Protein AF-A0A2N1UIN2-F1 (afdb_monomer_lite)

pLDDT: mean 72.68, std 23.79, range [22.02, 98.75]

Radius of gyration: 39.45 Å; chains: 1; bounding box: 124×111×90 Å

Foldseek 3Di:
DDDDDDDDDDDDDDDDDDDDDDDDDDDDDDDDDDDDDDDDDPPDPVVVVVVVVVVVVVVVVVVCCVVVVVPVVPPPPDQAEAEDDEEQCEEDEAELSHAYEFEAEYEQQAEYEYEFNYHYEYAQHGEYEAAQAGAYHLAYDLVGAYEAAYPVRDAAARHEEHEEYEPHGDLCHAAARHEAENYCEDYEYEADEHPAANEHYEAERYCEAYEYAAQRDYEHEFYEHEQNADPPDAGEDYEYEQHGPVQDHAQAGEYHHAQAEAERHQEYYEYEAHQDPHRAYEYEAFLAEFEPHAHEYYEDDDYDYHYAAEAYEYYNHPYHYPPPDDYYPHHYFPDQQDDPVRQAGDPPTRQALRTDDFCVVDPQNQWASHPLLERHGGHDGRHHTRHRNPHPDEDDADQLQCLVVPQALDPVSVVVLVVQELDDDDPDDDCVVQPPVVPPDHDVSSVVVVVVCVPPPDDVVVVVVSVVVVNYDDDPPPPDCSQVRVPPSTNYVVSVVSSVVRHGYGHDDAWAKAWDWDDDQADQQQKIKIFIPGDDCQWQKKWKDKSNHTPDMAGDDPVVDTDTDIDRQQLADFAKIWMKMWTQGPVRDIDIHDTDIDGHDYQKHNWDWPPDDDAQAWIWTWIFGPDQFKKKKFKAAPVRHTPDIDIDGGTGTDTHGRVSRNDDDIDIDIDTCPPDDPPDPPDPDPPDDDDDVVLPPPPPQVVLLVVQVPDDDDLPDLAAEEEEQEAADPNGPDNPRQVVLCSSLVSLVSVVCVVVVGHYHYQHYPSQDPVNVLSQLLRLNHAHYAYTFAWAQDDPPDDQHRWIWGAHNVRAIETADADPPDDDPPCCNVVPRYYYVVVSPRHPDLRHAEYHHHHDNQPSDDDDSVVVVVDPPPDGSHEYEDADDADDDDDPPCVVVCVVVVRDDDDDDDDDDDDDPVVVVVVCVVPDPDDYGYDHDDDDDDDPDDDDDDDD

Secondary structure (DSSP, 8-state):
------------------------------------PPPS-STTSGGGTHHHHTTTGGGTHHHHHHHHHHHHTTT------EEE-S-B-S-EEE-TTSEEEE-SEEEE-SEEEE-TT-EEEE-TT-EEEE-TT-EEEEE-BTTBPEEEEESS--STTSEEEEEEE-TTS-TT-EEESEEEESEEEEEEEES---SS-EES-EEES-SEEEEEESSSPPPEES-EEE----TTS--EEEEEESSBTTTB--TT-EEEEES-EEESSSEEEEEE-BSSTTS--EEEEES-EEES-SSEEEEE-SSB-EEEEE--EEES-S-SEES---EES-EE-SS--B-TTSSSBPTT-TTTT-SSSBGGGSS-TTEE-BTT-----SBPPSSPPEE-GGGS----S--S--SS-SSS--HHHHHHHHTTTT----TT---TTT-SSSSSS-SHHHHHHHHHHTTS---HHHHHHHHHHTTT---TT---TTS-SS-SS--SHHHHHHHHHHTT-----S---EEEEES-TTSTT-EEEEEEE---TTEEEEEEEETTEEEEEEE--TTT-S-EEEEEGGGS-SEEEEEEEEEEETTS-EEEPPPEEEEE--SEEEEEE-SS--TTS-EEEEEEE--SSPEEEEEE-TTS-EEEEEEESSSEEEEE-TTT--SS--EEEEEE--TT----------S-S---TTS--TTSSHHHHHHHHHS---TTS--SEEEEEPPPPSSSS----TTGGGHHHHHHHHHHHHHHT--EEEEEGGG--HHHHHHHHH-TT--EEEEEE-EESS-TT-SS----EEE-TTS-EEE----TTSPPGGGGGG-TTEEESGGGT-SS-SS-SEEEEEESTT--S--HHHHHHH---TT-S-EEE-SSB-----SGGGHHHHTTTTT-------------HHHHHHHHHHH-SS--EEEB----------------

Structure (mmCIF, N/CA/C/O backbone):
data_AF-A0A2N1UIN2-F1
#
_entry.id   AF-A0A2N1UIN2-F1
#
loop_
_atom_site.group_PDB
_atom_site.id
_atom_site.type_symbol
_atom_site.label_atom_id
_atom_site.label_alt_id
_atom_site.label_comp_id
_atom_site.label_asym_id
_atom_site.label_entity_id
_atom_site.label_seq_id
_atom_site.pdbx_PDB_ins_code
_atom_site.Cartn_x
_atom_site.Cartn_y
_atom_site.Cartn_z
_atom_site.occupancy
_atom_site.B_iso_or_equiv
_atom_site.auth_seq_id
_atom_site.auth_comp_id
_atom_site.auth_asym_id
_atom_site.auth_atom_id
_atom_site.pdbx_PDB_model_num
ATOM 1 N N . MET A 1 1 ? 5.551 30.753 -60.912 1.00 31.05 1 MET A N 1
ATOM 2 C CA . MET A 1 1 ? 5.654 32.194 -61.272 1.00 31.05 1 MET A CA 1
ATOM 3 C C . MET A 1 1 ? 5.213 32.984 -60.036 1.00 31.05 1 MET A C 1
ATOM 5 O O . MET A 1 1 ? 4.365 32.473 -59.326 1.00 31.05 1 MET A O 1
ATOM 9 N N . ARG A 1 2 ? 5.927 34.022 -59.568 1.00 28.23 2 ARG A N 1
ATOM 10 C CA . ARG A 1 2 ? 5.663 35.460 -59.846 1.00 28.23 2 ARG A CA 1
ATOM 11 C C . ARG A 1 2 ? 4.159 35.832 -59.825 1.00 28.23 2 ARG A C 1
ATOM 13 O O . ARG A 1 2 ? 3.428 35.231 -60.598 1.00 28.23 2 ARG A O 1
ATOM 20 N N . THR A 1 3 ? 3.665 36.826 -59.063 1.00 31.25 3 THR A N 1
ATOM 21 C CA . THR A 1 3 ? 4.330 37.815 -58.161 1.00 31.25 3 THR A CA 1
ATOM 22 C C . THR A 1 3 ? 3.315 38.613 -57.315 1.00 31.25 3 THR A C 1
ATOM 24 O O . THR A 1 3 ? 2.270 38.944 -57.854 1.00 31.25 3 THR A O 1
ATOM 27 N N . GLY A 1 4 ? 3.727 39.090 -56.123 1.00 27.92 4 GLY A N 1
ATOM 28 C CA . GLY A 1 4 ? 3.283 40.362 -55.492 1.00 27.92 4 GLY A CA 1
ATOM 29 C C . GLY A 1 4 ? 1.898 40.351 -54.810 1.00 27.92 4 GLY A C 1
ATOM 30 O O . GLY A 1 4 ? 0.911 40.165 -55.500 1.00 27.92 4 GLY A O 1
ATOM 31 N N . ALA A 1 5 ? 1.697 40.505 -53.492 1.00 32.25 5 ALA A N 1
ATOM 32 C CA . ALA A 1 5 ? 2.355 41.272 -52.413 1.00 32.25 5 ALA A CA 1
ATOM 33 C C . ALA A 1 5 ? 2.105 42.794 -52.426 1.00 32.25 5 ALA A C 1
ATOM 35 O O . ALA A 1 5 ? 2.406 43.428 -53.439 1.00 32.25 5 ALA A O 1
ATOM 36 N N . ARG A 1 6 ? 1.688 43.365 -51.269 1.00 30.91 6 ARG A N 1
ATOM 37 C CA . ARG A 1 6 ? 2.294 44.549 -50.595 1.00 30.91 6 ARG A CA 1
ATOM 38 C C . ARG A 1 6 ? 1.519 45.070 -49.344 1.00 30.91 6 ARG A C 1
ATOM 40 O O . ARG A 1 6 ? 0.393 45.512 -49.495 1.00 30.91 6 ARG A O 1
ATOM 47 N N . ILE A 1 7 ? 2.252 45.176 -48.213 1.00 27.33 7 ILE A N 1
ATOM 48 C CA . ILE A 1 7 ? 2.468 46.391 -47.360 1.00 27.33 7 ILE A CA 1
ATOM 49 C C . ILE A 1 7 ? 1.350 46.818 -46.361 1.00 27.33 7 ILE A C 1
ATOM 51 O O . ILE A 1 7 ? 0.215 46.979 -46.781 1.00 27.33 7 ILE A O 1
ATOM 55 N N . SER A 1 8 ? 1.609 47.131 -45.065 1.00 28.95 8 SER A N 1
ATOM 56 C CA . SER A 1 8 ? 2.858 47.093 -44.240 1.00 28.95 8 SER A CA 1
ATOM 57 C C . SER A 1 8 ? 2.686 47.559 -42.762 1.00 28.95 8 SER A C 1
ATOM 59 O O . SER A 1 8 ? 1.718 48.257 -42.488 1.00 28.95 8 SER A O 1
ATOM 61 N N . ILE A 1 9 ? 3.769 47.410 -41.948 1.00 28.86 9 ILE A N 1
ATOM 62 C CA . ILE A 1 9 ? 4.261 48.347 -40.872 1.00 28.86 9 ILE A CA 1
ATOM 63 C C . ILE A 1 9 ? 3.502 48.298 -39.511 1.00 28.86 9 ILE A C 1
ATOM 65 O O . ILE A 1 9 ? 2.285 48.224 -39.539 1.00 28.86 9 ILE A O 1
ATOM 69 N N . LEU A 1 10 ? 4.077 48.322 -38.281 1.00 24.31 10 LEU A N 1
ATOM 70 C CA . LEU A 1 10 ? 5.405 48.586 -37.620 1.00 24.31 10 LEU A CA 1
ATOM 71 C C . LEU A 1 10 ? 5.378 47.819 -36.229 1.00 24.31 10 LEU A C 1
ATOM 73 O O . LEU A 1 10 ? 4.273 47.654 -35.730 1.00 24.31 10 LEU A O 1
ATOM 77 N N . TRP A 1 11 ? 6.419 47.398 -35.463 1.00 25.95 11 TRP A N 1
ATOM 78 C CA . TRP A 1 11 ? 7.869 47.117 -35.662 1.00 25.95 11 TRP A CA 1
ATOM 79 C C . TRP A 1 11 ? 8.618 46.727 -34.337 1.00 25.95 11 TRP A C 1
ATOM 81 O O . TRP A 1 11 ? 8.383 47.381 -33.333 1.00 25.95 11 TRP A O 1
ATOM 91 N N . ILE A 1 12 ? 9.633 45.832 -34.414 1.00 28.78 12 ILE A N 1
ATOM 92 C CA . ILE A 1 12 ? 11.000 45.914 -33.785 1.00 28.78 12 ILE A CA 1
ATOM 93 C C . ILE A 1 12 ? 11.217 45.835 -32.234 1.00 28.78 12 ILE A C 1
ATOM 95 O O . ILE A 1 12 ? 10.469 46.444 -31.486 1.00 28.78 12 ILE A O 1
ATOM 99 N N . VAL A 1 13 ? 12.302 45.239 -31.669 1.00 26.52 13 VAL A N 1
ATOM 100 C CA . VAL A 1 13 ? 13.277 44.176 -32.092 1.00 26.52 13 VAL A CA 1
ATOM 101 C C . VAL A 1 13 ? 14.236 43.767 -30.935 1.00 26.52 13 VAL A C 1
ATOM 103 O O . VAL A 1 13 ? 14.532 44.624 -30.108 1.00 26.52 13 VAL A O 1
ATOM 106 N N . LEU A 1 14 ? 14.780 42.530 -30.943 1.00 22.42 14 LEU A N 1
ATOM 107 C CA . LEU A 1 14 ? 16.143 42.051 -30.530 1.00 22.42 14 LEU A CA 1
ATOM 108 C C . LEU A 1 14 ? 16.097 40.493 -30.433 1.00 22.42 14 LEU A C 1
ATOM 110 O O . LEU A 1 14 ? 15.091 39.995 -29.949 1.00 22.42 14 LEU A O 1
ATOM 114 N N . ILE A 1 15 ? 16.986 39.607 -30.932 1.00 25.89 15 ILE A N 1
ATOM 115 C CA . ILE A 1 15 ? 18.407 39.583 -31.385 1.00 25.89 15 ILE A CA 1
ATOM 116 C C . ILE A 1 15 ? 19.422 39.484 -30.222 1.00 25.89 15 ILE A C 1
ATOM 118 O O . ILE A 1 15 ? 19.461 40.394 -29.406 1.00 25.89 15 ILE A O 1
ATOM 122 N N . ALA A 1 16 ? 20.319 38.481 -30.131 1.00 26.31 16 ALA A N 1
ATOM 123 C CA . ALA A 1 16 ? 20.466 37.203 -30.869 1.00 26.31 16 ALA A CA 1
ATOM 124 C C . ALA A 1 16 ? 21.432 36.217 -30.154 1.00 26.31 16 ALA A C 1
ATOM 126 O O . ALA A 1 16 ? 22.192 36.615 -29.275 1.00 26.31 16 ALA A O 1
ATOM 127 N N . SER A 1 17 ? 21.447 34.955 -30.600 1.00 29.12 17 SER A N 1
ATOM 128 C CA . SER A 1 17 ? 22.440 33.909 -30.284 1.00 29.12 17 SER A CA 1
ATOM 129 C C . SER A 1 17 ? 23.650 33.923 -31.242 1.00 29.12 17 SER A C 1
ATOM 131 O O . SER A 1 17 ? 23.632 34.641 -32.246 1.00 29.12 17 SER A O 1
ATOM 133 N N . ASN A 1 18 ? 24.695 33.119 -30.973 1.00 26.47 18 ASN A N 1
ATOM 134 C CA . ASN A 1 18 ? 25.620 32.602 -32.001 1.00 26.47 18 ASN A CA 1
ATOM 135 C C . ASN A 1 18 ? 26.490 31.417 -31.524 1.00 26.47 18 ASN A C 1
ATOM 137 O O . ASN A 1 18 ? 26.693 31.232 -30.329 1.00 26.47 18 ASN A O 1
ATOM 141 N N . ILE A 1 19 ? 27.020 30.651 -32.486 1.00 28.27 19 ILE A N 1
ATOM 142 C CA . ILE A 1 19 ? 27.818 29.418 -32.319 1.00 28.27 19 ILE A CA 1
ATOM 143 C C . ILE A 1 19 ? 29.173 29.590 -33.027 1.00 28.27 19 ILE A C 1
ATOM 145 O O . ILE A 1 19 ? 29.218 30.221 -34.080 1.00 28.27 19 ILE A O 1
ATOM 149 N N . TYR A 1 20 ? 30.250 28.968 -32.528 1.00 26.08 20 TYR A N 1
ATOM 150 C CA . TYR A 1 20 ? 31.393 28.523 -33.350 1.00 26.08 20 TYR A CA 1
ATOM 151 C C . TYR A 1 20 ? 32.071 27.287 -32.726 1.00 26.08 20 TYR A C 1
ATOM 153 O O . TYR A 1 20 ? 31.884 27.024 -31.542 1.00 26.08 20 TYR A O 1
ATOM 161 N N . ALA A 1 21 ? 32.814 26.503 -33.520 1.00 27.78 21 ALA A N 1
ATOM 162 C CA . ALA A 1 21 ? 33.212 25.133 -33.164 1.00 27.78 21 ALA A CA 1
ATOM 163 C C . ALA A 1 21 ? 34.634 24.724 -33.628 1.00 27.78 21 ALA A C 1
ATOM 165 O O . ALA A 1 21 ? 35.268 25.433 -34.408 1.00 27.78 21 ALA A O 1
ATOM 166 N N . VAL A 1 22 ? 35.045 23.511 -33.216 1.00 25.73 22 VAL A N 1
ATOM 167 C CA . VAL A 1 22 ? 36.197 22.691 -33.675 1.00 25.73 22 VAL A CA 1
ATOM 168 C C . VAL A 1 22 ? 37.606 23.072 -33.177 1.00 25.73 22 VAL A C 1
ATOM 170 O O . VAL A 1 22 ? 38.243 23.986 -33.689 1.00 25.73 22 VAL A O 1
ATOM 173 N N . SER A 1 23 ? 38.184 22.239 -32.299 1.00 26.94 23 SER A N 1
ATOM 174 C CA . SER A 1 23 ? 39.405 21.434 -32.567 1.00 26.94 23 SER A CA 1
ATOM 175 C C . SER A 1 23 ? 39.692 20.476 -31.386 1.00 26.94 23 SER A C 1
ATOM 177 O O . SER A 1 23 ? 38.876 20.404 -30.471 1.00 26.94 23 SER A O 1
ATOM 179 N N . ALA A 1 24 ? 40.754 19.658 -31.437 1.00 27.62 24 ALA A N 1
ATOM 180 C CA . ALA A 1 24 ? 40.878 18.430 -30.632 1.00 27.62 24 ALA A CA 1
ATOM 181 C C . ALA A 1 24 ? 42.229 18.250 -29.899 1.00 27.62 24 ALA A C 1
ATOM 183 O O . ALA A 1 24 ? 43.217 18.886 -30.257 1.00 27.62 24 ALA A O 1
ATOM 184 N N . LEU A 1 25 ? 42.245 17.243 -29.004 1.00 26.14 25 LEU A N 1
ATOM 185 C CA . LEU A 1 25 ? 43.382 16.529 -28.383 1.00 26.14 25 LEU A CA 1
ATOM 186 C C . LEU A 1 25 ? 44.095 17.120 -27.140 1.00 26.14 25 LEU A C 1
ATOM 188 O O . LEU A 1 25 ? 44.300 18.318 -27.006 1.00 26.14 25 LEU A O 1
ATOM 192 N N . GLN A 1 26 ? 44.559 16.168 -26.308 1.00 25.78 26 GLN A N 1
ATOM 193 C CA . GLN A 1 26 ? 45.522 16.234 -25.185 1.00 25.78 26 GLN A CA 1
ATOM 194 C C . GLN A 1 26 ? 45.079 16.779 -23.799 1.00 25.78 26 GLN A C 1
ATOM 196 O O . GLN A 1 26 ? 45.174 17.964 -23.499 1.00 25.78 26 GLN A O 1
ATOM 201 N N . LYS A 1 27 ? 44.789 15.829 -22.885 1.00 27.23 27 LYS A N 1
ATOM 202 C CA . LYS A 1 27 ? 45.281 15.822 -21.479 1.00 27.23 27 LYS A CA 1
ATOM 203 C C . LYS A 1 27 ? 46.841 15.854 -21.486 1.00 27.23 27 LYS A C 1
ATOM 205 O O . LYS A 1 27 ? 47.391 15.419 -22.505 1.00 27.23 27 LYS A O 1
ATOM 210 N N . PRO A 1 28 ? 47.573 16.265 -20.414 1.00 38.47 28 PRO A N 1
ATOM 211 C CA . PRO A 1 28 ? 47.200 16.077 -19.001 1.00 38.47 28 PRO A CA 1
ATOM 212 C C . PRO A 1 28 ? 47.606 17.193 -17.992 1.00 38.47 28 PRO A C 1
ATOM 214 O O . PRO A 1 28 ? 48.077 18.263 -18.360 1.00 38.47 28 PRO A O 1
ATOM 217 N N . GLU A 1 29 ? 47.485 16.820 -16.707 1.00 25.30 29 GLU A N 1
ATOM 218 C CA . GLU A 1 29 ? 48.098 17.362 -15.475 1.00 25.30 29 GLU A CA 1
ATOM 219 C C . GLU A 1 29 ? 47.383 18.455 -14.652 1.00 25.30 29 GLU A C 1
ATOM 221 O O . GLU A 1 29 ? 46.651 19.311 -15.140 1.00 25.30 29 GLU A O 1
ATOM 226 N N . LYS A 1 30 ? 47.565 18.322 -13.327 1.00 33.47 30 LYS A N 1
ATOM 227 C CA . LYS A 1 30 ? 46.857 19.022 -12.243 1.00 33.47 30 LYS A CA 1
ATOM 228 C C . LYS A 1 30 ? 47.567 20.326 -11.874 1.00 33.47 30 LYS A C 1
ATOM 230 O O . LYS A 1 30 ? 48.777 20.305 -11.676 1.00 33.47 30 LYS A O 1
ATOM 235 N N . HIS A 1 31 ? 46.819 21.391 -11.576 1.00 24.73 31 HIS A N 1
ATOM 236 C CA . HIS A 1 31 ? 47.267 22.414 -10.619 1.00 24.73 31 HIS A CA 1
ATOM 237 C C . HIS A 1 31 ? 46.093 23.078 -9.881 1.00 24.73 31 HIS A C 1
ATOM 239 O O . HIS A 1 31 ? 45.169 23.599 -10.495 1.00 24.73 31 HIS A O 1
ATOM 245 N N . LEU A 1 32 ? 46.169 23.085 -8.545 1.00 28.17 32 LEU A N 1
ATOM 246 C CA . LEU A 1 32 ? 45.253 23.790 -7.641 1.00 28.17 32 LEU A CA 1
ATOM 247 C C . LEU A 1 32 ? 45.397 25.315 -7.756 1.00 28.17 32 LEU A C 1
ATOM 249 O O . LEU A 1 32 ? 46.512 25.826 -7.649 1.00 28.17 32 LEU A O 1
ATOM 253 N N . LEU A 1 33 ? 44.276 26.042 -7.827 1.00 22.02 33 LEU A N 1
ATOM 254 C CA . LEU A 1 33 ? 44.202 27.485 -7.557 1.00 22.02 33 LEU A CA 1
ATOM 255 C C . LEU A 1 33 ? 42.822 27.864 -6.983 1.00 22.02 33 LEU A C 1
ATOM 257 O O . LEU A 1 33 ? 41.794 27.528 -7.558 1.00 22.02 33 LEU A O 1
ATOM 261 N N . ARG A 1 34 ? 42.804 28.590 -5.854 1.00 24.80 34 ARG A N 1
ATOM 262 C CA . ARG A 1 34 ? 41.595 29.175 -5.233 1.00 24.80 34 ARG A CA 1
ATOM 263 C C . ARG A 1 34 ? 41.384 30.619 -5.698 1.00 24.80 34 ARG A C 1
ATOM 265 O O . ARG A 1 34 ? 42.364 31.361 -5.687 1.00 24.80 34 ARG A O 1
ATOM 272 N N . CYS A 1 35 ? 40.132 31.025 -5.957 1.00 22.19 35 CYS A N 1
ATOM 273 C CA . CYS A 1 35 ? 39.499 32.326 -5.617 1.00 22.19 35 CYS A CA 1
ATOM 274 C C . CYS A 1 35 ? 38.223 32.575 -6.458 1.00 22.19 35 CYS A C 1
ATOM 276 O O . CYS A 1 35 ? 38.121 31.988 -7.532 1.00 22.19 35 CYS A O 1
ATOM 278 N N . PRO A 1 36 ? 37.335 33.527 -6.084 1.00 31.38 36 PRO A N 1
ATOM 279 C CA . PRO A 1 36 ? 37.245 34.299 -4.834 1.00 31.38 36 PRO A CA 1
ATOM 280 C C . PRO A 1 36 ? 35.879 34.129 -4.118 1.00 31.38 36 PRO A C 1
ATOM 282 O O . PRO A 1 36 ? 35.027 33.366 -4.555 1.00 31.38 36 PRO A O 1
ATOM 285 N N . ALA A 1 37 ? 35.657 34.865 -3.023 1.00 29.23 37 ALA A N 1
ATOM 286 C CA . ALA A 1 37 ? 34.360 34.913 -2.340 1.00 29.23 37 ALA A CA 1
ATOM 287 C C . ALA A 1 37 ? 33.265 35.619 -3.172 1.00 29.23 37 ALA A C 1
ATOM 289 O O . ALA A 1 37 ? 33.546 36.551 -3.930 1.00 29.23 37 ALA A O 1
ATOM 290 N N . SER A 1 38 ? 32.013 35.203 -2.971 1.00 33.12 38 SER A N 1
ATOM 291 C CA . SER A 1 38 ? 30.805 35.741 -3.609 1.00 33.12 38 SER A CA 1
ATOM 292 C C . SER A 1 38 ? 30.534 37.212 -3.268 1.00 33.12 38 SER A C 1
ATOM 294 O O . SER A 1 38 ? 30.575 37.604 -2.102 1.00 33.12 38 SER A O 1
ATOM 296 N N . SER A 1 39 ? 30.151 38.017 -4.262 1.00 32.34 39 SER A N 1
ATOM 297 C CA . SER A 1 39 ? 29.641 39.379 -4.052 1.00 32.34 39 SER A CA 1
ATOM 298 C C . SER A 1 39 ? 28.123 39.392 -3.840 1.00 32.34 39 SER A C 1
ATOM 300 O O . SER A 1 39 ? 27.380 38.927 -4.704 1.00 32.34 39 SER A O 1
ATOM 302 N N . GLU A 1 40 ? 27.650 39.984 -2.739 1.00 45.78 40 GLU A N 1
ATOM 303 C CA . GLU A 1 40 ? 26.217 40.172 -2.466 1.00 45.78 40 GLU A CA 1
ATOM 304 C C . GLU A 1 40 ? 25.498 40.941 -3.592 1.00 45.78 40 GLU A C 1
ATOM 306 O O . GLU A 1 40 ? 25.824 42.100 -3.850 1.00 45.78 40 GLU A O 1
ATOM 311 N N . SER A 1 41 ? 24.464 40.349 -4.203 1.00 38.06 41 SER A N 1
ATOM 312 C CA . SER A 1 41 ? 23.424 41.090 -4.954 1.00 38.06 41 SER A CA 1
ATOM 313 C C . SER A 1 41 ? 22.113 40.314 -5.165 1.00 38.06 41 SER A C 1
ATOM 315 O O . SER A 1 41 ? 21.062 40.945 -5.196 1.00 38.06 41 SER A O 1
ATOM 317 N N . GLY A 1 42 ? 22.138 38.979 -5.298 1.00 34.44 42 GLY A N 1
ATOM 318 C CA . GLY A 1 42 ? 20.940 38.199 -5.668 1.00 34.44 42 GLY A CA 1
ATOM 319 C C . GLY A 1 42 ? 19.899 38.005 -4.552 1.00 34.44 42 GLY A C 1
ATOM 320 O O . GLY A 1 42 ? 18.713 38.268 -4.743 1.00 34.44 42 GLY A O 1
ATOM 321 N N . ILE A 1 43 ? 20.330 37.570 -3.365 1.00 38.88 43 ILE A N 1
ATOM 322 C CA . ILE A 1 43 ? 19.441 36.984 -2.341 1.00 38.88 43 ILE A CA 1
ATOM 323 C C . ILE A 1 43 ? 18.862 38.051 -1.387 1.00 38.88 43 ILE A C 1
ATOM 325 O O . ILE A 1 43 ? 19.082 38.014 -0.178 1.00 38.88 43 ILE A O 1
ATOM 329 N N . LYS A 1 44 ? 18.159 39.064 -1.922 1.00 37.53 44 LYS A N 1
ATOM 330 C CA . LYS A 1 44 ? 17.445 40.091 -1.114 1.00 37.53 44 LYS A CA 1
ATOM 331 C C . LYS A 1 44 ? 16.038 40.462 -1.614 1.00 37.53 44 LYS A C 1
ATOM 333 O O . LYS A 1 44 ? 15.479 41.457 -1.156 1.00 37.53 44 LYS A O 1
ATOM 338 N N . ILE A 1 45 ? 15.453 39.668 -2.519 1.00 37.59 45 ILE A N 1
ATOM 339 C CA . ILE A 1 45 ? 14.074 39.867 -3.014 1.00 37.59 45 ILE A CA 1
ATOM 340 C C . ILE A 1 45 ? 13.120 38.752 -2.546 1.00 37.59 45 ILE A C 1
ATOM 342 O O . ILE A 1 45 ? 12.056 39.078 -2.027 1.00 37.59 45 ILE A O 1
ATOM 346 N N . PHE A 1 46 ? 13.509 37.471 -2.616 1.00 35.50 46 PHE A N 1
ATOM 347 C CA . PHE A 1 46 ? 12.659 36.350 -2.172 1.00 35.50 46 PHE A CA 1
ATOM 348 C C . PHE A 1 46 ? 12.364 36.363 -0.660 1.00 35.50 46 PHE A C 1
ATOM 350 O O . PHE A 1 46 ? 11.200 36.353 -0.257 1.00 35.50 46 PHE A O 1
ATOM 357 N N . ASN A 1 47 ? 13.390 36.517 0.186 1.00 39.81 47 ASN A N 1
ATOM 358 C CA . ASN A 1 47 ? 13.281 36.441 1.655 1.00 39.81 47 ASN A CA 1
ATOM 359 C C . ASN A 1 47 ? 12.441 37.570 2.301 1.00 39.81 47 ASN A C 1
ATOM 361 O O . ASN A 1 47 ? 12.378 37.669 3.524 1.00 39.81 47 ASN A O 1
ATOM 365 N N . ARG A 1 48 ? 11.806 38.446 1.508 1.00 34.97 48 ARG A N 1
ATOM 366 C CA . ARG A 1 48 ? 10.859 39.460 1.994 1.00 34.97 48 ARG A CA 1
ATOM 367 C C . ARG A 1 48 ? 9.388 39.089 1.774 1.00 34.97 48 ARG A C 1
ATOM 369 O O . ARG A 1 48 ? 8.535 39.714 2.394 1.00 34.97 48 ARG A O 1
ATOM 376 N N . ILE A 1 49 ? 9.099 38.092 0.936 1.00 40.66 49 ILE A N 1
ATOM 377 C CA . ILE A 1 49 ? 7.739 37.579 0.709 1.00 40.66 49 ILE A CA 1
ATOM 378 C C . ILE A 1 49 ? 7.436 36.464 1.720 1.00 40.66 49 ILE A C 1
ATOM 380 O O . ILE A 1 49 ? 6.463 36.573 2.460 1.00 40.66 49 ILE A O 1
ATOM 384 N N . ALA A 1 50 ? 8.336 35.483 1.860 1.00 41.09 50 ALA A N 1
ATOM 385 C CA . ALA A 1 50 ? 8.196 34.372 2.814 1.00 41.09 50 ALA A CA 1
ATOM 386 C C . ALA A 1 50 ? 8.079 34.812 4.293 1.00 41.09 50 ALA A C 1
ATOM 388 O O . ALA A 1 50 ? 7.454 34.138 5.102 1.00 41.09 50 ALA A O 1
ATOM 389 N N . TYR A 1 51 ? 8.625 35.981 4.658 1.00 35.69 51 TYR A N 1
ATOM 390 C CA . TYR A 1 51 ? 8.486 36.548 6.011 1.00 35.69 51 TYR A CA 1
ATOM 391 C C . TYR A 1 51 ? 7.157 37.314 6.225 1.00 35.69 51 TYR A C 1
ATOM 393 O O . TYR A 1 51 ? 6.953 37.930 7.269 1.00 35.69 51 TYR A O 1
ATOM 401 N N . GLN A 1 52 ? 6.260 37.350 5.230 1.00 37.19 52 GLN A N 1
ATOM 402 C CA . GLN A 1 52 ? 4.953 38.020 5.317 1.00 37.19 52 GLN A CA 1
ATOM 403 C C . GLN A 1 52 ? 3.750 37.091 5.076 1.00 37.19 52 GLN A C 1
ATOM 405 O O . GLN A 1 52 ? 2.641 37.483 5.441 1.00 37.19 52 GLN A O 1
ATOM 410 N N . SER A 1 53 ? 3.950 35.876 4.548 1.00 42.81 53 SER A N 1
ATOM 411 C CA . SER A 1 53 ? 2.963 34.781 4.604 1.00 42.81 53 SER A CA 1
ATOM 412 C C . SER A 1 53 ? 2.890 34.186 6.014 1.00 42.81 53 SER A C 1
ATOM 414 O O . SER A 1 53 ? 1.858 34.327 6.669 1.00 42.81 53 SER A O 1
ATOM 416 N N . ARG A 1 54 ? 4.036 33.736 6.556 1.00 46.22 54 ARG A N 1
ATOM 417 C CA . ARG A 1 54 ? 4.199 33.097 7.887 1.00 46.22 54 ARG A CA 1
ATOM 418 C C . ARG A 1 54 ? 3.806 33.957 9.103 1.00 46.22 54 ARG A C 1
ATOM 420 O O . ARG A 1 54 ? 3.934 33.540 10.245 1.00 46.22 54 ARG A O 1
ATOM 427 N N . ALA A 1 55 ? 3.368 35.195 8.876 1.00 38.31 55 ALA A N 1
ATOM 428 C CA . ALA A 1 55 ? 2.813 36.098 9.890 1.00 38.31 55 ALA A CA 1
ATOM 429 C C . ALA A 1 55 ? 1.282 36.279 9.764 1.00 38.31 55 ALA A C 1
ATOM 431 O O . ALA A 1 55 ? 0.698 37.108 10.464 1.00 38.31 55 ALA A O 1
ATOM 432 N N . LYS A 1 56 ? 0.645 35.544 8.844 1.00 42.75 56 LYS A N 1
ATOM 433 C CA . LYS A 1 56 ? -0.800 35.496 8.598 1.00 42.75 56 LYS A CA 1
ATOM 434 C C . LYS A 1 56 ? -1.376 34.093 8.745 1.00 42.75 56 LYS A C 1
ATOM 436 O O . LYS A 1 56 ? -2.461 34.002 9.303 1.00 42.75 56 LYS A O 1
ATOM 441 N N . GLU A 1 57 ? -0.666 33.058 8.289 1.00 44.28 57 GLU A N 1
ATOM 442 C CA . GLU A 1 57 ? -1.024 31.647 8.526 1.00 44.28 57 GLU A CA 1
ATOM 443 C C . GLU A 1 57 ? -1.201 31.417 10.036 1.00 44.28 57 GLU A C 1
ATOM 445 O O . GLU A 1 57 ? -2.332 31.299 10.502 1.00 44.28 57 GLU A O 1
ATOM 450 N N . ASN A 1 58 ? -0.151 31.673 10.827 1.00 45.44 58 ASN A N 1
ATOM 451 C CA . ASN A 1 58 ? -0.166 31.630 12.297 1.00 45.44 58 ASN A CA 1
ATOM 452 C C . ASN A 1 58 ? -1.227 32.524 12.999 1.00 45.44 58 ASN A C 1
ATOM 454 O O . ASN A 1 58 ? -1.328 32.488 14.225 1.00 45.44 58 ASN A O 1
ATOM 458 N N . ALA A 1 59 ? -1.979 33.369 12.283 1.00 43.41 59 ALA A N 1
ATOM 459 C CA . ALA A 1 59 ? -3.086 34.172 12.819 1.00 43.41 59 ALA A CA 1
ATOM 460 C C . ALA A 1 59 ? -4.482 33.683 12.371 1.00 43.41 59 ALA A C 1
ATOM 462 O O . ALA A 1 59 ? -5.487 34.208 12.846 1.00 43.41 59 ALA A O 1
ATOM 463 N N . ILE A 1 60 ? -4.536 32.712 11.459 1.00 47.47 60 ILE A N 1
ATOM 464 C CA . ILE A 1 60 ? -5.730 31.996 11.000 1.00 47.47 60 ILE A CA 1
ATOM 465 C C . ILE A 1 60 ? -5.790 30.630 11.692 1.00 47.47 60 ILE A C 1
ATOM 467 O O . ILE A 1 60 ? -6.835 30.286 12.237 1.00 47.47 60 ILE A O 1
ATOM 471 N N . ASP A 1 61 ? -4.666 29.918 11.783 1.00 45.22 61 ASP A N 1
ATOM 472 C CA . ASP A 1 61 ? -4.582 28.583 12.397 1.00 45.22 61 ASP A CA 1
ATOM 473 C C . ASP A 1 61 ? -5.024 28.620 13.874 1.00 45.22 61 ASP A C 1
ATOM 475 O O . ASP A 1 61 ? -5.884 27.851 14.295 1.00 45.22 61 ASP A O 1
ATOM 479 N N . ASN A 1 62 ? -4.560 29.637 14.618 1.00 41.53 62 ASN A N 1
ATOM 480 C CA . ASN A 1 62 ? -4.961 29.944 16.004 1.00 41.53 62 ASN A CA 1
ATOM 481 C C . ASN A 1 62 ? -6.445 30.353 16.184 1.00 41.53 62 ASN A C 1
ATOM 483 O O . ASN A 1 62 ? -6.869 30.606 17.307 1.00 41.53 62 ASN A O 1
ATOM 487 N N . ILE A 1 63 ? -7.221 30.495 15.105 1.00 48.50 63 ILE A N 1
ATOM 488 C CA . ILE A 1 63 ? -8.674 30.760 15.139 1.00 48.50 63 ILE A CA 1
ATOM 489 C C . ILE A 1 63 ? -9.454 29.533 14.633 1.00 48.50 63 ILE A C 1
ATOM 491 O O . ILE A 1 63 ? -10.590 29.300 15.052 1.00 48.50 63 ILE A O 1
ATOM 495 N N . ILE A 1 64 ? -8.840 28.733 13.756 1.00 49.62 64 ILE A N 1
ATOM 496 C CA . ILE A 1 64 ? -9.396 27.467 13.280 1.00 49.62 64 ILE A CA 1
ATOM 497 C C . ILE A 1 64 ? -9.369 26.414 14.395 1.00 49.62 64 ILE A C 1
ATOM 499 O O . ILE A 1 64 ? -10.423 25.827 14.633 1.00 49.62 64 ILE A O 1
ATOM 503 N N . SER A 1 65 ? -8.258 26.225 15.127 1.00 46.94 65 SER A N 1
ATOM 504 C CA . SER A 1 65 ? -8.203 25.229 16.219 1.00 46.94 65 SER A CA 1
ATOM 505 C C . SER A 1 65 ? -9.257 25.503 17.297 1.00 46.94 65 SER A C 1
ATOM 507 O O . SER A 1 65 ? -10.139 24.676 17.506 1.00 46.94 65 SER A O 1
ATOM 509 N N . GLU A 1 66 ? -9.303 26.734 17.829 1.00 41.88 66 GLU A N 1
ATOM 510 C CA . GLU A 1 66 ? -10.260 27.172 18.866 1.00 41.88 66 GLU A CA 1
ATOM 511 C C . GLU A 1 66 ? -11.746 26.917 18.494 1.00 41.88 66 GLU A C 1
ATOM 513 O O . GLU A 1 66 ? -12.614 26.879 19.369 1.00 41.88 66 GLU A O 1
ATOM 518 N N . THR A 1 67 ? -12.056 26.707 17.205 1.00 46.06 67 THR A N 1
ATOM 519 C CA . THR A 1 67 ? -13.402 26.376 16.701 1.00 46.06 67 THR A CA 1
ATOM 520 C C . THR A 1 67 ? -13.556 24.904 16.262 1.00 46.06 67 THR A C 1
ATOM 522 O O . THR A 1 67 ? -14.660 24.357 16.350 1.00 46.06 67 THR A O 1
ATOM 525 N N . ALA A 1 68 ? -12.484 24.246 15.811 1.00 46.75 68 ALA A N 1
ATOM 526 C CA . ALA A 1 68 ? -12.466 22.834 15.420 1.00 46.75 68 ALA A CA 1
ATOM 527 C C . ALA A 1 68 ? -12.533 21.901 16.640 1.00 46.75 68 ALA A C 1
ATOM 529 O O . ALA A 1 68 ? -13.363 20.987 16.659 1.00 46.75 68 ALA A O 1
ATOM 530 N N . ASP A 1 69 ? -11.760 22.206 17.688 1.00 42.25 69 ASP A N 1
ATOM 531 C CA . ASP A 1 69 ? -11.676 21.445 18.945 1.00 42.25 69 ASP A CA 1
ATOM 532 C C . ASP A 1 69 ? -13.068 21.200 19.563 1.00 42.25 69 ASP A C 1
ATOM 534 O O . ASP A 1 69 ? -13.360 20.138 20.101 1.00 42.25 69 ASP A O 1
ATOM 538 N N . ASN A 1 70 ? -13.974 22.174 19.414 1.00 40.72 70 ASN A N 1
ATOM 539 C CA . ASN A 1 70 ? -15.337 22.145 19.952 1.00 40.72 70 ASN A CA 1
ATOM 540 C C . ASN A 1 70 ? -16.349 21.319 19.120 1.00 40.72 70 ASN A C 1
ATOM 542 O O . ASN A 1 70 ? -17.523 21.266 19.488 1.00 40.72 70 ASN A O 1
ATOM 546 N N . ASN A 1 71 ? -15.948 20.725 17.988 1.00 46.12 71 ASN A N 1
ATOM 547 C CA . ASN A 1 71 ? -16.842 19.958 17.103 1.00 46.12 71 ASN A CA 1
ATOM 548 C C . ASN A 1 71 ? -16.327 18.550 16.748 1.00 46.12 71 ASN A C 1
ATOM 550 O O . ASN A 1 71 ? -17.129 17.704 16.352 1.00 46.12 71 ASN A O 1
ATOM 554 N N . ILE A 1 72 ? -15.029 18.269 16.914 1.00 46.81 72 ILE A N 1
ATOM 555 C CA . ILE A 1 72 ? -14.453 16.933 16.664 1.00 46.81 72 ILE A CA 1
ATOM 556 C C . ILE A 1 72 ? -14.968 15.895 17.685 1.00 46.81 72 ILE A C 1
ATOM 558 O O . ILE A 1 72 ? -15.232 14.753 17.304 1.00 46.81 72 ILE A O 1
ATOM 562 N N . GLU A 1 73 ? -15.260 16.317 18.928 1.00 41.16 73 GLU A N 1
ATOM 563 C CA . GLU A 1 73 ? -15.801 15.489 20.032 1.00 41.16 73 GLU A CA 1
ATOM 564 C C . GLU A 1 73 ? -17.086 14.681 19.714 1.00 41.16 73 GLU A C 1
ATOM 566 O O . GLU A 1 73 ? -17.503 13.868 20.540 1.00 41.16 73 GLU A O 1
ATOM 571 N N . GLN A 1 74 ? -17.766 14.900 18.578 1.00 44.06 74 GLN A N 1
ATOM 572 C CA . GLN A 1 74 ? -19.044 14.235 18.258 1.00 44.06 74 GLN A CA 1
ATOM 573 C C . GLN A 1 74 ? -19.092 13.464 16.929 1.00 44.06 74 GLN A C 1
ATOM 575 O O . GLN A 1 74 ? -20.135 12.885 16.622 1.00 44.06 74 GLN A O 1
ATOM 580 N N . MET A 1 75 ? -17.994 13.389 16.166 1.00 42.84 75 MET A N 1
ATOM 581 C CA . MET A 1 75 ? -17.892 12.468 15.015 1.00 42.84 75 MET A CA 1
ATOM 582 C C . MET A 1 75 ? -17.033 11.231 15.302 1.00 42.84 75 MET A C 1
ATOM 584 O O . MET A 1 75 ? -17.239 10.191 14.677 1.00 42.84 75 MET A O 1
ATOM 588 N N . GLN A 1 76 ? -16.146 11.289 16.297 1.00 43.00 76 GLN A N 1
ATOM 589 C CA . GLN A 1 76 ? -15.474 10.103 16.820 1.00 43.00 76 GLN A CA 1
ATOM 590 C C . GLN A 1 76 ? -16.429 9.263 17.687 1.00 43.00 76 GLN A C 1
ATOM 592 O O . GLN A 1 76 ? -16.584 9.488 18.887 1.00 43.00 76 GLN A O 1
ATOM 597 N N . ALA A 1 77 ? -16.970 8.186 17.114 1.00 47.12 77 ALA A N 1
ATOM 598 C CA . ALA A 1 77 ? -17.095 6.936 17.866 1.00 47.12 77 ALA A CA 1
ATOM 599 C C . ALA A 1 77 ? -15.678 6.346 17.980 1.00 47.12 77 ALA A C 1
ATOM 601 O O . ALA A 1 77 ? -15.321 5.454 17.217 1.00 47.12 77 ALA A O 1
ATOM 602 N N . GLY A 1 78 ? -14.854 6.976 18.826 1.00 55.44 78 GLY A N 1
ATOM 603 C CA . GLY A 1 78 ? -13.395 6.961 18.701 1.00 55.44 78 GLY A CA 1
ATOM 604 C C . GLY A 1 78 ? -12.783 5.568 18.615 1.00 55.44 78 GLY A C 1
ATOM 605 O O . GLY A 1 78 ? -13.167 4.667 19.368 1.00 55.44 78 GLY A O 1
ATOM 606 N N . LEU A 1 79 ? -11.794 5.431 17.726 1.00 66.12 79 LEU A N 1
ATOM 607 C CA . LEU A 1 79 ? -10.827 4.346 17.815 1.00 66.12 79 LEU A CA 1
ATOM 608 C C . LEU A 1 79 ? -10.219 4.388 19.220 1.00 66.12 79 LEU A C 1
ATOM 610 O O . LEU A 1 79 ? -9.977 5.452 19.793 1.00 66.12 79 LEU A O 1
ATOM 614 N N . ASN A 1 80 ? -10.086 3.219 19.836 1.00 89.62 80 ASN A N 1
ATOM 615 C CA . ASN A 1 80 ? -9.652 3.150 21.219 1.00 89.62 80 ASN A CA 1
ATOM 616 C C . ASN A 1 80 ? -8.133 3.352 21.252 1.00 89.62 80 ASN A C 1
ATOM 618 O O . ASN A 1 80 ? -7.395 2.389 21.057 1.00 89.62 80 ASN A O 1
ATOM 622 N N . ILE A 1 81 ? -7.693 4.589 21.495 1.00 95.50 81 ILE A N 1
ATOM 623 C CA . ILE A 1 81 ? -6.280 4.934 21.691 1.00 95.50 81 ILE A CA 1
ATOM 624 C C . ILE A 1 81 ? -5.731 4.133 22.879 1.00 95.50 81 ILE A C 1
ATOM 626 O O . ILE A 1 81 ? -6.292 4.155 23.981 1.00 95.50 81 ILE A O 1
ATOM 630 N N . ILE A 1 82 ? -4.640 3.405 22.652 1.00 97.62 82 ILE A N 1
ATOM 631 C CA . ILE A 1 82 ? -3.926 2.631 23.667 1.00 97.62 82 ILE A CA 1
ATOM 632 C C . ILE A 1 82 ? -2.560 3.282 23.889 1.00 97.62 82 ILE A C 1
ATOM 634 O O . ILE A 1 82 ? -1.656 3.114 23.075 1.00 97.62 82 ILE A O 1
ATOM 638 N N . GLU A 1 83 ? -2.407 3.991 25.011 1.00 97.81 83 GLU A N 1
ATOM 639 C CA . GLU A 1 83 ? -1.100 4.461 25.491 1.00 97.81 83 GLU A CA 1
ATOM 640 C C . GLU A 1 83 ? -0.164 3.266 25.758 1.00 97.81 83 GLU A C 1
ATOM 642 O O . GLU A 1 83 ? -0.485 2.366 26.544 1.00 97.81 83 GLU A O 1
ATOM 647 N N . ILE A 1 84 ? 1.023 3.284 25.153 1.00 98.19 84 ILE A N 1
ATOM 648 C CA . ILE A 1 84 ? 2.103 2.318 25.350 1.00 98.19 84 ILE A CA 1
ATOM 649 C C . ILE A 1 84 ? 3.317 3.070 25.913 1.00 98.19 84 ILE A C 1
ATOM 651 O O . ILE A 1 84 ? 4.053 3.746 25.202 1.00 98.19 84 ILE A O 1
ATOM 655 N N . ASN A 1 85 ? 3.524 2.931 27.221 1.00 96.69 85 ASN A N 1
ATOM 656 C CA . ASN A 1 85 ? 4.580 3.609 27.985 1.00 96.69 85 ASN A CA 1
ATOM 657 C C . ASN A 1 85 ? 5.386 2.636 28.872 1.00 96.69 85 ASN A C 1
ATOM 659 O O . ASN A 1 85 ? 5.920 3.010 29.918 1.00 96.69 85 ASN A O 1
ATOM 663 N N . SER A 1 86 ? 5.435 1.352 28.491 1.00 97.81 86 SER A N 1
ATOM 664 C CA . SER A 1 86 ? 6.208 0.319 29.196 1.00 97.81 86 SER A CA 1
ATOM 665 C C . SER A 1 86 ? 6.529 -0.898 28.320 1.00 97.81 86 SER A C 1
ATOM 667 O O . SER A 1 86 ? 5.783 -1.222 27.397 1.00 97.81 86 SER A O 1
ATOM 669 N N . ASP A 1 87 ? 7.626 -1.584 28.652 1.00 98.56 87 ASP A N 1
ATOM 670 C CA . ASP A 1 87 ? 8.199 -2.697 27.884 1.00 98.56 87 ASP A CA 1
ATOM 671 C C . ASP A 1 87 ? 7.240 -3.880 27.646 1.00 98.56 87 ASP A C 1
ATOM 673 O O . ASP A 1 87 ? 6.620 -4.437 28.565 1.00 98.56 87 ASP A O 1
ATOM 677 N N . ILE A 1 88 ? 7.216 -4.359 26.402 1.00 98.50 88 ILE A N 1
ATOM 678 C CA . ILE A 1 88 ? 6.410 -5.492 25.940 1.00 98.50 88 ILE A CA 1
ATOM 679 C C . ILE A 1 88 ? 7.149 -6.789 26.290 1.00 98.50 88 ILE A C 1
ATOM 681 O O . ILE A 1 88 ? 7.826 -7.423 25.485 1.00 98.50 88 ILE A O 1
ATOM 685 N N . THR A 1 89 ? 7.014 -7.166 27.561 1.00 98.38 89 THR A N 1
ATOM 686 C CA . THR A 1 89 ? 7.650 -8.332 28.206 1.00 98.38 89 THR A CA 1
ATOM 687 C C . THR A 1 89 ? 6.785 -9.602 28.186 1.00 98.38 89 THR A C 1
ATOM 689 O O . THR A 1 89 ? 7.140 -10.625 28.772 1.00 98.38 89 THR A O 1
ATOM 692 N N . THR A 1 90 ? 5.632 -9.557 27.514 1.00 97.62 90 THR A N 1
ATOM 693 C CA . THR A 1 90 ? 4.742 -10.703 27.261 1.00 97.62 90 THR A CA 1
ATOM 694 C C . THR A 1 90 ? 4.134 -10.581 25.868 1.00 97.62 90 THR A C 1
ATOM 696 O O . THR A 1 90 ? 4.028 -9.470 25.354 1.00 97.62 90 THR A O 1
ATOM 699 N N . ASN A 1 91 ? 3.759 -11.706 25.249 1.00 98.19 91 ASN A N 1
ATOM 700 C CA . ASN A 1 91 ? 3.283 -11.704 23.864 1.00 98.19 91 ASN A CA 1
ATOM 701 C C . ASN A 1 91 ? 2.004 -10.865 23.698 1.00 98.19 91 ASN A C 1
ATOM 703 O O . ASN A 1 91 ? 1.057 -11.033 24.470 1.00 98.19 91 ASN A O 1
ATOM 707 N N . GLN A 1 92 ? 1.960 -10.027 22.663 1.00 98.38 92 GLN A N 1
ATOM 708 C CA . GLN A 1 92 ? 0.832 -9.149 22.340 1.00 98.38 92 GLN A CA 1
ATOM 709 C C . GLN A 1 92 ? 0.468 -9.221 20.853 1.00 98.38 92 GLN A C 1
ATOM 711 O O . GLN A 1 92 ? 1.296 -9.563 20.009 1.00 98.38 92 GLN A O 1
ATOM 716 N N . ILE A 1 93 ? -0.783 -8.870 20.554 1.00 98.12 93 ILE A N 1
ATOM 717 C CA . ILE A 1 93 ? -1.268 -8.597 19.200 1.00 98.12 93 ILE A CA 1
ATOM 718 C C . ILE A 1 93 ? -1.862 -7.189 19.222 1.00 98.12 93 ILE A C 1
ATOM 720 O O . ILE A 1 93 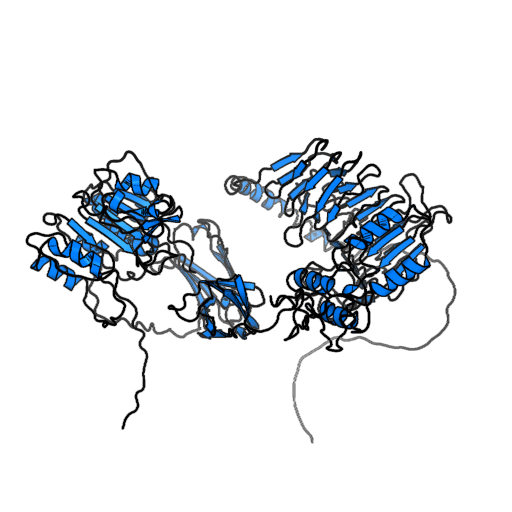? -2.690 -6.887 20.087 1.00 98.12 93 ILE A O 1
ATOM 724 N N . TRP A 1 94 ? -1.421 -6.337 18.306 1.00 98.38 94 TRP A N 1
ATOM 725 C CA . TRP A 1 94 ? -1.961 -5.005 18.065 1.00 98.38 94 TRP A CA 1
ATOM 726 C C . TRP A 1 94 ? -2.846 -5.056 16.823 1.00 98.38 94 TRP A C 1
ATOM 728 O O . TRP A 1 94 ? -2.426 -5.561 15.787 1.00 98.38 94 TRP A O 1
ATOM 738 N N . THR A 1 95 ? -4.089 -4.596 16.946 1.00 97.31 95 THR A N 1
ATOM 739 C CA . THR A 1 95 ? -5.156 -4.866 15.971 1.00 97.31 95 THR A CA 1
ATOM 740 C C . THR A 1 95 ? -5.598 -3.599 15.258 1.00 97.31 95 THR A C 1
ATOM 742 O O . THR A 1 95 ? -5.758 -2.577 15.925 1.00 97.31 95 THR A O 1
ATOM 745 N N . ALA A 1 96 ? -5.954 -3.688 13.975 1.00 95.38 96 ALA A N 1
ATOM 746 C CA . ALA A 1 96 ? -6.341 -2.546 13.131 1.00 95.38 96 ALA A CA 1
ATOM 747 C C . ALA A 1 96 ? -7.554 -1.711 13.614 1.00 95.38 96 ALA A C 1
ATOM 749 O O . ALA A 1 96 ? -7.836 -0.651 13.072 1.00 95.38 96 ALA A O 1
ATOM 750 N N . ASN A 1 97 ? -8.280 -2.170 14.640 1.00 92.94 97 ASN A N 1
ATOM 751 C CA . ASN A 1 97 ? -9.409 -1.452 15.248 1.00 92.94 97 ASN A CA 1
ATOM 752 C C . ASN A 1 97 ? -9.012 -0.555 16.446 1.00 92.94 97 ASN A C 1
ATOM 754 O O . ASN A 1 97 ? -9.895 -0.058 17.146 1.00 92.94 97 ASN A O 1
ATOM 758 N N . ASN A 1 98 ? -7.714 -0.377 16.719 1.00 95.06 98 ASN A N 1
ATOM 759 C CA . ASN A 1 98 ? -7.188 0.538 17.737 1.00 95.06 98 ASN A CA 1
ATOM 760 C C . ASN A 1 98 ? -6.072 1.407 17.142 1.00 95.06 98 ASN A C 1
ATOM 762 O O . ASN A 1 98 ? -5.370 0.984 16.224 1.00 95.06 98 ASN A O 1
ATOM 766 N N . GLU A 1 99 ? -5.863 2.569 17.751 1.00 96.50 99 GLU A N 1
ATOM 767 C CA . GLU A 1 99 ? -4.680 3.410 17.555 1.00 96.50 99 GLU A CA 1
ATOM 768 C C . GLU A 1 99 ? -3.717 3.156 18.726 1.00 96.50 99 GLU A C 1
ATOM 770 O O . GLU A 1 99 ? -4.153 3.025 19.874 1.00 96.50 99 GLU A O 1
ATOM 775 N N . TYR A 1 100 ? -2.416 3.058 18.461 1.00 98.25 100 TYR A N 1
ATOM 776 C CA . TYR A 1 100 ? -1.394 2.781 19.479 1.00 98.25 100 TYR A CA 1
ATOM 777 C C . TYR A 1 100 ? -0.496 4.004 19.643 1.00 98.25 100 TYR A C 1
ATOM 779 O O . TYR A 1 100 ? 0.095 4.450 18.669 1.00 98.25 100 TYR A O 1
ATOM 787 N N . HIS A 1 101 ? -0.388 4.554 20.853 1.00 98.00 101 HIS A N 1
ATOM 788 C CA . HIS A 1 101 ? 0.331 5.808 21.108 1.00 98.00 101 HIS A CA 1
ATOM 789 C C . HIS A 1 101 ? 1.545 5.556 22.004 1.00 98.00 101 HIS A C 1
ATOM 791 O O . HIS A 1 101 ? 1.402 5.188 23.170 1.00 98.00 101 HIS A O 1
ATOM 797 N N . ILE A 1 102 ? 2.744 5.693 21.442 1.00 98.12 102 ILE A N 1
ATOM 798 C CA . ILE A 1 102 ? 4.026 5.351 22.064 1.00 98.12 102 ILE A CA 1
ATOM 799 C C . ILE A 1 102 ? 4.689 6.627 22.593 1.00 98.12 102 ILE A C 1
ATOM 801 O O . ILE A 1 102 ? 5.269 7.402 21.832 1.00 98.12 102 ILE A O 1
ATOM 805 N N . THR A 1 103 ? 4.624 6.828 23.912 1.00 96.94 103 THR A N 1
ATOM 806 C CA . THR A 1 103 ? 5.026 8.094 24.562 1.00 96.94 103 THR A CA 1
ATOM 807 C C . THR A 1 103 ? 6.455 8.094 25.134 1.00 96.94 103 THR A C 1
ATOM 809 O O . THR A 1 103 ? 6.875 9.046 25.791 1.00 96.94 103 THR A O 1
ATOM 812 N N . ASP A 1 104 ? 7.184 6.986 24.993 1.00 96.69 104 ASP A N 1
ATOM 813 C CA . ASP A 1 104 ? 8.567 6.774 25.456 1.00 96.69 104 ASP A CA 1
ATOM 814 C C . ASP A 1 104 ? 9.168 5.600 24.653 1.00 96.69 104 ASP A C 1
ATOM 816 O O . ASP A 1 104 ? 8.454 4.925 23.906 1.00 96.69 104 ASP A O 1
ATOM 820 N N . ASN A 1 105 ? 10.457 5.309 24.809 1.00 97.38 105 ASN A N 1
ATOM 821 C CA . ASN A 1 105 ? 11.080 4.148 24.174 1.00 97.38 105 ASN A CA 1
ATOM 822 C C . ASN A 1 105 ? 10.598 2.840 24.823 1.00 97.38 105 ASN A C 1
ATOM 824 O O . ASN A 1 105 ? 10.789 2.610 26.019 1.00 97.38 105 ASN A O 1
ATOM 828 N N . VAL A 1 106 ? 10.003 1.957 24.020 1.00 98.38 106 VAL A N 1
ATOM 829 C CA . VAL A 1 106 ? 9.362 0.711 24.463 1.00 98.38 106 VAL A CA 1
ATOM 830 C C . VAL A 1 106 ? 10.192 -0.487 24.014 1.00 98.38 106 VAL A C 1
ATOM 832 O O . VAL A 1 106 ? 10.313 -0.756 22.818 1.00 98.38 106 VAL A O 1
ATOM 835 N N . ASN A 1 107 ? 10.728 -1.259 24.966 1.00 98.75 107 ASN A N 1
ATOM 836 C CA . ASN A 1 107 ? 11.481 -2.465 24.628 1.00 98.75 107 ASN A CA 1
ATOM 837 C C . ASN A 1 107 ? 10.522 -3.617 24.281 1.00 98.75 107 ASN A C 1
ATOM 839 O O . ASN A 1 107 ? 9.703 -4.031 25.108 1.00 98.75 107 ASN A O 1
ATOM 843 N N . VAL A 1 108 ? 10.652 -4.190 23.087 1.00 98.69 108 VAL A N 1
ATOM 844 C CA . VAL A 1 108 ? 9.935 -5.396 22.654 1.00 98.69 108 VAL A CA 1
ATOM 845 C C . VAL A 1 108 ? 10.790 -6.615 23.003 1.00 98.69 108 VAL A C 1
ATOM 847 O O . VAL A 1 108 ? 11.731 -6.955 22.291 1.00 98.69 108 VAL A O 1
ATOM 850 N N . GLN A 1 109 ? 10.455 -7.265 24.123 1.00 98.75 109 GLN A N 1
ATOM 851 C CA . GLN A 1 109 ? 11.201 -8.384 24.735 1.00 98.75 109 GLN A CA 1
ATOM 852 C C . GLN A 1 109 ? 10.416 -9.708 24.714 1.00 98.75 109 GLN A C 1
ATOM 854 O O . GLN A 1 109 ? 10.763 -10.686 25.378 1.00 98.75 109 GLN A O 1
ATOM 859 N N . ALA A 1 110 ? 9.326 -9.732 23.953 1.00 98.19 110 ALA A N 1
ATOM 860 C CA . ALA A 1 110 ? 8.465 -10.875 23.692 1.00 98.19 110 ALA A CA 1
ATOM 861 C C . ALA A 1 110 ? 8.009 -10.827 22.222 1.00 98.19 110 ALA A C 1
ATOM 863 O O . ALA A 1 110 ? 8.512 -10.017 21.446 1.00 98.19 110 ALA A O 1
ATOM 864 N N . LEU A 1 111 ? 7.064 -11.683 21.822 1.00 98.44 111 LEU A N 1
ATOM 865 C CA . LEU A 1 111 ? 6.460 -11.593 20.490 1.00 98.44 111 LEU A CA 1
ATOM 866 C C . LEU A 1 111 ? 5.403 -10.477 20.455 1.00 98.44 111 LEU A C 1
ATOM 868 O O . LEU A 1 111 ? 4.336 -10.636 21.051 1.00 98.44 111 LEU A O 1
ATOM 872 N N . LEU A 1 112 ? 5.669 -9.399 19.722 1.00 98.75 112 LEU A N 1
ATOM 873 C CA . LEU A 1 112 ? 4.655 -8.440 19.288 1.00 98.75 112 LEU A CA 1
ATOM 874 C C . LEU A 1 112 ? 4.259 -8.757 17.843 1.00 98.75 112 LEU A C 1
ATOM 876 O O . LEU A 1 112 ? 5.117 -8.824 16.967 1.00 98.75 112 LEU A O 1
ATOM 880 N N . VAL A 1 113 ? 2.965 -8.931 17.587 1.00 98.50 113 VAL A N 1
ATOM 881 C CA . VAL A 1 113 ? 2.400 -8.975 16.230 1.00 98.50 113 VAL A CA 1
ATOM 882 C C . VAL A 1 113 ? 1.573 -7.718 16.017 1.00 98.50 113 VAL A C 1
ATOM 884 O O . VAL A 1 113 ? 0.762 -7.383 16.878 1.00 98.50 113 VAL A O 1
ATOM 887 N N . ILE A 1 114 ? 1.747 -7.045 14.885 1.00 98.62 114 ILE A N 1
ATOM 888 C CA . ILE A 1 114 ? 0.920 -5.907 14.481 1.00 98.62 114 ILE A CA 1
ATOM 889 C C . ILE A 1 114 ? 0.121 -6.325 13.241 1.00 98.62 114 ILE A C 1
ATOM 891 O O . ILE A 1 114 ? 0.685 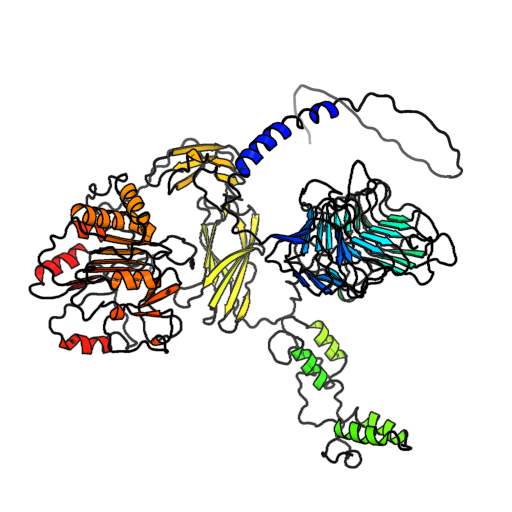-6.844 12.279 1.00 98.62 114 ILE A O 1
ATOM 895 N N . GLU A 1 115 ? -1.201 -6.172 13.293 1.00 97.88 115 GLU A N 1
ATOM 896 C CA . GLU A 1 115 ? -2.103 -6.548 12.202 1.00 97.88 115 GLU A CA 1
ATOM 897 C C . GLU A 1 115 ? -2.089 -5.507 11.058 1.00 97.88 115 GLU A C 1
ATOM 899 O O . GLU A 1 115 ? -1.989 -4.307 11.327 1.00 97.88 115 GLU A O 1
ATOM 904 N N . PRO A 1 116 ? -2.248 -5.938 9.788 1.00 98.06 116 PRO A N 1
ATOM 905 C CA . PRO A 1 116 ? -2.400 -5.045 8.635 1.00 98.06 116 PRO A CA 1
ATOM 906 C C . PRO A 1 116 ? -3.470 -3.966 8.853 1.00 98.06 116 PRO A C 1
ATOM 908 O O . PRO A 1 116 ? -4.595 -4.289 9.231 1.00 98.06 116 PRO A O 1
ATOM 911 N N . GLY A 1 117 ? -3.143 -2.699 8.579 1.00 96.81 117 GLY A N 1
ATOM 912 C CA . GLY A 1 117 ? -4.043 -1.557 8.779 1.00 96.81 117 GLY A CA 1
ATOM 913 C C . GLY A 1 117 ? -4.029 -0.935 10.182 1.00 96.81 117 GLY A C 1
ATOM 914 O O . GLY A 1 117 ? -4.804 -0.015 10.427 1.00 96.81 117 GLY A O 1
ATOM 915 N N . ALA A 1 118 ? -3.189 -1.403 11.111 1.00 97.62 118 ALA A N 1
ATOM 916 C CA . ALA A 1 118 ? -2.989 -0.727 12.396 1.00 97.62 118 ALA A CA 1
ATOM 917 C C . ALA A 1 118 ? -2.195 0.586 12.250 1.00 97.62 118 ALA A C 1
ATOM 919 O O . ALA A 1 118 ? -1.316 0.698 11.392 1.00 97.62 118 ALA A O 1
ATOM 920 N N . VAL A 1 119 ? -2.486 1.553 13.128 1.00 97.75 119 VAL A N 1
ATOM 921 C CA . VAL A 1 119 ? -1.826 2.868 13.180 1.00 97.75 119 VAL A CA 1
ATOM 922 C C . VAL A 1 119 ? -1.109 3.045 14.520 1.00 97.75 119 VAL A C 1
ATOM 924 O O . VAL A 1 119 ? -1.678 2.779 15.584 1.00 97.75 119 VAL A O 1
ATOM 927 N N . ILE A 1 120 ? 0.147 3.482 14.450 1.00 98.44 120 ILE A N 1
ATOM 928 C CA . ILE A 1 120 ? 1.055 3.702 15.570 1.00 98.44 120 ILE A CA 1
ATOM 929 C C . ILE A 1 120 ? 1.539 5.157 15.528 1.00 98.44 120 ILE A C 1
ATOM 931 O O . ILE A 1 120 ? 2.215 5.560 14.584 1.00 98.44 120 ILE A O 1
ATOM 935 N N . TYR A 1 121 ? 1.211 5.916 16.570 1.00 97.81 121 TYR A N 1
ATOM 936 C CA . TYR A 1 121 ? 1.665 7.284 16.813 1.00 97.81 121 TYR A CA 1
ATOM 937 C C . TYR A 1 121 ? 2.847 7.293 17.786 1.00 97.81 121 TYR A C 1
ATOM 939 O O . TYR A 1 121 ? 2.831 6.559 18.777 1.00 97.81 121 TYR A O 1
ATOM 947 N N . PHE A 1 122 ? 3.835 8.154 17.550 1.00 97.94 122 PHE A N 1
ATOM 948 C CA . PHE A 1 122 ? 4.980 8.368 18.437 1.00 97.94 122 PHE A CA 1
ATOM 949 C C . PHE A 1 122 ? 5.034 9.807 18.966 1.00 97.94 122 PHE A C 1
ATOM 951 O O . PHE A 1 122 ? 4.908 10.765 18.200 1.00 97.94 122 PHE A O 1
ATOM 958 N N . ASP A 1 123 ? 5.318 9.949 20.262 1.00 96.19 123 ASP A N 1
ATOM 959 C CA . ASP A 1 123 ? 5.866 11.185 20.833 1.00 96.19 123 ASP A CA 1
ATOM 960 C C . ASP A 1 123 ? 7.297 11.416 20.317 1.00 96.19 123 ASP A C 1
ATOM 962 O O . ASP A 1 123 ? 7.992 10.485 19.912 1.00 96.19 123 ASP A O 1
ATOM 966 N N . TYR A 1 124 ? 7.823 12.627 20.518 1.00 94.25 124 TYR A N 1
ATOM 967 C CA . TYR A 1 124 ? 9.240 12.976 20.317 1.00 94.25 124 TYR A CA 1
ATOM 968 C C . TYR A 1 124 ? 10.258 11.989 20.944 1.00 94.25 124 TYR A C 1
ATOM 970 O O . TYR A 1 124 ? 11.382 11.849 20.457 1.00 94.25 124 TYR A O 1
ATOM 978 N N . TYR A 1 125 ? 9.886 11.303 22.033 1.00 91.19 125 TYR A N 1
ATOM 979 C CA . TYR A 1 125 ? 10.717 10.295 22.715 1.00 91.19 125 TYR A CA 1
ATOM 980 C C . TYR A 1 125 ? 10.292 8.841 22.445 1.00 91.19 125 TYR A C 1
ATOM 982 O O . TYR A 1 125 ? 10.862 7.929 23.043 1.00 91.19 125 TYR A O 1
ATOM 990 N N . GLY A 1 126 ? 9.297 8.622 21.588 1.00 94.69 126 GLY A N 1
ATOM 991 C CA . GLY A 1 126 ? 8.774 7.307 21.249 1.00 94.69 126 GLY A CA 1
ATOM 992 C C . GLY A 1 126 ? 9.689 6.510 20.316 1.00 94.69 126 GLY A C 1
ATOM 993 O O . GLY A 1 126 ? 10.362 7.068 19.446 1.00 94.69 126 GLY A O 1
ATOM 994 N N . GLY A 1 127 ? 9.662 5.186 20.483 1.00 97.94 127 GLY A N 1
ATOM 995 C CA . GLY A 1 127 ? 10.310 4.226 19.589 1.00 97.94 127 GLY A CA 1
ATOM 996 C C . GLY A 1 127 ? 10.060 2.774 20.007 1.00 97.94 127 GLY A C 1
ATOM 997 O O . GLY A 1 127 ? 9.853 2.495 21.192 1.00 97.94 127 GLY A O 1
ATOM 998 N N . LEU A 1 128 ? 10.058 1.838 19.050 1.00 98.56 128 LEU A N 1
ATOM 999 C CA . LEU A 1 128 ? 10.003 0.394 19.326 1.00 98.56 128 LEU A CA 1
ATOM 1000 C C . LEU A 1 128 ? 11.405 -0.212 19.243 1.00 98.56 128 LEU A C 1
ATOM 1002 O O . LEU A 1 128 ? 11.956 -0.346 18.154 1.00 98.56 128 LEU A O 1
ATOM 1006 N N . ILE A 1 129 ? 11.947 -0.634 20.386 1.00 98.75 129 ILE A N 1
ATOM 1007 C CA . ILE A 1 129 ? 13.289 -1.222 20.490 1.00 98.75 129 ILE A CA 1
ATOM 1008 C C . ILE A 1 129 ? 13.170 -2.737 20.679 1.00 98.75 129 ILE A C 1
ATOM 1010 O O . ILE A 1 129 ? 12.915 -3.228 21.781 1.00 98.75 129 ILE A O 1
ATOM 1014 N N . VAL A 1 130 ? 13.341 -3.513 19.614 1.00 98.75 130 VAL A N 1
ATOM 1015 C CA . VAL A 1 130 ? 13.307 -4.981 19.659 1.00 98.75 130 VAL A CA 1
ATOM 1016 C C . VAL A 1 130 ? 14.641 -5.502 20.192 1.00 98.75 130 VAL A C 1
ATOM 1018 O O . VAL A 1 130 ? 15.687 -5.271 19.588 1.00 98.75 130 VAL A O 1
ATOM 1021 N N . ASN A 1 131 ? 14.623 -6.199 21.335 1.00 98.69 131 ASN A N 1
ATOM 1022 C CA . ASN A 1 131 ? 15.836 -6.713 21.981 1.00 98.69 131 ASN A CA 1
ATOM 1023 C C . ASN A 1 131 ? 15.572 -7.905 22.927 1.00 98.69 131 ASN A C 1
ATOM 1025 O O . ASN A 1 131 ? 14.442 -8.360 23.103 1.00 98.69 131 ASN A O 1
ATOM 1029 N N . ASN A 1 132 ? 16.637 -8.450 23.529 1.00 98.12 132 ASN A N 1
ATOM 1030 C CA . ASN A 1 132 ? 16.605 -9.505 24.557 1.00 98.12 132 ASN A CA 1
ATOM 1031 C C . ASN A 1 132 ? 15.793 -10.775 24.194 1.00 98.12 132 ASN A C 1
ATOM 1033 O O . ASN A 1 132 ? 15.217 -11.431 25.064 1.00 98.12 132 ASN A O 1
ATOM 1037 N N . GLY A 1 133 ? 15.775 -11.153 22.915 1.00 97.94 133 GLY A N 1
ATOM 1038 C CA . GLY A 1 133 ? 15.053 -12.309 22.378 1.00 97.94 133 GLY A CA 1
ATOM 1039 C C . GLY A 1 133 ? 13.591 -12.041 22.005 1.00 97.94 133 GLY A C 1
ATOM 1040 O O . GLY A 1 133 ? 12.895 -12.983 21.620 1.00 97.94 133 GLY A O 1
ATOM 1041 N N . GLY A 1 134 ? 13.124 -10.792 22.100 1.00 98.56 134 GLY A N 1
ATOM 1042 C CA . GLY A 1 134 ? 11.843 -10.367 21.540 1.00 98.56 134 GLY A CA 1
ATOM 1043 C C . GLY A 1 134 ? 11.822 -10.399 20.010 1.00 98.56 134 GLY A C 1
ATOM 1044 O O . GLY A 1 134 ? 12.865 -10.477 19.358 1.00 98.56 134 GLY A O 1
ATOM 1045 N N . ALA A 1 135 ? 10.620 -10.362 19.440 1.00 98.69 135 ALA A N 1
ATOM 1046 C CA . ALA A 1 135 ? 10.391 -10.388 18.000 1.00 98.69 135 ALA A CA 1
ATOM 1047 C C . ALA A 1 135 ? 9.226 -9.461 17.642 1.00 98.69 135 ALA A C 1
ATOM 1049 O O . ALA A 1 135 ? 8.155 -9.564 18.246 1.00 98.69 135 ALA A O 1
ATOM 1050 N N . LEU A 1 136 ? 9.418 -8.603 16.642 1.00 98.75 136 LEU A N 1
ATOM 1051 C CA . LEU A 1 136 ? 8.350 -7.797 16.052 1.00 98.75 136 LEU A CA 1
ATOM 1052 C C . LEU A 1 136 ? 7.912 -8.431 14.730 1.00 98.75 136 LEU A C 1
ATOM 1054 O O . LEU A 1 136 ? 8.717 -8.590 13.821 1.00 98.75 136 LEU A O 1
ATOM 1058 N N . ILE A 1 137 ? 6.633 -8.767 14.599 1.00 98.56 137 ILE A N 1
ATOM 1059 C CA . ILE A 1 137 ? 6.017 -9.116 13.318 1.00 98.56 137 ILE A CA 1
ATOM 1060 C C . ILE A 1 137 ? 5.211 -7.904 12.861 1.00 98.56 137 ILE A C 1
ATOM 1062 O O . ILE A 1 137 ? 4.023 -7.794 13.168 1.00 98.56 137 ILE A O 1
ATOM 1066 N N . SER A 1 138 ? 5.878 -6.998 12.148 1.00 97.94 138 SER A N 1
ATOM 1067 C CA . SER A 1 138 ? 5.226 -5.964 11.354 1.00 97.94 138 SER A CA 1
ATOM 1068 C C . SER A 1 138 ? 5.122 -6.467 9.918 1.00 97.94 138 SER A C 1
ATOM 1070 O O . SER A 1 138 ? 6.100 -6.511 9.169 1.00 97.94 138 SER A O 1
ATOM 1072 N N . ALA A 1 139 ? 3.944 -6.981 9.577 1.00 96.38 139 ALA A N 1
ATOM 1073 C CA . ALA A 1 139 ? 3.666 -7.590 8.286 1.00 96.38 139 ALA A CA 1
ATOM 1074 C C . ALA A 1 139 ? 2.279 -7.141 7.820 1.00 96.38 139 ALA A C 1
ATOM 1076 O O . ALA A 1 139 ? 1.280 -7.819 8.064 1.00 96.38 139 ALA A O 1
ATOM 1077 N N . GLY A 1 140 ? 2.235 -5.966 7.192 1.00 96.81 140 GLY A N 1
ATOM 1078 C CA . GLY A 1 140 ? 1.031 -5.413 6.584 1.00 96.81 140 GLY A CA 1
ATOM 1079 C C . GLY A 1 140 ? 0.625 -6.155 5.307 1.00 96.81 140 GLY A C 1
ATOM 1080 O O . GLY A 1 140 ? 1.091 -7.254 5.002 1.00 96.81 140 GLY A O 1
ATOM 1081 N N . THR A 1 141 ? -0.237 -5.525 4.516 1.00 93.62 141 THR A N 1
ATOM 1082 C CA . THR A 1 141 ? -0.598 -5.986 3.165 1.00 93.62 141 THR A CA 1
ATOM 1083 C C . THR A 1 141 ? -0.582 -4.809 2.190 1.00 93.62 141 THR A C 1
ATOM 1085 O O . THR A 1 141 ? -0.773 -3.681 2.637 1.00 93.62 141 THR A O 1
ATOM 1088 N N . PRO A 1 142 ? -0.458 -5.033 0.868 1.00 88.00 142 PRO A N 1
ATOM 1089 C CA . PRO A 1 142 ? -0.498 -3.953 -0.127 1.00 88.00 142 PRO A CA 1
ATOM 1090 C C . PRO A 1 142 ? -1.719 -3.028 -0.002 1.00 88.00 142 PRO A C 1
ATOM 1092 O O . PRO A 1 142 ? -1.609 -1.823 -0.187 1.00 88.00 142 PRO A O 1
ATOM 1095 N N . ASN A 1 143 ? -2.873 -3.600 0.358 1.00 88.81 143 ASN A N 1
ATOM 1096 C CA . ASN A 1 143 ? -4.140 -2.876 0.497 1.00 88.81 143 ASN A CA 1
ATOM 1097 C C . ASN A 1 143 ? -4.374 -2.313 1.913 1.00 88.81 143 ASN A C 1
ATOM 1099 O O . ASN A 1 143 ? -5.290 -1.523 2.105 1.00 88.81 143 ASN A O 1
ATOM 1103 N N . ASN A 1 144 ? -3.600 -2.762 2.907 1.00 94.88 144 ASN A N 1
ATOM 1104 C CA . ASN A 1 144 ? -3.684 -2.339 4.309 1.00 94.88 144 ASN A CA 1
ATOM 1105 C C . ASN A 1 144 ? -2.261 -2.383 4.905 1.00 94.88 144 ASN A C 1
ATOM 1107 O O . ASN A 1 144 ? -1.907 -3.374 5.562 1.00 94.88 144 ASN A O 1
ATOM 1111 N N . PRO A 1 145 ? -1.400 -1.391 4.621 1.00 97.06 145 PRO A N 1
ATOM 1112 C CA . PRO A 1 145 ? -0.094 -1.297 5.260 1.00 97.06 145 PRO A CA 1
ATOM 1113 C C . PRO A 1 145 ? -0.240 -1.007 6.762 1.00 97.06 145 PRO A C 1
ATOM 1115 O O . PRO A 1 145 ? -1.329 -0.700 7.247 1.00 97.06 145 PRO A O 1
ATOM 1118 N N . ILE A 1 146 ? 0.849 -1.136 7.515 1.00 98.56 146 ILE A N 1
ATOM 1119 C CA . ILE A 1 146 ? 0.914 -0.722 8.927 1.00 98.56 146 ILE A CA 1
ATOM 1120 C C . ILE A 1 146 ? 1.506 0.687 8.976 1.00 98.56 146 ILE A C 1
ATOM 1122 O O . ILE A 1 146 ? 2.596 0.887 8.448 1.00 98.56 146 ILE A O 1
ATOM 1126 N N . THR A 1 147 ? 0.819 1.649 9.592 1.00 98.25 147 THR A N 1
ATOM 1127 C CA . THR A 1 147 ? 1.262 3.055 9.621 1.00 98.25 147 THR A CA 1
ATOM 1128 C C . THR A 1 147 ? 1.989 3.387 10.918 1.00 98.25 147 THR A C 1
ATOM 1130 O O . THR A 1 147 ? 1.462 3.158 12.003 1.00 98.25 147 THR A O 1
ATOM 1133 N N . TYR A 1 148 ? 3.168 3.987 10.794 1.00 98.50 148 TYR A N 1
ATOM 1134 C CA . TYR A 1 148 ? 4.023 4.485 11.867 1.00 98.50 148 TYR A CA 1
ATOM 1135 C C . TYR A 1 148 ? 4.272 5.980 11.637 1.00 98.50 148 TYR A C 1
ATOM 1137 O O . TYR A 1 148 ? 4.844 6.341 10.610 1.00 98.50 148 TYR A O 1
ATOM 1145 N N . THR A 1 149 ? 3.820 6.840 12.550 1.00 97.69 149 THR A N 1
ATOM 1146 C CA . THR A 1 149 ? 3.758 8.294 12.322 1.00 97.69 149 THR A CA 1
ATOM 1147 C C . THR A 1 149 ? 3.931 9.119 13.605 1.00 97.69 149 THR A C 1
ATOM 1149 O O . THR A 1 149 ? 3.898 8.596 14.718 1.00 97.69 149 THR A O 1
ATOM 1152 N N . SER A 1 150 ? 4.125 10.426 13.449 1.00 96.19 150 SER A N 1
ATOM 1153 C CA . SER A 1 150 ? 4.260 11.417 14.526 1.00 96.19 150 SER A CA 1
ATOM 1154 C C . SER A 1 150 ? 2.887 11.792 15.113 1.00 96.19 150 SER A C 1
ATOM 1156 O O . SER A 1 150 ? 1.923 11.915 14.359 1.00 96.19 150 SER A O 1
ATOM 1158 N N . GLU A 1 151 ? 2.770 12.011 16.433 1.00 93.75 151 GLU A N 1
ATOM 1159 C CA . GLU A 1 151 ? 1.560 12.644 17.010 1.00 93.75 151 GLU A CA 1
ATOM 1160 C C . GLU A 1 151 ? 1.418 14.108 16.541 1.00 93.75 151 GLU A C 1
ATOM 1162 O O . GLU A 1 151 ? 0.311 14.557 16.243 1.00 93.75 151 GLU A O 1
ATOM 1167 N N . ASP A 1 152 ? 2.534 14.840 16.424 1.00 89.44 152 ASP A N 1
ATOM 1168 C CA . ASP A 1 152 ? 2.548 16.223 15.926 1.00 89.44 152 ASP A CA 1
ATOM 1169 C C . ASP A 1 152 ? 2.276 16.282 14.407 1.00 89.44 152 ASP A C 1
ATOM 1171 O O . ASP A 1 152 ? 1.565 17.174 13.946 1.00 89.44 152 ASP A O 1
ATOM 1175 N N . GLY A 1 153 ? 2.821 15.340 13.627 1.00 77.88 153 GLY A N 1
ATOM 1176 C CA . GLY A 1 153 ? 2.610 15.218 12.176 1.00 77.88 153 GLY A CA 1
ATOM 1177 C C . GLY A 1 153 ? 3.207 16.347 11.319 1.00 77.88 153 GLY A C 1
ATOM 1178 O O . GLY A 1 153 ? 2.631 16.685 10.282 1.00 77.88 153 GLY A O 1
ATOM 1179 N N . TYR A 1 154 ? 4.314 16.981 11.740 1.00 77.31 154 TYR A N 1
ATOM 1180 C CA . TYR A 1 154 ? 4.793 18.246 11.152 1.00 77.31 154 TYR A CA 1
ATOM 1181 C C . TYR A 1 154 ? 6.312 18.365 10.906 1.00 77.31 154 TYR A C 1
ATOM 1183 O O . TYR A 1 154 ? 6.833 19.487 10.822 1.00 77.31 154 TYR A O 1
ATOM 1191 N N . GLY A 1 155 ? 7.031 17.270 10.655 1.00 75.94 155 GLY A N 1
ATOM 1192 C CA . GLY A 1 155 ? 8.401 17.383 10.150 1.00 75.94 155 GLY A CA 1
ATOM 1193 C C . GLY A 1 155 ? 9.188 16.086 10.030 1.00 75.94 155 GLY A C 1
ATOM 1194 O O . GLY A 1 155 ? 8.906 15.086 10.673 1.00 75.94 155 GLY A O 1
ATOM 1195 N N . SER A 1 156 ? 10.243 16.114 9.216 1.00 79.62 156 SER A N 1
ATOM 1196 C CA . SER A 1 156 ? 11.248 15.050 9.225 1.00 79.62 156 SER A CA 1
ATOM 1197 C C . SER A 1 156 ? 12.091 15.140 10.499 1.00 79.62 156 SER A C 1
ATOM 1199 O O . SER A 1 156 ? 12.807 16.134 10.680 1.00 79.62 156 SER A O 1
ATOM 1201 N N . GLY A 1 157 ? 12.035 14.110 11.343 1.00 85.50 157 GLY A N 1
ATOM 1202 C CA . GLY A 1 157 ? 12.730 14.052 12.630 1.00 85.50 157 GLY A CA 1
ATOM 1203 C C . GLY A 1 157 ? 11.888 14.475 13.835 1.00 85.50 157 GLY A C 1
ATOM 1204 O O . GLY A 1 157 ? 12.462 14.911 14.834 1.00 85.50 157 GLY A O 1
ATOM 1205 N N . ASP A 1 158 ? 10.559 14.367 13.752 1.00 90.06 158 ASP A N 1
ATOM 1206 C CA . ASP A 1 158 ? 9.643 14.640 14.868 1.00 90.06 158 ASP A CA 1
ATOM 1207 C C . ASP A 1 158 ? 9.884 13.686 16.051 1.00 90.06 158 ASP A C 1
ATOM 1209 O O . ASP A 1 158 ? 9.819 14.108 17.201 1.00 90.06 158 ASP A O 1
ATOM 1213 N N . TYR A 1 159 ? 10.222 12.421 15.777 1.00 95.12 159 TYR A N 1
ATOM 1214 C CA . TYR A 1 159 ? 10.599 11.406 16.770 1.00 95.12 159 TYR A CA 1
ATOM 1215 C C . TYR A 1 159 ? 11.892 10.681 16.362 1.00 95.12 159 TYR A C 1
ATOM 1217 O O . TYR A 1 159 ? 12.418 10.888 15.262 1.00 95.12 159 TYR A O 1
ATOM 1225 N N . TYR A 1 160 ? 12.474 9.869 17.255 1.00 94.56 160 TYR A N 1
ATOM 1226 C CA . TYR A 1 160 ? 13.805 9.295 17.015 1.00 94.56 160 TYR A CA 1
ATOM 1227 C C . TYR A 1 160 ? 13.797 8.143 16.000 1.00 94.56 160 TYR A C 1
ATOM 1229 O O . TYR A 1 160 ? 14.317 8.310 14.897 1.00 94.56 160 TYR A O 1
ATOM 1237 N N . CYS A 1 161 ? 13.219 6.991 16.347 1.00 97.31 161 CYS A N 1
ATOM 1238 C CA . CYS A 1 161 ? 13.221 5.814 15.481 1.00 97.31 161 CYS A CA 1
ATOM 1239 C C . CYS A 1 161 ? 11.912 5.033 15.603 1.00 97.31 161 CYS A C 1
ATOM 1241 O O . CYS A 1 161 ? 11.472 4.756 16.718 1.00 97.31 161 CYS A O 1
ATOM 1243 N N . ALA A 1 162 ? 11.289 4.659 14.480 1.00 97.94 162 ALA A N 1
ATOM 1244 C CA . ALA A 1 162 ? 10.046 3.884 14.521 1.00 97.94 162 ALA A CA 1
ATOM 1245 C C . ALA A 1 162 ? 10.299 2.428 14.927 1.00 97.94 162 ALA A C 1
ATOM 1247 O O . ALA A 1 162 ? 9.573 1.885 15.762 1.00 97.94 162 ALA A O 1
ATOM 1248 N N . ILE A 1 163 ? 11.332 1.808 14.343 1.00 98.69 163 ILE A N 1
ATOM 1249 C CA . ILE A 1 163 ? 11.715 0.418 14.595 1.00 98.69 163 ILE A CA 1
ATOM 1250 C C . ILE A 1 163 ? 13.241 0.314 14.710 1.00 98.69 163 ILE A C 1
ATOM 1252 O O . ILE A 1 163 ? 13.959 0.419 13.717 1.00 98.69 163 ILE A O 1
ATOM 1256 N N . GLU A 1 164 ? 13.724 0.045 15.920 1.00 98.56 164 GLU A N 1
ATOM 1257 C CA . GLU A 1 164 ? 15.116 -0.287 16.227 1.00 98.56 164 GLU A CA 1
ATOM 1258 C C . GLU A 1 164 ? 15.218 -1.788 16.543 1.00 98.56 164 GLU A C 1
ATOM 1260 O O . GLU A 1 164 ? 14.495 -2.299 17.399 1.00 98.56 164 GLU A O 1
ATOM 1265 N N . VAL A 1 165 ? 16.104 -2.519 15.864 1.00 98.69 165 VAL A N 1
ATOM 1266 C CA . VAL A 1 165 ? 16.311 -3.964 16.065 1.00 98.69 165 VAL A CA 1
ATOM 1267 C C . VAL A 1 165 ? 17.756 -4.219 16.486 1.00 98.69 165 VAL A C 1
ATOM 1269 O O . VAL A 1 165 ? 18.667 -4.218 15.660 1.00 98.69 165 VAL A O 1
ATOM 1272 N N . GLN A 1 166 ? 17.965 -4.433 17.784 1.00 98.38 166 GLN A N 1
ATOM 1273 C CA . GLN A 1 166 ? 19.297 -4.573 18.381 1.00 98.38 166 GLN A CA 1
ATOM 1274 C C . GLN A 1 166 ? 19.876 -5.987 18.190 1.00 98.38 166 GLN A C 1
ATOM 1276 O O . GLN A 1 166 ? 19.126 -6.952 18.018 1.00 98.38 166 GLN A O 1
ATOM 1281 N N . GLU A 1 167 ? 21.193 -6.161 18.369 1.00 97.69 167 GLU A N 1
ATOM 1282 C CA . GLU A 1 167 ? 21.900 -7.450 18.168 1.00 97.69 167 GLU A CA 1
ATOM 1283 C C . GLU A 1 167 ? 21.372 -8.620 19.027 1.00 97.69 167 GLU A C 1
ATOM 1285 O O . GLU A 1 167 ? 21.662 -9.790 18.776 1.00 97.69 167 GLU A O 1
ATOM 1290 N N . THR A 1 168 ? 20.600 -8.309 20.072 1.00 98.25 168 THR A N 1
ATOM 1291 C CA . THR A 1 168 ? 19.999 -9.289 20.988 1.00 98.25 168 THR A CA 1
ATOM 1292 C C . THR A 1 168 ? 18.554 -9.659 20.642 1.00 98.25 168 THR A C 1
ATOM 1294 O O . THR A 1 168 ? 17.950 -10.443 21.374 1.00 98.25 168 THR A O 1
ATOM 1297 N N . ALA A 1 169 ? 17.969 -9.104 19.577 1.00 98.62 169 ALA A N 1
ATOM 1298 C CA . ALA A 1 169 ? 16.626 -9.433 19.102 1.00 98.62 169 ALA A CA 1
ATOM 1299 C C . ALA A 1 169 ? 16.534 -10.853 18.507 1.00 98.62 169 ALA A C 1
ATOM 1301 O O . ALA A 1 169 ? 17.523 -11.568 18.343 1.00 98.62 169 ALA A O 1
ATOM 1302 N N . SER A 1 170 ? 15.317 -11.282 18.172 1.00 98.38 170 SER A N 1
ATOM 1303 C CA . SER A 1 170 ? 15.097 -12.490 17.380 1.00 98.38 170 SER A CA 1
ATOM 1304 C C . SER A 1 170 ? 15.211 -12.195 15.875 1.00 98.38 170 SER A C 1
ATOM 1306 O O . SER A 1 170 ? 14.490 -11.315 15.392 1.00 98.38 170 SER A O 1
ATOM 1308 N N . PRO A 1 171 ? 15.998 -12.984 15.111 1.00 98.31 171 PRO A N 1
ATOM 1309 C CA . PRO A 1 171 ? 15.998 -12.965 13.643 1.00 98.31 171 PRO A CA 1
ATOM 1310 C C . PRO A 1 171 ? 14.619 -13.166 13.005 1.00 98.31 171 PRO A C 1
ATOM 1312 O O . PRO A 1 171 ? 14.390 -12.702 11.896 1.00 98.31 171 PRO A O 1
ATOM 1315 N N . ALA A 1 172 ? 13.667 -13.773 13.722 1.00 97.69 172 ALA A N 1
ATOM 1316 C CA . ALA A 1 172 ? 12.294 -13.963 13.256 1.00 97.69 172 ALA A CA 1
ATOM 1317 C C . ALA A 1 172 ? 11.467 -12.658 13.164 1.00 97.69 172 ALA A C 1
ATOM 1319 O O . ALA A 1 172 ? 10.282 -12.714 12.827 1.00 97.69 172 ALA A O 1
ATOM 1320 N N . THR A 1 173 ? 12.065 -11.506 13.488 1.00 98.56 173 THR A N 1
ATOM 1321 C CA . THR A 1 173 ? 11.494 -10.167 13.285 1.00 98.56 173 THR A CA 1
ATOM 1322 C C . THR A 1 173 ? 11.249 -9.894 11.797 1.00 98.56 173 THR A C 1
ATOM 1324 O O . THR A 1 173 ? 12.027 -10.317 10.945 1.00 98.56 173 THR A O 1
ATOM 1327 N N . LYS A 1 174 ? 10.152 -9.199 11.477 1.00 98.56 174 LYS A N 1
ATOM 1328 C CA . LYS A 1 174 ? 9.719 -8.875 10.110 1.00 98.56 174 LYS A CA 1
ATOM 1329 C C . LYS A 1 174 ? 9.252 -7.428 10.023 1.00 98.56 174 LYS A C 1
ATOM 1331 O O . LYS A 1 174 ? 8.540 -6.973 10.918 1.00 98.56 174 LYS A O 1
ATOM 1336 N N . ILE A 1 175 ? 9.634 -6.754 8.938 1.00 98.62 175 ILE A N 1
ATOM 1337 C CA . ILE A 1 175 ? 9.247 -5.375 8.619 1.00 98.62 175 ILE A CA 1
ATOM 1338 C C . ILE A 1 175 ? 8.862 -5.329 7.134 1.00 98.62 175 ILE A C 1
ATOM 1340 O O . ILE A 1 175 ? 9.720 -5.210 6.254 1.00 98.62 175 ILE A O 1
ATOM 1344 N N . ILE A 1 176 ? 7.573 -5.553 6.860 1.00 97.50 176 ILE A N 1
ATOM 1345 C CA . ILE A 1 176 ? 7.030 -5.737 5.508 1.00 97.50 176 ILE A CA 1
ATOM 1346 C C . ILE A 1 176 ? 5.692 -5.000 5.368 1.00 97.50 176 ILE A C 1
ATOM 1348 O O . ILE A 1 176 ? 4.838 -5.116 6.249 1.00 97.50 176 ILE A O 1
ATOM 1352 N N . TYR A 1 177 ? 5.482 -4.289 4.252 1.00 96.81 177 TYR A N 1
ATOM 1353 C CA . TYR A 1 177 ? 4.281 -3.475 3.991 1.00 96.81 177 TYR A CA 1
ATOM 1354 C C . TYR A 1 177 ? 3.970 -2.487 5.131 1.00 96.81 177 TYR A C 1
ATOM 1356 O O . TYR A 1 177 ? 2.837 -2.392 5.609 1.00 96.81 177 TYR A O 1
ATOM 1364 N N . SER A 1 178 ? 4.995 -1.767 5.590 1.00 98.38 178 SER A N 1
ATOM 1365 C CA . SER A 1 178 ? 4.867 -0.656 6.538 1.00 98.38 178 SER A CA 1
ATOM 1366 C C . SER A 1 178 ? 4.960 0.692 5.826 1.00 98.38 178 SER A C 1
ATOM 1368 O O . SER A 1 178 ? 5.809 0.878 4.956 1.00 98.38 178 SER A O 1
ATOM 1370 N N . ASN A 1 179 ? 4.123 1.635 6.246 1.00 98.00 179 ASN A N 1
ATOM 1371 C CA . ASN A 1 179 ? 4.234 3.059 5.965 1.00 98.00 179 ASN A CA 1
ATOM 1372 C C . ASN A 1 179 ? 4.912 3.704 7.181 1.00 98.00 179 ASN A C 1
ATOM 1374 O O . ASN A 1 179 ? 4.359 3.626 8.276 1.00 98.00 179 ASN A O 1
ATOM 1378 N N . ILE A 1 180 ? 6.091 4.306 7.022 1.00 98.38 180 ILE A N 1
ATOM 1379 C CA . ILE A 1 180 ? 6.815 4.959 8.125 1.00 98.38 180 ILE A CA 1
ATOM 1380 C C . ILE A 1 180 ? 7.146 6.394 7.733 1.00 98.38 180 ILE A C 1
ATOM 1382 O O . ILE A 1 180 ? 7.834 6.617 6.732 1.00 98.38 180 ILE A O 1
ATOM 1386 N N . GLU A 1 181 ? 6.683 7.353 8.530 1.00 97.25 181 GLU A N 1
ATOM 1387 C CA . GLU A 1 181 ? 6.832 8.779 8.249 1.00 97.25 181 GLU A CA 1
ATOM 1388 C C . GLU A 1 181 ? 7.327 9.609 9.436 1.00 97.25 181 GLU A C 1
ATOM 1390 O O . GLU A 1 181 ? 7.123 9.258 10.593 1.00 97.25 181 GLU A O 1
ATOM 1395 N N . PHE A 1 182 ? 7.964 10.744 9.133 1.00 96.88 182 PHE A N 1
ATOM 1396 C CA . PHE A 1 182 ? 8.403 11.774 10.091 1.00 96.88 182 PHE A CA 1
ATOM 1397 C C . PHE A 1 182 ? 9.497 11.374 11.105 1.00 96.88 182 PHE A C 1
ATOM 1399 O O . PHE A 1 182 ? 9.916 12.205 11.916 1.00 96.88 182 PHE A O 1
ATOM 1406 N N . ALA A 1 183 ? 10.054 10.164 11.040 1.00 96.56 183 ALA A N 1
ATOM 1407 C CA . ALA A 1 183 ? 11.119 9.717 11.938 1.00 96.56 183 ALA A CA 1
ATOM 1408 C C . ALA A 1 183 ? 12.482 10.384 11.653 1.00 96.56 183 ALA A C 1
ATOM 1410 O O . ALA A 1 183 ? 12.779 10.84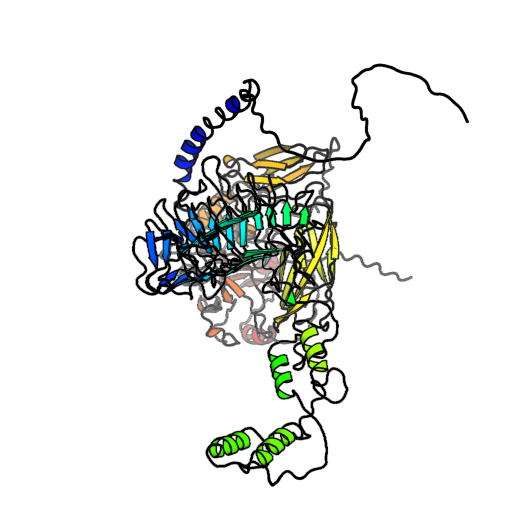2 10.543 1.00 96.56 183 ALA A O 1
ATOM 1411 N N . SER A 1 184 ? 13.374 10.386 12.649 1.00 96.50 184 SER A N 1
ATOM 1412 C CA . SER A 1 184 ? 14.794 10.701 12.427 1.00 96.50 184 SER A CA 1
ATOM 1413 C C . SER A 1 184 ? 15.513 9.531 11.747 1.00 96.50 184 SER A C 1
ATOM 1415 O O . SER A 1 184 ? 16.401 9.758 10.931 1.00 96.50 184 SER A O 1
ATOM 1417 N N . ILE A 1 185 ? 15.108 8.295 12.053 1.00 97.94 185 ILE A N 1
ATOM 1418 C CA . ILE A 1 185 ? 15.483 7.059 11.355 1.00 97.94 185 ILE A CA 1
ATOM 1419 C C . ILE A 1 185 ? 14.219 6.200 11.222 1.00 97.94 185 ILE A C 1
ATOM 1421 O O . ILE A 1 185 ? 13.594 5.887 12.232 1.00 97.94 185 ILE A O 1
ATOM 1425 N N . ALA A 1 186 ? 13.801 5.819 10.015 1.00 98.31 186 ALA A N 1
ATOM 1426 C CA . ALA A 1 186 ? 12.585 5.014 9.865 1.00 98.31 186 ALA A CA 1
ATOM 1427 C C . ALA A 1 186 ? 12.805 3.581 10.388 1.00 98.31 186 ALA A C 1
ATOM 1429 O O . ALA A 1 186 ? 12.010 3.076 11.182 1.00 98.31 186 ALA A O 1
ATOM 1430 N N . ILE A 1 187 ? 13.911 2.949 9.978 1.00 98.75 187 ILE A N 1
ATOM 1431 C CA . ILE A 1 187 ? 14.320 1.607 10.414 1.00 98.75 187 ILE A CA 1
ATOM 1432 C C . ILE A 1 187 ? 15.814 1.613 10.761 1.00 98.75 187 ILE A C 1
ATOM 1434 O O . ILE A 1 187 ? 16.641 2.029 9.947 1.00 98.75 187 ILE A O 1
ATOM 1438 N N . LEU A 1 188 ? 16.159 1.110 11.948 1.00 98.50 188 LEU A N 1
ATOM 1439 C CA . LEU A 1 188 ? 17.530 0.914 12.421 1.00 98.50 188 LEU A CA 1
ATOM 1440 C C . LEU A 1 188 ? 17.758 -0.560 12.785 1.00 98.50 188 LEU A C 1
ATOM 1442 O O . LEU A 1 188 ? 16.999 -1.117 13.577 1.00 98.50 188 LEU A O 1
ATOM 1446 N N . THR A 1 189 ? 18.824 -1.185 12.281 1.00 98.38 189 THR A N 1
ATOM 1447 C CA . THR A 1 189 ? 19.249 -2.522 12.743 1.00 98.38 189 THR A CA 1
ATOM 1448 C C . THR A 1 189 ? 20.709 -2.547 13.180 1.00 98.38 189 THR A C 1
ATOM 1450 O O . THR A 1 189 ? 21.592 -2.041 12.484 1.00 98.38 189 THR A O 1
ATOM 1453 N N . GLU A 1 190 ? 20.985 -3.203 14.304 1.00 97.56 190 GLU A N 1
ATOM 1454 C CA . GLU A 1 190 ? 22.324 -3.319 14.876 1.00 97.56 190 GLU A CA 1
ATOM 1455 C C . GLU A 1 190 ? 22.806 -4.773 14.830 1.00 97.56 190 GLU A C 1
ATOM 1457 O O . GLU A 1 190 ? 22.388 -5.610 15.627 1.00 97.56 190 GLU A O 1
ATOM 1462 N N . ASN A 1 191 ? 23.732 -5.073 13.920 1.00 97.56 191 ASN A N 1
ATOM 1463 C CA . ASN A 1 191 ? 24.508 -6.313 13.885 1.00 97.56 191 ASN A CA 1
ATOM 1464 C C . ASN A 1 191 ? 23.649 -7.600 13.893 1.00 97.56 191 ASN A C 1
ATOM 1466 O O . ASN A 1 191 ? 24.049 -8.615 14.470 1.00 97.56 191 ASN A O 1
ATOM 1470 N N . ILE A 1 192 ? 22.481 -7.573 13.241 1.00 98.06 192 ILE A N 1
ATOM 1471 C CA . ILE A 1 192 ? 21.534 -8.691 13.170 1.00 98.06 192 ILE A CA 1
ATOM 1472 C C . ILE A 1 192 ? 21.041 -8.964 11.739 1.00 98.06 192 ILE A C 1
ATOM 1474 O O . ILE A 1 192 ? 20.438 -8.123 11.079 1.00 98.06 192 ILE A O 1
ATOM 1478 N N . ARG A 1 193 ? 21.239 -10.213 11.298 1.00 98.44 193 ARG A N 1
ATOM 1479 C CA . ARG A 1 193 ? 20.630 -10.785 10.090 1.00 98.44 193 ARG A CA 1
ATOM 1480 C C . ARG A 1 193 ? 19.228 -11.283 10.437 1.00 98.44 193 ARG A C 1
ATOM 1482 O O . ARG A 1 193 ? 19.110 -12.204 11.248 1.00 98.44 193 ARG A O 1
ATOM 1489 N N . LEU A 1 194 ? 18.188 -10.718 9.832 1.00 98.50 194 LEU A N 1
ATOM 1490 C CA . LEU A 1 194 ? 16.818 -11.223 9.954 1.00 98.50 194 LEU A CA 1
ATOM 1491 C C . LEU A 1 194 ? 16.564 -12.437 9.041 1.00 98.50 194 LEU A C 1
ATOM 1493 O O . LEU A 1 194 ? 17.217 -12.619 8.013 1.00 98.50 194 LEU A O 1
ATOM 1497 N N . ASP A 1 195 ? 15.574 -13.254 9.410 1.00 97.81 195 ASP A N 1
ATOM 1498 C CA . ASP A 1 195 ? 15.092 -14.412 8.639 1.00 97.81 195 ASP A CA 1
ATOM 1499 C C . ASP A 1 195 ? 14.328 -13.991 7.362 1.00 97.81 195 ASP A C 1
ATOM 1501 O O . ASP A 1 195 ? 14.036 -14.823 6.501 1.00 97.81 195 ASP A O 1
ATOM 1505 N N . THR A 1 196 ? 13.970 -12.707 7.241 1.00 96.44 196 THR A N 1
ATOM 1506 C CA . THR A 1 196 ? 13.364 -12.095 6.049 1.00 96.44 196 THR A CA 1
ATOM 1507 C C . THR A 1 196 ? 13.966 -10.712 5.787 1.00 96.44 196 THR A C 1
ATOM 1509 O O . THR A 1 196 ? 14.192 -9.998 6.764 1.00 96.44 196 THR A O 1
ATOM 1512 N N . PRO A 1 197 ? 14.144 -10.299 4.516 1.00 98.31 197 PRO A N 1
ATOM 1513 C CA . PRO A 1 197 ? 14.547 -8.938 4.155 1.00 98.31 197 PRO A CA 1
ATOM 1514 C C . PRO A 1 197 ? 13.654 -7.846 4.762 1.00 98.31 197 PRO A C 1
ATOM 1516 O O . PRO A 1 197 ? 12.476 -8.085 5.053 1.00 98.31 197 PRO A O 1
ATOM 1519 N N . ILE A 1 198 ? 14.190 -6.630 4.869 1.00 98.56 198 ILE A N 1
ATOM 1520 C CA . ILE A 1 198 ? 13.402 -5.403 5.039 1.00 98.56 198 ILE A CA 1
ATOM 1521 C C . ILE A 1 198 ? 12.850 -5.057 3.655 1.00 98.56 198 ILE A C 1
ATOM 1523 O O . ILE A 1 198 ? 13.621 -4.702 2.760 1.00 98.56 198 ILE A O 1
ATOM 1527 N N . GLN A 1 199 ? 11.542 -5.231 3.442 1.00 97.31 199 GLN A N 1
ATOM 1528 C CA . GLN A 1 199 ? 10.992 -5.211 2.081 1.00 97.31 199 GLN A CA 1
ATOM 1529 C C . GLN A 1 199 ? 9.553 -4.723 1.933 1.00 97.31 199 GLN A C 1
ATOM 1531 O O . GLN A 1 199 ? 8.702 -4.962 2.786 1.00 97.31 199 GLN A O 1
ATOM 1536 N N . ASN A 1 200 ? 9.243 -4.147 0.773 1.00 96.19 200 ASN A N 1
ATOM 1537 C CA . ASN A 1 200 ? 7.922 -3.641 0.387 1.00 96.19 200 ASN A CA 1
ATOM 1538 C C . ASN A 1 200 ? 7.386 -2.510 1.285 1.00 96.19 200 ASN A C 1
ATOM 1540 O O . ASN A 1 200 ? 6.171 -2.371 1.430 1.00 96.19 200 ASN A O 1
ATOM 1544 N N . ASN A 1 201 ? 8.268 -1.722 1.905 1.00 98.06 201 ASN A N 1
ATOM 1545 C CA . ASN A 1 201 ? 7.892 -0.610 2.782 1.00 98.06 201 ASN A CA 1
ATOM 1546 C C . ASN A 1 201 ? 7.897 0.738 2.041 1.00 98.06 201 ASN A C 1
ATOM 1548 O O . ASN A 1 201 ? 8.636 0.923 1.073 1.00 98.06 201 ASN A O 1
ATOM 1552 N N . TYR A 1 202 ? 7.093 1.675 2.544 1.00 97.56 202 TYR A N 1
ATOM 1553 C CA . TYR A 1 202 ? 7.009 3.069 2.113 1.00 97.56 202 TYR A CA 1
ATOM 1554 C C . TYR A 1 202 ? 7.578 3.952 3.228 1.00 97.56 202 TYR A C 1
ATOM 1556 O O . TYR A 1 202 ? 6.978 4.060 4.298 1.00 97.56 202 TYR A O 1
ATOM 1564 N N . LEU A 1 203 ? 8.733 4.574 3.004 1.00 97.94 203 LEU A N 1
ATOM 1565 C CA . LEU A 1 203 ? 9.446 5.379 3.999 1.00 97.94 203 LEU A CA 1
ATOM 1566 C C . LEU A 1 203 ? 9.503 6.832 3.510 1.00 97.94 203 LEU A C 1
ATOM 1568 O O . LEU A 1 203 ? 10.234 7.135 2.572 1.00 97.94 203 LEU A O 1
ATOM 1572 N N . PHE A 1 204 ? 8.729 7.736 4.111 1.00 95.25 204 PHE A N 1
ATOM 1573 C CA . PHE A 1 204 ? 8.514 9.083 3.570 1.00 95.25 204 PHE A CA 1
ATOM 1574 C C . PHE A 1 204 ? 8.684 10.194 4.611 1.00 95.25 204 PHE A C 1
ATOM 1576 O O . PHE A 1 204 ? 8.351 10.023 5.775 1.00 95.25 204 PHE A O 1
ATOM 1583 N N . TYR A 1 205 ? 9.258 11.336 4.224 1.00 95.44 205 TYR A N 1
ATOM 1584 C CA . TYR A 1 205 ? 9.575 12.441 5.149 1.00 95.44 205 TYR A CA 1
ATOM 1585 C C . TYR A 1 205 ? 10.455 12.054 6.359 1.00 95.44 205 TYR A C 1
ATOM 1587 O O . TYR A 1 205 ? 10.419 12.731 7.382 1.00 95.44 205 TYR A O 1
ATOM 1595 N N . ASN A 1 206 ? 11.263 10.993 6.279 1.00 96.38 206 ASN A N 1
ATOM 1596 C CA . ASN A 1 206 ? 12.205 10.625 7.346 1.00 96.38 206 ASN A CA 1
ATOM 1597 C C . ASN A 1 206 ? 13.567 11.298 7.105 1.00 96.38 206 ASN A C 1
ATOM 1599 O O . ASN A 1 206 ? 13.983 11.399 5.953 1.00 96.38 206 ASN A O 1
ATOM 1603 N N . ILE A 1 207 ? 14.307 11.717 8.143 1.00 96.25 207 ILE A N 1
ATOM 1604 C CA . ILE A 1 207 ? 15.686 12.237 7.942 1.00 96.25 207 ILE A CA 1
ATOM 1605 C C . ILE A 1 207 ? 16.584 11.127 7.370 1.00 96.25 207 ILE A C 1
ATOM 1607 O O . ILE A 1 207 ? 17.389 11.371 6.471 1.00 96.25 207 ILE A O 1
ATOM 1611 N N . LEU A 1 208 ? 16.418 9.903 7.874 1.00 97.56 208 LEU A N 1
ATOM 1612 C CA . LEU A 1 208 ? 17.092 8.702 7.397 1.00 97.56 208 LEU A CA 1
ATOM 1613 C C . LEU A 1 208 ? 16.050 7.607 7.143 1.00 97.56 208 LEU A C 1
ATOM 1615 O O . LEU A 1 208 ? 15.189 7.371 7.992 1.00 97.56 208 LEU A O 1
ATOM 1619 N N . GLY A 1 209 ? 16.117 6.944 5.988 1.00 98.19 209 GLY A N 1
ATOM 1620 C CA . GLY A 1 209 ? 15.218 5.839 5.645 1.00 98.19 209 GLY A CA 1
ATOM 1621 C C . GLY A 1 209 ? 15.583 4.567 6.411 1.00 98.19 209 GLY A C 1
ATOM 1622 O O . GLY A 1 209 ? 15.045 4.301 7.486 1.00 98.19 209 GLY A O 1
ATOM 1623 N N . ILE A 1 210 ? 16.517 3.787 5.870 1.00 98.69 210 ILE A N 1
ATOM 1624 C CA . ILE A 1 210 ? 17.018 2.555 6.495 1.00 98.69 210 ILE A CA 1
ATOM 1625 C C . ILE A 1 210 ? 18.488 2.741 6.860 1.00 98.69 210 ILE A C 1
ATOM 1627 O O . ILE A 1 210 ? 19.294 3.145 6.021 1.00 98.69 210 ILE A O 1
ATOM 1631 N N . ARG A 1 211 ? 18.852 2.419 8.103 1.00 98.31 211 ARG A N 1
ATOM 1632 C CA . ARG A 1 211 ? 20.241 2.421 8.568 1.00 98.31 211 ARG A CA 1
ATOM 1633 C C . ARG A 1 211 ? 20.616 1.079 9.187 1.00 98.31 211 ARG A C 1
ATOM 1635 O O . ARG A 1 211 ? 19.904 0.575 10.054 1.00 98.31 211 ARG A O 1
ATOM 1642 N N . GLU A 1 212 ? 21.779 0.552 8.817 1.00 98.31 212 GLU A N 1
ATOM 1643 C CA . GLU A 1 212 ? 22.344 -0.642 9.452 1.00 98.31 212 GLU A CA 1
ATOM 1644 C C . GLU A 1 212 ? 23.768 -0.424 9.972 1.00 98.31 212 GLU A C 1
ATOM 1646 O O . GLU A 1 212 ? 24.599 0.189 9.302 1.00 98.31 212 GLU A O 1
ATOM 1651 N N . TYR A 1 213 ? 24.069 -1.009 11.132 1.00 97.00 213 TYR A N 1
ATOM 1652 C CA . TYR A 1 213 ? 25.424 -1.158 11.674 1.00 97.00 213 TYR A CA 1
ATOM 1653 C C . TYR A 1 213 ? 25.799 -2.634 11.801 1.00 97.00 213 TYR A C 1
ATOM 1655 O O . TYR A 1 213 ? 24.926 -3.477 12.008 1.00 97.00 213 TYR A O 1
ATOM 1663 N N . GLY A 1 214 ? 27.093 -2.954 11.821 1.00 95.62 214 GLY A N 1
ATOM 1664 C CA . GLY A 1 214 ? 27.580 -4.251 12.294 1.00 95.62 214 GLY A CA 1
ATOM 1665 C C . GLY A 1 214 ? 28.276 -5.100 11.242 1.00 95.62 214 GLY A C 1
ATOM 1666 O O . GLY A 1 214 ? 29.031 -4.613 10.416 1.00 95.62 214 GLY A O 1
ATOM 1667 N N . THR A 1 215 ? 28.089 -6.412 11.368 1.00 96.44 215 THR A N 1
ATOM 1668 C CA . THR A 1 215 ? 28.700 -7.432 10.496 1.00 96.44 215 THR A CA 1
ATOM 1669 C C . THR A 1 215 ? 27.706 -8.497 10.032 1.00 96.44 215 THR A C 1
ATOM 1671 O O . THR A 1 215 ? 28.010 -9.295 9.146 1.00 96.44 215 THR A O 1
ATOM 1674 N N . CYS A 1 216 ? 26.514 -8.517 10.628 1.00 97.38 216 CYS A N 1
ATOM 1675 C CA . CYS A 1 216 ? 25.380 -9.325 10.205 1.00 97.38 216 CYS A CA 1
ATOM 1676 C C . CYS A 1 216 ? 24.313 -8.360 9.681 1.00 97.38 216 CYS A C 1
ATOM 1678 O O . CYS A 1 216 ? 23.511 -7.873 10.466 1.00 97.38 216 CYS A O 1
ATOM 1680 N N . HIS A 1 217 ? 24.356 -8.047 8.388 1.00 98.19 217 HIS A N 1
ATOM 1681 C CA . HIS A 1 217 ? 23.420 -7.121 7.746 1.00 98.19 217 HIS A CA 1
ATOM 1682 C C . HIS A 1 217 ? 22.158 -7.821 7.268 1.00 98.19 217 HIS A C 1
ATOM 1684 O O . HIS A 1 217 ? 22.243 -8.974 6.845 1.00 98.19 217 HIS A O 1
ATOM 1690 N N . THR A 1 218 ? 21.011 -7.149 7.266 1.00 98.50 218 THR A N 1
ATOM 1691 C CA . THR A 1 218 ? 19.782 -7.660 6.646 1.00 98.50 218 THR A CA 1
ATOM 1692 C C . THR A 1 218 ? 19.683 -7.171 5.200 1.00 98.50 218 THR A C 1
ATOM 1694 O O . THR A 1 218 ? 20.182 -6.110 4.849 1.00 98.50 218 THR A O 1
ATOM 1697 N N . ASP A 1 219 ? 19.098 -7.979 4.312 1.00 98.56 219 ASP A N 1
ATOM 1698 C CA . ASP A 1 219 ? 18.909 -7.545 2.924 1.00 98.56 219 ASP A CA 1
ATOM 1699 C C . ASP A 1 219 ? 17.770 -6.518 2.844 1.00 98.56 219 ASP A C 1
ATOM 1701 O O . ASP A 1 219 ? 16.742 -6.657 3.515 1.00 98.56 219 ASP A O 1
ATOM 1705 N N . ILE A 1 220 ? 17.944 -5.504 2.002 1.00 98.62 220 ILE A N 1
ATOM 1706 C CA . ILE A 1 220 ? 17.024 -4.377 1.832 1.00 98.62 220 ILE A CA 1
ATOM 1707 C C . ILE A 1 220 ? 16.483 -4.444 0.405 1.00 98.62 220 ILE A C 1
ATOM 1709 O O . ILE A 1 220 ? 17.169 -4.068 -0.547 1.00 98.62 220 ILE A O 1
ATOM 1713 N N . ILE A 1 221 ? 15.271 -4.977 0.246 1.00 97.69 221 ILE A N 1
ATOM 1714 C CA . ILE A 1 221 ? 14.734 -5.369 -1.065 1.00 97.69 221 ILE A CA 1
ATOM 1715 C C . ILE A 1 221 ? 13.397 -4.678 -1.325 1.00 97.69 221 ILE A C 1
ATOM 1717 O O . ILE A 1 221 ? 12.477 -4.797 -0.526 1.00 97.69 221 ILE A O 1
ATOM 1721 N N . ASN A 1 222 ? 13.249 -4.017 -2.468 1.00 97.12 222 ASN A N 1
ATOM 1722 C CA . ASN A 1 222 ? 11.985 -3.447 -2.928 1.00 97.12 222 ASN A CA 1
ATOM 1723 C C . ASN A 1 222 ? 11.312 -2.507 -1.907 1.00 97.12 222 ASN A C 1
ATOM 1725 O O . ASN A 1 222 ? 10.182 -2.748 -1.493 1.00 97.12 222 ASN A O 1
ATOM 1729 N N . ASN A 1 223 ? 11.985 -1.438 -1.472 1.00 98.06 223 ASN A N 1
ATOM 1730 C CA . ASN A 1 223 ? 11.390 -0.369 -0.656 1.00 98.06 223 ASN A CA 1
ATOM 1731 C C . ASN A 1 223 ? 11.337 0.954 -1.440 1.00 98.06 223 ASN A C 1
ATOM 1733 O O . ASN A 1 223 ? 12.237 1.251 -2.227 1.00 98.06 223 ASN A O 1
ATOM 1737 N N . LEU A 1 224 ? 10.300 1.758 -1.200 1.00 97.56 224 LEU A N 1
ATOM 1738 C CA . LEU A 1 224 ? 10.201 3.130 -1.697 1.00 97.56 224 LEU A CA 1
ATOM 1739 C C . LEU A 1 224 ? 10.575 4.088 -0.568 1.00 97.56 224 LEU A C 1
ATOM 1741 O O . LEU A 1 224 ? 9.932 4.093 0.482 1.00 97.56 224 LEU A O 1
ATOM 1745 N N . ILE A 1 225 ? 11.606 4.897 -0.792 1.00 98.06 225 ILE A N 1
ATOM 1746 C CA . ILE A 1 225 ? 12.114 5.885 0.156 1.00 98.06 225 ILE A CA 1
ATOM 1747 C C . ILE A 1 225 ? 12.045 7.250 -0.528 1.00 98.06 225 ILE A C 1
ATOM 1749 O O . ILE A 1 225 ? 12.699 7.468 -1.546 1.00 98.06 225 ILE A O 1
ATOM 1753 N N . TYR A 1 226 ? 11.189 8.133 -0.014 1.00 94.62 226 TYR A N 1
ATOM 1754 C CA . TYR A 1 226 ? 10.742 9.334 -0.724 1.00 94.62 226 TYR A CA 1
ATOM 1755 C C . TYR A 1 226 ? 10.771 10.585 0.158 1.00 94.62 226 TYR A C 1
ATOM 1757 O O . TYR A 1 226 ? 10.279 10.584 1.288 1.00 94.62 226 TYR A O 1
ATOM 1765 N N . TYR A 1 227 ? 11.284 11.691 -0.379 1.00 92.88 227 TYR A N 1
ATOM 1766 C CA . TYR A 1 227 ? 11.333 12.984 0.309 1.00 92.88 227 TYR A CA 1
ATOM 1767 C C . TYR A 1 227 ? 12.079 12.911 1.655 1.00 92.88 227 TYR A C 1
ATOM 1769 O O . TYR A 1 227 ? 11.704 13.542 2.648 1.00 92.88 227 TYR A O 1
ATOM 1777 N N . SER A 1 228 ? 13.164 12.138 1.708 1.00 87.62 228 SER A N 1
ATOM 1778 C CA . SER A 1 228 ? 14.100 12.158 2.832 1.00 87.62 228 SER A CA 1
ATOM 1779 C C . SER A 1 228 ? 15.005 13.388 2.735 1.00 87.62 228 SER A C 1
ATOM 1781 O O . SER A 1 228 ? 16.197 13.263 2.499 1.00 87.62 228 SER A O 1
ATOM 1783 N N . PHE A 1 229 ? 14.440 14.592 2.895 1.00 83.56 229 PHE A N 1
ATOM 1784 C CA . PHE A 1 229 ? 15.154 15.867 2.754 1.00 83.56 229 PHE A CA 1
ATOM 1785 C C . PHE A 1 229 ? 14.912 16.824 3.933 1.00 83.56 229 PHE A C 1
ATOM 1787 O O . PHE A 1 229 ? 13.774 17.020 4.365 1.00 83.56 229 PHE A O 1
ATOM 1794 N N . ASN A 1 230 ? 15.971 17.485 4.420 1.00 86.25 230 ASN A N 1
ATOM 1795 C CA . ASN A 1 230 ? 15.893 18.451 5.519 1.00 86.25 230 ASN A CA 1
ATOM 1796 C C . ASN A 1 230 ? 16.981 19.542 5.420 1.00 86.25 230 ASN A C 1
ATOM 1798 O O . ASN A 1 230 ? 18.160 19.258 5.586 1.00 86.25 230 ASN A O 1
ATOM 1802 N N . ASP A 1 231 ? 16.576 20.815 5.285 1.00 84.12 231 ASP A N 1
ATOM 1803 C CA . ASP A 1 231 ? 17.446 22.014 5.205 1.00 84.12 231 ASP A CA 1
ATOM 1804 C C . ASP A 1 231 ? 18.542 22.136 6.302 1.00 84.12 231 ASP A C 1
ATOM 1806 O O . ASP A 1 231 ? 19.445 22.976 6.189 1.00 84.12 231 ASP A O 1
ATOM 1810 N N . TYR A 1 232 ? 18.439 21.388 7.408 1.00 86.88 232 TYR A N 1
ATOM 1811 C CA . TYR A 1 232 ? 19.284 21.524 8.600 1.00 86.88 232 TYR A CA 1
ATOM 1812 C C . TYR A 1 232 ? 20.115 20.289 8.969 1.00 86.88 232 TYR A C 1
ATOM 1814 O O . TYR A 1 232 ? 21.013 20.416 9.810 1.00 86.88 232 TYR A O 1
ATOM 1822 N N . TYR A 1 233 ? 19.835 19.124 8.385 1.00 87.69 233 TYR A N 1
ATOM 1823 C CA . TYR A 1 233 ? 20.420 17.843 8.784 1.00 87.69 233 TYR A CA 1
ATOM 1824 C C . TYR A 1 233 ? 20.891 17.059 7.562 1.00 87.69 233 TYR A C 1
ATOM 1826 O O . TYR A 1 233 ? 20.291 17.150 6.506 1.00 87.69 233 TYR A O 1
ATOM 1834 N N . TYR A 1 234 ? 21.954 16.273 7.735 1.00 92.50 234 TYR A N 1
ATOM 1835 C CA . TYR A 1 234 ? 22.362 15.265 6.757 1.00 92.50 234 TYR A CA 1
ATOM 1836 C C . TYR A 1 234 ? 21.239 14.241 6.593 1.00 92.50 234 TYR A C 1
ATOM 1838 O O . TYR A 1 234 ? 20.818 13.649 7.591 1.00 92.50 234 TYR A O 1
ATOM 1846 N N . THR A 1 235 ? 20.782 14.047 5.359 1.00 95.94 235 THR A N 1
ATOM 1847 C CA . THR A 1 235 ? 19.751 13.065 5.018 1.00 95.94 235 THR A CA 1
ATOM 1848 C C . THR A 1 235 ? 20.276 11.959 4.109 1.00 95.94 235 THR A C 1
ATOM 1850 O O . THR A 1 235 ? 21.152 12.180 3.271 1.00 95.94 235 THR A O 1
ATOM 1853 N N . CYS A 1 236 ? 19.754 10.745 4.286 1.00 97.25 236 CYS A N 1
ATOM 1854 C CA . CYS A 1 236 ? 20.137 9.591 3.476 1.00 97.25 236 CYS A CA 1
ATOM 1855 C C . CYS A 1 236 ? 19.001 8.565 3.383 1.00 97.25 236 CYS A C 1
ATOM 1857 O O . CYS A 1 236 ? 18.378 8.247 4.398 1.00 97.25 236 CYS A O 1
ATOM 1859 N N . ALA A 1 237 ? 18.733 8.017 2.197 1.00 98.00 237 ALA A N 1
ATOM 1860 C CA . ALA A 1 237 ? 17.670 7.024 2.046 1.00 98.00 237 ALA A CA 1
ATOM 1861 C C . ALA A 1 237 ? 18.093 5.637 2.576 1.00 98.00 237 ALA A C 1
ATOM 1863 O O . ALA A 1 237 ? 17.347 5.033 3.348 1.00 98.00 237 ALA A O 1
ATOM 1864 N N . ILE A 1 238 ? 19.298 5.157 2.240 1.00 98.50 238 ILE A N 1
ATOM 1865 C CA . ILE A 1 238 ? 19.873 3.911 2.787 1.00 98.50 238 ILE A CA 1
ATOM 1866 C C . ILE A 1 238 ? 21.324 4.148 3.225 1.00 98.50 238 ILE A C 1
ATOM 1868 O O . ILE A 1 238 ? 22.154 4.560 2.419 1.00 98.50 238 ILE A O 1
ATOM 1872 N N . GLU A 1 239 ? 21.657 3.854 4.483 1.00 98.25 239 GLU A N 1
ATOM 1873 C CA . GLU A 1 239 ? 22.987 4.106 5.057 1.00 98.25 239 GLU A CA 1
ATOM 1874 C C . GLU A 1 239 ? 23.535 2.882 5.811 1.00 98.25 239 GLU A C 1
ATOM 1876 O O . GLU A 1 239 ? 23.044 2.515 6.879 1.00 98.25 239 GLU A O 1
ATOM 1881 N N . ILE A 1 240 ? 24.576 2.250 5.267 1.00 98.25 240 ILE A N 1
ATOM 1882 C CA . ILE A 1 240 ? 25.134 0.994 5.791 1.00 98.25 240 ILE A CA 1
ATOM 1883 C C . ILE A 1 240 ? 26.536 1.213 6.350 1.00 98.25 240 ILE A C 1
ATOM 1885 O O . ILE A 1 240 ? 27.403 1.764 5.675 1.00 98.25 240 ILE A O 1
ATOM 1889 N N . TYR A 1 241 ? 26.790 0.707 7.552 1.00 97.81 241 TYR A N 1
ATOM 1890 C CA . TYR A 1 241 ? 28.114 0.650 8.159 1.00 97.81 241 TYR A CA 1
ATOM 1891 C C . TYR A 1 241 ? 28.555 -0.812 8.271 1.00 97.81 241 TYR A C 1
ATOM 1893 O O . TYR A 1 241 ? 28.051 -1.542 9.122 1.00 97.81 241 TYR A O 1
ATOM 1901 N N . MET A 1 242 ? 29.529 -1.216 7.445 1.00 97.12 242 MET A N 1
ATOM 1902 C CA . MET A 1 242 ? 30.102 -2.577 7.393 1.00 97.12 242 MET A CA 1
ATOM 1903 C C . MET A 1 242 ? 30.980 -2.921 8.621 1.00 97.12 242 MET A C 1
ATOM 1905 O O . MET A 1 242 ? 31.664 -3.948 8.650 1.00 97.12 242 MET A O 1
ATOM 1909 N N . GLU A 1 243 ? 30.985 -2.041 9.625 1.00 94.75 243 GLU A N 1
ATOM 1910 C CA . GLU A 1 243 ? 31.515 -2.271 10.962 1.00 94.75 243 GLU A CA 1
ATOM 1911 C C . GLU A 1 243 ? 30.426 -2.023 12.014 1.00 94.75 243 GLU A C 1
ATOM 1913 O O . GLU A 1 243 ? 29.531 -1.190 11.859 1.00 94.75 243 GLU A O 1
ATOM 1918 N N . SER A 1 244 ? 30.541 -2.710 13.148 1.00 90.19 244 SER A N 1
ATOM 1919 C CA . SER A 1 244 ? 29.819 -2.329 14.372 1.00 90.19 244 SER A CA 1
ATOM 1920 C C . SER A 1 244 ? 30.321 -0.992 14.937 1.00 90.19 244 SER A C 1
ATOM 1922 O O . SER A 1 244 ? 31.464 -0.611 14.690 1.00 90.19 244 SER A O 1
ATOM 1924 N N . GLU A 1 245 ? 29.530 -0.331 15.798 1.00 88.00 245 GLU A N 1
ATOM 1925 C CA . GLU A 1 245 ? 29.937 0.900 16.517 1.00 88.00 245 GLU A CA 1
ATOM 1926 C C . GLU A 1 245 ? 31.300 0.797 17.236 1.00 88.00 245 GLU A C 1
ATOM 1928 O O . GLU A 1 245 ? 31.944 1.803 17.539 1.00 88.00 245 GLU A O 1
ATOM 1933 N N . ALA A 1 246 ? 31.747 -0.425 17.543 1.00 89.50 246 ALA A N 1
ATOM 1934 C CA . ALA A 1 246 ? 33.024 -0.701 18.186 1.00 89.50 246 ALA A CA 1
ATOM 1935 C C . ALA A 1 246 ? 34.245 -0.626 17.243 1.00 89.50 246 ALA A C 1
ATOM 1937 O O . ALA A 1 246 ? 35.367 -0.811 17.724 1.00 89.50 246 ALA A O 1
ATOM 1938 N N . GLY A 1 247 ? 34.051 -0.384 15.941 1.00 90.50 247 GLY A N 1
ATOM 1939 C CA . GLY A 1 247 ? 35.104 -0.439 14.923 1.00 90.50 247 GLY A CA 1
ATOM 1940 C C . GLY A 1 247 ? 35.547 -1.876 14.636 1.00 90.50 247 GLY A C 1
ATOM 1941 O O . GLY A 1 247 ? 36.731 -2.202 14.737 1.00 90.50 247 GLY A O 1
ATOM 1942 N N . VAL A 1 248 ? 34.579 -2.775 14.425 1.00 93.00 248 VAL A N 1
ATOM 1943 C CA . VAL A 1 248 ? 34.825 -4.198 14.136 1.00 93.00 248 VAL A CA 1
ATOM 1944 C C . VAL A 1 248 ? 34.009 -4.609 12.917 1.00 93.00 248 VAL A C 1
ATOM 1946 O O . VAL A 1 248 ? 32.780 -4.689 13.014 1.00 93.00 248 VAL A O 1
ATOM 1949 N N . GLY A 1 249 ? 34.712 -4.865 11.811 1.00 94.81 249 GLY A N 1
ATOM 1950 C CA . GLY A 1 249 ? 34.198 -5.478 10.585 1.00 94.81 249 GLY A CA 1
ATOM 1951 C C . GLY A 1 249 ? 34.343 -7.006 10.561 1.00 94.81 249 GLY A C 1
ATOM 1952 O O . GLY A 1 249 ? 34.672 -7.635 11.571 1.00 94.81 249 GLY A O 1
ATOM 1953 N N . ASN A 1 250 ? 34.065 -7.614 9.404 1.00 96.00 250 ASN A N 1
ATOM 1954 C CA . ASN A 1 250 ? 34.169 -9.059 9.171 1.00 96.00 250 ASN A CA 1
ATOM 1955 C C . ASN A 1 250 ? 34.142 -9.366 7.663 1.00 96.00 250 ASN A C 1
ATOM 1957 O O . ASN A 1 250 ? 33.163 -9.033 6.993 1.00 96.00 250 ASN A O 1
ATOM 1961 N N . ALA A 1 251 ? 35.137 -10.092 7.146 1.00 95.88 251 ALA A N 1
ATOM 1962 C CA . ALA A 1 251 ? 35.205 -10.454 5.724 1.00 95.88 251 ALA A CA 1
ATOM 1963 C C . ALA A 1 251 ? 34.068 -11.372 5.228 1.00 95.88 251 ALA A C 1
ATOM 1965 O O . ALA A 1 251 ? 33.827 -11.471 4.028 1.00 95.88 251 ALA A O 1
ATOM 1966 N N . GLU A 1 252 ? 33.367 -12.051 6.140 1.00 96.19 252 GLU A N 1
ATOM 1967 C CA . GLU A 1 252 ? 32.187 -12.868 5.820 1.00 96.19 252 GLU A CA 1
ATOM 1968 C C . GLU A 1 252 ? 30.869 -12.063 5.926 1.00 96.19 252 GLU A C 1
ATOM 1970 O O . GLU A 1 252 ? 29.787 -12.629 5.759 1.00 96.19 252 GLU A O 1
ATOM 1975 N N . SER A 1 253 ? 30.922 -10.755 6.225 1.00 96.69 253 SER A N 1
ATOM 1976 C CA . SER A 1 253 ? 29.733 -9.891 6.204 1.00 96.69 253 SER A CA 1
ATOM 1977 C C . SER A 1 253 ? 29.248 -9.667 4.771 1.00 96.69 253 SER A C 1
ATOM 1979 O O . SER A 1 253 ? 30.041 -9.530 3.834 1.00 96.69 253 SER A O 1
ATOM 1981 N N . SER A 1 254 ? 27.929 -9.652 4.579 1.00 97.56 254 SER A N 1
ATOM 1982 C CA . SER A 1 254 ? 27.338 -9.347 3.277 1.00 97.56 254 SER A CA 1
ATOM 1983 C C . SER A 1 254 ? 25.939 -8.755 3.386 1.00 97.56 254 SER A C 1
ATOM 1985 O O . SER A 1 254 ? 25.203 -9.071 4.320 1.00 97.56 254 SER A O 1
ATOM 1987 N N . ILE A 1 255 ? 25.598 -7.905 2.416 1.00 98.31 255 ILE A N 1
ATOM 1988 C CA . ILE A 1 255 ? 24.287 -7.269 2.262 1.00 98.31 255 ILE A CA 1
ATOM 1989 C C . ILE A 1 255 ? 23.885 -7.231 0.784 1.00 98.31 255 ILE A C 1
ATOM 1991 O O . ILE A 1 255 ? 24.721 -6.962 -0.087 1.00 98.31 255 ILE A O 1
ATOM 1995 N N . LEU A 1 256 ? 22.605 -7.476 0.510 1.00 98.06 256 LEU A N 1
ATOM 1996 C CA . LEU A 1 256 ? 21.959 -7.188 -0.767 1.00 98.06 256 LEU A CA 1
ATOM 1997 C C . LEU A 1 256 ? 21.020 -5.984 -0.619 1.00 98.06 256 LEU A C 1
ATOM 1999 O O . LEU A 1 256 ? 20.131 -5.991 0.229 1.00 98.06 256 LEU A O 1
ATOM 2003 N N . ILE A 1 257 ? 21.224 -4.964 -1.450 1.00 98.38 257 ILE A N 1
ATOM 2004 C CA . ILE A 1 257 ? 20.360 -3.787 -1.583 1.00 98.38 257 ILE A CA 1
ATOM 2005 C C . ILE A 1 257 ? 19.800 -3.812 -3.006 1.00 98.38 257 ILE A C 1
ATOM 2007 O O . ILE A 1 257 ? 20.543 -3.598 -3.968 1.00 98.38 257 ILE A O 1
ATOM 2011 N N . GLU A 1 258 ? 18.517 -4.127 -3.156 1.00 97.81 258 GLU A N 1
ATOM 2012 C CA . GLU A 1 258 ? 17.945 -4.533 -4.444 1.00 97.81 258 GLU A CA 1
ATOM 2013 C C . GLU A 1 258 ? 16.567 -3.922 -4.715 1.00 97.81 258 GLU A C 1
ATOM 2015 O O . GLU A 1 258 ? 15.714 -3.896 -3.832 1.00 97.81 258 GLU A O 1
ATOM 2020 N N . ASN A 1 259 ? 16.336 -3.434 -5.937 1.00 96.94 259 ASN A N 1
ATOM 2021 C CA . ASN A 1 259 ? 15.039 -2.902 -6.383 1.00 96.94 259 ASN A CA 1
ATOM 2022 C C . ASN A 1 259 ? 14.418 -1.806 -5.486 1.00 96.94 259 ASN A C 1
ATOM 2024 O O . ASN A 1 259 ? 13.209 -1.606 -5.480 1.00 96.94 259 ASN A O 1
ATOM 2028 N N . ASN A 1 260 ? 15.218 -1.046 -4.736 1.00 98.06 260 ASN A N 1
ATOM 2029 C CA . ASN A 1 260 ? 14.719 0.106 -3.978 1.00 98.06 260 ASN A CA 1
ATOM 2030 C C . ASN A 1 260 ? 14.641 1.352 -4.874 1.00 98.06 260 ASN A C 1
ATOM 2032 O O . ASN A 1 260 ? 15.459 1.512 -5.781 1.00 98.06 260 ASN A O 1
ATOM 2036 N N . THR A 1 261 ? 13.703 2.257 -4.594 1.00 97.94 261 THR A N 1
ATOM 2037 C CA . THR A 1 261 ? 13.689 3.619 -5.157 1.00 97.94 261 THR A CA 1
ATOM 2038 C C . THR A 1 261 ? 13.997 4.613 -4.046 1.00 97.94 261 THR A C 1
ATOM 2040 O O . THR A 1 261 ? 13.269 4.656 -3.056 1.00 97.94 261 THR A O 1
ATOM 2043 N N . CYS A 1 262 ? 15.048 5.411 -4.225 1.00 98.00 262 CYS A N 1
ATOM 2044 C CA . CYS A 1 262 ? 15.468 6.475 -3.315 1.00 98.00 262 CYS A CA 1
ATOM 2045 C C . CYS A 1 262 ? 15.343 7.831 -4.026 1.00 98.00 262 CYS A C 1
ATOM 2047 O O . CYS A 1 262 ? 16.210 8.169 -4.838 1.00 98.00 262 CYS A O 1
ATOM 2049 N N . ASP A 1 263 ? 14.289 8.599 -3.742 1.00 97.19 263 ASP A N 1
ATOM 2050 C CA . ASP A 1 263 ? 14.021 9.885 -4.398 1.00 97.19 263 ASP A CA 1
ATOM 2051 C C . ASP A 1 263 ? 13.907 11.080 -3.431 1.00 97.19 263 ASP A C 1
ATOM 2053 O O . ASP A 1 263 ? 13.257 11.011 -2.384 1.00 97.19 263 ASP A O 1
ATOM 2057 N N . TYR A 1 264 ? 14.500 12.207 -3.845 1.00 95.75 264 TYR A N 1
ATOM 2058 C CA . TYR A 1 264 ? 14.471 13.508 -3.165 1.00 95.75 264 TYR A CA 1
ATOM 2059 C C . TYR A 1 264 ? 15.100 13.483 -1.753 1.00 95.75 264 TYR A C 1
ATOM 2061 O O . TYR A 1 264 ? 14.423 13.541 -0.723 1.00 95.75 264 TYR A O 1
ATOM 2069 N N . GLN A 1 265 ? 16.437 13.427 -1.714 1.00 95.94 265 GLN A N 1
ATOM 2070 C CA . GLN A 1 265 ? 17.261 13.415 -0.493 1.00 95.94 265 GLN A CA 1
ATOM 2071 C C . GLN A 1 265 ? 18.621 14.116 -0.697 1.00 95.94 265 GLN A C 1
ATOM 2073 O O . GLN A 1 265 ? 18.932 14.515 -1.815 1.00 95.94 265 GLN A O 1
ATOM 2078 N N . ASP A 1 266 ? 19.485 14.251 0.319 1.00 96.31 266 ASP A N 1
ATOM 2079 C CA . ASP A 1 266 ? 20.888 14.657 0.071 1.00 96.31 266 ASP A CA 1
ATOM 2080 C C . ASP A 1 266 ? 21.691 13.510 -0.566 1.00 96.31 266 ASP A C 1
ATOM 2082 O O . ASP A 1 266 ? 22.350 13.690 -1.598 1.00 96.31 266 ASP A O 1
ATOM 2086 N N . PHE A 1 267 ? 21.612 12.319 0.041 1.00 97.06 267 PHE A N 1
ATOM 2087 C CA . PHE A 1 267 ? 22.366 11.126 -0.345 1.00 97.06 267 PHE A CA 1
ATOM 2088 C C . PHE A 1 267 ? 21.452 9.921 -0.568 1.00 97.06 267 PHE A C 1
ATOM 2090 O O . PHE A 1 267 ? 20.686 9.558 0.314 1.00 97.06 267 PHE A O 1
ATOM 2097 N N . GLY A 1 268 ? 21.519 9.274 -1.730 1.00 97.50 268 GLY A N 1
ATOM 2098 C CA . GLY A 1 268 ? 20.656 8.124 -2.015 1.00 97.50 268 GLY A CA 1
ATOM 2099 C C . GLY A 1 268 ? 21.045 6.888 -1.207 1.00 97.50 268 GLY A C 1
ATOM 2100 O O . GLY A 1 268 ? 20.359 6.501 -0.264 1.00 97.50 268 GLY A O 1
ATOM 2101 N N . ILE A 1 269 ? 22.164 6.268 -1.577 1.00 98.00 269 ILE A N 1
ATOM 2102 C CA . ILE A 1 269 ? 22.709 5.104 -0.874 1.00 98.00 269 ILE A CA 1
ATOM 2103 C C . ILE A 1 269 ? 24.148 5.406 -0.447 1.00 98.00 269 ILE A C 1
ATOM 2105 O O . ILE A 1 269 ? 25.009 5.719 -1.276 1.00 98.00 269 ILE A O 1
ATOM 2109 N N . ILE A 1 270 ? 24.408 5.294 0.854 1.00 97.50 270 ILE A N 1
ATOM 2110 C CA . ILE A 1 270 ? 25.730 5.411 1.470 1.00 97.50 270 ILE A CA 1
ATOM 2111 C C . ILE A 1 270 ? 26.159 4.072 2.054 1.00 97.50 270 ILE A C 1
ATOM 2113 O O . ILE A 1 270 ? 25.379 3.370 2.697 1.00 97.50 270 ILE A O 1
ATOM 2117 N N . VAL A 1 271 ? 27.438 3.750 1.864 1.00 96.88 271 VAL A N 1
ATOM 2118 C CA . VAL A 1 271 ? 28.085 2.605 2.507 1.00 96.88 271 VAL A CA 1
ATOM 2119 C C . VAL A 1 271 ? 29.443 3.036 3.056 1.00 96.88 271 VAL A C 1
ATOM 2121 O O . VAL A 1 271 ? 30.253 3.644 2.348 1.00 96.88 271 VAL A O 1
ATOM 2124 N N . HIS A 1 272 ? 29.683 2.699 4.318 1.00 96.75 272 HIS A N 1
ATOM 2125 C CA . HIS A 1 272 ? 30.946 2.847 5.029 1.00 96.75 272 HIS A CA 1
ATOM 2126 C C . HIS A 1 272 ? 31.622 1.477 5.135 1.00 96.75 272 HIS A C 1
ATOM 2128 O O . HIS A 1 272 ? 31.018 0.519 5.622 1.00 96.75 272 HIS A O 1
ATOM 2134 N N . GLY A 1 273 ? 32.859 1.374 4.651 1.00 95.25 273 GLY A N 1
ATOM 2135 C CA . GLY A 1 273 ? 33.668 0.157 4.705 1.00 95.25 273 GLY A CA 1
ATOM 2136 C C . GLY A 1 273 ? 34.442 0.001 6.015 1.00 95.25 273 GLY A C 1
ATOM 2137 O O . GLY A 1 273 ? 34.269 0.767 6.958 1.00 95.25 273 GLY A O 1
ATOM 2138 N N . THR A 1 274 ? 35.350 -0.972 6.047 1.00 95.81 274 THR A N 1
ATOM 2139 C CA . THR A 1 274 ? 36.145 -1.333 7.231 1.00 95.81 274 THR A CA 1
ATOM 2140 C C . THR A 1 274 ? 37.479 -0.579 7.321 1.00 95.81 274 THR A C 1
ATOM 2142 O O . THR A 1 274 ? 38.061 -0.221 6.294 1.00 95.81 274 THR A O 1
ATOM 2145 N N . GLU A 1 275 ? 38.029 -0.353 8.522 1.00 95.19 275 GLU A N 1
ATOM 2146 C CA . GLU A 1 275 ? 39.387 0.212 8.670 1.00 95.19 275 GLU A CA 1
ATOM 2147 C C . GLU A 1 275 ? 40.485 -0.777 8.219 1.00 95.19 275 GLU A C 1
ATOM 2149 O O . GLU A 1 275 ? 41.537 -0.346 7.731 1.00 95.19 275 GLU A O 1
ATOM 2154 N N . ASP A 1 276 ? 40.261 -2.091 8.356 1.00 94.69 276 ASP A N 1
ATOM 2155 C CA . ASP A 1 276 ? 41.206 -3.143 7.950 1.00 94.69 276 ASP A CA 1
ATOM 2156 C C . ASP A 1 276 ? 40.825 -3.771 6.593 1.00 94.69 276 ASP A C 1
ATOM 2158 O O . ASP A 1 276 ? 39.695 -4.217 6.383 1.00 94.69 276 ASP A O 1
ATOM 2162 N N . GLU A 1 277 ? 41.798 -3.858 5.677 1.00 95.69 277 GLU A N 1
ATOM 2163 C CA . GLU A 1 277 ? 41.661 -4.491 4.353 1.00 95.69 277 GLU A CA 1
ATOM 2164 C C . GLU A 1 277 ? 41.443 -6.019 4.417 1.00 95.69 277 GLU A C 1
ATOM 2166 O O . GLU A 1 277 ? 41.162 -6.651 3.399 1.00 95.69 277 GLU A O 1
ATOM 2171 N N . ASN A 1 278 ? 41.595 -6.630 5.596 1.00 94.50 278 ASN A N 1
ATOM 2172 C CA . ASN A 1 278 ? 41.376 -8.058 5.827 1.00 94.50 278 ASN A CA 1
ATOM 2173 C C . ASN A 1 278 ? 39.947 -8.387 6.294 1.00 94.50 278 ASN A C 1
ATOM 2175 O O . ASN A 1 278 ? 39.595 -9.563 6.275 1.00 94.50 278 ASN A O 1
ATOM 2179 N N . ASP A 1 279 ? 39.144 -7.383 6.667 1.00 95.62 279 ASP A N 1
ATOM 2180 C CA . ASP A 1 279 ? 37.769 -7.535 7.178 1.00 95.62 279 ASP A CA 1
ATOM 2181 C C . ASP A 1 279 ? 36.693 -7.091 6.158 1.00 95.62 279 ASP A C 1
ATOM 2183 O O . ASP A 1 279 ? 35.524 -6.932 6.500 1.00 95.62 279 ASP A O 1
ATOM 2187 N N . ILE A 1 280 ? 37.087 -6.931 4.889 1.00 92.94 280 ILE A N 1
ATOM 2188 C CA . ILE A 1 280 ? 36.253 -6.472 3.766 1.00 92.94 280 ILE A CA 1
ATOM 2189 C C . ILE A 1 280 ? 35.055 -7.402 3.512 1.00 92.94 280 ILE A C 1
ATOM 2191 O O . ILE A 1 280 ? 35.223 -8.497 2.972 1.00 92.94 280 ILE A O 1
ATOM 2195 N N . GLY A 1 281 ? 33.847 -6.924 3.818 1.00 93.88 281 GLY A N 1
ATOM 2196 C CA . GLY A 1 281 ? 32.585 -7.564 3.438 1.00 93.88 281 GLY A CA 1
ATOM 2197 C C . GLY A 1 281 ? 32.155 -7.322 1.983 1.00 93.88 281 GLY A C 1
ATOM 2198 O O . GLY A 1 281 ? 32.700 -6.464 1.280 1.00 93.88 281 GLY A O 1
ATOM 2199 N N . LEU A 1 282 ? 31.137 -8.075 1.550 1.00 96.31 282 LEU A N 1
ATOM 2200 C CA . LEU A 1 282 ? 30.510 -7.993 0.223 1.00 96.31 282 LEU A CA 1
ATOM 2201 C C . LEU A 1 282 ? 29.233 -7.140 0.255 1.00 96.31 282 LEU A C 1
ATOM 2203 O O . LEU A 1 282 ? 28.221 -7.540 0.829 1.00 96.31 282 LEU A O 1
ATOM 2207 N N . THR A 1 283 ? 29.235 -6.021 -0.459 1.00 97.25 283 THR A N 1
ATOM 2208 C CA . THR A 1 283 ? 28.043 -5.187 -0.662 1.00 97.25 283 THR A CA 1
ATOM 2209 C C . THR A 1 283 ? 27.523 -5.398 -2.083 1.00 97.25 283 THR A C 1
ATOM 2211 O O . THR A 1 283 ? 28.258 -5.171 -3.043 1.00 97.25 283 THR A O 1
ATOM 2214 N N . ARG A 1 284 ? 26.268 -5.823 -2.254 1.00 97.75 284 ARG A N 1
ATOM 2215 C CA . ARG A 1 284 ? 25.611 -5.910 -3.568 1.00 97.75 284 ARG A CA 1
ATOM 2216 C C . ARG A 1 284 ? 24.562 -4.814 -3.705 1.00 97.75 284 ARG A C 1
ATOM 2218 O O . ARG A 1 284 ? 23.673 -4.728 -2.867 1.00 97.75 284 ARG A O 1
ATOM 2225 N N . LEU A 1 285 ? 24.651 -4.026 -4.772 1.00 97.75 285 LEU A N 1
ATOM 2226 C CA . LEU A 1 285 ? 23.656 -3.033 -5.165 1.00 97.75 285 LEU A CA 1
ATOM 2227 C C . LEU A 1 285 ? 23.156 -3.373 -6.570 1.00 97.75 285 LEU A C 1
ATOM 2229 O O . LEU A 1 285 ? 23.939 -3.364 -7.521 1.00 97.75 285 LEU A O 1
ATOM 2233 N N . VAL A 1 286 ? 21.875 -3.716 -6.681 1.00 97.38 286 VAL A N 1
ATOM 2234 C CA . VAL A 1 286 ? 21.282 -4.309 -7.887 1.00 97.38 286 VAL A CA 1
ATOM 2235 C C . VAL A 1 286 ? 19.946 -3.632 -8.205 1.00 97.38 286 VAL A C 1
ATOM 2237 O O . VAL A 1 286 ? 19.098 -3.505 -7.328 1.00 97.38 286 VAL A O 1
ATOM 2240 N N . ASN A 1 287 ? 19.746 -3.188 -9.448 1.00 97.06 287 ASN A N 1
ATOM 2241 C CA . ASN A 1 287 ? 18.458 -2.680 -9.947 1.00 97.06 287 ASN A CA 1
ATOM 2242 C C . ASN A 1 287 ? 17.804 -1.570 -9.082 1.00 97.06 287 ASN A C 1
ATOM 2244 O O . ASN A 1 287 ? 16.583 -1.487 -9.037 1.00 97.06 287 ASN A O 1
ATOM 2248 N N . ASN A 1 288 ? 18.551 -0.727 -8.358 1.00 98.00 288 ASN A N 1
ATOM 2249 C CA . ASN A 1 288 ? 17.955 0.353 -7.544 1.00 98.00 288 ASN A CA 1
ATOM 2250 C C . ASN A 1 288 ? 17.763 1.631 -8.381 1.00 98.00 288 ASN A C 1
ATOM 2252 O O . ASN A 1 288 ? 18.620 1.937 -9.205 1.00 98.00 288 ASN A O 1
ATOM 2256 N N . ILE A 1 289 ? 16.714 2.424 -8.138 1.00 98.06 289 ILE A N 1
ATOM 2257 C CA . ILE A 1 289 ? 16.639 3.817 -8.617 1.00 98.06 289 ILE A CA 1
ATOM 2258 C C . ILE A 1 289 ? 17.183 4.749 -7.536 1.00 98.06 289 ILE A C 1
ATOM 2260 O O . ILE A 1 289 ? 16.820 4.632 -6.366 1.00 98.06 289 ILE A O 1
ATOM 2264 N N . ILE A 1 290 ? 18.010 5.712 -7.939 1.00 98.00 290 ILE A N 1
ATOM 2265 C CA . ILE A 1 290 ? 18.455 6.817 -7.095 1.00 98.00 290 ILE A CA 1
ATOM 2266 C C . ILE A 1 290 ? 18.304 8.142 -7.847 1.00 98.00 290 ILE A C 1
ATOM 2268 O O . ILE A 1 290 ? 18.920 8.351 -8.902 1.00 98.00 290 ILE A O 1
ATOM 2272 N N . SER A 1 291 ? 17.502 9.046 -7.294 1.00 97.62 291 SER A N 1
ATOM 2273 C CA . SER A 1 291 ? 17.056 10.244 -7.999 1.00 97.62 291 SER A CA 1
ATOM 2274 C C . SER A 1 291 ? 16.900 11.492 -7.127 1.00 97.62 291 SER A C 1
ATOM 2276 O O . SER A 1 291 ? 16.706 11.432 -5.915 1.00 97.62 291 SER A O 1
ATOM 2278 N N . GLU A 1 292 ? 17.069 12.647 -7.778 1.00 96.94 292 GLU A N 1
ATOM 2279 C CA . GLU A 1 292 ? 17.073 13.995 -7.189 1.00 96.94 292 GLU A CA 1
ATOM 2280 C C . GLU A 1 292 ? 17.991 14.162 -5.951 1.00 96.94 292 GLU A C 1
ATOM 2282 O O . GLU A 1 292 ? 17.802 15.081 -5.154 1.00 96.94 292 GLU A O 1
ATOM 2287 N N . SER A 1 293 ? 19.037 13.331 -5.799 1.00 96.94 293 SER A N 1
ATOM 2288 C CA . SER A 1 293 ? 19.999 13.458 -4.695 1.00 96.94 293 SER A CA 1
ATOM 2289 C C . SER A 1 293 ? 20.815 14.752 -4.784 1.00 96.94 293 SER A C 1
ATOM 2291 O O . SER A 1 293 ? 21.602 14.943 -5.721 1.00 96.94 293 SER A O 1
ATOM 2293 N N . ALA A 1 294 ? 20.672 15.622 -3.783 1.00 96.31 294 ALA A N 1
ATOM 2294 C CA . ALA A 1 294 ? 21.234 16.972 -3.770 1.00 96.31 294 ALA A CA 1
ATOM 2295 C C . ALA A 1 294 ? 22.770 17.027 -3.633 1.00 96.31 294 ALA A C 1
ATOM 2297 O O . ALA A 1 294 ? 23.375 18.002 -4.083 1.00 96.31 294 ALA A O 1
ATOM 2298 N N . GLU A 1 295 ? 23.400 15.995 -3.062 1.00 95.19 295 GLU A N 1
ATOM 2299 C CA . GLU A 1 295 ? 24.861 15.856 -2.960 1.00 95.19 295 GLU A CA 1
ATOM 2300 C C . GLU A 1 295 ? 25.373 14.635 -3.748 1.00 95.19 295 GLU A C 1
ATOM 2302 O O . GLU A 1 295 ? 26.277 14.788 -4.570 1.00 95.19 295 GLU A O 1
ATOM 2307 N N . CYS A 1 296 ? 24.814 13.427 -3.566 1.00 95.56 296 CYS A N 1
ATOM 2308 C CA . CYS A 1 296 ? 25.215 12.259 -4.371 1.00 95.56 296 CYS A CA 1
ATOM 2309 C C . CYS A 1 296 ? 24.183 11.118 -4.398 1.00 95.56 296 CYS A C 1
ATOM 2311 O O . CYS A 1 296 ? 23.559 10.814 -3.385 1.00 95.56 296 CYS A O 1
ATOM 2313 N N . GLY A 1 297 ? 24.055 10.432 -5.536 1.00 95.75 297 GLY A N 1
ATOM 2314 C CA . GLY A 1 297 ? 23.249 9.220 -5.666 1.00 95.75 297 GLY A CA 1
ATOM 2315 C C . GLY A 1 297 ? 23.826 8.056 -4.850 1.00 95.75 297 GLY A C 1
ATOM 2316 O O . GLY A 1 297 ? 23.335 7.746 -3.767 1.00 95.75 297 GLY A O 1
ATOM 2317 N N . LEU A 1 298 ? 24.887 7.422 -5.353 1.00 95.94 298 LEU A N 1
ATOM 2318 C CA . LEU A 1 298 ? 25.615 6.338 -4.685 1.00 95.94 298 LEU A CA 1
ATOM 2319 C C . LEU A 1 298 ? 26.982 6.823 -4.181 1.00 95.94 298 LEU A C 1
ATOM 2321 O O . LEU A 1 298 ? 27.803 7.319 -4.953 1.00 95.94 298 LEU A O 1
ATOM 2325 N N . ASN A 1 299 ? 27.251 6.667 -2.886 1.00 94.31 299 ASN A N 1
ATOM 2326 C CA . ASN A 1 299 ? 28.409 7.268 -2.228 1.00 94.31 299 ASN A CA 1
ATOM 2327 C C . ASN A 1 299 ? 29.097 6.273 -1.275 1.00 94.31 299 ASN A C 1
ATOM 2329 O O . ASN A 1 299 ? 28.654 6.068 -0.146 1.00 94.31 299 ASN A O 1
ATOM 2333 N N . LEU A 1 300 ? 30.200 5.664 -1.725 1.00 86.12 300 LEU A N 1
ATOM 2334 C CA . LEU A 1 300 ? 31.046 4.812 -0.878 1.00 86.12 300 LEU A CA 1
ATOM 2335 C C . LEU A 1 300 ? 32.082 5.706 -0.177 1.00 86.12 300 LEU A C 1
ATOM 2337 O O . LEU A 1 300 ? 33.038 6.167 -0.805 1.00 86.12 300 LEU A O 1
ATOM 2341 N N . VAL A 1 301 ? 31.843 6.022 1.097 1.00 83.69 301 VAL A N 1
ATOM 2342 C CA . VAL A 1 301 ? 32.441 7.200 1.758 1.00 83.69 301 VAL A CA 1
ATOM 2343 C C . VAL A 1 301 ? 33.891 6.967 2.186 1.00 83.69 301 VAL A C 1
ATOM 2345 O O . VAL A 1 301 ? 34.778 7.767 1.872 1.00 83.69 301 VAL A O 1
ATOM 2348 N N . ASP A 1 302 ? 34.128 5.894 2.934 1.00 87.56 302 ASP A N 1
ATOM 2349 C CA . ASP A 1 302 ? 35.397 5.578 3.585 1.00 87.56 302 ASP A CA 1
ATOM 2350 C C . ASP A 1 302 ? 35.542 4.073 3.888 1.00 87.56 302 ASP A C 1
ATOM 2352 O O . ASP A 1 302 ? 34.686 3.259 3.544 1.00 87.56 302 ASP A O 1
ATOM 2356 N N . GLY A 1 303 ? 36.693 3.698 4.458 1.00 91.19 303 GLY A N 1
ATOM 2357 C CA . GLY A 1 303 ? 37.084 2.308 4.698 1.00 91.19 303 GLY A CA 1
ATOM 2358 C C . GLY A 1 303 ? 37.434 1.518 3.429 1.00 91.19 303 GLY A C 1
ATOM 2359 O O . GLY A 1 303 ? 37.635 2.072 2.344 1.00 91.19 303 GLY A O 1
ATOM 2360 N N . TYR A 1 304 ? 37.531 0.199 3.580 1.00 92.38 304 TYR A N 1
ATOM 2361 C CA . TYR A 1 304 ? 37.637 -0.777 2.499 1.00 92.38 304 TYR A CA 1
ATOM 2362 C C . TYR A 1 304 ? 36.333 -1.583 2.404 1.00 92.38 304 TYR A C 1
ATOM 2364 O O . TYR A 1 304 ? 35.783 -2.010 3.413 1.00 92.38 304 TYR A O 1
ATOM 2372 N N . MET A 1 305 ? 35.838 -1.821 1.192 1.00 90.50 305 MET A N 1
ATOM 2373 C CA . MET A 1 305 ? 34.642 -2.638 0.950 1.00 90.50 305 MET A CA 1
ATOM 2374 C C . MET A 1 305 ? 34.732 -3.317 -0.419 1.00 90.50 305 MET A C 1
ATOM 2376 O O . MET A 1 305 ? 35.415 -2.810 -1.314 1.00 90.50 305 MET A O 1
ATOM 2380 N N . TYR A 1 306 ? 34.051 -4.450 -0.600 1.00 94.06 306 TYR A N 1
ATOM 2381 C CA . TYR A 1 306 ? 33.940 -5.115 -1.895 1.00 94.06 306 TYR A CA 1
ATOM 2382 C C . TYR A 1 306 ? 32.521 -4.935 -2.435 1.00 94.06 306 TYR A C 1
ATOM 2384 O O . TYR A 1 306 ? 31.632 -5.747 -2.189 1.00 94.06 306 TYR A O 1
ATOM 2392 N N . ALA A 1 307 ? 32.318 -3.826 -3.145 1.00 95.31 307 ALA A N 1
ATOM 2393 C CA . ALA A 1 307 ? 31.047 -3.504 -3.778 1.00 95.31 307 ALA A CA 1
ATOM 2394 C C . ALA A 1 307 ? 30.915 -4.180 -5.154 1.00 95.31 307 ALA A C 1
ATOM 2396 O O . ALA A 1 307 ? 31.840 -4.147 -5.968 1.00 95.31 307 ALA A O 1
ATOM 2397 N N . ILE A 1 308 ? 29.737 -4.738 -5.424 1.00 96.19 308 ILE A N 1
ATOM 2398 C CA . ILE A 1 308 ? 29.250 -5.091 -6.759 1.00 96.19 308 ILE A CA 1
ATOM 2399 C C . ILE A 1 308 ? 28.039 -4.196 -7.015 1.00 96.19 308 ILE A C 1
ATOM 2401 O O . ILE A 1 308 ? 27.035 -4.320 -6.317 1.00 96.19 308 ILE A O 1
ATOM 2405 N N . VAL A 1 309 ? 28.154 -3.288 -7.985 1.00 96.88 309 VAL A N 1
ATOM 2406 C CA . VAL A 1 309 ? 27.092 -2.348 -8.374 1.00 96.88 309 VAL A CA 1
ATOM 2407 C C . VAL A 1 309 ? 26.664 -2.675 -9.797 1.00 96.88 309 VAL A C 1
ATOM 2409 O O . VAL A 1 309 ? 27.520 -2.823 -10.678 1.00 96.88 309 VAL A O 1
ATOM 2412 N N . SER A 1 310 ? 25.366 -2.844 -10.038 1.00 96.81 310 SER A N 1
ATOM 2413 C CA . SER A 1 310 ? 24.855 -3.168 -11.371 1.00 96.81 310 SER A CA 1
ATOM 2414 C C . SER A 1 310 ? 23.432 -2.664 -11.599 1.00 96.81 310 SER A C 1
ATOM 2416 O O . SER A 1 310 ? 22.567 -2.805 -10.733 1.00 96.81 310 SER A O 1
ATOM 2418 N N . ASN A 1 311 ? 23.200 -2.113 -12.792 1.00 96.31 311 ASN A N 1
ATOM 2419 C CA . ASN A 1 311 ? 21.911 -1.604 -13.263 1.00 96.31 311 ASN A CA 1
ATOM 2420 C C . ASN A 1 311 ? 21.247 -0.606 -12.290 1.00 96.31 311 ASN A C 1
ATOM 2422 O O . ASN A 1 311 ? 20.035 -0.649 -12.093 1.00 96.31 311 ASN A O 1
ATOM 2426 N N . THR A 1 312 ? 22.008 0.311 -11.677 1.00 97.38 312 THR A N 1
ATOM 2427 C CA . THR A 1 312 ? 21.391 1.431 -10.944 1.00 97.38 312 THR A CA 1
ATOM 2428 C C . THR A 1 312 ? 20.772 2.408 -11.946 1.00 97.38 312 THR A C 1
ATOM 2430 O O . THR A 1 312 ? 21.412 2.799 -12.928 1.00 97.38 312 THR A O 1
ATOM 2433 N N . GLY A 1 313 ? 19.527 2.808 -11.703 1.00 97.81 313 GLY A N 1
ATOM 2434 C CA . GLY A 1 313 ? 18.826 3.855 -12.434 1.00 97.81 313 GLY A CA 1
ATOM 2435 C C . GLY A 1 313 ? 19.083 5.217 -11.798 1.00 97.81 313 GLY A C 1
ATOM 2436 O O . GLY A 1 313 ? 18.811 5.411 -10.619 1.00 97.81 313 GLY A O 1
ATOM 2437 N N . TYR A 1 314 ? 19.584 6.177 -12.570 1.00 98.12 314 TYR A N 1
ATOM 2438 C CA . TYR A 1 314 ? 19.919 7.516 -12.093 1.00 98.12 314 TYR A CA 1
ATOM 2439 C C . TYR A 1 314 ? 19.093 8.609 -12.776 1.00 98.12 314 TYR A C 1
ATOM 2441 O O . TYR A 1 314 ? 18.969 8.631 -14.003 1.00 98.12 314 TYR A O 1
ATOM 2449 N N . TYR A 1 315 ? 18.579 9.562 -11.994 1.00 98.00 315 TYR A N 1
ATOM 2450 C CA . TYR A 1 315 ? 17.907 10.759 -12.507 1.00 98.00 315 TYR A CA 1
ATOM 2451 C C . TYR A 1 315 ? 18.234 12.003 -11.667 1.00 98.00 315 TYR A C 1
ATOM 2453 O O . TYR A 1 315 ? 18.028 12.022 -10.462 1.00 98.00 315 TYR A O 1
ATOM 2461 N N . TYR A 1 316 ? 18.719 13.065 -12.317 1.00 97.31 316 TYR A N 1
ATOM 2462 C CA . TYR A 1 316 ? 18.851 14.423 -11.754 1.00 97.31 316 TYR A CA 1
ATOM 2463 C C . TYR A 1 316 ? 19.654 14.579 -10.433 1.00 97.31 316 TYR A C 1
ATOM 2465 O O . TYR A 1 316 ? 19.571 15.611 -9.771 1.00 97.31 316 TYR A O 1
ATOM 2473 N N . ASN A 1 317 ? 20.502 13.611 -10.075 1.00 97.12 317 ASN A N 1
ATOM 2474 C CA . ASN A 1 317 ? 21.429 13.733 -8.943 1.00 97.12 317 ASN A CA 1
ATOM 2475 C C . ASN A 1 317 ? 22.531 14.779 -9.218 1.00 97.12 317 ASN A C 1
ATOM 2477 O O . ASN A 1 317 ? 22.909 15.007 -10.371 1.00 97.12 317 ASN A O 1
ATOM 2481 N N . TYR A 1 318 ? 23.117 15.366 -8.168 1.00 96.56 318 TYR A N 1
ATOM 2482 C CA . TYR A 1 318 ? 24.285 16.253 -8.301 1.00 96.56 318 TYR A CA 1
ATOM 2483 C C . TYR A 1 318 ? 25.516 15.514 -8.860 1.00 96.56 318 TYR A C 1
ATOM 2485 O O . TYR A 1 318 ? 26.122 15.952 -9.841 1.00 96.56 318 TYR A O 1
ATOM 2493 N N . GLU A 1 319 ? 25.843 14.361 -8.273 1.00 95.69 319 GLU A N 1
ATOM 2494 C CA . GLU A 1 319 ? 26.741 13.344 -8.828 1.00 95.69 319 GLU A CA 1
ATOM 2495 C C . GLU A 1 319 ? 26.055 11.974 -8.678 1.00 95.69 319 GLU A C 1
ATOM 2497 O O . GLU A 1 319 ? 25.586 11.636 -7.597 1.00 95.69 319 GLU A O 1
ATOM 2502 N N . ASN A 1 320 ? 25.957 11.171 -9.746 1.00 94.62 320 ASN A N 1
ATOM 2503 C CA . ASN A 1 320 ? 25.298 9.853 -9.674 1.00 94.62 320 ASN A CA 1
ATOM 2504 C C . ASN A 1 320 ? 26.072 8.863 -8.778 1.00 94.62 320 ASN A C 1
ATOM 2506 O O . ASN A 1 320 ? 25.471 8.072 -8.060 1.00 94.62 320 ASN A O 1
ATOM 2510 N N . ASN A 1 321 ? 27.407 8.916 -8.819 1.00 90.81 321 ASN A N 1
ATOM 2511 C CA . ASN A 1 321 ? 28.315 7.962 -8.180 1.00 90.81 321 ASN A CA 1
ATOM 2512 C C . ASN A 1 321 ? 29.587 8.707 -7.731 1.00 90.81 321 ASN A C 1
ATOM 2514 O O . ASN A 1 321 ? 30.355 9.187 -8.571 1.00 90.81 321 ASN A O 1
ATOM 2518 N N . ASN A 1 322 ? 29.803 8.811 -6.417 1.00 81.94 322 ASN A N 1
ATOM 2519 C CA . ASN A 1 322 ? 31.021 9.365 -5.820 1.00 81.94 322 ASN A CA 1
ATOM 2520 C C . ASN A 1 322 ? 31.975 8.232 -5.411 1.00 81.94 322 ASN A C 1
ATOM 2522 O O . ASN A 1 322 ? 31.570 7.205 -4.872 1.00 81.94 322 ASN A O 1
ATOM 2526 N N . GLY A 1 323 ? 33.267 8.447 -5.662 1.00 69.12 323 GLY A N 1
ATOM 2527 C CA . GLY A 1 323 ? 34.334 7.456 -5.500 1.00 69.12 323 GLY A CA 1
ATOM 2528 C C . GLY A 1 323 ? 34.834 6.884 -6.831 1.00 69.12 323 GLY A C 1
ATOM 2529 O O . GLY A 1 323 ? 36.024 6.583 -6.949 1.00 69.12 323 GLY A O 1
ATOM 2530 N N . GLY A 1 324 ? 33.983 6.837 -7.863 1.00 76.31 324 GLY A N 1
ATOM 2531 C CA . GLY A 1 324 ? 34.330 6.263 -9.167 1.00 76.31 324 GLY A CA 1
ATOM 2532 C C . GLY A 1 324 ? 34.349 4.737 -9.126 1.00 76.31 324 GLY A C 1
ATOM 2533 O O . GLY A 1 324 ? 35.330 4.119 -9.538 1.00 76.31 324 GLY A O 1
ATOM 2534 N N . ILE A 1 325 ? 33.279 4.167 -8.572 1.00 86.19 325 ILE A N 1
ATOM 2535 C CA . ILE A 1 325 ? 33.040 2.726 -8.471 1.00 86.19 325 ILE A CA 1
ATOM 2536 C C . ILE A 1 325 ? 32.890 2.167 -9.893 1.00 86.19 325 ILE A C 1
ATOM 2538 O O . ILE A 1 325 ? 32.183 2.768 -10.704 1.00 86.19 325 ILE A O 1
ATOM 2542 N N . ASP A 1 326 ? 33.529 1.036 -10.201 1.00 92.38 326 ASP A N 1
ATOM 2543 C CA . ASP A 1 326 ? 33.251 0.315 -11.449 1.00 92.38 326 ASP A CA 1
ATOM 2544 C C . ASP A 1 326 ? 31.857 -0.331 -11.332 1.00 92.38 326 ASP A C 1
ATOM 2546 O O . ASP A 1 326 ? 31.652 -1.249 -10.539 1.00 92.38 326 ASP A O 1
ATOM 2550 N N . GLU A 1 327 ? 30.905 0.177 -12.112 1.00 95.06 327 GLU A N 1
ATOM 2551 C CA . GLU A 1 327 ? 29.500 -0.237 -12.128 1.00 95.06 327 GLU A CA 1
ATOM 2552 C C . GLU A 1 327 ? 29.140 -0.854 -13.485 1.00 95.06 327 GLU A C 1
ATOM 2554 O O . GLU A 1 327 ? 29.531 -0.325 -14.533 1.00 95.06 327 GLU A O 1
ATOM 2559 N N . ASP A 1 328 ? 28.406 -1.971 -13.476 1.00 96.62 328 ASP A N 1
ATOM 2560 C CA . ASP A 1 328 ? 27.973 -2.641 -14.706 1.00 96.62 328 ASP A CA 1
ATOM 2561 C C . ASP A 1 328 ? 26.597 -2.133 -15.165 1.00 96.62 328 ASP A C 1
ATOM 2563 O O . ASP A 1 328 ? 25.655 -2.041 -14.382 1.00 96.62 328 ASP A O 1
ATOM 2567 N N . ASN A 1 329 ? 26.499 -1.783 -16.448 1.00 95.81 329 ASN A N 1
ATOM 2568 C CA . ASN A 1 329 ? 25.295 -1.276 -17.129 1.00 95.81 329 ASN A CA 1
ATOM 2569 C C . ASN A 1 329 ? 24.440 -0.237 -16.347 1.00 95.81 329 ASN A C 1
ATOM 2571 O O . ASN A 1 329 ? 23.223 -0.407 -16.278 1.00 95.81 329 ASN A O 1
ATOM 2575 N N . PRO A 1 330 ? 25.016 0.858 -15.802 1.00 96.81 330 PRO A N 1
ATOM 2576 C CA . PRO A 1 330 ? 24.224 1.934 -15.201 1.00 96.81 330 PRO A CA 1
ATOM 2577 C C . PRO A 1 330 ? 23.266 2.560 -16.222 1.00 96.81 330 PRO A C 1
ATOM 2579 O O . PRO A 1 330 ? 23.625 2.761 -17.389 1.00 96.81 330 PRO A O 1
ATOM 2582 N N . VAL A 1 331 ? 22.066 2.918 -15.768 1.00 97.31 331 VAL A N 1
ATOM 2583 C CA . VAL A 1 331 ? 20.987 3.462 -16.600 1.00 97.31 331 VAL A CA 1
ATOM 2584 C C . VAL A 1 331 ? 20.689 4.897 -16.167 1.00 97.31 331 VAL A C 1
ATOM 2586 O O . VAL A 1 331 ? 20.621 5.191 -14.981 1.00 97.31 331 VAL A O 1
ATOM 2589 N N . GLU A 1 332 ? 20.519 5.821 -17.113 1.00 97.50 332 GLU A N 1
ATOM 2590 C CA . GLU A 1 332 ? 20.338 7.250 -16.816 1.00 97.50 332 GLU A CA 1
ATOM 2591 C C . GLU A 1 332 ? 19.107 7.809 -17.542 1.00 97.50 332 GLU A C 1
ATOM 2593 O O . GLU A 1 332 ? 18.995 7.708 -18.768 1.00 97.50 332 GLU A O 1
ATOM 2598 N N . ALA A 1 333 ? 18.186 8.414 -16.789 1.00 97.44 333 ALA A N 1
ATOM 2599 C CA . ALA A 1 333 ? 17.010 9.087 -17.329 1.00 97.44 333 ALA A CA 1
ATOM 2600 C C . ALA A 1 333 ? 17.296 10.571 -17.609 1.00 97.44 333 ALA A C 1
ATOM 2602 O O . ALA A 1 333 ? 17.888 11.283 -16.798 1.00 97.44 333 ALA A O 1
ATOM 2603 N N . THR A 1 334 ? 16.858 11.055 -18.776 1.00 96.81 334 THR A N 1
ATOM 2604 C CA . THR A 1 334 ? 17.058 12.453 -19.214 1.00 96.81 334 THR A CA 1
ATOM 2605 C C . THR A 1 334 ? 15.820 13.340 -19.058 1.00 96.81 334 THR A C 1
ATOM 2607 O O . THR A 1 334 ? 15.888 14.543 -19.306 1.00 96.81 334 THR A O 1
ATOM 2610 N N . GLU A 1 335 ? 14.695 12.740 -18.684 1.00 97.06 335 GLU A N 1
ATOM 2611 C CA . GLU A 1 335 ? 13.401 13.351 -18.365 1.00 97.06 335 GLU A CA 1
ATOM 2612 C C . GLU A 1 335 ? 12.906 12.682 -17.068 1.00 97.06 335 GLU A C 1
ATOM 2614 O O . GLU A 1 335 ? 13.441 11.629 -16.712 1.00 97.06 335 GLU A O 1
ATOM 2619 N N . ASN A 1 336 ? 11.948 13.280 -16.345 1.00 96.56 336 ASN A N 1
ATOM 2620 C CA . ASN A 1 336 ? 11.480 12.720 -15.069 1.00 96.56 336 ASN A CA 1
ATOM 2621 C C . ASN A 1 336 ? 10.957 11.282 -15.283 1.00 96.56 336 ASN A C 1
ATOM 2623 O O . ASN A 1 336 ? 10.028 11.112 -16.076 1.00 96.56 336 ASN A O 1
ATOM 2627 N N . PRO A 1 337 ? 11.537 10.258 -14.627 1.00 96.25 337 PRO A N 1
ATOM 2628 C CA . PRO A 1 337 ? 11.071 8.882 -14.746 1.00 96.25 337 PRO A CA 1
ATOM 2629 C C . PRO A 1 337 ? 9.737 8.653 -14.024 1.00 96.25 337 PRO A C 1
ATOM 2631 O O . PRO A 1 337 ? 9.106 7.631 -14.288 1.00 96.25 337 PRO A O 1
ATOM 2634 N N . PHE A 1 338 ? 9.315 9.572 -13.146 1.00 95.31 338 PHE A N 1
ATOM 2635 C CA . PHE A 1 338 ? 8.129 9.428 -12.307 1.00 95.31 338 PHE A CA 1
ATOM 2636 C C . PHE A 1 338 ? 6.907 10.219 -12.782 1.00 95.31 338 PHE A C 1
ATOM 2638 O O . PHE A 1 338 ? 7.001 11.229 -13.486 1.00 95.31 338 PHE A O 1
ATOM 2645 N N . ASP A 1 339 ? 5.746 9.734 -12.357 1.00 91.56 339 ASP A N 1
ATOM 2646 C CA . ASP A 1 339 ? 4.417 10.262 -12.638 1.00 91.56 339 ASP A CA 1
ATOM 2647 C C . ASP A 1 339 ? 4.005 11.451 -11.745 1.00 91.56 339 ASP A C 1
ATOM 2649 O O . ASP A 1 339 ? 4.794 11.977 -10.962 1.00 91.56 339 ASP A O 1
ATOM 2653 N N . GLU A 1 340 ? 2.739 11.879 -11.837 1.00 88.06 340 GLU A N 1
ATOM 2654 C CA . GLU A 1 340 ? 2.199 12.952 -10.984 1.00 88.06 340 GLU A CA 1
ATOM 2655 C C . GLU A 1 340 ? 2.067 12.553 -9.501 1.00 88.06 340 GLU A C 1
ATOM 2657 O O . GLU A 1 340 ? 2.010 13.441 -8.649 1.00 88.06 340 GLU A O 1
ATOM 2662 N N . ALA A 1 341 ? 2.059 11.254 -9.164 1.00 82.00 341 ALA A N 1
ATOM 2663 C CA . ALA A 1 341 ? 2.201 10.792 -7.781 1.00 82.00 341 ALA A CA 1
ATOM 2664 C C . ALA A 1 341 ? 3.653 10.871 -7.266 1.00 82.00 341 ALA A C 1
ATOM 2666 O O . ALA A 1 341 ? 3.856 10.871 -6.053 1.00 82.00 341 ALA A O 1
ATOM 2667 N N . GLY A 1 342 ? 4.642 10.973 -8.162 1.00 84.50 342 GLY A N 1
ATOM 2668 C CA . GLY A 1 342 ? 6.054 11.192 -7.842 1.00 84.50 342 GLY A CA 1
ATOM 2669 C C . GLY A 1 342 ? 6.881 9.928 -7.601 1.00 84.50 342 GLY A C 1
ATOM 2670 O O . GLY A 1 342 ? 7.995 10.046 -7.106 1.00 84.50 342 GLY A O 1
ATOM 2671 N N . TRP A 1 343 ? 6.369 8.731 -7.918 1.00 83.75 343 TRP A N 1
ATOM 2672 C CA . TRP A 1 343 ? 7.079 7.472 -7.618 1.00 83.75 343 TRP A CA 1
ATOM 2673 C C . TRP A 1 343 ? 6.783 6.283 -8.544 1.00 83.75 343 TRP A C 1
ATOM 2675 O O . TRP A 1 343 ? 7.447 5.254 -8.422 1.00 83.75 343 TRP A O 1
ATOM 2685 N N . ARG A 1 344 ? 5.822 6.376 -9.472 1.00 90.62 344 ARG A N 1
ATOM 2686 C CA . ARG A 1 344 ? 5.526 5.301 -10.442 1.00 90.62 344 ARG A CA 1
ATOM 2687 C C . ARG A 1 344 ? 6.203 5.590 -11.770 1.00 90.62 344 ARG A C 1
ATOM 2689 O O . ARG A 1 344 ? 6.235 6.747 -12.184 1.00 90.62 344 ARG A O 1
ATOM 2696 N N . LEU A 1 345 ? 6.696 4.564 -12.461 1.00 93.00 345 LEU A N 1
ATOM 2697 C CA . LEU A 1 345 ? 7.414 4.775 -13.717 1.00 93.00 345 LEU A CA 1
ATOM 2698 C C . LEU A 1 345 ? 6.467 5.177 -14.855 1.00 93.00 345 LEU A C 1
ATOM 2700 O O . LEU A 1 345 ? 5.439 4.538 -15.093 1.00 93.00 345 LEU A O 1
ATOM 2704 N N . VAL A 1 346 ? 6.825 6.248 -15.570 1.00 93.12 346 VAL A N 1
ATOM 2705 C CA . VAL A 1 346 ? 6.084 6.710 -16.753 1.00 93.12 346 VAL A CA 1
ATOM 2706 C C . VAL A 1 346 ? 6.383 5.840 -17.973 1.00 93.12 346 VAL A C 1
ATOM 2708 O O . VAL A 1 346 ? 7.523 5.427 -18.192 1.00 93.12 346 VAL A O 1
ATOM 2711 N N . ASP A 1 347 ? 5.363 5.602 -18.802 1.00 90.44 347 ASP A N 1
ATOM 2712 C CA . ASP A 1 347 ? 5.473 4.767 -20.003 1.00 90.44 347 ASP A CA 1
ATOM 2713 C C . ASP A 1 347 ? 6.634 5.216 -20.913 1.00 90.44 347 ASP A C 1
ATOM 2715 O O . ASP A 1 347 ? 6.637 6.318 -21.470 1.00 90.44 347 ASP A O 1
ATOM 2719 N N . GLY A 1 348 ? 7.613 4.327 -21.100 1.00 89.81 348 GLY A N 1
ATOM 2720 C CA . GLY A 1 348 ? 8.788 4.569 -21.940 1.00 89.81 348 GLY A CA 1
ATOM 2721 C C . GLY A 1 348 ? 9.955 5.291 -21.257 1.00 89.81 348 GLY A C 1
ATOM 2722 O O . GLY A 1 348 ? 10.887 5.695 -21.958 1.00 89.81 348 GLY A O 1
ATOM 2723 N N . CYS A 1 349 ? 9.951 5.446 -19.927 1.00 94.12 349 CYS A N 1
ATOM 2724 C CA . CYS A 1 349 ? 11.170 5.796 -19.196 1.00 94.12 349 CYS A CA 1
ATOM 2725 C C . CYS A 1 349 ? 12.219 4.661 -19.328 1.00 94.12 349 CYS A C 1
ATOM 2727 O O . CYS A 1 349 ? 11.856 3.500 -19.530 1.00 94.12 349 CYS A O 1
ATOM 2729 N N . PRO A 1 350 ? 13.531 4.955 -19.246 1.00 96.50 350 PRO A N 1
ATOM 2730 C CA . PRO A 1 350 ? 14.574 3.972 -19.552 1.00 96.50 350 PRO A CA 1
ATOM 2731 C C . PRO A 1 350 ? 14.811 2.932 -18.446 1.00 96.50 350 PRO A C 1
ATOM 2733 O O . PRO A 1 350 ? 15.684 2.089 -18.614 1.00 96.50 350 PRO A O 1
ATOM 2736 N N . PHE A 1 351 ? 14.089 3.009 -17.325 1.00 96.00 351 PHE A N 1
ATOM 2737 C CA . PHE A 1 351 ? 14.182 2.065 -16.206 1.00 96.00 351 PHE A CA 1
ATOM 2738 C C . PHE A 1 351 ? 13.257 0.842 -16.368 1.00 96.00 351 PHE A C 1
ATOM 2740 O O . PHE A 1 351 ? 13.389 -0.114 -15.607 1.00 96.00 351 PHE A O 1
ATOM 2747 N N . ILE A 1 352 ? 12.362 0.870 -17.363 1.00 92.31 352 ILE A N 1
ATOM 2748 C CA . ILE A 1 352 ? 11.463 -0.236 -17.724 1.00 92.31 352 ILE A CA 1
ATOM 2749 C C . ILE A 1 352 ? 12.215 -1.268 -18.591 1.00 92.31 352 ILE A C 1
ATOM 2751 O O . ILE A 1 352 ? 13.023 -0.872 -19.437 1.00 92.31 352 ILE A O 1
ATOM 2755 N N . ASP A 1 353 ? 11.962 -2.570 -18.395 1.00 90.88 353 ASP A N 1
ATOM 2756 C CA . ASP A 1 353 ? 12.663 -3.712 -19.028 1.00 90.88 353 ASP A CA 1
ATOM 2757 C C . ASP A 1 353 ? 14.204 -3.688 -18.810 1.00 90.88 353 ASP A C 1
ATOM 2759 O O . ASP A 1 353 ? 14.972 -4.246 -19.604 1.00 90.88 353 ASP A O 1
ATOM 2763 N N . ALA A 1 354 ? 14.691 -2.994 -17.771 1.00 94.06 354 ALA A N 1
ATOM 2764 C CA . ALA A 1 354 ? 16.100 -2.590 -17.650 1.00 94.06 354 ALA A CA 1
ATOM 2765 C C . ALA A 1 354 ? 16.893 -3.241 -16.497 1.00 94.06 354 ALA A C 1
ATOM 2767 O O . ALA A 1 354 ? 18.089 -2.966 -16.355 1.00 94.06 354 ALA A O 1
ATOM 2768 N N . GLY A 1 355 ? 16.274 -4.093 -15.678 1.00 93.56 355 GLY A N 1
ATOM 2769 C CA . GLY A 1 355 ? 16.947 -4.850 -14.621 1.00 93.56 355 GLY A CA 1
ATOM 2770 C C . GLY A 1 355 ? 17.837 -5.991 -15.136 1.00 93.56 355 GLY A C 1
ATOM 2771 O O . GLY A 1 355 ? 17.972 -6.230 -16.338 1.00 93.56 355 GLY A O 1
ATOM 2772 N N . LEU A 1 356 ? 18.493 -6.691 -14.206 1.00 92.12 356 LEU A N 1
ATOM 2773 C CA . LEU A 1 356 ? 19.411 -7.800 -14.510 1.00 92.12 356 LEU A CA 1
ATOM 2774 C C . LEU A 1 356 ? 18.759 -9.179 -14.693 1.00 92.12 356 LEU A C 1
ATOM 2776 O O . LEU A 1 356 ? 19.374 -10.047 -15.314 1.00 92.12 356 LEU A O 1
ATOM 2780 N N . GLU A 1 357 ? 17.581 -9.399 -14.114 1.00 90.06 357 GLU A N 1
ATOM 2781 C CA . GLU A 1 357 ? 16.984 -10.730 -13.925 1.00 90.06 357 GLU A CA 1
ATOM 2782 C C . GLU A 1 357 ? 15.607 -10.812 -14.607 1.00 90.06 357 GLU A C 1
ATOM 2784 O O . GLU A 1 357 ? 14.985 -9.786 -14.907 1.00 90.06 357 GLU A O 1
ATOM 2789 N N . TYR A 1 358 ? 15.128 -12.024 -14.891 1.00 83.44 358 TYR A N 1
ATOM 2790 C CA . TYR A 1 358 ? 13.759 -12.212 -15.383 1.00 83.44 358 TYR A CA 1
ATOM 2791 C C . TYR A 1 358 ? 12.758 -12.203 -14.219 1.00 83.44 358 TYR A C 1
ATOM 2793 O O . TYR A 1 358 ? 13.095 -12.593 -13.102 1.00 83.44 358 TYR A O 1
ATOM 2801 N N . VAL A 1 359 ? 11.509 -11.793 -14.460 1.00 76.69 359 VAL A N 1
ATOM 2802 C CA . VAL A 1 359 ? 10.465 -11.690 -13.416 1.00 76.69 359 VAL A CA 1
ATOM 2803 C C . VAL A 1 359 ? 10.308 -13.009 -12.652 1.00 76.69 359 VAL A C 1
ATOM 2805 O O . VAL A 1 359 ? 10.257 -13.004 -11.422 1.00 76.69 359 VAL A O 1
ATOM 2808 N N . GLU A 1 360 ? 10.333 -14.139 -13.361 1.00 73.00 360 GLU A N 1
ATOM 2809 C CA . GLU A 1 360 ? 10.271 -15.494 -12.804 1.00 73.00 360 GLU A CA 1
ATOM 2810 C C . GLU A 1 360 ? 11.495 -15.940 -11.975 1.00 73.00 360 GLU A C 1
ATOM 2812 O O . GLU A 1 360 ? 11.417 -16.964 -11.292 1.00 73.00 360 GLU A O 1
ATOM 2817 N N . GLU A 1 361 ? 12.613 -15.209 -12.012 1.00 75.81 361 GLU A N 1
ATOM 2818 C CA . GLU A 1 361 ? 13.814 -15.485 -11.206 1.00 75.81 361 GLU A CA 1
ATOM 2819 C C . GLU A 1 361 ? 13.771 -14.785 -9.832 1.00 75.81 361 GLU A C 1
ATOM 2821 O O . GLU A 1 361 ? 14.489 -15.185 -8.913 1.00 75.81 361 GLU A O 1
ATOM 2826 N N . THR A 1 362 ? 12.887 -13.794 -9.666 1.00 79.44 362 THR A N 1
ATOM 2827 C CA . THR A 1 362 ? 12.832 -12.894 -8.500 1.00 79.44 362 THR A CA 1
ATOM 2828 C C . THR A 1 362 ? 11.668 -13.186 -7.540 1.00 79.44 362 THR A C 1
ATOM 2830 O O . THR A 1 362 ? 10.776 -13.995 -7.801 1.00 79.44 362 THR A O 1
ATOM 2833 N N . SER A 1 363 ? 11.623 -12.468 -6.412 1.00 78.25 363 SER A N 1
ATOM 2834 C CA . SER A 1 363 ? 10.457 -12.414 -5.515 1.00 78.25 363 SER A CA 1
ATOM 2835 C C . SER A 1 363 ? 9.354 -11.441 -5.973 1.00 78.25 363 SER A C 1
ATOM 2837 O O . SER A 1 363 ? 8.347 -11.311 -5.276 1.00 78.25 363 SER A O 1
ATOM 2839 N N . LEU A 1 364 ? 9.519 -10.771 -7.122 1.00 77.44 364 LEU A N 1
ATOM 2840 C CA . LEU A 1 364 ? 8.654 -9.688 -7.615 1.00 77.44 364 LEU A CA 1
ATOM 2841 C C . LEU A 1 364 ? 7.495 -10.184 -8.508 1.00 77.44 364 LEU A C 1
ATOM 2843 O O . LEU A 1 364 ? 6.742 -9.395 -9.067 1.00 77.44 364 LEU A O 1
ATOM 2847 N N . ILE A 1 365 ? 7.292 -11.498 -8.626 1.00 69.25 365 ILE A N 1
ATOM 2848 C CA . ILE A 1 365 ? 6.174 -12.077 -9.388 1.00 69.25 365 ILE A CA 1
ATOM 2849 C C . ILE A 1 365 ? 4.829 -11.538 -8.856 1.00 69.25 365 ILE A C 1
ATOM 2851 O O . ILE A 1 365 ? 4.459 -11.782 -7.707 1.00 69.25 365 ILE A O 1
ATOM 2855 N N . GLY A 1 366 ? 4.071 -10.842 -9.710 1.00 64.19 366 GLY A N 1
ATOM 2856 C CA . GLY A 1 366 ? 2.786 -10.227 -9.348 1.00 64.19 366 GLY A CA 1
ATOM 2857 C C . GLY A 1 366 ? 2.885 -8.801 -8.786 1.00 64.19 366 GLY A C 1
ATOM 2858 O O . GLY A 1 366 ? 1.893 -8.282 -8.265 1.00 64.19 366 GLY A O 1
ATOM 2859 N N . THR A 1 367 ? 4.045 -8.151 -8.884 1.00 76.94 367 THR A N 1
ATOM 2860 C CA . THR A 1 367 ? 4.208 -6.701 -8.690 1.00 76.94 367 THR A CA 1
ATOM 2861 C C . THR A 1 367 ? 4.296 -5.976 -10.044 1.00 76.94 367 THR A C 1
ATOM 2863 O O . THR A 1 367 ? 4.270 -6.614 -11.099 1.00 76.94 367 THR A O 1
ATOM 2866 N N . THR A 1 368 ? 4.307 -4.642 -10.033 1.00 77.06 368 THR A N 1
ATOM 2867 C CA . THR A 1 368 ? 4.569 -3.813 -11.218 1.00 77.06 368 THR A CA 1
ATOM 2868 C C . THR A 1 368 ? 5.200 -2.468 -10.864 1.00 77.06 368 THR A C 1
ATOM 2870 O O . THR A 1 368 ? 4.955 -1.957 -9.768 1.00 77.06 368 THR A O 1
ATOM 2873 N N . THR A 1 369 ? 5.921 -1.836 -11.790 1.00 77.62 369 THR A N 1
ATOM 2874 C CA . THR A 1 369 ? 6.179 -0.382 -11.738 1.00 77.62 369 THR A CA 1
ATOM 2875 C C . THR A 1 369 ? 5.177 0.451 -12.557 1.00 77.62 369 THR A C 1
ATOM 2877 O O . THR A 1 369 ? 5.007 1.654 -12.308 1.00 77.62 369 THR A O 1
ATOM 2880 N N . ASN A 1 370 ? 4.480 -0.168 -13.517 1.00 73.75 370 ASN A N 1
ATOM 2881 C CA . ASN A 1 370 ? 3.761 0.509 -14.592 1.00 73.75 370 ASN A CA 1
ATOM 2882 C C . ASN A 1 370 ? 2.383 1.054 -14.177 1.00 73.75 370 ASN A C 1
ATOM 2884 O O . ASN A 1 370 ? 1.513 0.327 -13.688 1.00 73.75 370 ASN A O 1
ATOM 2888 N N . LEU A 1 371 ? 2.150 2.336 -14.486 1.00 72.56 371 LEU A N 1
ATOM 2889 C CA . LEU A 1 371 ? 0.921 3.091 -14.195 1.00 72.56 371 LEU A CA 1
ATOM 2890 C C . LEU A 1 371 ? -0.391 2.361 -14.515 1.00 72.56 371 LEU A C 1
ATOM 2892 O O . LEU A 1 371 ? -1.368 2.498 -13.776 1.00 72.56 371 LEU A O 1
ATOM 2896 N N . ASN A 1 372 ? -0.417 1.583 -15.598 1.00 72.25 372 ASN A N 1
ATOM 2897 C CA . ASN A 1 372 ? -1.600 0.867 -16.072 1.00 72.25 372 ASN A CA 1
ATOM 2898 C C . ASN A 1 372 ? -1.985 -0.331 -15.182 1.00 72.25 372 ASN A C 1
ATOM 2900 O O . ASN A 1 372 ? -3.005 -0.972 -15.433 1.00 72.25 372 ASN A O 1
ATOM 2904 N N . SER A 1 373 ? -1.198 -0.636 -14.141 1.00 67.81 373 SER A N 1
ATOM 2905 C CA . SER A 1 373 ? -1.399 -1.777 -13.241 1.00 67.81 373 SER A CA 1
ATOM 2906 C C . SER A 1 373 ? -1.481 -3.105 -14.004 1.00 67.81 373 SER A C 1
ATOM 2908 O O . SER A 1 373 ? -2.409 -3.897 -13.820 1.00 67.81 373 SER A O 1
ATOM 2910 N N . MET A 1 374 ? -0.476 -3.364 -14.841 1.00 66.00 374 MET A N 1
ATOM 2911 C CA . MET A 1 374 ? -0.229 -4.656 -15.489 1.00 66.00 374 MET A CA 1
ATOM 2912 C C . MET A 1 374 ? 1.086 -5.213 -14.930 1.00 66.00 374 MET A C 1
ATOM 2914 O O . MET A 1 374 ? 2.081 -4.517 -15.079 1.00 66.00 374 MET A O 1
ATOM 2918 N N . PRO A 1 375 ? 1.117 -6.396 -14.282 1.00 70.12 375 PRO A N 1
ATOM 2919 C CA . PRO A 1 375 ? 2.339 -6.983 -13.743 1.00 70.12 375 PRO A CA 1
ATOM 2920 C C . PRO A 1 375 ? 3.446 -7.063 -14.779 1.00 70.12 375 PRO A C 1
ATOM 2922 O O . PRO A 1 375 ? 3.186 -7.382 -15.944 1.00 70.12 375 PRO A O 1
ATOM 2925 N N . ASP A 1 376 ? 4.664 -6.786 -14.330 1.00 67.00 376 ASP A N 1
ATOM 2926 C CA . ASP A 1 376 ? 5.816 -6.730 -15.218 1.00 67.00 376 ASP A CA 1
ATOM 2927 C C . ASP A 1 376 ? 6.090 -8.140 -15.767 1.00 67.00 376 ASP A C 1
ATOM 2929 O O . ASP A 1 376 ? 5.748 -9.160 -15.156 1.00 67.00 376 ASP A O 1
ATOM 2933 N N . SER A 1 377 ? 6.647 -8.222 -16.974 1.00 65.38 377 SER A N 1
ATOM 2934 C CA . SER A 1 377 ? 6.790 -9.488 -17.697 1.00 65.38 377 SER A CA 1
ATOM 2935 C C . SER A 1 377 ? 8.117 -9.532 -18.433 1.00 65.38 377 SER A C 1
ATOM 2937 O O . SER A 1 377 ? 8.561 -8.502 -18.929 1.00 65.38 377 SER A O 1
ATOM 2939 N N . ASN A 1 378 ? 8.705 -10.722 -18.578 1.00 82.31 378 ASN A N 1
ATOM 2940 C CA . ASN A 1 378 ? 10.042 -10.904 -19.142 1.00 82.31 378 ASN A CA 1
ATOM 2941 C C . ASN A 1 378 ? 11.141 -10.348 -18.208 1.00 82.31 378 ASN A C 1
ATOM 2943 O O . ASN A 1 378 ? 11.498 -11.064 -17.280 1.00 82.31 378 ASN A O 1
ATOM 2947 N N . ILE A 1 379 ? 11.686 -9.145 -18.405 1.00 85.62 379 ILE A N 1
ATOM 2948 C CA . ILE A 1 379 ? 12.793 -8.615 -17.576 1.00 85.62 379 ILE A CA 1
ATOM 2949 C C . ILE A 1 379 ? 12.203 -7.716 -16.485 1.00 85.62 379 ILE A C 1
ATOM 2951 O O . ILE A 1 379 ? 11.280 -6.961 -16.777 1.00 85.62 379 ILE A O 1
ATOM 2955 N N . ILE A 1 380 ? 12.704 -7.792 -15.245 1.00 90.25 380 ILE A N 1
ATOM 2956 C CA . ILE A 1 380 ? 12.244 -6.872 -14.189 1.00 90.25 380 ILE A CA 1
ATOM 2957 C C . ILE A 1 380 ? 12.683 -5.434 -14.461 1.00 90.25 380 ILE A C 1
ATOM 2959 O O . ILE A 1 380 ? 13.730 -5.176 -15.061 1.00 90.25 380 ILE A O 1
ATOM 2963 N N . ASP A 1 381 ? 11.908 -4.486 -13.956 1.00 93.12 381 ASP A N 1
ATOM 2964 C CA . ASP A 1 381 ? 12.265 -3.078 -14.015 1.00 93.12 381 ASP A CA 1
ATOM 2965 C C . ASP A 1 381 ? 13.363 -2.740 -12.987 1.00 93.12 381 ASP A C 1
ATOM 2967 O O . ASP A 1 381 ? 13.745 -3.536 -12.119 1.00 93.12 381 ASP A O 1
ATOM 2971 N N . ILE A 1 382 ? 13.891 -1.523 -13.071 1.00 94.38 382 ILE A N 1
ATOM 2972 C CA . ILE A 1 382 ? 14.761 -0.951 -12.041 1.00 94.38 382 ILE A CA 1
ATOM 2973 C C . ILE A 1 382 ? 13.880 -0.213 -11.020 1.00 94.38 382 ILE A C 1
ATOM 2975 O O . ILE A 1 382 ? 12.985 0.543 -11.389 1.00 94.38 382 ILE A O 1
ATOM 2979 N N . GLY A 1 383 ? 14.168 -0.389 -9.732 1.00 94.12 383 GLY A N 1
ATOM 2980 C CA . GLY A 1 383 ? 13.528 0.308 -8.618 1.00 94.12 383 GLY A CA 1
ATOM 2981 C C . GLY A 1 383 ? 12.293 -0.393 -8.060 1.00 94.12 383 GLY A C 1
ATOM 2982 O O . GLY A 1 383 ? 12.080 -1.589 -8.277 1.00 94.12 383 GLY A O 1
ATOM 2983 N N . TYR A 1 384 ? 11.513 0.368 -7.294 1.00 93.44 384 TYR A N 1
ATOM 2984 C CA . TYR A 1 384 ? 10.391 -0.117 -6.497 1.00 93.44 384 TYR A CA 1
ATOM 2985 C C . TYR A 1 384 ? 9.201 -0.578 -7.346 1.00 93.44 384 TYR A C 1
ATOM 2987 O O . TYR A 1 384 ? 8.569 0.219 -8.041 1.00 93.44 384 TYR A O 1
ATOM 2995 N N . HIS A 1 385 ? 8.844 -1.853 -7.209 1.00 90.25 385 HIS A N 1
ATOM 2996 C CA . HIS A 1 385 ? 7.638 -2.443 -7.777 1.00 90.25 385 HIS A CA 1
ATOM 2997 C C . HIS A 1 385 ? 6.538 -2.523 -6.705 1.00 90.25 385 HIS A C 1
ATOM 2999 O O . HIS A 1 385 ? 6.723 -3.124 -5.641 1.00 90.25 385 HIS A O 1
ATOM 3005 N N . TYR A 1 386 ? 5.351 -1.995 -6.992 1.00 86.19 386 TYR A N 1
ATOM 3006 C CA . TYR A 1 386 ? 4.183 -2.112 -6.119 1.00 86.19 386 TYR A CA 1
ATOM 3007 C C . TYR A 1 386 ? 3.387 -3.388 -6.410 1.00 86.19 386 TYR A C 1
ATOM 3009 O O . TYR A 1 386 ? 3.238 -3.834 -7.543 1.00 86.19 386 TYR A O 1
ATOM 3017 N N . SER A 1 387 ? 2.849 -3.998 -5.356 1.00 78.56 387 SER A N 1
ATOM 3018 C CA . SER A 1 387 ? 2.066 -5.235 -5.447 1.00 78.56 387 SER A CA 1
ATOM 3019 C C . SER A 1 387 ? 0.776 -5.070 -6.261 1.00 78.56 387 SER A C 1
ATOM 3021 O O . SER A 1 387 ? -0.048 -4.213 -5.947 1.00 78.56 387 SER A O 1
ATOM 3023 N N . ASN A 1 388 ? 0.548 -5.960 -7.232 1.00 67.19 388 ASN A N 1
ATOM 3024 C CA . ASN A 1 388 ? -0.607 -5.946 -8.131 1.00 67.19 388 ASN A CA 1
ATOM 3025 C C . ASN A 1 388 ? -1.192 -7.360 -8.330 1.00 67.19 388 ASN A C 1
ATOM 3027 O O . ASN A 1 388 ? -1.245 -7.923 -9.425 1.00 67.19 388 ASN A O 1
ATOM 3031 N N . TRP A 1 389 ? -1.686 -7.929 -7.231 1.00 51.62 389 TRP A N 1
ATOM 3032 C CA . TRP A 1 389 ? -2.206 -9.302 -7.138 1.00 51.62 389 TRP A CA 1
ATOM 3033 C C . TRP A 1 389 ? -3.452 -9.602 -7.994 1.00 51.62 389 TRP A C 1
ATOM 3035 O O . TRP A 1 389 ? -3.916 -10.739 -8.019 1.00 51.62 389 TRP A O 1
ATOM 3045 N N . ASN A 1 390 ? -4.007 -8.612 -8.699 1.00 48.91 390 ASN A N 1
ATOM 3046 C CA . ASN A 1 390 ? -5.222 -8.757 -9.507 1.00 48.91 390 ASN A CA 1
ATOM 3047 C C . ASN A 1 390 ? -4.980 -9.375 -10.900 1.00 48.91 390 ASN A C 1
ATOM 3049 O O . ASN A 1 390 ? -5.947 -9.627 -11.616 1.00 48.91 390 ASN A O 1
ATOM 3053 N N . TYR A 1 391 ? -3.722 -9.603 -11.297 1.00 46.00 391 TYR A N 1
ATOM 3054 C CA . TYR A 1 391 ? -3.343 -9.957 -12.672 1.00 46.00 391 TYR A CA 1
ATOM 3055 C C . TYR A 1 391 ? -2.418 -11.188 -12.785 1.00 46.00 391 TYR A C 1
ATOM 3057 O O . TYR A 1 391 ? -1.554 -11.260 -13.658 1.00 46.00 391 TYR A O 1
ATOM 3065 N N . SER A 1 392 ? -2.621 -12.211 -11.950 1.00 38.00 392 SER A N 1
ATOM 3066 C CA . SER A 1 392 ? -1.995 -13.525 -12.161 1.00 38.00 392 SER A CA 1
ATOM 3067 C C . SER A 1 392 ? -2.593 -14.247 -13.388 1.00 38.00 392 SER A C 1
ATOM 3069 O O . SER A 1 392 ? -3.507 -15.059 -13.251 1.00 38.00 392 SER A O 1
ATOM 3071 N N . ASN A 1 393 ? -2.033 -13.959 -14.567 1.00 39.31 393 ASN A N 1
ATOM 3072 C CA . ASN A 1 393 ? -2.199 -14.636 -15.864 1.00 39.31 393 ASN A CA 1
ATOM 3073 C C . ASN A 1 393 ? -3.556 -14.499 -16.595 1.00 39.31 393 ASN A C 1
ATOM 3075 O O . ASN A 1 393 ? -4.614 -14.897 -16.117 1.00 39.31 393 ASN A O 1
ATOM 3079 N N . ALA A 1 394 ? -3.494 -14.064 -17.860 1.00 31.88 394 ALA A N 1
ATOM 3080 C CA . ALA A 1 394 ? -4.575 -14.184 -18.844 1.00 31.88 394 ALA A CA 1
ATOM 3081 C C . ALA A 1 394 ? -3.981 -14.333 -20.259 1.00 31.88 394 ALA A C 1
ATOM 3083 O O . ALA A 1 394 ? -3.184 -13.484 -20.656 1.00 31.88 394 ALA A O 1
ATOM 3084 N N . GLY A 1 395 ? -4.350 -15.365 -21.041 1.00 36.94 395 GLY A N 1
ATOM 3085 C CA . GLY A 1 395 ? -3.840 -15.426 -22.424 1.00 36.94 395 GLY A CA 1
ATOM 3086 C C . GLY A 1 395 ? -3.943 -16.684 -23.300 1.00 36.94 395 GLY A C 1
ATOM 3087 O O . GLY A 1 395 ? -3.423 -16.612 -24.413 1.00 36.94 395 GLY A O 1
ATOM 3088 N N . THR A 1 396 ? -4.575 -17.806 -22.922 1.00 38.09 396 THR A N 1
ATOM 3089 C CA . THR A 1 396 ? -4.808 -18.916 -23.883 1.00 38.09 396 THR A CA 1
ATOM 3090 C C . THR A 1 396 ? -6.209 -19.530 -23.792 1.00 38.09 396 THR A C 1
ATOM 3092 O O . THR A 1 396 ? -6.897 -19.416 -22.785 1.00 38.09 396 THR A O 1
ATOM 3095 N N . THR A 1 397 ? -6.658 -20.163 -24.883 1.00 40.78 397 THR A N 1
ATOM 3096 C CA . THR A 1 397 ? -8.045 -20.643 -25.057 1.00 40.78 397 THR A CA 1
ATOM 3097 C C . THR A 1 397 ? -8.262 -22.121 -24.716 1.00 40.78 397 THR A C 1
ATOM 3099 O O . THR A 1 397 ? -9.385 -22.609 -24.807 1.00 40.78 397 THR A O 1
ATOM 3102 N N . THR A 1 398 ? -7.203 -22.865 -24.394 1.00 46.44 398 THR A N 1
ATOM 3103 C CA . THR A 1 398 ? -7.259 -24.282 -24.000 1.00 46.44 398 THR A CA 1
ATOM 3104 C C . THR A 1 398 ? -6.053 -24.595 -23.137 1.00 46.44 398 THR A C 1
ATOM 3106 O O . THR A 1 398 ? -4.934 -24.466 -23.630 1.00 46.44 398 THR A O 1
ATOM 3109 N N . LEU A 1 399 ? -6.291 -25.065 -21.917 1.00 53.72 399 LEU A N 1
ATOM 3110 C CA . LEU A 1 399 ? -5.253 -25.552 -21.017 1.00 53.72 399 LEU A CA 1
ATOM 3111 C C . LEU A 1 399 ? -5.282 -27.074 -21.081 1.00 53.72 399 LEU A C 1
ATOM 3113 O O . LEU A 1 399 ? -6.334 -27.692 -20.913 1.00 53.72 399 LEU A O 1
ATOM 3117 N N . GLN A 1 400 ? -4.153 -27.677 -21.412 1.00 61.66 400 GLN A N 1
ATOM 3118 C CA . GLN A 1 400 ? -3.981 -29.122 -21.453 1.00 61.66 400 GLN A CA 1
ATOM 3119 C C . GLN A 1 400 ? -3.838 -29.678 -20.024 1.00 61.66 400 GLN A C 1
ATOM 3121 O O . GLN A 1 400 ? -4.335 -30.766 -19.749 1.00 61.66 400 GLN A O 1
ATOM 3126 N N . ALA A 1 401 ? -3.228 -28.902 -19.125 1.00 63.22 401 ALA A N 1
ATOM 3127 C CA . ALA A 1 401 ? -2.904 -29.235 -17.738 1.00 63.22 401 ALA A CA 1
ATOM 3128 C C . ALA A 1 401 ? -4.033 -29.042 -16.704 1.00 63.22 401 ALA A C 1
ATOM 3130 O O . ALA A 1 401 ? -3.810 -29.263 -15.518 1.00 63.22 401 ALA A O 1
ATOM 3131 N N . ASP A 1 402 ? -5.229 -28.622 -17.127 1.00 66.12 402 ASP A N 1
ATOM 3132 C CA . ASP A 1 402 ? -6.431 -28.553 -16.281 1.00 66.12 402 ASP A CA 1
ATOM 3133 C C . ASP A 1 402 ? -7.019 -29.969 -16.142 1.00 66.12 402 ASP A C 1
ATOM 3135 O O . ASP A 1 402 ? -7.862 -30.417 -16.931 1.00 66.12 402 ASP A O 1
ATOM 3139 N N . PHE A 1 403 ? -6.493 -30.742 -15.190 1.00 63.44 403 PHE A N 1
ATOM 3140 C CA . PHE A 1 403 ? -6.798 -32.163 -15.069 1.00 63.44 403 PHE A CA 1
ATOM 3141 C C . PHE A 1 403 ? -8.130 -32.405 -14.385 1.00 63.44 403 PHE A C 1
ATOM 3143 O O . PHE A 1 403 ? -8.863 -33.297 -14.823 1.00 63.44 403 PHE A O 1
ATOM 3150 N N . ASP A 1 404 ? -8.474 -31.654 -13.339 1.00 68.81 404 ASP A N 1
ATOM 3151 C CA . ASP A 1 404 ? -9.778 -31.807 -12.681 1.00 68.81 404 ASP A CA 1
ATOM 3152 C C . ASP A 1 404 ? -10.933 -31.140 -13.466 1.00 68.81 404 ASP A C 1
ATOM 3154 O O . ASP A 1 404 ? -12.096 -31.494 -13.246 1.00 68.81 404 ASP A O 1
ATOM 3158 N N . ASN A 1 405 ? -10.598 -30.325 -14.481 1.00 56.72 405 ASN A N 1
ATOM 3159 C CA . ASN A 1 405 ? -11.503 -29.590 -15.375 1.00 56.72 405 ASN A CA 1
ATOM 3160 C C . ASN A 1 405 ? -12.252 -28.444 -14.658 1.00 56.72 405 ASN A C 1
ATOM 3162 O O . ASN A 1 405 ? -13.387 -28.113 -15.021 1.00 56.72 405 ASN A O 1
ATOM 3166 N N . ASN A 1 406 ? -11.632 -27.836 -13.638 1.00 60.59 406 ASN A N 1
ATOM 3167 C CA . ASN A 1 406 ? -12.126 -26.638 -12.954 1.00 60.59 406 ASN A CA 1
ATOM 3168 C C . ASN A 1 406 ? -11.889 -25.332 -13.752 1.00 60.59 406 ASN A C 1
ATOM 3170 O O . ASN A 1 406 ? -12.417 -24.288 -13.363 1.00 60.59 406 ASN A O 1
ATOM 3174 N N . LEU A 1 407 ? -11.181 -25.405 -14.890 1.00 47.81 407 LEU A N 1
ATOM 3175 C CA . LEU A 1 407 ? -10.763 -24.288 -15.749 1.00 47.81 407 LEU A CA 1
ATOM 3176 C C . LEU A 1 407 ? -9.686 -23.379 -15.139 1.00 47.81 407 LEU A C 1
ATOM 3178 O O . LEU A 1 407 ? -9.601 -22.223 -15.542 1.00 47.81 407 LEU A O 1
ATOM 3182 N N . ARG A 1 408 ? -8.872 -23.867 -14.197 1.00 47.91 408 ARG A N 1
ATOM 3183 C CA . ARG A 1 408 ? -7.781 -23.123 -13.549 1.00 47.91 408 ARG A CA 1
ATOM 3184 C C . ARG A 1 408 ? -6.720 -24.072 -12.983 1.00 47.91 408 ARG A C 1
ATOM 3186 O O . ARG A 1 408 ? -6.832 -24.525 -11.848 1.00 47.91 408 ARG A O 1
ATOM 3193 N N . VAL A 1 409 ? -5.640 -24.270 -13.741 1.00 55.00 409 VAL A N 1
ATOM 3194 C CA . VAL A 1 409 ? -4.503 -25.122 -13.348 1.00 55.00 409 VAL A CA 1
ATOM 3195 C C . VAL A 1 409 ? -3.918 -24.641 -12.011 1.00 55.00 409 VAL A C 1
ATOM 3197 O O . VAL A 1 409 ? -3.281 -23.583 -11.959 1.00 55.00 409 VAL A O 1
ATOM 3200 N N . ASP A 1 410 ? -4.159 -25.382 -10.926 1.00 55.06 410 ASP A N 1
ATOM 3201 C CA . ASP A 1 410 ? -3.713 -25.022 -9.575 1.00 55.06 410 ASP A CA 1
ATOM 3202 C C . ASP A 1 410 ? -3.116 -26.197 -8.775 1.00 55.06 410 ASP A C 1
ATOM 3204 O O . ASP A 1 410 ? -2.683 -27.208 -9.331 1.00 55.06 410 ASP A O 1
ATOM 3208 N N . TYR A 1 411 ? -2.978 -26.046 -7.452 1.00 53.62 411 TYR A N 1
ATOM 3209 C CA . TYR A 1 411 ? -2.384 -27.071 -6.590 1.00 53.62 411 TYR A CA 1
ATOM 3210 C C . TYR A 1 411 ? -3.059 -28.447 -6.725 1.00 53.62 411 TYR A C 1
ATOM 3212 O O . TYR A 1 411 ? -2.385 -29.465 -6.565 1.00 53.62 411 TYR A O 1
ATOM 3220 N N . ASN A 1 412 ? -4.355 -28.496 -7.048 1.00 60.78 412 ASN A N 1
ATOM 3221 C CA . ASN A 1 412 ? -5.065 -29.756 -7.279 1.00 60.78 412 ASN A CA 1
ATOM 3222 C C . ASN A 1 412 ? -4.547 -30.467 -8.539 1.00 60.78 412 ASN A C 1
ATOM 3224 O O . ASN A 1 412 ? -4.342 -31.680 -8.516 1.00 60.78 412 ASN A O 1
ATOM 3228 N N . ASP A 1 413 ? -4.244 -29.714 -9.596 1.00 59.56 413 ASP A N 1
ATOM 3229 C CA . ASP A 1 413 ? -3.682 -30.232 -10.843 1.00 59.56 413 ASP A CA 1
ATOM 3230 C C . ASP A 1 413 ? -2.208 -30.613 -10.691 1.00 59.56 413 ASP A C 1
ATOM 3232 O O . ASP A 1 413 ? -1.791 -31.664 -11.172 1.00 59.56 413 ASP A O 1
ATOM 3236 N N . LEU A 1 414 ? -1.419 -29.838 -9.939 1.00 53.00 414 LEU A N 1
ATOM 3237 C CA . LEU A 1 414 ? -0.045 -30.225 -9.598 1.00 53.00 414 LEU A CA 1
ATOM 3238 C C . LEU A 1 414 ? -0.003 -31.504 -8.744 1.00 53.00 414 LEU A C 1
ATOM 3240 O O . LEU A 1 414 ? 0.871 -32.348 -8.944 1.00 53.00 414 LEU A O 1
ATOM 3244 N N . ALA A 1 415 ? -0.947 -31.671 -7.813 1.00 62.94 415 ALA A N 1
ATOM 3245 C CA . ALA A 1 415 ? -1.092 -32.900 -7.038 1.00 62.94 415 ALA A CA 1
ATOM 3246 C C . ALA A 1 415 ? -1.508 -34.081 -7.933 1.00 62.94 415 ALA A C 1
ATOM 3248 O O . ALA A 1 415 ? -0.897 -35.145 -7.851 1.00 62.94 415 ALA A O 1
ATOM 3249 N N . PHE A 1 416 ? -2.472 -33.877 -8.838 1.00 62.88 416 PHE A N 1
ATOM 3250 C CA . PHE A 1 416 ? -2.868 -34.877 -9.832 1.00 62.88 416 PHE A CA 1
ATOM 3251 C C . PHE A 1 416 ? -1.686 -35.273 -10.731 1.00 62.88 416 PHE A C 1
ATOM 3253 O O . PHE A 1 416 ? -1.465 -36.455 -10.962 1.00 62.88 416 PHE A O 1
ATOM 3260 N N . PHE A 1 417 ? -0.871 -34.316 -11.183 1.00 56.16 417 PHE A N 1
ATOM 3261 C CA . PHE A 1 417 ? 0.322 -34.580 -11.991 1.00 56.16 417 PHE A CA 1
ATOM 3262 C C . PHE A 1 417 ? 1.374 -35.410 -11.246 1.00 56.16 417 PHE A C 1
ATOM 3264 O O . PHE A 1 417 ? 1.950 -36.348 -11.801 1.00 56.16 417 PHE A O 1
ATOM 3271 N N . ALA A 1 418 ? 1.612 -35.083 -9.972 1.00 55.62 418 ALA A N 1
ATOM 3272 C CA . ALA A 1 418 ? 2.581 -35.777 -9.132 1.00 55.62 418 ALA A CA 1
ATOM 3273 C C . ALA A 1 418 ? 2.235 -37.266 -8.928 1.00 55.62 418 ALA A C 1
ATOM 3275 O O . ALA A 1 418 ? 3.152 -38.083 -8.835 1.00 55.62 418 ALA A O 1
ATOM 3276 N N . ASP A 1 419 ? 0.947 -37.629 -8.936 1.00 56.72 419 ASP A N 1
ATOM 3277 C CA . ASP A 1 419 ? 0.480 -39.021 -8.847 1.00 56.72 419 ASP A CA 1
ATOM 3278 C C . ASP A 1 419 ? 0.800 -39.870 -10.106 1.00 56.72 419 ASP A C 1
ATOM 3280 O O . ASP A 1 419 ? 0.791 -41.102 -10.024 1.00 56.72 419 ASP A O 1
ATOM 3284 N N . PHE A 1 420 ? 1.132 -39.255 -11.255 1.00 54.53 420 PHE A N 1
ATOM 3285 C CA . PHE A 1 420 ? 1.450 -39.951 -12.523 1.00 54.53 420 PHE A CA 1
ATOM 3286 C C . PHE A 1 420 ? 2.890 -39.743 -13.036 1.00 54.53 420 PHE A C 1
ATOM 3288 O O . PHE A 1 420 ? 3.278 -40.324 -14.052 1.00 54.53 420 PHE A O 1
ATOM 3295 N N . TRP A 1 421 ? 3.702 -38.946 -12.339 1.00 44.81 421 TRP A N 1
ATOM 3296 C CA . TRP A 1 421 ? 5.073 -38.601 -12.733 1.00 44.81 421 TRP A CA 1
ATOM 3297 C C . TRP A 1 421 ? 5.988 -39.845 -12.885 1.00 44.81 421 TRP A C 1
ATOM 3299 O O . TRP A 1 421 ? 6.164 -40.612 -11.939 1.00 44.81 421 TRP A O 1
ATOM 3309 N N . LEU A 1 422 ? 6.653 -39.998 -14.046 1.00 42.50 422 LEU A N 1
ATOM 3310 C CA . LEU A 1 422 ? 7.537 -41.129 -14.430 1.00 42.50 422 LEU A CA 1
ATOM 3311 C C . LEU A 1 422 ? 6.845 -42.494 -14.669 1.00 42.50 422 LEU A C 1
ATOM 3313 O O . LEU A 1 422 ? 7.443 -43.545 -14.417 1.00 42.50 422 LEU A O 1
ATOM 3317 N N . PHE A 1 423 ? 5.628 -42.505 -15.217 1.00 47.84 423 PHE A N 1
ATOM 3318 C CA . PHE A 1 423 ? 5.013 -43.725 -15.765 1.00 47.84 423 PHE A CA 1
ATOM 3319 C C . PHE A 1 423 ? 5.714 -44.191 -17.068 1.00 47.84 423 PHE A C 1
ATOM 3321 O O . PHE A 1 423 ? 6.014 -43.378 -17.937 1.00 47.84 423 PHE A O 1
ATOM 3328 N N . ASP A 1 424 ? 5.966 -45.499 -17.222 1.00 41.16 424 ASP A N 1
ATOM 3329 C CA . ASP A 1 424 ? 6.597 -46.126 -18.407 1.00 41.16 424 ASP A CA 1
ATOM 3330 C C . ASP A 1 424 ? 6.044 -47.561 -18.596 1.00 41.16 424 ASP A C 1
ATOM 3332 O O . ASP A 1 424 ? 5.715 -48.225 -17.610 1.00 41.16 424 ASP A O 1
ATOM 3336 N N . TYR A 1 425 ? 5.918 -48.055 -19.837 1.00 36.41 425 TYR A N 1
ATOM 3337 C CA . TYR A 1 425 ? 5.164 -49.283 -20.173 1.00 36.41 425 TYR A CA 1
ATOM 3338 C C . TYR A 1 425 ? 5.999 -50.341 -20.923 1.00 36.41 425 TYR A C 1
ATOM 3340 O O . TYR A 1 425 ? 6.473 -50.113 -22.036 1.00 36.41 425 TYR A O 1
ATOM 3348 N N . ASP A 1 426 ? 6.118 -51.550 -20.357 1.00 43.66 426 ASP A N 1
ATOM 3349 C CA . ASP A 1 426 ? 6.694 -52.734 -21.022 1.00 43.66 426 ASP A CA 1
ATOM 3350 C C . ASP A 1 426 ? 5.987 -54.026 -20.543 1.00 43.66 426 ASP A C 1
ATOM 3352 O O . ASP A 1 426 ? 6.172 -54.476 -19.415 1.00 43.66 426 ASP A O 1
ATOM 3356 N N . GLU A 1 427 ? 5.143 -54.631 -21.389 1.00 42.41 427 GLU A N 1
ATOM 3357 C CA . GLU A 1 427 ? 4.150 -55.673 -21.028 1.00 42.41 427 GLU A CA 1
ATOM 3358 C C . GLU A 1 427 ? 4.752 -57.090 -20.782 1.00 42.41 427 GLU A C 1
ATOM 3360 O O . GLU A 1 427 ? 4.170 -58.114 -21.155 1.00 42.41 427 GLU A O 1
ATOM 3365 N N . ALA A 1 428 ? 5.968 -57.185 -20.230 1.00 43.56 428 ALA A N 1
ATOM 3366 C CA . ALA A 1 428 ? 6.866 -58.314 -20.502 1.00 43.56 428 ALA A CA 1
ATOM 3367 C C . ALA A 1 428 ? 7.280 -59.222 -19.320 1.00 43.56 428 ALA A C 1
ATOM 3369 O O . ALA A 1 428 ? 7.769 -60.329 -19.586 1.00 43.56 428 ALA A O 1
ATOM 3370 N N . TYR A 1 429 ? 7.117 -58.831 -18.045 1.00 46.81 429 TYR A N 1
ATOM 3371 C CA . TYR A 1 429 ? 7.752 -59.541 -16.915 1.00 46.81 429 TYR A CA 1
ATOM 3372 C C . TYR A 1 429 ? 6.812 -60.074 -15.813 1.00 46.81 429 TYR A C 1
ATOM 3374 O O . TYR A 1 429 ? 5.595 -60.171 -15.963 1.00 46.81 429 TYR A O 1
ATOM 3382 N N . LYS A 1 430 ? 7.415 -60.690 -14.783 1.00 47.00 430 LYS A N 1
ATOM 3383 C CA . LYS A 1 430 ? 6.753 -61.537 -13.774 1.00 47.00 430 LYS A CA 1
ATOM 3384 C C . LYS A 1 430 ? 7.295 -61.225 -12.383 1.00 47.00 430 LYS A C 1
ATOM 3386 O O . LYS A 1 430 ? 8.300 -61.793 -11.966 1.00 47.00 430 LYS A O 1
ATOM 3391 N N . VAL A 1 431 ? 6.589 -60.350 -11.675 1.00 50.38 431 VAL A N 1
ATOM 3392 C CA . VAL A 1 431 ? 7.104 -59.602 -10.513 1.00 50.38 431 VAL A CA 1
ATOM 3393 C C . VAL A 1 431 ? 6.979 -60.339 -9.161 1.00 50.38 431 VAL A C 1
ATOM 3395 O O . VAL A 1 431 ? 7.435 -59.848 -8.138 1.00 50.38 431 VAL A O 1
ATOM 3398 N N . TRP A 1 432 ? 6.453 -61.572 -9.134 1.00 54.34 432 TRP A N 1
ATOM 3399 C CA . TRP A 1 432 ? 6.102 -62.342 -7.917 1.00 54.34 432 TRP A CA 1
ATOM 3400 C C . TRP A 1 432 ? 7.296 -62.884 -7.090 1.00 54.34 432 TRP A C 1
ATOM 3402 O O . TRP A 1 432 ? 7.175 -63.907 -6.414 1.00 54.34 432 TRP A O 1
ATOM 3412 N N . TRP A 1 433 ? 8.441 -62.195 -7.149 1.00 51.16 433 TRP A N 1
ATOM 3413 C CA . TRP A 1 433 ? 9.633 -62.351 -6.301 1.00 51.16 433 TRP A CA 1
ATOM 3414 C C . TRP A 1 433 ? 10.067 -61.040 -5.602 1.00 51.16 433 TRP A C 1
ATOM 3416 O O . TRP A 1 433 ? 11.019 -61.086 -4.831 1.00 51.16 433 TRP A O 1
ATOM 3426 N N . TRP A 1 434 ? 9.406 -59.903 -5.874 1.00 56.69 434 TRP A N 1
ATOM 3427 C CA . TRP A 1 434 ? 9.760 -58.562 -5.359 1.00 56.69 434 TRP A CA 1
ATOM 3428 C C . TRP A 1 434 ? 8.644 -57.893 -4.532 1.00 56.69 434 TRP A C 1
ATOM 3430 O O . TRP A 1 434 ? 8.865 -56.835 -3.956 1.00 56.69 434 TRP A O 1
ATOM 3440 N N . ASP A 1 435 ? 7.481 -58.544 -4.473 1.00 66.75 435 ASP A N 1
ATOM 3441 C CA . ASP A 1 435 ? 6.372 -58.342 -3.531 1.00 66.75 435 ASP A CA 1
ATOM 3442 C C . ASP A 1 435 ? 6.800 -58.936 -2.171 1.00 66.75 435 ASP A C 1
ATOM 3444 O O . ASP A 1 435 ? 6.635 -60.132 -1.902 1.00 66.75 435 ASP A O 1
ATOM 3448 N N . TYR A 1 436 ? 7.500 -58.127 -1.375 1.00 64.81 436 TYR A N 1
ATOM 3449 C CA . TYR A 1 436 ? 8.103 -58.475 -0.087 1.00 64.81 436 TYR A CA 1
ATOM 3450 C C . TYR A 1 436 ? 7.101 -58.403 1.069 1.00 64.81 436 TYR A C 1
ATOM 3452 O O . TYR A 1 436 ? 7.219 -59.198 2.007 1.00 64.81 436 TYR A O 1
ATOM 3460 N N . ASP A 1 437 ? 6.121 -57.496 1.018 1.00 74.38 437 ASP A N 1
ATOM 3461 C CA . ASP A 1 437 ? 5.050 -57.408 2.021 1.00 74.38 437 ASP A CA 1
ATOM 3462 C C . ASP A 1 437 ? 3.876 -58.378 1.745 1.00 74.38 437 ASP A C 1
ATOM 3464 O O . ASP A 1 437 ? 3.099 -58.695 2.652 1.00 74.38 437 ASP A O 1
ATOM 3468 N N . SER A 1 438 ? 3.833 -58.968 0.540 1.00 70.25 438 SER A N 1
ATOM 3469 C CA . SER A 1 438 ? 2.798 -59.895 0.050 1.00 70.25 438 SER A CA 1
ATOM 3470 C C . SER A 1 438 ? 1.421 -59.253 -0.198 1.00 70.25 438 SER A C 1
ATOM 3472 O O . SER A 1 438 ? 0.396 -59.947 -0.162 1.00 70.25 438 SER A O 1
ATOM 3474 N N . SER A 1 439 ? 1.383 -57.946 -0.470 1.00 72.44 439 SER A N 1
ATOM 3475 C CA . SER A 1 439 ? 0.222 -57.199 -0.974 1.00 72.44 439 SER A CA 1
ATOM 3476 C C . SER A 1 439 ? -0.222 -57.633 -2.377 1.00 72.44 439 SER A C 1
ATOM 3478 O O . SER A 1 439 ? -1.393 -57.458 -2.736 1.00 72.44 439 SER A O 1
ATOM 3480 N N . GLY A 1 440 ? 0.678 -58.224 -3.169 1.00 59.59 440 GLY A N 1
ATOM 3481 C CA . GLY A 1 440 ? 0.464 -58.531 -4.585 1.00 59.59 440 GLY A CA 1
ATOM 3482 C C . GLY A 1 440 ? 0.843 -57.387 -5.531 1.00 59.59 440 GLY A C 1
ATOM 3483 O O . GLY A 1 440 ? 0.429 -57.410 -6.695 1.00 59.59 440 GLY A O 1
ATOM 3484 N N . ARG A 1 441 ? 1.587 -56.390 -5.041 1.00 59.38 441 ARG A N 1
ATOM 3485 C CA . ARG A 1 441 ? 2.127 -55.243 -5.788 1.00 59.38 441 ARG A CA 1
ATOM 3486 C C . ARG A 1 441 ? 3.618 -55.066 -5.454 1.00 59.38 441 ARG A C 1
ATOM 3488 O O . ARG A 1 441 ? 4.217 -55.943 -4.844 1.00 59.38 441 ARG A O 1
ATOM 3495 N N . VAL A 1 442 ? 4.228 -53.995 -5.957 1.00 58.69 442 VAL A N 1
ATOM 3496 C CA . VAL A 1 442 ? 5.521 -53.495 -5.474 1.00 58.69 442 VAL A CA 1
ATOM 3497 C C . VAL A 1 442 ? 5.315 -52.013 -5.195 1.00 58.69 442 VAL A C 1
ATOM 3499 O O . VAL A 1 442 ? 5.168 -51.236 -6.138 1.00 58.69 442 VAL A O 1
ATOM 3502 N N . ASP A 1 443 ? 5.209 -51.632 -3.926 1.00 68.38 443 ASP A N 1
ATOM 3503 C CA . ASP A 1 443 ? 4.922 -50.253 -3.523 1.00 68.38 443 ASP A CA 1
ATOM 3504 C C . ASP A 1 443 ? 5.694 -49.803 -2.262 1.00 68.38 443 ASP A C 1
ATOM 3506 O O . ASP A 1 443 ? 6.777 -50.304 -1.937 1.00 68.38 443 ASP A O 1
ATOM 3510 N N . TYR A 1 444 ? 5.195 -48.773 -1.576 1.00 60.81 444 TYR A N 1
ATOM 3511 C CA . TYR A 1 444 ? 5.820 -48.228 -0.374 1.00 60.81 444 TYR A CA 1
ATOM 3512 C C . TYR A 1 444 ? 5.854 -49.235 0.794 1.00 60.81 444 TYR A C 1
ATOM 3514 O O . TYR A 1 444 ? 6.760 -49.161 1.628 1.00 60.81 444 TYR A O 1
ATOM 3522 N N . GLY A 1 445 ? 4.931 -50.204 0.842 1.00 68.19 445 GLY A N 1
ATOM 3523 C CA . GLY A 1 445 ? 4.970 -51.317 1.796 1.00 68.19 445 GLY A CA 1
ATOM 3524 C C . GLY A 1 445 ? 6.250 -52.143 1.658 1.00 68.19 445 GLY A C 1
ATOM 3525 O O . GLY A 1 445 ? 6.962 -52.368 2.639 1.00 68.19 445 GLY A O 1
ATOM 3526 N N . ASP A 1 446 ? 6.624 -52.492 0.428 1.00 69.44 446 ASP A N 1
ATOM 3527 C CA . ASP A 1 446 ? 7.860 -53.221 0.130 1.00 69.44 446 ASP A CA 1
ATOM 3528 C C . ASP A 1 446 ? 9.108 -52.394 0.438 1.00 69.44 446 ASP A C 1
ATOM 3530 O O . ASP A 1 446 ? 10.077 -52.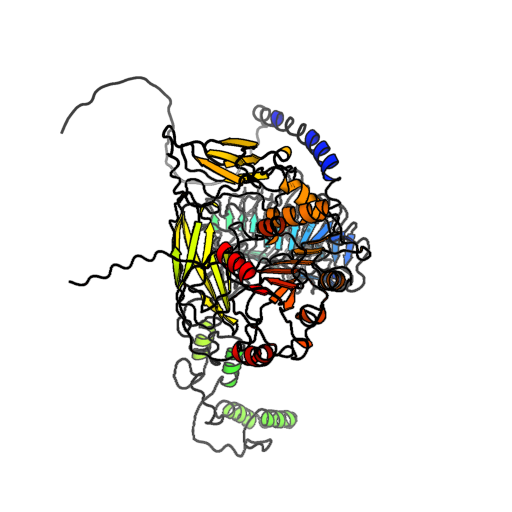920 0.990 1.00 69.44 446 ASP A O 1
ATOM 3534 N N . LEU A 1 447 ? 9.074 -51.084 0.162 1.00 56.38 447 LEU A N 1
ATOM 3535 C CA . LEU A 1 447 ? 10.149 -50.173 0.562 1.00 56.38 447 LEU A CA 1
ATOM 3536 C C . LEU A 1 447 ? 10.341 -50.162 2.082 1.00 56.38 447 LEU A C 1
ATOM 3538 O O . LEU A 1 447 ? 11.481 -50.176 2.547 1.00 56.38 447 LEU A O 1
ATOM 3542 N N . MET A 1 448 ? 9.253 -50.169 2.859 1.00 63.72 448 MET A N 1
ATOM 3543 C CA . MET A 1 448 ? 9.325 -50.268 4.318 1.00 63.72 448 MET A CA 1
ATOM 3544 C C . MET A 1 448 ? 9.915 -51.607 4.775 1.00 63.72 448 MET A C 1
ATOM 3546 O O . MET A 1 448 ? 10.772 -51.609 5.659 1.00 63.72 448 MET A O 1
ATOM 3550 N N . VAL A 1 449 ? 9.540 -52.731 4.156 1.00 70.00 449 VAL A N 1
ATOM 3551 C CA . VAL A 1 449 ? 10.131 -54.048 4.469 1.00 70.00 449 VAL A CA 1
ATOM 3552 C C . VAL A 1 449 ? 11.632 -54.073 4.144 1.00 70.00 449 VAL A C 1
ATOM 3554 O O . VAL A 1 449 ? 12.437 -54.526 4.961 1.00 70.00 449 VAL A O 1
ATOM 3557 N N . VAL A 1 450 ? 12.049 -53.523 2.999 1.00 58.00 450 VAL A N 1
ATOM 3558 C CA . VAL A 1 450 ? 13.471 -53.368 2.638 1.00 58.00 450 VAL A CA 1
ATOM 3559 C C . VAL A 1 450 ? 14.200 -52.439 3.623 1.00 58.00 450 VAL A C 1
ATOM 3561 O O . VAL A 1 450 ? 15.328 -52.736 4.022 1.00 58.00 450 VAL A O 1
ATOM 3564 N N . ALA A 1 451 ? 13.558 -51.360 4.081 1.00 56.09 451 ALA A N 1
ATOM 3565 C CA . ALA A 1 451 ? 14.112 -50.435 5.070 1.00 56.09 451 ALA A CA 1
ATOM 3566 C C . ALA A 1 451 ? 14.293 -51.074 6.461 1.00 56.09 451 ALA A C 1
ATOM 3568 O O . ALA A 1 451 ? 15.318 -50.836 7.104 1.00 56.09 451 ALA A O 1
ATOM 3569 N N . GLU A 1 452 ? 13.380 -51.941 6.915 1.00 58.56 452 GLU A N 1
ATOM 3570 C CA . GLU A 1 452 ? 13.578 -52.718 8.151 1.00 58.56 452 GLU A CA 1
ATOM 3571 C C . GLU A 1 452 ? 14.765 -53.696 8.040 1.00 58.56 452 GLU A C 1
ATOM 3573 O O . GLU A 1 452 ? 15.490 -53.913 9.017 1.00 58.56 452 GLU A O 1
ATOM 3578 N N . TYR A 1 453 ? 15.029 -54.243 6.847 1.00 53.34 453 TYR A N 1
ATOM 3579 C CA . TYR A 1 453 ? 16.170 -55.133 6.599 1.00 53.34 453 TYR A CA 1
ATOM 3580 C C . TYR A 1 453 ? 17.504 -54.423 6.303 1.00 53.34 453 TYR A C 1
ATOM 3582 O O . TYR A 1 453 ? 18.539 -55.094 6.271 1.00 53.34 453 TYR A O 1
ATOM 3590 N N . TRP A 1 454 ? 17.530 -53.092 6.178 1.00 46.84 454 TRP A N 1
ATOM 3591 C CA . TRP A 1 454 ? 18.707 -52.284 5.797 1.00 46.84 454 TRP A CA 1
ATOM 3592 C C . TRP A 1 454 ? 19.914 -52.420 6.754 1.00 46.84 454 TRP A C 1
ATOM 3594 O O . TRP A 1 454 ? 21.053 -52.149 6.378 1.00 46.84 454 TRP A O 1
ATOM 3604 N N . LEU A 1 455 ? 19.694 -52.865 7.999 1.00 43.91 455 LEU A N 1
ATOM 3605 C CA . LEU A 1 455 ? 20.755 -53.124 8.991 1.00 43.91 455 LEU A CA 1
ATOM 3606 C C . LEU A 1 455 ? 21.311 -54.565 8.958 1.00 43.91 455 LEU A C 1
ATOM 3608 O O . LEU A 1 455 ? 22.226 -54.900 9.716 1.00 43.91 455 LEU A O 1
ATOM 3612 N N . SER A 1 456 ? 20.780 -55.420 8.083 1.00 53.16 456 SER A N 1
ATOM 3613 C CA . SER A 1 456 ? 21.368 -56.708 7.698 1.00 53.16 456 SER A CA 1
ATOM 3614 C C . SER A 1 456 ? 22.454 -56.492 6.627 1.00 53.16 456 SER A C 1
ATOM 3616 O O . SER A 1 456 ? 22.406 -55.485 5.922 1.00 53.16 456 SER A O 1
ATOM 3618 N N . PRO A 1 457 ? 23.435 -57.400 6.432 1.00 45.91 457 PRO A N 1
ATOM 3619 C CA . PRO A 1 457 ? 24.307 -57.358 5.255 1.00 45.91 457 PRO A CA 1
ATOM 3620 C C . PRO A 1 457 ? 23.511 -57.667 3.971 1.00 45.91 457 PRO A C 1
ATOM 3622 O O . PRO A 1 457 ? 23.441 -58.813 3.530 1.00 45.91 457 PRO A O 1
ATOM 3625 N N . PHE A 1 458 ? 22.895 -56.626 3.412 1.00 48.09 458 PHE A N 1
ATOM 3626 C CA . PHE A 1 458 ? 22.069 -56.640 2.204 1.00 48.09 458 PHE A CA 1
ATOM 3627 C C . PHE A 1 458 ? 22.938 -56.639 0.933 1.00 48.09 458 PHE A C 1
ATOM 3629 O O . PHE A 1 458 ? 24.024 -56.049 0.930 1.00 48.09 458 PHE A O 1
ATOM 3636 N N . ASP A 1 459 ? 22.482 -57.278 -0.150 1.00 57.47 459 ASP A N 1
ATOM 3637 C CA . ASP A 1 459 ? 23.187 -57.213 -1.435 1.00 57.47 459 ASP A CA 1
ATOM 3638 C C . ASP A 1 459 ? 22.779 -55.942 -2.195 1.00 57.47 459 ASP A C 1
ATOM 3640 O O . ASP A 1 459 ? 21.622 -55.740 -2.563 1.00 57.47 459 ASP A O 1
ATOM 3644 N N . PHE A 1 460 ? 23.748 -55.059 -2.436 1.00 51.44 460 PHE A N 1
ATOM 3645 C CA . PHE A 1 460 ? 23.522 -53.815 -3.172 1.00 51.44 460 PHE A CA 1
ATOM 3646 C C . PHE A 1 460 ? 23.171 -54.046 -4.651 1.00 51.44 460 PHE A C 1
ATOM 3648 O O . PHE A 1 460 ? 22.691 -53.116 -5.299 1.00 51.44 460 PHE A O 1
ATOM 3655 N N . ILE A 1 461 ? 23.374 -55.254 -5.191 1.00 59.41 461 ILE A N 1
ATOM 3656 C CA . ILE A 1 461 ? 22.875 -55.633 -6.519 1.00 59.41 461 ILE A CA 1
ATOM 3657 C C . ILE A 1 461 ? 21.345 -55.716 -6.500 1.00 59.41 461 ILE A C 1
ATOM 3659 O O . ILE A 1 461 ? 20.710 -55.111 -7.361 1.00 59.41 461 ILE A O 1
ATOM 3663 N N . ASP A 1 462 ? 20.755 -56.357 -5.488 1.00 55.44 462 ASP A N 1
ATOM 3664 C CA . ASP A 1 462 ? 19.298 -56.496 -5.373 1.00 55.44 462 ASP A CA 1
ATOM 3665 C C . ASP A 1 462 ? 18.626 -55.128 -5.167 1.00 55.44 462 ASP A C 1
ATOM 3667 O O . ASP A 1 462 ? 17.609 -54.845 -5.795 1.00 55.44 462 ASP A O 1
ATOM 3671 N N . PHE A 1 463 ? 19.229 -54.222 -4.384 1.00 56.06 463 PHE A N 1
ATOM 3672 C CA . PHE A 1 463 ? 18.731 -52.840 -4.260 1.00 56.06 463 PHE A CA 1
ATOM 3673 C C . PHE A 1 463 ? 18.860 -52.044 -5.574 1.00 56.06 463 PHE A C 1
ATOM 3675 O O . PHE A 1 463 ? 17.979 -51.257 -5.919 1.00 56.06 463 PHE A O 1
ATOM 3682 N N . ALA A 1 464 ? 19.937 -52.256 -6.338 1.00 54.41 464 ALA A N 1
ATOM 3683 C CA . ALA A 1 464 ? 20.149 -51.589 -7.622 1.00 54.41 464 ALA A CA 1
ATOM 3684 C C . ALA A 1 464 ? 19.239 -52.116 -8.748 1.00 54.41 464 ALA A C 1
ATOM 3686 O O . ALA A 1 464 ? 18.971 -51.368 -9.690 1.00 54.41 464 ALA A O 1
ATOM 3687 N N . ASP A 1 465 ? 18.772 -53.366 -8.670 1.00 56.06 465 ASP A N 1
ATOM 3688 C CA . ASP A 1 465 ? 17.728 -53.900 -9.552 1.00 56.06 465 ASP A CA 1
ATOM 3689 C C . ASP A 1 465 ? 16.313 -53.542 -9.057 1.00 56.06 465 ASP A C 1
ATOM 3691 O O . ASP A 1 465 ? 15.466 -53.207 -9.879 1.00 56.06 465 ASP A O 1
ATOM 3695 N N . PHE A 1 466 ? 16.064 -53.463 -7.746 1.00 55.91 466 PHE A N 1
ATOM 3696 C CA . PHE A 1 466 ? 14.813 -52.934 -7.176 1.00 55.91 466 PHE A CA 1
ATOM 3697 C C . PHE A 1 466 ? 14.554 -51.480 -7.610 1.00 55.91 466 PHE A C 1
ATOM 3699 O O . PHE A 1 466 ? 13.515 -51.179 -8.193 1.00 55.91 466 PHE A O 1
ATOM 3706 N N . ALA A 1 467 ? 15.542 -50.591 -7.460 1.00 52.25 467 ALA A N 1
ATOM 3707 C CA . ALA A 1 467 ? 15.460 -49.204 -7.937 1.00 52.25 467 ALA A CA 1
ATOM 3708 C C . ALA A 1 467 ? 15.358 -49.080 -9.477 1.00 52.25 467 ALA A C 1
ATOM 3710 O O . ALA A 1 467 ? 15.010 -48.021 -9.999 1.00 52.25 467 ALA A O 1
ATOM 3711 N N . ARG A 1 468 ? 15.659 -50.157 -10.216 1.00 52.31 468 ARG A N 1
ATOM 3712 C CA . ARG A 1 468 ? 15.532 -50.257 -11.680 1.00 52.31 468 ARG A CA 1
ATOM 3713 C C . ARG A 1 468 ? 14.183 -50.847 -12.117 1.00 52.31 468 ARG A C 1
ATOM 3715 O O . ARG A 1 468 ? 13.756 -50.555 -13.228 1.00 52.31 468 ARG A O 1
ATOM 3722 N N . GLN A 1 469 ? 13.522 -51.619 -11.250 1.00 49.22 469 GLN A N 1
ATOM 3723 C CA . GLN A 1 469 ? 12.147 -52.119 -11.396 1.00 49.22 469 GLN A CA 1
ATOM 3724 C C . GLN A 1 469 ? 11.107 -51.055 -11.023 1.00 49.22 469 GLN A C 1
ATOM 3726 O O . GLN A 1 469 ? 10.157 -50.856 -11.770 1.00 49.22 469 GLN A O 1
ATOM 3731 N N . TRP A 1 470 ? 11.322 -50.312 -9.925 1.00 48.62 470 TRP A N 1
ATOM 3732 C CA . TRP A 1 470 ? 10.451 -49.199 -9.497 1.00 48.62 470 TRP A CA 1
ATOM 3733 C C . TRP A 1 470 ? 10.196 -48.209 -10.640 1.00 48.62 470 TRP A C 1
ATOM 3735 O O . TRP A 1 470 ? 9.102 -47.693 -10.819 1.00 48.62 470 TRP A O 1
ATOM 3745 N N . ARG A 1 471 ? 11.222 -47.989 -11.463 1.00 47.31 471 ARG A N 1
ATOM 3746 C CA . ARG A 1 471 ? 11.207 -47.085 -12.612 1.00 47.31 471 ARG A CA 1
ATOM 3747 C C . ARG A 1 471 ? 10.541 -47.672 -13.873 1.00 47.31 471 ARG A C 1
ATOM 3749 O O . ARG A 1 471 ? 10.849 -47.174 -14.954 1.00 47.31 471 ARG A O 1
ATOM 3756 N N . LYS A 1 472 ? 9.770 -48.771 -13.775 1.00 46.09 472 LYS A N 1
ATOM 3757 C CA . LYS A 1 472 ? 9.338 -49.552 -14.953 1.00 46.09 472 LYS A CA 1
ATOM 3758 C C . LYS A 1 472 ? 8.015 -50.342 -14.927 1.00 46.09 472 LYS A C 1
ATOM 3760 O O . LYS A 1 472 ? 7.652 -50.833 -15.992 1.00 46.09 472 LYS A O 1
ATOM 3765 N N . GLU A 1 473 ? 7.290 -50.479 -13.814 1.00 44.69 473 GLU A N 1
ATOM 3766 C CA . GLU A 1 473 ? 5.923 -51.052 -13.826 1.00 44.69 473 GLU A CA 1
ATOM 3767 C C . GLU A 1 473 ? 5.017 -50.413 -12.755 1.00 44.69 473 GLU A C 1
ATOM 3769 O O . GLU A 1 473 ? 5.290 -50.548 -11.564 1.00 44.69 473 GLU A O 1
ATOM 3774 N N . VAL A 1 474 ? 3.874 -49.841 -13.167 1.00 43.72 474 VAL A N 1
ATOM 3775 C CA . VAL A 1 474 ? 2.657 -49.714 -12.337 1.00 43.72 474 VAL A CA 1
ATOM 3776 C C . VAL A 1 474 ? 1.416 -50.084 -13.180 1.00 43.72 474 VAL A C 1
ATOM 3778 O O . VAL A 1 474 ? 1.407 -49.976 -14.403 1.00 43.72 474 VAL A O 1
ATOM 3781 N N . ASP A 1 475 ? 0.386 -50.601 -12.502 1.00 45.25 475 ASP A N 1
ATOM 3782 C CA . ASP A 1 475 ? -0.850 -51.228 -13.009 1.00 45.25 475 ASP A CA 1
ATOM 3783 C C . ASP A 1 475 ? -1.489 -50.549 -14.247 1.00 45.25 475 ASP A C 1
ATOM 3785 O O . ASP A 1 475 ? -1.974 -49.417 -14.178 1.00 45.25 475 ASP A O 1
ATOM 3789 N N . GLY A 1 476 ? -1.601 -51.297 -15.355 1.00 47.12 476 GLY A N 1
ATOM 3790 C CA . GLY A 1 476 ? -2.272 -50.913 -16.612 1.00 47.12 476 GLY A CA 1
ATOM 3791 C C . GLY A 1 476 ? -3.803 -50.799 -16.513 1.00 47.12 476 GLY A C 1
ATOM 3792 O O . GLY A 1 476 ? -4.542 -51.397 -17.298 1.00 47.12 476 GLY A O 1
ATOM 3793 N N . ARG A 1 477 ? -4.284 -50.076 -15.499 1.00 44.69 477 ARG A N 1
ATOM 3794 C CA . ARG A 1 477 ? -5.692 -49.766 -15.197 1.00 44.69 477 ARG A CA 1
ATOM 3795 C C . ARG A 1 477 ? -5.907 -48.311 -14.774 1.00 44.69 477 ARG A C 1
ATOM 3797 O O . ARG A 1 477 ? -7.054 -47.933 -14.560 1.00 44.69 477 ARG A O 1
ATOM 3804 N N . LEU A 1 478 ? -4.827 -47.537 -14.642 1.00 46.16 478 LEU A N 1
ATOM 3805 C CA . LEU A 1 478 ? -4.823 -46.114 -14.290 1.00 46.16 478 LEU A CA 1
ATOM 3806 C C . LEU A 1 478 ? -3.921 -45.288 -15.231 1.00 46.16 478 LEU A C 1
ATOM 3808 O O . LEU A 1 478 ? -3.414 -44.250 -14.832 1.00 46.16 478 LEU A O 1
ATOM 3812 N N . TYR A 1 479 ? -3.733 -45.727 -16.485 1.00 46.31 479 TYR A N 1
ATOM 3813 C CA . TYR A 1 479 ? -3.274 -44.805 -17.531 1.00 46.31 479 TYR A CA 1
ATOM 3814 C C . TYR A 1 479 ? -4.418 -43.832 -17.826 1.00 46.31 479 TYR A C 1
ATOM 3816 O O . TYR A 1 479 ? -5.447 -44.228 -18.384 1.00 46.31 479 TYR A O 1
ATOM 3824 N N . ASP A 1 480 ? -4.247 -42.585 -17.403 1.00 57.25 480 ASP A N 1
ATOM 3825 C CA . ASP A 1 480 ? -5.168 -41.492 -17.674 1.00 57.25 480 ASP A CA 1
ATOM 3826 C C . ASP A 1 480 ? -4.518 -40.549 -18.690 1.00 57.25 480 ASP A C 1
ATOM 3828 O O . ASP A 1 480 ? -3.621 -39.774 -18.359 1.00 57.25 480 ASP A O 1
ATOM 3832 N N . SER A 1 481 ? -4.978 -40.611 -19.943 1.00 66.62 481 SER A N 1
ATOM 3833 C CA . SER A 1 481 ? -4.462 -39.809 -21.064 1.00 66.62 481 SER A CA 1
ATOM 3834 C C . SER A 1 481 ? -4.799 -38.310 -20.962 1.00 66.62 481 SER A C 1
ATOM 3836 O O . SER A 1 481 ? -4.865 -37.621 -21.981 1.00 66.62 481 SER A O 1
ATOM 3838 N N . ARG A 1 482 ? -5.120 -37.829 -19.756 1.00 66.56 482 ARG A N 1
ATOM 3839 C CA . ARG A 1 482 ? -5.138 -36.414 -19.392 1.00 66.56 482 ARG A CA 1
ATOM 3840 C C . ARG A 1 482 ? -3.768 -35.936 -18.923 1.00 66.56 482 ARG A C 1
ATOM 3842 O O . ARG A 1 482 ? -3.457 -34.800 -19.215 1.00 66.56 482 ARG A O 1
ATOM 3849 N N . ALA A 1 483 ? -2.967 -36.768 -18.246 1.00 65.19 483 ALA A N 1
ATOM 3850 C CA . ALA A 1 483 ? -1.652 -36.375 -17.711 1.00 65.19 483 ALA A CA 1
ATOM 3851 C C . ALA A 1 483 ? -0.530 -36.337 -18.772 1.00 65.19 483 ALA A C 1
ATOM 3853 O O . ALA A 1 483 ? 0.493 -35.691 -18.572 1.00 65.19 483 ALA A O 1
ATOM 3854 N N . ASP A 1 484 ? -0.741 -37.031 -19.891 1.00 77.12 484 ASP A N 1
ATOM 3855 C CA . ASP A 1 484 ? 0.081 -37.003 -21.104 1.00 77.12 484 ASP A CA 1
ATOM 3856 C C . ASP A 1 484 ? -0.393 -35.830 -21.984 1.00 77.12 484 ASP A C 1
ATOM 3858 O O . ASP A 1 484 ? -1.405 -35.913 -22.696 1.00 77.12 484 ASP A O 1
ATOM 3862 N N . LEU A 1 485 ? 0.284 -34.690 -21.841 1.00 73.75 485 LEU A N 1
ATOM 3863 C CA . LEU A 1 485 ? -0.095 -33.413 -22.441 1.00 73.75 485 LEU A CA 1
ATOM 3864 C C . LEU A 1 485 ? 0.411 -33.331 -23.880 1.00 73.75 485 LEU A C 1
ATOM 3866 O O . LEU A 1 485 ? -0.360 -33.016 -24.799 1.00 73.75 485 LEU A O 1
ATOM 3870 N N . ASN A 1 486 ? 1.683 -33.692 -24.087 1.00 81.25 486 ASN A N 1
ATOM 3871 C CA . ASN A 1 486 ? 2.328 -33.664 -25.396 1.00 81.25 486 ASN A CA 1
ATOM 3872 C C . ASN A 1 486 ? 1.819 -34.784 -26.341 1.00 81.25 486 ASN A C 1
ATOM 3874 O O . ASN A 1 486 ? 1.861 -34.603 -27.565 1.00 81.25 486 ASN A O 1
ATOM 3878 N N . LYS A 1 487 ? 1.242 -35.866 -25.788 1.00 82.69 487 LYS A N 1
ATOM 3879 C CA . LYS A 1 487 ? 0.690 -37.056 -26.470 1.00 82.69 487 LYS A CA 1
ATOM 3880 C C . LYS A 1 487 ? 1.753 -37.924 -27.137 1.00 82.69 487 LYS A C 1
ATOM 3882 O O . LYS A 1 487 ? 1.582 -38.352 -28.285 1.00 82.69 487 LYS A O 1
ATOM 3887 N N . ASP A 1 488 ? 2.839 -38.181 -26.409 1.00 77.44 488 ASP A N 1
ATOM 3888 C CA . ASP A 1 488 ? 3.909 -39.121 -26.764 1.00 77.44 488 ASP A CA 1
ATOM 3889 C C . ASP A 1 488 ? 3.814 -40.499 -26.067 1.00 77.44 488 ASP A C 1
ATOM 3891 O O . ASP A 1 488 ? 4.653 -41.365 -26.328 1.00 77.44 488 ASP A O 1
ATOM 3895 N N . ASP A 1 489 ? 2.746 -40.723 -25.284 1.00 75.50 489 ASP A N 1
ATOM 3896 C CA . ASP A 1 489 ? 2.480 -41.878 -24.409 1.00 75.50 489 ASP A CA 1
ATOM 3897 C C . ASP A 1 489 ? 3.351 -41.937 -23.115 1.00 75.50 489 ASP A C 1
ATOM 3899 O O . ASP A 1 489 ? 3.314 -42.956 -22.414 1.00 75.50 489 ASP A O 1
ATOM 3903 N N . ILE A 1 490 ? 4.112 -40.886 -22.745 1.00 61.22 490 ILE A N 1
ATOM 3904 C CA . ILE A 1 490 ? 5.062 -40.882 -21.605 1.00 61.22 490 ILE A CA 1
ATOM 3905 C C . ILE A 1 490 ? 4.977 -39.595 -20.748 1.00 61.22 490 ILE A C 1
ATOM 3907 O O . ILE A 1 490 ? 5.644 -38.607 -21.033 1.00 61.22 490 ILE A O 1
ATOM 3911 N N . VAL A 1 491 ? 4.291 -39.632 -19.595 1.00 60.84 491 VAL A N 1
ATOM 3912 C CA . VAL A 1 491 ? 4.205 -38.479 -18.661 1.00 60.84 491 VAL A CA 1
ATOM 3913 C C . VAL A 1 491 ? 5.586 -38.097 -18.098 1.00 60.84 491 VAL A C 1
ATOM 3915 O O . VAL A 1 491 ? 6.147 -38.800 -17.243 1.00 60.84 491 VAL A O 1
ATOM 3918 N N . ASN A 1 492 ? 6.152 -36.983 -18.574 1.00 69.44 492 ASN A N 1
ATOM 3919 C CA . ASN A 1 492 ? 7.544 -36.606 -18.328 1.00 69.44 492 ASN A CA 1
ATOM 3920 C C . ASN A 1 492 ? 7.774 -35.085 -18.120 1.00 69.44 492 ASN A C 1
ATOM 3922 O O . ASN A 1 492 ? 6.859 -34.318 -17.826 1.00 69.44 492 ASN A O 1
ATOM 3926 N N . PHE A 1 493 ? 9.036 -34.640 -18.197 1.00 57.06 493 PHE A N 1
ATOM 3927 C CA . PHE A 1 493 ? 9.408 -33.227 -18.032 1.00 57.06 493 PHE A CA 1
ATOM 3928 C C . PHE A 1 493 ? 8.868 -32.321 -19.152 1.00 57.06 493 PHE A C 1
ATOM 3930 O O . PHE A 1 493 ? 8.689 -31.129 -18.913 1.00 57.06 493 PHE A O 1
ATOM 3937 N N . GLU A 1 494 ? 8.617 -32.851 -20.352 1.00 66.06 494 GLU A N 1
ATOM 3938 C CA . GLU A 1 494 ? 8.015 -32.081 -21.447 1.00 66.06 494 GLU A CA 1
ATOM 3939 C C . GLU A 1 494 ? 6.535 -31.759 -21.161 1.00 66.06 494 GLU A C 1
ATOM 3941 O O . GLU A 1 494 ? 6.106 -30.634 -21.410 1.00 66.06 494 GLU A O 1
ATOM 3946 N N . ASP A 1 495 ? 5.791 -32.662 -20.515 1.00 76.69 495 ASP A N 1
ATOM 3947 C CA . ASP A 1 495 ? 4.439 -32.383 -20.004 1.00 76.69 495 ASP A CA 1
ATOM 3948 C C . ASP A 1 495 ? 4.468 -31.424 -18.813 1.00 76.69 495 ASP A C 1
ATOM 3950 O O . ASP A 1 495 ? 3.670 -30.492 -18.745 1.00 76.69 495 ASP A O 1
ATOM 3954 N N . PHE A 1 496 ? 5.436 -31.575 -17.900 1.00 60.78 496 PHE A N 1
ATOM 3955 C CA . PHE A 1 496 ? 5.592 -30.629 -16.791 1.00 60.78 496 PHE A CA 1
ATOM 3956 C C . PHE A 1 496 ? 5.833 -29.195 -17.280 1.00 60.78 496 PHE A C 1
ATOM 3958 O O . PHE A 1 496 ? 5.327 -28.247 -16.684 1.00 60.78 496 PHE A O 1
ATOM 3965 N N . ALA A 1 497 ? 6.571 -29.028 -18.382 1.00 63.84 497 ALA A N 1
ATOM 3966 C CA . ALA A 1 497 ? 6.783 -27.726 -19.002 1.00 63.84 497 ALA A CA 1
ATOM 3967 C C . ALA A 1 497 ? 5.485 -27.132 -19.582 1.00 63.84 497 ALA A C 1
ATOM 3969 O O . ALA A 1 497 ? 5.297 -25.919 -19.511 1.00 63.84 497 ALA A O 1
ATOM 3970 N N . ILE A 1 498 ? 4.571 -27.962 -20.101 1.00 73.62 498 ILE A N 1
ATOM 3971 C CA . ILE A 1 498 ? 3.237 -27.513 -20.534 1.00 73.62 498 ILE A CA 1
ATOM 3972 C C . ILE A 1 498 ? 2.406 -27.091 -19.311 1.00 73.62 498 ILE A C 1
ATOM 3974 O O . ILE A 1 498 ? 1.859 -25.991 -19.311 1.00 73.62 498 ILE A O 1
ATOM 3978 N N . LEU A 1 499 ? 2.397 -27.887 -18.234 1.00 69.88 499 LEU A N 1
ATOM 3979 C CA . LEU A 1 499 ? 1.681 -27.559 -16.992 1.00 69.88 499 LEU A CA 1
ATOM 3980 C C . LEU A 1 499 ? 2.167 -26.268 -16.331 1.00 69.88 499 LEU A C 1
ATOM 3982 O O . LEU A 1 499 ? 1.351 -25.432 -15.946 1.00 69.88 499 LEU A O 1
ATOM 3986 N N . ALA A 1 500 ? 3.481 -26.074 -16.229 1.00 61.66 500 ALA A N 1
ATOM 3987 C CA . ALA A 1 500 ? 4.052 -24.850 -15.676 1.00 61.66 500 ALA A CA 1
ATOM 3988 C C . ALA A 1 500 ? 3.678 -23.613 -16.516 1.00 61.66 500 ALA A C 1
ATOM 3990 O O . ALA A 1 500 ? 3.418 -22.548 -15.967 1.00 61.66 500 ALA A O 1
ATOM 3991 N N . ASN A 1 501 ? 3.597 -23.768 -17.841 1.00 58.09 501 ASN A N 1
ATOM 3992 C CA . ASN A 1 501 ? 3.248 -22.702 -18.780 1.00 58.09 501 ASN A CA 1
ATOM 3993 C C . ASN A 1 501 ? 1.736 -22.377 -18.813 1.00 58.09 501 ASN A C 1
ATOM 3995 O O . ASN A 1 501 ? 1.342 -21.305 -19.268 1.00 58.09 501 ASN A O 1
ATOM 3999 N N . GLU A 1 502 ? 0.879 -23.282 -18.336 1.00 61.53 502 GLU A N 1
ATOM 4000 C CA . GLU A 1 502 ? -0.586 -23.127 -18.293 1.00 61.53 502 GLU A CA 1
ATOM 4001 C C . GLU A 1 502 ? -1.130 -22.762 -16.896 1.00 61.53 502 GLU A C 1
ATOM 4003 O O . GLU A 1 502 ? -2.325 -22.502 -16.740 1.00 61.53 502 GLU A O 1
ATOM 4008 N N . TRP A 1 503 ? -0.247 -22.682 -15.895 1.00 57.03 503 TRP A N 1
ATOM 4009 C CA . TRP A 1 503 ? -0.555 -22.386 -14.495 1.00 57.03 503 TRP A CA 1
ATOM 4010 C C . TRP A 1 503 ? -1.454 -21.147 -14.314 1.00 57.03 503 TRP A C 1
ATOM 4012 O O . TRP A 1 503 ? -1.177 -20.068 -14.843 1.00 57.03 503 TRP A O 1
ATOM 4022 N N . GLN A 1 504 ? -2.528 -21.302 -13.534 1.00 47.12 504 GLN A N 1
ATOM 4023 C CA . GLN A 1 504 ? -3.520 -20.277 -13.161 1.00 47.12 504 GLN A CA 1
ATOM 4024 C C . GLN A 1 504 ? -4.305 -19.584 -14.293 1.00 47.12 504 GLN A C 1
ATOM 4026 O O . GLN A 1 504 ? -5.169 -18.761 -13.993 1.00 47.12 504 GLN A O 1
ATOM 4031 N N . GLN A 1 505 ? -4.081 -19.923 -15.566 1.00 52.16 505 GLN A N 1
ATOM 4032 C CA . GLN A 1 505 ? -4.903 -19.411 -16.669 1.00 52.16 505 GLN A CA 1
ATOM 4033 C C . GLN A 1 505 ? -6.352 -19.933 -16.576 1.00 52.16 505 GLN A C 1
ATOM 4035 O O . GLN A 1 505 ? -6.614 -20.896 -15.861 1.00 52.16 505 GLN A O 1
ATOM 4040 N N . THR A 1 506 ? -7.295 -19.345 -17.329 1.00 43.97 506 THR A N 1
ATOM 4041 C CA . THR A 1 506 ? -8.684 -19.846 -17.428 1.00 43.97 506 THR A CA 1
ATOM 4042 C C . THR A 1 506 ? -9.198 -19.871 -18.871 1.00 43.97 506 THR A C 1
ATOM 4044 O O . THR A 1 506 ? -8.796 -19.035 -19.681 1.00 43.97 506 THR A O 1
ATOM 4047 N N . ALA A 1 507 ? -10.063 -20.837 -19.217 1.00 40.12 507 ALA A N 1
ATOM 4048 C CA . ALA A 1 507 ? -10.515 -21.073 -20.597 1.00 40.12 507 ALA A CA 1
ATOM 4049 C C . ALA A 1 507 ? -11.980 -20.659 -20.862 1.00 40.12 507 ALA A C 1
ATOM 4051 O O . ALA A 1 507 ? -12.875 -20.846 -20.036 1.00 40.12 507 ALA A O 1
ATOM 4052 N N . GLU A 1 508 ? -12.245 -20.120 -22.057 1.00 54.03 508 GLU A N 1
ATOM 4053 C CA . GLU A 1 508 ? -13.536 -19.523 -22.431 1.00 54.03 508 GLU A CA 1
ATOM 4054 C C . GLU A 1 508 ? -14.654 -20.560 -22.669 1.00 54.03 508 GLU A C 1
ATOM 4056 O O . GLU A 1 508 ? -14.803 -21.111 -23.762 1.00 54.03 508 GLU A O 1
ATOM 4061 N N . GLY A 1 509 ? -15.490 -20.792 -21.651 1.00 44.41 509 GLY A N 1
ATOM 4062 C CA . GLY A 1 509 ? -16.710 -21.615 -21.754 1.00 44.41 509 GLY A CA 1
ATOM 4063 C C . GLY A 1 509 ? -18.025 -20.903 -21.403 1.00 44.41 509 GLY A C 1
ATOM 4064 O O . GLY A 1 509 ? -19.103 -21.432 -21.683 1.00 44.41 509 GLY A O 1
ATOM 4065 N N . ASN A 1 510 ? -17.958 -19.718 -20.791 1.00 51.84 510 ASN A N 1
ATOM 4066 C CA . ASN A 1 510 ? -19.134 -18.967 -20.346 1.00 51.84 510 ASN A CA 1
ATOM 4067 C C . ASN A 1 510 ? -19.810 -18.182 -21.490 1.00 51.84 510 ASN A C 1
ATOM 4069 O O . ASN A 1 510 ? -19.177 -17.886 -22.505 1.00 51.84 510 ASN A O 1
ATOM 4073 N N . PRO A 1 511 ? -21.108 -17.837 -21.364 1.00 54.53 511 PRO A N 1
ATOM 4074 C CA . PRO A 1 511 ? -21.818 -17.091 -22.397 1.00 54.53 511 PRO A CA 1
ATOM 4075 C C . PRO A 1 511 ? -21.205 -15.701 -22.588 1.00 54.53 511 PRO A C 1
ATOM 4077 O O . PRO A 1 511 ? -21.012 -14.966 -21.623 1.00 54.53 511 PRO A O 1
ATOM 4080 N N . ALA A 1 512 ? -20.951 -15.326 -23.843 1.00 68.00 512 ALA A N 1
ATOM 4081 C CA . ALA A 1 512 ? -20.403 -14.020 -24.192 1.00 68.00 512 ALA A CA 1
ATOM 4082 C C . ALA A 1 512 ? -21.372 -12.892 -23.792 1.00 68.00 512 ALA A C 1
ATOM 4084 O O . ALA A 1 512 ? -22.304 -12.560 -24.534 1.00 68.00 512 ALA A O 1
ATOM 4085 N N . ILE A 1 513 ? -21.156 -12.314 -22.609 1.00 86.69 513 ILE A N 1
ATOM 4086 C CA . ILE A 1 513 ? -21.897 -11.144 -22.151 1.00 86.69 513 ILE A CA 1
ATOM 4087 C C . ILE A 1 513 ? -21.397 -9.891 -22.874 1.00 86.69 513 ILE A C 1
ATOM 4089 O O . ILE A 1 513 ? -20.200 -9.699 -23.084 1.00 86.69 513 ILE A O 1
ATOM 4093 N N . SER A 1 514 ? -22.322 -9.021 -23.263 1.00 92.06 514 SER A N 1
ATOM 4094 C CA . SER A 1 514 ? -22.027 -7.827 -24.056 1.00 92.06 514 SER A CA 1
ATOM 4095 C C . SER A 1 514 ? -22.544 -6.579 -23.356 1.00 92.06 514 SER A C 1
ATOM 4097 O O . SER A 1 514 ? -23.758 -6.429 -23.195 1.00 92.06 514 SER A O 1
ATOM 4099 N N . VAL A 1 515 ? -21.657 -5.653 -22.996 1.00 93.81 515 VAL A N 1
ATOM 4100 C CA . VAL A 1 515 ? -22.083 -4.315 -22.571 1.00 93.81 515 VAL A CA 1
ATOM 4101 C C . VAL A 1 515 ? -22.726 -3.591 -23.756 1.00 93.81 515 VAL A C 1
ATOM 4103 O O . VAL A 1 515 ? -22.298 -3.720 -24.902 1.00 93.81 515 VAL A O 1
ATOM 4106 N N . SER A 1 516 ? -23.778 -2.828 -23.480 1.00 94.62 516 SER A N 1
ATOM 4107 C CA . SER A 1 516 ? -24.464 -1.967 -24.438 1.00 94.62 516 SER A CA 1
ATOM 4108 C C . SER A 1 516 ? -24.916 -0.684 -23.747 1.00 94.62 516 SER A C 1
ATOM 4110 O O . SER A 1 516 ? -25.294 -0.711 -22.577 1.00 94.62 516 SER A O 1
ATOM 4112 N N . VAL A 1 517 ? -24.882 0.439 -24.462 1.00 93.25 517 VAL A N 1
ATOM 4113 C CA . VAL A 1 517 ? -25.243 1.757 -23.920 1.00 93.25 517 VAL A CA 1
ATOM 4114 C C . VAL A 1 517 ? -26.507 2.276 -24.592 1.00 93.25 517 VAL A C 1
ATOM 4116 O O . VAL A 1 517 ? -26.700 2.126 -25.799 1.00 93.25 517 VAL A O 1
ATOM 4119 N N . SER A 1 518 ? -27.370 2.891 -23.790 1.00 91.38 518 SER A N 1
ATOM 4120 C CA . SER A 1 518 ? -28.608 3.543 -24.203 1.00 91.38 518 SER A CA 1
ATOM 4121 C C . SER A 1 518 ? -28.660 4.979 -23.680 1.00 91.38 518 SER A C 1
ATOM 4123 O O . SER A 1 518 ? -28.114 5.286 -22.622 1.00 91.38 518 SER A O 1
ATOM 4125 N N . GLY A 1 519 ? -29.308 5.863 -24.440 1.00 86.00 519 GLY A N 1
ATOM 4126 C CA . GLY A 1 519 ? -29.203 7.312 -24.257 1.00 86.00 519 GLY A CA 1
ATOM 4127 C C . GLY A 1 519 ? -28.225 7.940 -25.253 1.00 86.00 519 GLY A C 1
ATOM 4128 O O . GLY A 1 519 ? -27.860 7.324 -26.255 1.00 86.00 519 GLY A O 1
ATOM 4129 N N . ASP A 1 520 ? -27.840 9.181 -24.983 1.00 84.12 520 ASP A N 1
ATOM 4130 C CA . ASP A 1 520 ? -26.832 9.937 -25.728 1.00 84.12 520 ASP A CA 1
ATOM 4131 C C . ASP A 1 520 ? -25.752 10.349 -24.725 1.00 84.12 520 ASP A C 1
ATOM 4133 O O . ASP A 1 520 ? -26.042 11.079 -23.777 1.00 84.12 520 ASP A O 1
ATOM 4137 N N . VAL A 1 521 ? -24.535 9.835 -24.927 1.00 82.06 521 VAL A N 1
ATOM 4138 C CA . VAL A 1 521 ? -23.369 9.996 -24.038 1.00 82.06 521 VAL A CA 1
ATOM 4139 C C . VAL A 1 521 ? -22.989 11.455 -23.773 1.00 82.06 521 VAL A C 1
ATOM 4141 O O . VAL A 1 521 ? -22.385 11.731 -22.738 1.00 82.06 521 VAL A O 1
ATOM 4144 N N . ASN A 1 522 ? -23.388 12.366 -24.671 1.00 79.62 522 ASN A N 1
ATOM 4145 C CA . ASN A 1 522 ? -22.975 13.773 -24.705 1.00 79.62 522 ASN A CA 1
ATOM 4146 C C . ASN A 1 522 ? -24.159 14.745 -24.521 1.00 79.62 522 ASN A C 1
ATOM 4148 O O . ASN A 1 522 ? -24.088 15.924 -24.876 1.00 79.62 522 ASN A O 1
ATOM 4152 N N . ASN A 1 523 ? -25.289 14.249 -24.012 1.00 69.25 523 ASN A N 1
ATOM 4153 C CA . ASN A 1 523 ? -26.490 15.042 -23.759 1.00 69.25 523 ASN A CA 1
ATOM 4154 C C . ASN A 1 523 ? -26.401 15.773 -22.408 1.00 69.25 523 ASN A C 1
ATOM 4156 O O . ASN A 1 523 ? -25.968 15.199 -21.417 1.00 69.25 523 ASN A O 1
ATOM 4160 N N . LEU A 1 524 ? -26.931 16.999 -22.327 1.00 56.62 524 LEU A N 1
ATOM 4161 C CA . LEU A 1 524 ? -26.915 17.870 -21.136 1.00 56.62 524 LEU A CA 1
ATOM 4162 C C . LEU A 1 524 ? -27.534 17.267 -19.859 1.00 56.62 524 LEU A C 1
ATOM 4164 O O . LEU A 1 524 ? -27.358 17.828 -18.782 1.00 56.62 524 LEU A O 1
ATOM 4168 N N . LYS A 1 525 ? -28.279 16.160 -19.963 1.00 65.06 525 LYS A N 1
ATOM 4169 C CA . LYS A 1 525 ? -28.756 15.398 -18.798 1.00 65.06 525 LYS A CA 1
ATOM 4170 C C . LYS A 1 525 ? -27.691 14.511 -18.153 1.00 65.06 525 LYS A C 1
ATOM 4172 O O . LYS A 1 525 ? -27.882 14.114 -17.014 1.00 65.06 525 LYS A O 1
ATOM 4177 N N . GLY A 1 526 ? -26.642 14.147 -18.883 1.00 66.44 526 GLY A N 1
ATOM 4178 C CA . GLY A 1 526 ? -25.542 13.325 -18.394 1.00 66.44 526 GLY A CA 1
ATOM 4179 C C . GLY A 1 526 ? -25.828 11.838 -18.165 1.00 66.44 526 GLY A C 1
ATOM 4180 O O . GLY A 1 526 ? -24.905 11.086 -17.895 1.00 66.44 526 GLY A O 1
ATOM 4181 N N . GLU A 1 527 ? -27.072 11.377 -18.261 1.00 84.88 527 GLU A N 1
ATOM 4182 C CA . GLU A 1 527 ? -27.424 9.996 -17.913 1.00 84.88 527 GLU A CA 1
ATOM 4183 C C . GLU A 1 527 ? -27.384 9.047 -19.121 1.00 84.88 527 GLU A C 1
ATOM 4185 O O . GLU A 1 527 ? -28.118 9.233 -20.099 1.00 84.88 527 GLU A O 1
ATOM 4190 N N . ILE A 1 528 ? -26.597 7.971 -19.011 1.00 90.06 528 ILE A N 1
ATOM 4191 C CA . ILE A 1 528 ? -26.635 6.820 -19.925 1.00 90.06 528 ILE A CA 1
ATOM 4192 C C . ILE A 1 528 ? -27.043 5.540 -19.196 1.00 90.06 528 ILE A C 1
ATOM 4194 O O . ILE A 1 528 ? -26.530 5.225 -18.126 1.00 90.06 528 ILE A O 1
ATOM 4198 N N . GLY A 1 529 ? -27.951 4.769 -19.793 1.00 91.06 529 GLY A N 1
ATOM 4199 C CA . GLY A 1 529 ? -28.331 3.446 -19.301 1.00 91.06 529 GLY A CA 1
ATOM 4200 C C . GLY A 1 529 ? -27.411 2.383 -19.891 1.00 91.06 529 GLY A C 1
ATOM 4201 O O . GLY A 1 529 ? -27.514 2.080 -21.083 1.00 91.06 529 GLY A O 1
ATOM 4202 N N . VAL A 1 530 ? -26.526 1.813 -19.078 1.00 90.56 530 VAL A N 1
ATOM 4203 C CA . VAL A 1 530 ? -25.612 0.733 -19.469 1.00 90.56 530 VAL A CA 1
ATOM 4204 C C . VAL A 1 530 ? -26.259 -0.605 -19.125 1.00 90.56 530 VAL A C 1
ATOM 4206 O O . VAL A 1 530 ? -26.564 -0.849 -17.962 1.00 90.56 530 VAL A O 1
ATOM 4209 N N . SER A 1 531 ? -26.478 -1.475 -20.116 1.00 93.00 531 SER A N 1
ATOM 4210 C CA . SER A 1 531 ? -27.120 -2.785 -19.929 1.00 93.00 531 SER A CA 1
ATOM 4211 C C . SER A 1 531 ? -26.311 -3.934 -20.526 1.00 93.00 531 SER A C 1
ATOM 4213 O O . SER A 1 531 ? -25.659 -3.780 -21.563 1.00 93.00 531 SER A O 1
ATOM 4215 N N . ILE A 1 532 ? -26.378 -5.098 -19.886 1.00 92.81 532 ILE A N 1
ATOM 4216 C CA . ILE A 1 532 ? -25.601 -6.286 -20.234 1.00 92.81 532 ILE A CA 1
ATOM 4217 C C . ILE A 1 532 ? -26.503 -7.267 -20.990 1.00 92.81 532 ILE A C 1
ATOM 4219 O O . ILE A 1 532 ? -27.474 -7.796 -20.455 1.00 92.81 532 ILE A O 1
ATOM 4223 N N . GLY A 1 533 ? -26.194 -7.513 -22.258 1.00 90.94 533 GLY A N 1
ATOM 4224 C CA . GLY A 1 533 ? -26.780 -8.610 -23.025 1.00 90.94 533 GLY A CA 1
ATOM 4225 C C . GLY A 1 533 ? -26.077 -9.937 -22.730 1.00 90.94 533 GLY A C 1
ATOM 4226 O O . GLY A 1 533 ? -24.911 -9.950 -22.351 1.00 90.94 533 GLY A O 1
ATOM 4227 N N . GLY A 1 534 ? -26.769 -11.058 -22.947 1.00 89.31 534 GLY A N 1
ATOM 4228 C CA . GLY A 1 534 ? -26.163 -12.398 -22.923 1.00 89.31 534 GLY A CA 1
ATOM 4229 C C . GLY A 1 534 ? -26.081 -13.090 -21.557 1.00 89.31 534 GLY A C 1
ATOM 4230 O O . GLY A 1 534 ? -25.621 -14.227 -21.507 1.00 89.31 534 GLY A O 1
ATOM 4231 N N . CYS A 1 535 ? -26.540 -12.458 -20.470 1.00 86.50 535 CYS A N 1
ATOM 4232 C CA . CYS A 1 535 ? -26.525 -13.062 -19.133 1.00 86.50 535 CYS A CA 1
ATOM 4233 C C . CYS A 1 535 ? -27.280 -14.413 -19.102 1.00 86.50 535 CYS A C 1
ATOM 4235 O O . CYS A 1 535 ? -28.412 -14.487 -19.593 1.00 86.50 535 CYS A O 1
ATOM 4237 N N . PRO A 1 536 ? -26.693 -15.482 -18.532 1.00 84.38 536 PRO A N 1
ATOM 4238 C CA . PRO A 1 536 ? -27.376 -16.750 -18.330 1.00 84.38 536 PRO A CA 1
ATOM 4239 C C . PRO A 1 536 ? -28.444 -16.637 -17.238 1.00 84.38 536 PRO A C 1
ATOM 4241 O O . PRO A 1 536 ? -28.328 -15.860 -16.294 1.00 84.38 536 PRO A O 1
ATOM 4244 N N . TYR A 1 537 ? -29.439 -17.522 -17.299 1.00 84.31 537 TYR A N 1
ATOM 4245 C CA . TYR A 1 537 ? -30.477 -17.660 -16.269 1.00 84.31 537 TYR A CA 1
ATOM 4246 C C . TYR A 1 537 ? -29.945 -18.002 -14.860 1.00 84.31 537 TYR A C 1
ATOM 4248 O O . TYR A 1 537 ? -30.721 -17.972 -13.909 1.00 84.31 537 TYR A O 1
ATOM 4256 N N . SER A 1 538 ? -28.656 -18.341 -14.722 1.00 86.50 538 SER A N 1
ATOM 4257 C CA . SER A 1 538 ? -27.994 -18.606 -13.443 1.00 86.50 538 SER A CA 1
ATOM 4258 C C . SER A 1 538 ? -27.321 -17.387 -12.802 1.00 86.50 538 SER A C 1
ATOM 4260 O O . SER A 1 538 ? -26.915 -17.499 -11.646 1.00 86.50 538 SER A O 1
ATOM 4262 N N . THR A 1 539 ? -27.197 -16.238 -13.486 1.00 89.00 539 THR A N 1
ATOM 4263 C CA . THR A 1 539 ? -26.607 -15.019 -12.897 1.00 89.00 539 THR A CA 1
ATOM 4264 C C . THR A 1 539 ? -27.374 -14.600 -11.643 1.00 89.00 539 THR A C 1
ATOM 4266 O O . THR A 1 539 ? -28.590 -14.437 -11.694 1.00 89.00 539 THR A O 1
ATOM 4269 N N . SER A 1 540 ? -26.669 -14.393 -10.528 1.00 88.12 540 SER A N 1
ATOM 4270 C CA . SER A 1 540 ? -27.233 -13.748 -9.340 1.00 88.12 540 SER A CA 1
ATOM 4271 C C . SER A 1 540 ? -27.036 -12.238 -9.404 1.00 88.12 540 SER A C 1
ATOM 4273 O O . SER A 1 540 ? -27.983 -11.482 -9.216 1.00 88.12 540 SER A O 1
ATOM 4275 N N . THR A 1 541 ? -25.819 -11.796 -9.725 1.00 90.81 541 THR A N 1
ATOM 4276 C CA . THR A 1 541 ? -25.399 -10.401 -9.563 1.00 90.81 541 THR A CA 1
ATOM 4277 C C . THR A 1 541 ? -24.506 -9.985 -10.725 1.00 90.81 541 THR A C 1
ATOM 4279 O O . THR A 1 541 ? -23.703 -10.773 -11.226 1.00 90.81 541 THR A O 1
ATOM 4282 N N . ALA A 1 542 ? -24.661 -8.745 -11.168 1.00 91.44 542 ALA A N 1
ATOM 4283 C CA . ALA A 1 542 ? -23.917 -8.137 -12.254 1.00 91.44 542 ALA A CA 1
ATOM 4284 C C . ALA A 1 542 ? -23.235 -6.849 -11.783 1.00 91.44 542 ALA A C 1
ATOM 4286 O O . ALA A 1 542 ? -23.811 -6.083 -11.018 1.00 91.44 542 ALA A O 1
ATOM 4287 N N . PHE A 1 543 ? -22.033 -6.603 -12.287 1.00 93.69 543 PHE A N 1
ATOM 4288 C CA . PHE A 1 543 ? -21.168 -5.473 -11.969 1.00 93.69 543 PHE A CA 1
ATOM 4289 C C . PHE A 1 543 ? -20.784 -4.782 -13.274 1.00 93.69 543 PHE A C 1
ATOM 4291 O O . PHE A 1 543 ? -20.466 -5.453 -14.259 1.00 93.69 543 PHE A O 1
ATOM 4298 N N . ILE A 1 544 ? -20.803 -3.453 -13.296 1.00 94.81 544 ILE A N 1
ATOM 4299 C CA . ILE A 1 544 ? -20.353 -2.658 -14.442 1.00 94.81 544 ILE A CA 1
ATOM 4300 C C . ILE A 1 544 ? -19.193 -1.783 -13.984 1.00 94.81 544 ILE A C 1
ATOM 4302 O O . ILE A 1 544 ? -19.285 -1.091 -12.974 1.00 94.81 544 ILE A O 1
ATOM 4306 N N . PHE A 1 545 ? -18.111 -1.826 -14.748 1.00 94.38 545 PHE A N 1
ATOM 4307 C CA . PHE A 1 545 ? -16.878 -1.089 -14.541 1.00 94.38 545 PHE A CA 1
ATOM 4308 C C . PHE A 1 545 ? -16.669 -0.092 -15.681 1.00 94.38 545 PHE A C 1
ATOM 4310 O O . PHE A 1 545 ? -17.097 -0.337 -16.812 1.00 94.38 545 PHE A O 1
ATOM 4317 N N . MET A 1 546 ? -15.968 0.997 -15.390 1.00 94.94 546 MET A N 1
ATOM 4318 C CA . MET A 1 546 ? -15.470 1.964 -16.363 1.00 94.94 546 MET A CA 1
ATOM 4319 C C . MET A 1 546 ? -14.018 2.277 -16.013 1.00 94.94 546 MET A C 1
ATOM 4321 O O . MET A 1 546 ? -13.729 2.618 -14.870 1.00 94.94 546 MET A O 1
ATOM 4325 N N . ASP A 1 547 ? -13.103 2.078 -16.959 1.00 92.50 547 ASP A N 1
ATOM 4326 C CA . ASP A 1 547 ? -11.655 2.285 -16.770 1.00 92.50 547 ASP A CA 1
ATOM 4327 C C . ASP A 1 547 ? -11.083 1.528 -15.550 1.00 92.50 547 ASP A C 1
ATOM 4329 O O . ASP A 1 547 ? -10.197 1.996 -14.842 1.00 92.50 547 ASP A O 1
ATOM 4333 N N . GLY A 1 548 ? -11.643 0.345 -15.271 1.00 88.25 548 GLY A N 1
ATOM 4334 C CA . GLY A 1 548 ? -11.308 -0.489 -14.110 1.00 88.25 548 GLY A CA 1
ATOM 4335 C C . GLY A 1 548 ? -12.023 -0.114 -12.803 1.00 88.25 548 GLY A C 1
ATOM 4336 O O . GLY A 1 548 ? -12.096 -0.949 -11.903 1.00 88.25 548 GLY A O 1
ATOM 4337 N N . GLN A 1 549 ? -12.619 1.076 -12.692 1.00 88.44 549 GLN A N 1
ATOM 4338 C CA . GLN A 1 549 ? -13.390 1.490 -11.513 1.00 88.44 549 GLN A CA 1
ATOM 4339 C C . GLN A 1 549 ? -14.803 0.892 -11.529 1.00 88.44 549 GLN A C 1
ATOM 4341 O O . GLN A 1 549 ? -15.453 0.853 -12.573 1.00 88.44 549 GLN A O 1
ATOM 4346 N N . LEU A 1 550 ? -15.301 0.429 -10.377 1.00 92.38 550 LEU A N 1
ATOM 4347 C CA . LEU A 1 550 ? -16.660 -0.110 -10.250 1.00 92.38 550 LEU A CA 1
ATOM 4348 C C . LEU A 1 550 ? -17.694 1.026 -10.284 1.00 92.38 550 LEU A C 1
ATOM 4350 O O . LEU A 1 550 ? -17.755 1.844 -9.371 1.00 92.38 550 LEU A O 1
ATOM 4354 N N . MET A 1 551 ? -18.549 1.026 -11.305 1.00 93.06 551 MET A N 1
ATOM 4355 C CA . MET A 1 551 ? -19.616 2.014 -11.497 1.00 93.06 551 MET A CA 1
ATOM 4356 C C . MET A 1 551 ? -20.939 1.621 -10.835 1.00 93.06 551 MET A C 1
ATOM 4358 O O . MET A 1 551 ? -21.779 2.482 -10.579 1.00 93.06 551 MET A O 1
ATOM 4362 N N . GLY A 1 552 ? -21.146 0.332 -10.561 1.00 89.69 552 GLY A N 1
ATOM 4363 C CA . GLY A 1 552 ? -22.302 -0.147 -9.809 1.00 89.69 552 GLY A CA 1
ATOM 4364 C C . GLY A 1 552 ? -22.552 -1.646 -9.947 1.00 89.69 552 GLY A C 1
ATOM 4365 O O . GLY A 1 552 ? -22.073 -2.293 -10.881 1.00 89.69 552 GLY A O 1
ATOM 4366 N N . GLU A 1 553 ? -23.341 -2.175 -9.013 1.00 91.44 553 GLU A N 1
ATOM 4367 C CA . GLU A 1 553 ? -23.854 -3.547 -9.017 1.00 91.44 553 GLU A CA 1
ATOM 4368 C C . GLU A 1 553 ? -25.377 -3.585 -9.234 1.00 91.44 553 GLU A C 1
ATOM 4370 O O . GLU A 1 553 ? -26.088 -2.604 -8.998 1.00 91.44 553 GLU A O 1
ATOM 4375 N N . THR A 1 554 ? -25.893 -4.725 -9.687 1.00 86.38 554 THR A N 1
ATOM 4376 C CA . THR A 1 554 ? -27.329 -4.972 -9.849 1.00 86.38 554 THR A CA 1
ATOM 4377 C C . THR A 1 554 ? -27.636 -6.473 -9.803 1.00 86.38 554 THR A C 1
ATOM 4379 O O . THR A 1 554 ? -26.956 -7.282 -10.436 1.00 86.38 554 THR A O 1
ATOM 4382 N N . ASP A 1 555 ? -28.656 -6.865 -9.039 1.00 84.12 555 ASP A N 1
ATOM 4383 C CA . ASP A 1 555 ? -29.124 -8.255 -8.963 1.00 84.12 555 ASP A CA 1
ATOM 4384 C C . ASP A 1 555 ? -29.858 -8.631 -10.259 1.00 84.12 555 ASP A C 1
ATOM 4386 O O . ASP A 1 555 ? -30.873 -8.019 -10.615 1.00 84.12 555 ASP A O 1
ATOM 4390 N N . TYR A 1 556 ? -29.388 -9.665 -10.960 1.00 77.25 556 TYR A N 1
ATOM 4391 C CA . TYR A 1 556 ? -30.060 -10.141 -12.164 1.00 77.25 556 TYR A CA 1
ATOM 4392 C C . TYR A 1 556 ? -31.321 -10.918 -11.799 1.00 77.25 556 TYR A C 1
ATOM 4394 O O . TYR A 1 556 ? -31.278 -11.948 -11.126 1.00 77.25 556 TYR A O 1
ATOM 4402 N N . LYS A 1 557 ? -32.460 -10.464 -12.322 1.00 75.38 557 LYS A N 1
ATOM 4403 C CA . LYS A 1 557 ? -33.683 -11.264 -12.369 1.00 75.38 557 LYS A CA 1
ATOM 4404 C C . LYS A 1 557 ? -34.039 -11.507 -13.823 1.00 75.38 557 LYS A C 1
ATOM 4406 O O . LYS A 1 557 ? -34.357 -10.569 -14.549 1.00 75.38 557 LYS A O 1
ATOM 4411 N N . ALA A 1 558 ? -34.034 -12.778 -14.216 1.00 60.84 558 ALA A N 1
ATOM 4412 C CA . ALA A 1 558 ? -34.342 -13.235 -15.570 1.00 60.84 558 ALA A CA 1
ATOM 4413 C C . ALA A 1 558 ? -35.636 -12.646 -16.168 1.00 60.84 558 ALA A C 1
ATOM 4415 O O . ALA A 1 558 ? -35.716 -12.429 -17.377 1.00 60.84 558 ALA A O 1
ATOM 4416 N N . ASP A 1 559 ? -36.628 -12.369 -15.318 1.00 55.84 559 ASP A N 1
ATOM 4417 C CA . ASP A 1 559 ? -37.940 -11.845 -15.708 1.00 55.84 559 ASP A CA 1
ATOM 4418 C C . ASP A 1 559 ? -37.978 -10.310 -15.880 1.00 55.84 559 ASP A C 1
ATOM 4420 O O . ASP A 1 559 ? -38.950 -9.781 -16.420 1.00 55.84 559 ASP A O 1
ATOM 4424 N N . GLU A 1 560 ? -36.950 -9.579 -15.428 1.00 63.06 560 GLU A N 1
ATOM 4425 C CA . GLU A 1 560 ? -36.901 -8.105 -15.453 1.00 63.06 560 GLU A CA 1
ATOM 4426 C C . GLU A 1 560 ? -36.136 -7.533 -16.667 1.00 63.06 560 GLU A C 1
ATOM 4428 O O . GLU A 1 560 ? -36.264 -6.345 -16.963 1.00 63.06 560 GLU A O 1
ATOM 4433 N N . GLY A 1 561 ? -35.415 -8.370 -17.425 1.00 71.06 561 GLY A N 1
ATOM 4434 C CA . GLY A 1 561 ? -34.702 -7.994 -18.656 1.00 71.06 561 GLY A CA 1
ATOM 4435 C C . GLY A 1 561 ? -33.176 -8.016 -18.517 1.00 71.06 561 GLY A C 1
ATOM 4436 O O . GLY A 1 561 ? -32.640 -8.678 -17.635 1.00 71.06 561 GLY A O 1
ATOM 4437 N N . ASN A 1 562 ? -32.461 -7.320 -19.409 1.00 77.50 562 ASN A N 1
ATOM 4438 C CA . ASN A 1 562 ? -31.004 -7.161 -19.297 1.00 77.50 562 ASN A CA 1
ATOM 4439 C C . ASN A 1 562 ? -30.665 -6.394 -18.000 1.00 77.50 562 ASN A C 1
ATOM 4441 O O . ASN A 1 562 ? -31.229 -5.314 -17.801 1.00 77.50 562 ASN A O 1
ATOM 4445 N N . PRO A 1 563 ? -29.735 -6.874 -17.152 1.00 81.38 563 PRO A N 1
ATOM 4446 C CA . PRO A 1 563 ? -29.298 -6.123 -15.984 1.00 81.38 563 PRO A CA 1
ATOM 4447 C C . PRO A 1 563 ? -28.522 -4.882 -16.432 1.00 81.38 563 PRO A C 1
ATOM 4449 O O . PRO A 1 563 ? -27.816 -4.909 -17.443 1.00 81.38 563 PRO A O 1
ATOM 4452 N N . GLY A 1 564 ? -28.648 -3.788 -15.687 1.00 85.12 564 GLY A N 1
ATOM 4453 C CA . GLY A 1 564 ? -27.987 -2.534 -16.021 1.00 85.12 564 GLY A CA 1
ATOM 4454 C C . GLY A 1 564 ? -28.032 -1.488 -14.913 1.00 85.12 564 GLY A C 1
ATOM 4455 O O . GLY A 1 564 ? -28.760 -1.639 -13.930 1.00 85.12 564 GLY A O 1
ATOM 4456 N N . ILE A 1 565 ? -27.251 -0.427 -15.110 1.00 91.19 565 ILE A N 1
ATOM 4457 C CA . ILE A 1 565 ? -27.151 0.751 -14.237 1.00 91.19 565 ILE A CA 1
ATOM 4458 C C . ILE A 1 565 ? -27.246 2.035 -15.071 1.00 91.19 565 ILE A C 1
ATOM 4460 O O . ILE A 1 565 ? -27.034 2.012 -16.285 1.00 91.19 565 ILE A O 1
ATOM 4464 N N . THR A 1 566 ? -27.506 3.166 -14.416 1.00 91.69 566 THR A N 1
ATOM 4465 C CA . THR A 1 566 ? -27.320 4.491 -15.022 1.00 91.69 566 THR A CA 1
ATOM 4466 C C . THR A 1 566 ? -25.942 5.028 -14.641 1.00 91.69 566 THR A C 1
ATOM 4468 O O . THR A 1 566 ? -25.621 5.061 -13.456 1.00 91.69 566 THR A O 1
ATOM 4471 N N . ILE A 1 567 ? -25.147 5.472 -15.617 1.00 91.94 567 ILE A N 1
ATOM 4472 C CA . ILE A 1 567 ? -23.912 6.238 -15.388 1.00 91.94 567 ILE A CA 1
ATOM 4473 C C . ILE A 1 567 ? -24.188 7.718 -15.666 1.00 91.94 567 ILE A C 1
ATOM 4475 O O . ILE A 1 567 ? -24.805 8.060 -16.675 1.00 91.94 567 ILE A O 1
ATOM 4479 N N . ASN A 1 568 ? -23.710 8.580 -14.770 1.00 90.62 568 ASN A N 1
ATOM 4480 C CA . ASN A 1 568 ? -23.746 10.035 -14.885 1.00 90.62 568 ASN A CA 1
ATOM 4481 C C . ASN A 1 568 ? -22.454 10.524 -15.566 1.00 90.62 568 ASN A C 1
ATOM 4483 O O . ASN A 1 568 ? -21.473 10.825 -14.895 1.00 90.62 568 ASN A O 1
ATOM 4487 N N . THR A 1 569 ? -22.416 10.580 -16.898 1.00 91.44 569 THR A N 1
ATOM 4488 C CA . THR A 1 569 ? -21.211 10.924 -17.677 1.00 91.44 569 THR A CA 1
ATOM 4489 C C . THR A 1 569 ? -20.545 12.256 -17.261 1.00 91.44 569 THR A C 1
ATOM 4491 O O . THR A 1 569 ? -19.316 12.297 -17.260 1.00 91.44 569 THR A O 1
ATOM 4494 N N . PRO A 1 570 ? -21.258 13.301 -16.774 1.00 89.19 570 PRO A N 1
ATOM 4495 C CA . PRO A 1 570 ? -20.648 14.516 -16.237 1.00 89.19 570 PRO A CA 1
ATOM 4496 C C . PRO A 1 570 ? -19.814 14.347 -14.966 1.00 89.19 570 PRO A C 1
ATOM 4498 O O . PRO A 1 570 ? -19.019 15.239 -14.699 1.00 89.19 570 PRO A O 1
ATOM 4501 N N . SER A 1 571 ? -19.944 13.276 -14.169 1.00 88.62 571 SER A N 1
ATOM 4502 C CA . SER A 1 571 ? -19.030 13.049 -13.027 1.00 88.62 571 SER A CA 1
ATOM 4503 C C . SER A 1 571 ? -17.668 12.472 -13.436 1.00 88.62 571 SER A C 1
ATOM 4505 O O . SER A 1 571 ? -16.785 12.349 -12.594 1.00 88.62 571 SER A O 1
ATOM 4507 N N . HIS A 1 572 ? -17.467 12.168 -14.720 1.00 92.06 572 HIS A N 1
ATOM 4508 C CA . HIS A 1 572 ? -16.232 11.598 -15.266 1.00 92.06 572 HIS A CA 1
ATOM 4509 C C . HIS A 1 572 ? -15.518 12.599 -16.179 1.00 92.06 572 HIS A C 1
ATOM 4511 O O . HIS A 1 572 ? -16.055 13.668 -16.468 1.00 92.06 572 HIS A O 1
ATOM 4517 N N . LEU A 1 573 ? -14.295 12.277 -16.604 1.00 92.00 573 LEU A N 1
ATOM 4518 C CA . LEU A 1 573 ? -13.550 13.090 -17.569 1.00 92.00 573 LEU A CA 1
ATOM 4519 C C . LEU A 1 573 ? -14.251 13.078 -18.946 1.00 92.00 573 LEU A C 1
ATOM 4521 O O . LEU A 1 573 ? -15.138 12.264 -19.193 1.00 92.00 573 LEU A O 1
ATOM 4525 N N . ASN A 1 574 ? -13.853 13.976 -19.847 1.00 93.25 574 ASN A N 1
ATOM 4526 C CA . ASN A 1 574 ? -14.142 13.828 -21.273 1.00 93.25 574 ASN A CA 1
ATOM 4527 C C . ASN A 1 574 ? -13.028 13.016 -21.959 1.00 93.25 574 ASN A C 1
ATOM 4529 O O . ASN A 1 574 ? -11.847 13.182 -21.647 1.00 93.25 574 ASN A O 1
ATOM 4533 N N . GLY A 1 575 ? -13.390 12.179 -22.931 1.00 92.06 575 GLY A N 1
ATOM 4534 C CA . GLY A 1 575 ? -12.473 11.320 -23.679 1.00 92.06 575 GLY A CA 1
ATOM 4535 C C . GLY A 1 575 ? -12.993 9.894 -23.871 1.00 92.06 575 GLY A C 1
ATOM 4536 O O . GLY A 1 575 ? -14.172 9.609 -23.677 1.00 92.06 575 GLY A O 1
ATOM 4537 N N . ASN A 1 576 ? -12.089 8.990 -24.265 1.00 95.00 576 ASN A N 1
ATOM 4538 C CA . ASN A 1 576 ? -12.418 7.579 -24.464 1.00 95.00 576 ASN A CA 1
ATOM 4539 C C . ASN A 1 576 ? -12.352 6.827 -23.129 1.00 95.00 576 ASN A C 1
ATOM 4541 O O . ASN A 1 576 ? -11.287 6.776 -22.519 1.00 95.00 576 ASN A O 1
ATOM 4545 N N . HIS A 1 577 ? -13.454 6.185 -22.757 1.00 94.81 577 HIS A N 1
ATOM 4546 C CA . HIS A 1 577 ? -13.586 5.312 -21.593 1.00 94.81 577 HIS A CA 1
ATOM 4547 C C . HIS A 1 577 ? -13.872 3.872 -22.034 1.00 94.81 577 HIS A C 1
ATOM 4549 O O . HIS A 1 577 ? -14.489 3.637 -23.079 1.00 94.81 577 HIS A O 1
ATOM 4555 N N . LEU A 1 578 ? -13.460 2.893 -21.232 1.00 95.00 578 LEU A N 1
ATOM 4556 C CA . LEU A 1 578 ? -13.678 1.467 -21.468 1.00 95.00 578 LEU A CA 1
ATOM 4557 C C . LEU A 1 578 ? -14.685 0.908 -20.462 1.00 95.00 578 LEU A C 1
ATOM 4559 O O . LEU A 1 578 ? -14.354 0.659 -19.303 1.00 95.00 578 LEU A O 1
ATOM 4563 N N . LEU A 1 579 ? -15.914 0.661 -20.921 1.00 95.00 579 LEU A N 1
ATOM 4564 C CA . LEU A 1 579 ? -16.927 -0.041 -20.139 1.00 95.00 579 LEU A CA 1
ATOM 4565 C C . LEU A 1 579 ? -16.708 -1.556 -20.207 1.00 95.00 579 LEU A C 1
ATOM 4567 O O . LEU A 1 579 ? -16.594 -2.127 -21.293 1.00 95.00 579 LEU A O 1
ATOM 4571 N N . LYS A 1 580 ? -16.735 -2.222 -19.053 1.00 94.62 580 LYS A N 1
ATOM 4572 C CA . LYS A 1 580 ? -16.648 -3.684 -18.932 1.00 94.62 580 LYS A CA 1
ATOM 4573 C C . LYS A 1 580 ? -17.678 -4.180 -17.927 1.00 94.62 580 LYS A C 1
ATOM 4575 O O . LYS A 1 580 ? -17.911 -3.529 -16.917 1.00 94.62 580 LYS A O 1
ATOM 4580 N N . ALA A 1 581 ? -18.293 -5.327 -18.174 1.00 94.25 581 ALA A N 1
ATOM 4581 C CA . ALA A 1 581 ? -19.152 -5.987 -17.199 1.00 94.25 581 ALA A CA 1
ATOM 4582 C C . ALA A 1 581 ? -18.471 -7.222 -16.611 1.00 94.25 581 ALA A C 1
ATOM 4584 O O . ALA A 1 581 ? -17.717 -7.909 -17.300 1.00 94.25 581 ALA A O 1
ATOM 4585 N N . ALA A 1 582 ? -18.814 -7.535 -15.366 1.00 92.06 582 ALA A N 1
ATOM 4586 C CA . ALA A 1 582 ? -18.670 -8.863 -14.791 1.00 92.06 582 ALA A CA 1
ATOM 4587 C C . ALA A 1 582 ? -20.041 -9.352 -14.306 1.00 92.06 582 ALA A C 1
ATOM 4589 O O . ALA A 1 582 ? -20.878 -8.561 -13.880 1.00 92.06 582 ALA A O 1
ATOM 4590 N N . ILE A 1 583 ? -20.279 -10.655 -14.344 1.00 92.00 583 ILE A N 1
ATOM 4591 C CA . ILE A 1 583 ? -21.422 -11.301 -13.694 1.00 92.00 583 ILE A CA 1
ATOM 4592 C C . ILE A 1 583 ? -20.924 -12.429 -12.804 1.00 92.00 583 ILE A C 1
ATOM 4594 O O . ILE A 1 583 ? -19.936 -13.081 -13.134 1.00 92.00 583 ILE A O 1
ATOM 4598 N N . ILE A 1 584 ? -21.637 -12.673 -11.711 1.00 87.06 584 ILE A N 1
ATOM 4599 C CA . ILE A 1 584 ? -21.467 -13.837 -10.845 1.00 87.06 584 ILE A CA 1
ATOM 4600 C C . ILE A 1 584 ? -22.746 -14.669 -10.939 1.00 87.06 584 ILE A C 1
ATOM 4602 O O . ILE A 1 584 ? -23.857 -14.135 -10.882 1.00 87.06 584 ILE A O 1
ATOM 4606 N N . ASP A 1 585 ? -22.594 -15.974 -11.129 1.00 87.62 585 ASP A N 1
ATOM 4607 C CA . ASP A 1 585 ? -23.690 -16.939 -11.173 1.00 87.62 585 ASP A CA 1
ATOM 4608 C C . ASP A 1 585 ? -23.934 -17.618 -9.811 1.00 87.62 585 ASP A C 1
ATOM 4610 O O . ASP A 1 585 ? -23.135 -17.503 -8.884 1.00 87.62 585 ASP A O 1
ATOM 4614 N N . HIS A 1 586 ? -25.060 -18.320 -9.658 1.00 83.44 586 HIS A N 1
ATOM 4615 C CA . HIS A 1 586 ? -25.455 -18.941 -8.387 1.00 83.44 586 HIS A CA 1
ATOM 4616 C C . HIS A 1 586 ? -24.508 -20.047 -7.875 1.00 83.44 586 HIS A C 1
ATOM 4618 O O . HIS A 1 586 ? -24.712 -20.557 -6.773 1.00 83.44 586 HIS A O 1
ATOM 4624 N N . ASN A 1 587 ? -23.505 -20.453 -8.658 1.00 77.88 587 ASN A N 1
ATOM 4625 C CA . ASN A 1 587 ? -22.426 -21.361 -8.260 1.00 77.88 587 ASN A CA 1
ATOM 4626 C C . ASN A 1 587 ? -21.152 -20.602 -7.833 1.00 77.88 587 ASN A C 1
ATOM 4628 O O . ASN A 1 587 ? -20.178 -21.234 -7.434 1.00 77.88 587 ASN A O 1
ATOM 4632 N N . GLY A 1 588 ? -21.147 -19.267 -7.923 1.00 75.81 588 GLY A N 1
ATOM 4633 C CA . GLY A 1 588 ? -19.974 -18.410 -7.741 1.00 75.81 588 GLY A CA 1
ATOM 4634 C C . GLY A 1 588 ? -19.141 -18.216 -9.012 1.00 75.81 588 GLY A C 1
ATOM 4635 O O . GLY A 1 588 ? -18.073 -17.613 -8.942 1.00 75.81 588 GLY A O 1
ATOM 4636 N N . LEU A 1 589 ? -19.597 -18.713 -10.168 1.00 77.56 589 LEU A N 1
ATOM 4637 C CA . LEU A 1 589 ? -18.836 -18.646 -11.414 1.00 77.56 589 LEU A CA 1
ATOM 4638 C C . LEU A 1 589 ? -18.876 -17.230 -12.003 1.00 77.56 589 LEU A C 1
ATOM 4640 O O . LEU A 1 589 ? -19.955 -16.668 -12.205 1.00 77.56 589 LEU A O 1
ATOM 4644 N N . ILE A 1 590 ? -17.702 -16.672 -12.307 1.00 83.12 590 ILE A N 1
ATOM 4645 C CA . ILE A 1 590 ? -17.568 -15.324 -12.871 1.00 83.12 590 ILE A CA 1
ATOM 4646 C C . ILE A 1 590 ? -17.531 -15.389 -14.406 1.00 83.12 590 ILE A C 1
ATOM 4648 O O . ILE A 1 590 ? -16.889 -16.257 -14.996 1.00 83.12 590 ILE A O 1
ATOM 4652 N N . THR A 1 591 ? -18.208 -14.456 -15.075 1.00 84.88 591 THR A N 1
ATOM 4653 C CA . THR A 1 591 ? -18.011 -14.158 -16.507 1.00 84.88 591 THR A CA 1
ATOM 4654 C C . THR A 1 591 ? -17.734 -12.672 -16.676 1.00 84.88 591 THR A C 1
ATOM 4656 O O . THR A 1 591 ? -18.357 -11.869 -15.987 1.00 84.88 591 THR A O 1
ATOM 4659 N N . VAL A 1 592 ? -16.863 -12.291 -17.609 1.00 88.12 592 VAL A N 1
ATOM 4660 C CA . VAL A 1 592 ? -16.614 -10.886 -17.971 1.00 88.12 592 VAL A CA 1
ATOM 4661 C C . VAL A 1 592 ? -16.982 -10.607 -19.426 1.00 88.12 592 VAL A C 1
ATOM 4663 O O . VAL A 1 592 ? -17.026 -11.523 -20.245 1.00 88.12 592 VAL A O 1
ATOM 4666 N N . SER A 1 593 ? -17.269 -9.347 -19.748 1.00 92.56 593 SER A N 1
ATOM 4667 C CA . SER A 1 593 ? -17.476 -8.907 -21.128 1.00 92.56 593 SER A CA 1
ATOM 4668 C C . SER A 1 593 ? -16.169 -8.530 -21.813 1.00 92.56 593 SER A C 1
ATOM 4670 O O . SER A 1 593 ? -15.171 -8.213 -21.165 1.00 92.56 593 SER A O 1
ATOM 4672 N N . GLU A 1 594 ? -16.236 -8.427 -23.136 1.00 90.25 594 GLU A N 1
ATOM 4673 C CA . GLU A 1 594 ? -15.331 -7.572 -23.903 1.00 90.25 594 GLU A CA 1
ATOM 4674 C C . GLU A 1 594 ? -15.418 -6.104 -23.456 1.00 90.25 594 GLU A C 1
ATOM 4676 O O . GLU A 1 594 ? -16.442 -5.663 -22.916 1.00 90.25 594 GLU A O 1
ATOM 4681 N N . ASN A 1 595 ? -14.360 -5.335 -23.716 1.00 92.06 595 ASN A N 1
ATOM 4682 C CA . ASN A 1 595 ? -14.333 -3.897 -23.445 1.00 92.06 595 ASN A CA 1
ATOM 4683 C C . ASN A 1 595 ? -15.162 -3.138 -24.501 1.00 92.06 595 ASN A C 1
ATOM 4685 O O . ASN A 1 595 ? -14.854 -3.181 -25.694 1.00 92.06 595 ASN A O 1
ATOM 4689 N N . LEU A 1 596 ? -16.175 -2.382 -24.072 1.00 95.38 596 LEU A N 1
ATOM 4690 C CA . LEU A 1 596 ? -16.907 -1.441 -24.919 1.00 95.38 596 LEU A CA 1
ATOM 4691 C C . LEU A 1 596 ? -16.328 -0.032 -24.755 1.00 95.38 596 LEU A C 1
ATOM 4693 O O . LEU A 1 596 ? -16.536 0.612 -23.730 1.00 95.38 596 LEU A O 1
ATOM 4697 N N . ALA A 1 597 ? -15.657 0.466 -25.793 1.00 94.62 597 ALA A N 1
ATOM 4698 C CA . ALA A 1 597 ? -15.223 1.857 -25.841 1.00 94.62 597 ALA A CA 1
ATOM 4699 C C . ALA A 1 597 ? -16.418 2.817 -26.006 1.00 94.62 597 ALA A C 1
ATOM 4701 O O . ALA A 1 597 ? -17.270 2.618 -26.880 1.00 94.62 597 ALA A O 1
ATOM 4702 N N . VAL A 1 598 ? -16.448 3.875 -25.197 1.00 94.38 598 VAL A N 1
ATOM 4703 C CA . VAL A 1 598 ? -17.383 5.009 -25.283 1.00 94.38 598 VAL A CA 1
ATOM 4704 C C . VAL A 1 598 ? -16.602 6.322 -25.231 1.00 94.38 598 VAL A C 1
ATOM 4706 O O . VAL A 1 598 ? -15.532 6.367 -24.640 1.00 94.38 598 VAL A O 1
ATOM 4709 N N . ASP A 1 599 ? -17.117 7.380 -25.855 1.00 93.94 599 ASP A N 1
ATOM 4710 C CA . ASP A 1 599 ? -16.451 8.689 -25.943 1.00 93.94 599 ASP A CA 1
ATOM 4711 C C . ASP A 1 599 ? -17.341 9.750 -25.282 1.00 93.94 599 ASP A C 1
ATOM 4713 O O . ASP A 1 599 ? -18.454 10.000 -25.756 1.00 93.94 599 ASP A O 1
ATOM 4717 N N . PHE A 1 600 ? -16.889 10.315 -24.159 1.00 94.00 600 PHE A N 1
ATOM 4718 C CA . PHE A 1 600 ? -17.598 11.345 -23.396 1.00 94.00 600 PHE A CA 1
ATOM 4719 C C . PHE A 1 600 ? -17.124 12.743 -23.805 1.00 94.00 600 PHE A C 1
ATOM 4721 O O . PHE A 1 600 ? -15.932 13.035 -23.857 1.00 94.00 600 PHE A O 1
ATOM 4728 N N . ASN A 1 601 ? -18.079 13.620 -24.091 1.00 91.31 601 ASN A N 1
ATOM 4729 C CA . ASN A 1 601 ? -17.869 14.985 -24.560 1.00 91.31 601 ASN A CA 1
ATOM 4730 C C . ASN A 1 601 ? -18.980 15.880 -23.990 1.00 91.31 601 ASN A C 1
ATOM 4732 O O . ASN A 1 601 ? -19.854 16.386 -24.700 1.00 91.31 601 ASN A O 1
ATOM 4736 N N . ASN A 1 602 ? -18.987 15.997 -22.663 1.00 89.00 602 ASN A N 1
ATOM 4737 C CA . ASN A 1 602 ? -19.932 16.805 -21.911 1.00 89.00 602 ASN A CA 1
ATOM 4738 C C . ASN A 1 602 ? -19.424 18.254 -21.784 1.00 89.00 602 ASN A C 1
ATOM 4740 O O . ASN A 1 602 ? -18.263 18.459 -21.420 1.00 89.00 602 ASN A O 1
ATOM 4744 N N . PRO A 1 603 ? -20.273 19.284 -21.982 1.00 87.44 603 PRO A N 1
ATOM 4745 C CA . PRO A 1 603 ? -19.877 20.686 -21.782 1.00 87.44 603 PRO A CA 1
ATOM 4746 C C . PRO A 1 603 ? -19.415 21.023 -20.353 1.00 87.44 603 PRO A C 1
ATOM 4748 O O . PRO A 1 603 ? -18.703 22.009 -20.157 1.00 87.44 603 PRO A O 1
ATOM 4751 N N . LEU A 1 604 ? -19.833 20.210 -19.378 1.00 88.81 604 LEU A N 1
ATOM 4752 C CA . LEU A 1 604 ? -19.417 20.207 -17.979 1.00 88.81 604 LEU A CA 1
ATOM 4753 C C . LEU A 1 604 ? -19.123 18.749 -17.595 1.00 88.81 604 LEU A C 1
ATOM 4755 O O . LEU A 1 604 ? -19.988 17.894 -17.774 1.00 88.81 604 LEU A O 1
ATOM 4759 N N . HIS A 1 605 ? -17.919 18.480 -17.101 1.00 91.88 605 HIS A N 1
ATOM 4760 C CA . HIS A 1 605 ? -17.405 17.145 -16.792 1.00 91.88 605 HIS A CA 1
ATOM 4761 C C . HIS A 1 605 ? -16.581 17.166 -15.484 1.00 91.88 605 HIS A C 1
ATOM 4763 O O . HIS A 1 605 ? -16.360 18.234 -14.910 1.00 91.88 605 HIS A O 1
ATOM 4769 N N . CYS A 1 606 ? -16.162 16.011 -14.957 1.00 89.69 606 CYS A N 1
ATOM 4770 C CA . CYS A 1 606 ? -15.587 15.850 -13.608 1.00 89.69 606 CYS A CA 1
ATOM 4771 C C . CYS A 1 606 ? -16.400 16.549 -12.493 1.00 89.69 606 CYS A C 1
ATOM 4773 O O . CYS A 1 606 ? -15.836 17.104 -11.547 1.00 89.69 606 CYS A O 1
ATOM 4775 N N . LEU A 1 607 ? -17.728 16.573 -12.630 1.00 90.50 607 LEU A N 1
ATOM 4776 C CA . LEU A 1 607 ? -18.658 17.209 -11.706 1.00 90.50 607 LEU A CA 1
ATOM 4777 C C . LEU A 1 607 ? -18.669 16.460 -10.368 1.00 90.50 607 LEU A C 1
ATOM 4779 O O . LEU A 1 607 ? -19.187 15.349 -10.270 1.00 90.50 607 LEU A O 1
ATOM 4783 N N . SER A 1 608 ? -18.120 17.101 -9.340 1.00 88.88 608 SER A N 1
ATOM 4784 C CA . SER A 1 608 ? -17.987 16.571 -7.986 1.00 88.88 608 SER A CA 1
ATOM 4785 C C . SER A 1 608 ? -18.634 17.515 -6.971 1.00 88.88 608 SER A C 1
ATOM 4787 O O . SER A 1 608 ? -18.572 18.742 -7.086 1.00 88.88 608 SER A O 1
ATOM 4789 N N . ILE A 1 609 ? -19.270 16.926 -5.967 1.00 88.88 609 ILE A N 1
ATOM 4790 C CA . ILE A 1 609 ? -19.917 17.590 -4.838 1.00 88.88 609 ILE A CA 1
ATOM 4791 C C . ILE A 1 609 ? -19.531 16.814 -3.578 1.00 88.88 609 ILE A C 1
ATOM 4793 O O . ILE A 1 609 ? -19.325 15.607 -3.659 1.00 88.88 609 ILE A O 1
ATOM 4797 N N . ASN A 1 610 ? -19.420 17.477 -2.426 1.00 79.50 610 ASN A N 1
ATOM 4798 C CA . ASN A 1 610 ? -19.116 16.777 -1.174 1.00 79.50 610 ASN A CA 1
ATOM 4799 C C . ASN A 1 610 ? -20.157 15.665 -0.909 1.00 79.50 610 ASN A C 1
ATOM 4801 O O . ASN A 1 610 ? -21.345 15.972 -0.792 1.00 79.50 610 ASN A O 1
ATOM 4805 N N . ASP A 1 611 ? -19.715 14.413 -0.740 1.00 62.03 611 ASP A N 1
ATOM 4806 C CA . ASP A 1 611 ? -20.597 13.247 -0.534 1.00 62.03 611 ASP A CA 1
ATOM 4807 C C . ASP A 1 611 ? -21.501 13.381 0.705 1.00 62.03 611 ASP A C 1
ATOM 4809 O O . ASP A 1 611 ? -22.594 12.814 0.781 1.00 62.03 611 ASP A O 1
ATOM 4813 N N . THR A 1 612 ? -21.057 14.162 1.693 1.00 66.25 612 THR A N 1
ATOM 4814 C CA . THR A 1 612 ? -21.788 14.460 2.924 1.00 66.25 612 THR A CA 1
ATOM 4815 C C . THR A 1 612 ? -22.430 15.848 2.886 1.00 66.25 612 THR A C 1
ATOM 4817 O O . THR A 1 612 ? -21.793 16.887 3.073 1.00 66.25 612 THR A O 1
ATOM 4820 N N . TYR A 1 613 ? -23.756 15.871 2.728 1.00 73.44 613 TYR A N 1
ATOM 4821 C CA . TYR A 1 613 ? -24.552 17.069 2.980 1.00 73.44 613 TYR A CA 1
ATOM 4822 C C . TYR A 1 613 ? -24.697 17.321 4.492 1.00 73.44 613 TYR A C 1
ATOM 4824 O O . TYR A 1 613 ? -25.483 16.659 5.174 1.00 73.44 613 TYR A O 1
ATOM 4832 N N . GLU A 1 614 ? -23.971 18.312 5.011 1.00 76.69 614 GLU A N 1
ATOM 4833 C CA . GLU A 1 614 ? -24.095 18.779 6.395 1.00 76.69 614 GLU A CA 1
ATOM 4834 C C . GLU A 1 614 ? -24.843 20.125 6.486 1.00 76.69 614 GLU A C 1
ATOM 4836 O O . GLU A 1 614 ? -24.331 21.151 6.023 1.00 76.69 614 GLU A O 1
ATOM 4841 N N . PRO A 1 615 ? -26.031 20.177 7.124 1.00 73.94 615 PRO A N 1
ATOM 4842 C CA . PRO A 1 615 ? -26.780 21.418 7.293 1.00 73.94 615 PRO A CA 1
ATOM 4843 C C . PRO A 1 615 ? -25.959 22.506 7.993 1.00 73.94 615 PRO A C 1
ATOM 4845 O O . PRO A 1 615 ? -25.411 22.295 9.074 1.00 73.94 615 PRO A O 1
ATOM 4848 N N . ASN A 1 616 ? -25.966 23.715 7.432 1.00 80.12 616 ASN A N 1
ATOM 4849 C CA . ASN A 1 616 ? -25.177 24.878 7.864 1.00 80.12 616 ASN A CA 1
ATOM 4850 C C . ASN A 1 616 ? -23.662 24.855 7.561 1.00 80.12 616 ASN A C 1
ATOM 4852 O O . ASN A 1 616 ? -23.034 25.903 7.738 1.00 80.12 616 ASN A O 1
ATOM 4856 N N . LYS A 1 617 ? -23.068 23.768 7.038 1.00 84.94 617 LYS A N 1
ATOM 4857 C CA . LYS A 1 617 ? -21.701 23.814 6.471 1.00 84.94 617 LYS A CA 1
ATOM 4858 C C . LYS A 1 617 ? -21.729 24.263 4.999 1.00 84.94 617 LYS A C 1
ATOM 4860 O O . LYS A 1 617 ? -22.717 24.010 4.310 1.00 84.94 617 LYS A O 1
ATOM 4865 N N . PRO A 1 618 ? -20.696 24.964 4.491 1.00 88.75 618 PRO A N 1
ATOM 4866 C CA . PRO A 1 618 ? -20.584 25.250 3.063 1.00 88.75 618 PRO A CA 1
ATOM 4867 C C . PRO A 1 618 ? -20.441 23.960 2.251 1.00 88.75 618 PRO A C 1
ATOM 4869 O O . PRO A 1 618 ? -19.690 23.069 2.639 1.00 88.75 618 PRO A O 1
ATOM 4872 N N . MET A 1 619 ? -21.121 23.889 1.110 1.00 90.94 619 MET A N 1
ATOM 4873 C CA . MET A 1 619 ? -21.031 22.763 0.180 1.00 90.94 619 MET A CA 1
ATOM 4874 C C . MET A 1 619 ? -20.230 23.205 -1.041 1.00 90.94 619 MET A C 1
ATOM 4876 O O . MET A 1 619 ? -20.618 24.168 -1.710 1.00 90.94 619 MET A O 1
ATOM 4880 N N . ARG A 1 620 ? -19.101 22.544 -1.313 1.00 93.44 620 ARG A N 1
ATOM 4881 C CA . ARG A 1 620 ? -18.283 22.834 -2.493 1.00 93.44 620 ARG A CA 1
ATOM 4882 C C . ARG A 1 620 ? -18.789 22.022 -3.683 1.00 93.44 620 ARG A C 1
ATOM 4884 O O . ARG A 1 620 ? -19.198 20.874 -3.529 1.00 93.44 620 ARG A O 1
ATOM 4891 N N . LEU A 1 621 ? -18.775 22.656 -4.847 1.00 92.56 621 LEU A N 1
ATOM 4892 C CA . LEU A 1 621 ? -19.154 22.093 -6.132 1.00 92.56 621 LEU A CA 1
ATOM 4893 C C . LEU A 1 621 ? -18.006 22.359 -7.110 1.00 92.56 621 LEU A C 1
ATOM 4895 O O . LEU A 1 621 ? -17.649 23.519 -7.346 1.00 92.56 621 LEU A O 1
ATOM 4899 N N . LEU A 1 622 ? -17.420 21.283 -7.626 1.00 93.12 622 LEU A N 1
ATOM 4900 C CA . LEU A 1 622 ? -16.256 21.268 -8.508 1.00 93.12 622 LEU A CA 1
ATOM 4901 C C . LEU A 1 622 ? -16.631 20.699 -9.880 1.00 93.12 622 LEU A C 1
ATOM 4903 O O . LEU A 1 622 ? -17.509 19.849 -9.973 1.00 93.12 622 LEU A O 1
ATOM 4907 N N . GLY A 1 623 ? -15.964 21.146 -10.942 1.00 93.00 623 GLY A N 1
ATOM 4908 C CA . GLY A 1 623 ? -16.136 20.594 -12.287 1.00 93.00 623 GLY A CA 1
ATOM 4909 C C . GLY A 1 623 ? -15.300 21.304 -13.352 1.00 93.00 623 GLY A C 1
ATOM 4910 O O . GLY A 1 623 ? -14.974 22.488 -13.241 1.00 93.00 623 GLY A O 1
ATOM 4911 N N . LEU A 1 624 ? -14.959 20.576 -14.406 1.00 91.56 624 LEU A N 1
ATOM 4912 C CA . LEU A 1 624 ? -14.236 21.059 -15.578 1.00 91.56 624 LEU A CA 1
ATOM 4913 C C . LEU A 1 624 ? -15.229 21.443 -16.681 1.00 91.56 624 LEU A C 1
ATOM 4915 O O . LEU A 1 624 ? -16.241 20.778 -16.881 1.00 91.56 624 LEU A O 1
ATOM 4919 N N . SER A 1 625 ? -14.975 22.551 -17.371 1.00 91.44 625 SER A N 1
ATOM 4920 C CA . SER A 1 625 ? -15.977 23.216 -18.208 1.00 91.44 625 SER A CA 1
ATOM 4921 C C . SER A 1 625 ? -15.385 23.628 -19.551 1.00 91.44 625 SER A C 1
ATOM 4923 O O . SER A 1 625 ? -14.488 24.469 -19.615 1.00 91.44 625 SER A O 1
ATOM 4925 N N . GLU A 1 626 ? -15.914 23.054 -20.631 1.00 88.25 626 GLU A N 1
ATOM 4926 C CA . GLU A 1 626 ? -15.500 23.349 -22.013 1.00 88.25 626 GLU A CA 1
ATOM 4927 C C . GLU A 1 626 ? -16.404 24.393 -22.694 1.00 88.25 626 GLU A C 1
ATOM 4929 O O . GLU A 1 626 ? -16.209 24.755 -23.855 1.00 88.25 626 GLU A O 1
ATOM 4934 N N . THR A 1 627 ? -17.404 24.914 -21.978 1.00 84.56 627 THR A N 1
ATOM 4935 C CA . THR A 1 627 ? -18.317 25.938 -22.496 1.00 84.56 627 THR A CA 1
ATOM 4936 C C . THR A 1 627 ? -17.701 27.343 -22.484 1.00 84.56 627 THR A C 1
ATOM 4938 O O . THR A 1 627 ? -17.323 27.864 -21.438 1.00 84.56 627 THR A O 1
ATOM 4941 N N . GLU A 1 628 ? -17.715 28.018 -23.642 1.00 85.94 628 GLU A N 1
ATOM 4942 C CA . GLU A 1 628 ? -17.432 29.463 -23.748 1.00 85.94 628 GLU A CA 1
ATOM 4943 C C . GLU A 1 628 ? -18.508 30.344 -23.072 1.00 85.94 628 GLU A C 1
ATOM 4945 O O . GLU A 1 628 ? -18.246 31.507 -22.762 1.00 85.94 628 GLU A O 1
ATOM 4950 N N . ASN A 1 629 ? -19.719 29.814 -22.854 1.00 86.75 629 ASN A N 1
ATOM 4951 C CA . ASN A 1 629 ? -20.805 30.496 -22.143 1.00 86.75 629 ASN A CA 1
ATOM 4952 C C . ASN A 1 629 ? -20.677 30.310 -20.624 1.00 86.75 629 ASN A C 1
ATOM 4954 O O . ASN A 1 629 ? -20.244 29.252 -20.158 1.00 86.75 629 ASN A O 1
ATOM 4958 N N . ASN A 1 630 ? -21.154 31.294 -19.861 1.00 89.06 630 ASN A N 1
ATOM 4959 C CA . ASN A 1 630 ? -21.186 31.236 -18.401 1.00 89.06 630 ASN A CA 1
ATOM 4960 C C . ASN A 1 630 ? -22.148 30.145 -17.892 1.00 89.06 630 ASN A C 1
ATOM 4962 O O . ASN A 1 630 ? -23.204 29.890 -18.481 1.00 89.06 630 ASN A O 1
ATOM 4966 N N . LEU A 1 631 ? -21.783 29.535 -16.763 1.00 91.56 631 LEU A N 1
ATOM 4967 C CA . LEU A 1 631 ? -22.601 28.581 -16.017 1.00 91.56 631 LEU A CA 1
ATOM 4968 C C . LEU A 1 631 ? -23.244 29.291 -14.822 1.00 91.56 631 LEU A C 1
ATOM 4970 O O . LEU A 1 631 ? -22.553 29.895 -14.002 1.00 91.56 631 LEU A O 1
ATOM 4974 N N . GLN A 1 632 ? -24.563 29.190 -14.698 1.00 93.50 632 GLN A N 1
ATOM 4975 C CA . GLN A 1 632 ? -25.335 29.660 -13.556 1.00 93.50 632 GLN A CA 1
ATOM 4976 C C . GLN A 1 632 ? -25.770 28.461 -12.711 1.00 93.50 632 GLN A C 1
ATOM 4978 O O . GLN A 1 632 ? -26.692 27.727 -13.070 1.00 93.50 632 GLN A O 1
ATOM 4983 N N . VAL A 1 633 ? -25.126 28.287 -11.559 1.00 93.44 633 VAL A N 1
ATOM 4984 C CA . VAL A 1 633 ? -25.590 27.355 -10.528 1.00 93.44 633 VAL A CA 1
ATOM 4985 C C . VAL A 1 633 ? -26.710 28.028 -9.747 1.00 93.44 633 VAL A C 1
ATOM 4987 O O . VAL A 1 633 ? -26.563 29.167 -9.293 1.00 93.44 633 VAL A O 1
ATOM 4990 N N . LYS A 1 634 ? -27.823 27.325 -9.565 1.00 94.19 634 LYS A N 1
ATOM 4991 C CA . LYS A 1 634 ? -28.970 27.763 -8.769 1.00 94.19 634 LYS A CA 1
ATOM 4992 C C . LYS A 1 634 ? -29.222 26.742 -7.676 1.00 94.19 634 LYS A C 1
ATOM 4994 O O . LYS A 1 634 ? -29.246 25.545 -7.942 1.00 94.19 634 LYS A O 1
ATOM 4999 N N . LEU A 1 635 ? -29.463 27.234 -6.469 1.00 91.25 635 LEU A N 1
ATOM 5000 C CA . LEU A 1 635 ? -30.046 26.443 -5.402 1.00 91.25 635 LEU A CA 1
ATOM 5001 C C . LEU A 1 635 ? -31.479 26.929 -5.183 1.00 91.25 635 LEU A C 1
ATOM 5003 O O . LEU A 1 635 ? -31.717 28.087 -4.812 1.00 91.25 635 LEU A O 1
ATOM 5007 N N . SER A 1 636 ? -32.423 26.027 -5.408 1.00 89.06 636 SER A N 1
ATOM 5008 C CA . SER A 1 636 ? -33.853 26.256 -5.250 1.00 89.06 636 SER A CA 1
ATOM 5009 C C . SER A 1 636 ? -34.402 25.423 -4.101 1.00 89.06 636 SER A C 1
ATOM 5011 O O . SER A 1 636 ? -33.860 24.390 -3.714 1.00 89.06 636 SER A O 1
ATOM 5013 N N . LYS A 1 637 ? -35.516 25.871 -3.536 1.00 82.00 637 LYS A N 1
ATOM 5014 C CA . LYS A 1 637 ? -36.410 24.990 -2.789 1.00 82.00 637 LYS A CA 1
ATOM 5015 C C . LYS A 1 637 ? -37.167 24.073 -3.749 1.00 82.00 637 LYS A C 1
ATOM 5017 O O . LYS A 1 637 ? -37.263 24.349 -4.941 1.00 82.00 637 LYS A O 1
ATOM 5022 N N . TRP A 1 638 ? -37.789 23.036 -3.194 1.00 67.38 638 TRP A N 1
ATOM 5023 C CA . TRP A 1 638 ? -38.670 22.133 -3.941 1.00 67.38 638 TRP A CA 1
ATOM 5024 C C . TRP A 1 638 ? -39.928 22.820 -4.521 1.00 67.38 638 TRP A C 1
ATOM 5026 O O . TRP A 1 638 ? -40.548 22.268 -5.421 1.00 67.38 638 TRP A O 1
ATOM 5036 N N . ASP A 1 639 ? -40.294 24.016 -4.038 1.00 74.88 639 ASP A N 1
ATOM 5037 C CA . ASP A 1 639 ? -41.377 24.862 -4.575 1.00 74.88 639 ASP A CA 1
ATOM 5038 C C . ASP A 1 639 ? -40.915 25.770 -5.744 1.00 74.88 639 ASP A C 1
ATOM 5040 O O . ASP A 1 639 ? -41.504 26.820 -5.993 1.00 74.88 639 ASP A O 1
ATOM 5044 N N . GLU A 1 640 ? -39.821 25.393 -6.420 1.00 76.88 640 GLU A N 1
ATOM 5045 C CA . GLU A 1 640 ? -39.098 26.156 -7.456 1.00 76.88 640 GLU A CA 1
ATOM 5046 C C . GLU A 1 640 ? -38.548 27.529 -6.991 1.00 76.88 640 GLU A C 1
ATOM 5048 O O . GLU A 1 640 ? -37.910 28.243 -7.771 1.00 76.88 640 GLU A O 1
ATOM 5053 N N . THR A 1 641 ? -38.708 27.922 -5.716 1.00 84.19 641 THR A N 1
ATOM 5054 C CA . THR A 1 641 ? -38.179 29.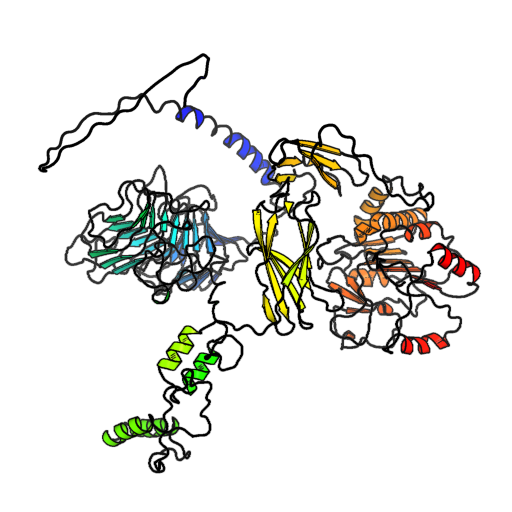201 -5.217 1.00 84.19 641 THR A CA 1
ATOM 5055 C C . THR A 1 641 ? -36.657 29.156 -5.121 1.00 84.19 641 THR A C 1
ATOM 5057 O O . THR A 1 641 ? -36.098 28.628 -4.155 1.00 84.19 641 THR A O 1
ATOM 5060 N N . MET A 1 642 ? -35.980 29.791 -6.078 1.00 91.50 642 MET A N 1
ATOM 5061 C CA . MET A 1 642 ? -34.551 30.101 -5.996 1.00 91.50 642 MET A CA 1
ATOM 5062 C C . MET A 1 642 ? -34.245 30.881 -4.708 1.00 91.50 642 MET A C 1
ATOM 5064 O O . MET A 1 642 ? -34.785 31.965 -4.476 1.00 91.50 642 MET A O 1
ATOM 5068 N N . ILE A 1 643 ? -33.353 30.340 -3.880 1.00 92.31 643 ILE A N 1
ATOM 5069 C CA . ILE A 1 643 ? -32.891 30.967 -2.629 1.00 92.31 643 ILE A CA 1
ATOM 5070 C C . ILE A 1 643 ? -31.458 31.488 -2.725 1.00 92.31 643 ILE A C 1
ATOM 5072 O O . ILE A 1 643 ? -31.068 32.362 -1.949 1.00 92.31 643 ILE A O 1
ATOM 5076 N N . TRP A 1 644 ? -30.681 30.973 -3.675 1.00 94.81 644 TRP A N 1
ATOM 5077 C CA . TRP A 1 644 ? -29.316 31.393 -3.960 1.00 94.81 644 TRP A CA 1
ATOM 5078 C C . TRP A 1 644 ? -28.953 31.012 -5.399 1.00 94.81 644 TRP A C 1
ATOM 5080 O O . TRP A 1 644 ? -29.477 30.046 -5.951 1.00 94.81 644 TRP A O 1
ATOM 5090 N N . SER A 1 645 ? -28.037 31.763 -6.000 1.00 95.69 645 SER A N 1
ATOM 5091 C CA . SER A 1 645 ? -27.440 31.428 -7.290 1.00 95.69 645 SER A CA 1
ATOM 5092 C C . SER A 1 645 ? -26.061 32.065 -7.409 1.00 95.69 645 SER A C 1
ATOM 5094 O O . SER A 1 645 ? -25.855 33.172 -6.901 1.00 95.69 645 SER A O 1
ATOM 5096 N N . GLN A 1 646 ? -25.157 31.422 -8.141 1.00 95.94 646 GLN A N 1
ATOM 5097 C CA . GLN A 1 646 ? -23.864 31.982 -8.515 1.00 95.94 646 GLN A CA 1
ATOM 5098 C C . GLN A 1 646 ? -23.560 31.694 -9.987 1.00 95.94 646 GLN A C 1
ATOM 5100 O O . GLN A 1 646 ? -23.791 30.598 -10.489 1.00 95.94 646 GLN A O 1
ATOM 5105 N N . GLU A 1 647 ? -23.029 32.705 -10.663 1.00 94.44 647 GLU A N 1
ATOM 5106 C CA . GLU A 1 647 ? -22.549 32.638 -12.040 1.00 94.44 647 GLU A CA 1
ATOM 5107 C C . GLU A 1 647 ? -21.025 32.427 -12.039 1.00 94.44 647 GLU A C 1
ATOM 5109 O O . GLU A 1 647 ? -20.316 33.045 -11.238 1.00 94.44 647 GLU A O 1
ATOM 5114 N N . THR A 1 648 ? -20.518 31.563 -12.919 1.00 91.38 648 THR A N 1
ATOM 5115 C CA . THR A 1 648 ? -19.083 31.356 -13.168 1.00 91.38 648 THR A CA 1
ATOM 5116 C C . THR A 1 648 ? -18.788 31.292 -14.668 1.00 91.38 648 THR A C 1
ATOM 5118 O O . THR A 1 648 ? -19.673 31.028 -15.481 1.00 91.38 648 THR A O 1
ATOM 5121 N N . SER A 1 649 ? -17.530 31.525 -15.035 1.00 90.44 649 SER A N 1
ATOM 5122 C CA . SER A 1 649 ? -17.026 31.466 -16.409 1.00 90.44 649 SER A CA 1
ATOM 5123 C C . SER A 1 649 ? -15.814 30.537 -16.471 1.00 90.44 649 SER A C 1
ATOM 5125 O O . SER A 1 649 ? -14.857 30.745 -15.720 1.00 90.44 649 SER A O 1
ATOM 5127 N N . GLY A 1 650 ? -15.830 29.551 -17.369 1.00 90.19 650 GLY A N 1
ATOM 5128 C CA . GLY A 1 650 ? -14.871 28.444 -17.347 1.00 90.19 650 GLY A CA 1
ATOM 5129 C C . GLY A 1 650 ? -15.207 27.434 -16.246 1.00 90.19 650 GLY A C 1
ATOM 5130 O O . GLY A 1 650 ? -16.386 27.165 -16.001 1.00 90.19 650 GLY A O 1
ATOM 5131 N N . ASN A 1 651 ? -14.177 26.859 -15.618 1.00 92.12 651 ASN A N 1
ATOM 5132 C CA . ASN A 1 651 ? -14.323 25.789 -14.626 1.00 92.12 651 ASN A CA 1
ATOM 5133 C C . ASN A 1 651 ? -15.204 26.179 -13.430 1.00 92.12 651 ASN A C 1
ATOM 5135 O O . ASN A 1 651 ? -15.315 27.339 -13.019 1.00 92.12 651 ASN A O 1
ATOM 5139 N N . LEU A 1 652 ? -15.822 25.151 -12.865 1.00 92.62 652 LEU A N 1
ATOM 5140 C CA . LEU A 1 652 ? -16.712 25.220 -11.729 1.00 92.62 652 LEU A CA 1
ATOM 5141 C C . LEU A 1 652 ? -15.894 25.001 -10.449 1.00 92.62 652 LEU A C 1
ATOM 5143 O O . LEU A 1 652 ? -15.390 23.911 -10.209 1.00 92.62 652 LEU A O 1
ATOM 5147 N N . ASP A 1 653 ? -15.751 26.048 -9.638 1.00 94.44 653 ASP A N 1
ATOM 5148 C CA . ASP A 1 653 ? -15.309 25.957 -8.241 1.00 94.44 653 ASP A CA 1
ATOM 5149 C C . ASP A 1 653 ? -16.144 26.936 -7.418 1.00 94.44 653 ASP A C 1
ATOM 5151 O O . ASP A 1 653 ? -15.910 28.150 -7.408 1.00 94.44 653 ASP A O 1
ATOM 5155 N N . ILE A 1 654 ? -17.209 26.416 -6.811 1.00 94.75 654 ILE A N 1
ATOM 5156 C CA . ILE A 1 654 ? -18.229 27.224 -6.151 1.00 94.75 654 ILE A CA 1
ATOM 5157 C C . ILE A 1 654 ? -18.517 26.669 -4.761 1.00 94.75 654 ILE A C 1
ATOM 5159 O O . ILE A 1 654 ? -18.795 25.489 -4.583 1.00 94.75 654 ILE A O 1
ATOM 5163 N N . ASN A 1 655 ? -18.493 27.557 -3.767 1.00 93.62 655 ASN A N 1
ATOM 5164 C CA . ASN A 1 655 ? -18.838 27.244 -2.385 1.00 93.62 655 ASN A CA 1
ATOM 5165 C C . ASN A 1 655 ? -20.241 27.782 -2.083 1.00 93.62 655 ASN A C 1
ATOM 5167 O O . ASN A 1 655 ? -20.418 28.983 -1.866 1.00 93.62 655 ASN A O 1
ATOM 5171 N N . ILE A 1 656 ? -21.238 26.897 -2.062 1.00 93.88 656 ILE A N 1
ATOM 5172 C CA . ILE A 1 656 ? -22.614 27.232 -1.685 1.00 93.88 656 ILE A CA 1
ATOM 5173 C C . ILE A 1 656 ? -22.628 27.532 -0.175 1.00 93.88 656 ILE A C 1
ATOM 5175 O O . ILE A 1 656 ? -22.279 26.648 0.613 1.00 93.88 656 ILE A O 1
ATOM 5179 N N . PRO A 1 657 ? -22.983 28.754 0.276 1.00 94.19 657 PRO A N 1
ATOM 5180 C CA . PRO A 1 657 ? -22.815 29.131 1.678 1.00 94.19 657 PRO A CA 1
ATOM 5181 C C . PRO A 1 657 ? -23.729 28.331 2.607 1.00 94.19 657 PRO A C 1
ATOM 5183 O O . PRO A 1 657 ? -24.942 28.279 2.404 1.00 94.19 657 PRO A O 1
ATOM 5186 N N . GLY A 1 658 ? -23.171 27.769 3.682 1.00 87.94 658 GLY A N 1
ATOM 5187 C CA . GLY A 1 658 ? -23.908 26.875 4.579 1.00 87.94 658 GLY A CA 1
ATOM 5188 C C . GLY A 1 658 ? -25.169 27.484 5.199 1.00 87.94 658 GLY A C 1
ATOM 5189 O O . GLY A 1 658 ? -26.171 26.801 5.365 1.00 87.94 658 GLY A O 1
ATOM 5190 N N . ASN A 1 659 ? -25.199 28.796 5.442 1.00 90.19 659 ASN A N 1
ATOM 5191 C CA . ASN A 1 659 ? -26.390 29.484 5.951 1.00 90.19 659 ASN A CA 1
ATOM 5192 C C . ASN A 1 659 ? -27.558 29.566 4.940 1.00 90.19 659 ASN A C 1
ATOM 5194 O O . ASN A 1 659 ? -28.660 29.957 5.322 1.00 90.19 659 ASN A O 1
ATOM 5198 N N . VAL A 1 660 ? -27.324 29.257 3.661 1.00 87.75 660 VAL A N 1
ATOM 5199 C CA . VAL A 1 660 ? -28.378 29.010 2.661 1.00 87.75 660 VAL A CA 1
ATOM 5200 C C . VAL A 1 660 ? -28.929 27.591 2.840 1.00 87.75 660 VAL A C 1
ATOM 5202 O O . VAL A 1 660 ? -30.137 27.386 2.740 1.00 87.75 660 VAL A O 1
ATOM 5205 N N . LEU A 1 661 ? -28.046 26.649 3.182 1.00 83.19 661 LEU A N 1
ATOM 5206 C CA . LEU A 1 661 ? -28.261 25.216 3.405 1.00 83.19 661 LEU A CA 1
ATOM 5207 C C . LEU A 1 661 ? -28.754 24.889 4.835 1.00 83.19 661 LEU A C 1
ATOM 5209 O O . LEU A 1 661 ? -28.326 23.906 5.439 1.00 83.19 661 LEU A O 1
ATOM 5213 N N . ALA A 1 662 ? -29.638 25.722 5.391 1.00 77.56 662 ALA A N 1
ATOM 5214 C CA . ALA A 1 662 ? -30.170 25.600 6.756 1.00 77.56 662 ALA A CA 1
ATOM 5215 C C . ALA A 1 662 ? -31.524 24.848 6.862 1.00 77.56 662 ALA A C 1
ATOM 5217 O O . ALA A 1 662 ? -32.106 24.767 7.943 1.00 77.56 662 ALA A O 1
ATOM 5218 N N . GLY A 1 663 ? -32.056 24.345 5.745 1.00 66.50 663 GLY A N 1
ATOM 5219 C CA . GLY A 1 663 ? -33.331 23.631 5.602 1.00 66.50 663 GLY A CA 1
ATOM 5220 C C . GLY A 1 663 ? -33.152 22.213 5.044 1.00 66.50 663 GLY A C 1
ATOM 5221 O O . GLY A 1 663 ? -32.043 21.796 4.738 1.00 66.50 663 GLY A O 1
ATOM 5222 N N . GLN A 1 664 ? -34.241 21.441 4.946 1.00 66.19 664 GLN A N 1
ATOM 5223 C CA . GLN A 1 664 ? -34.135 19.975 4.827 1.00 66.19 664 GLN A CA 1
ATOM 5224 C C . GLN A 1 664 ? -33.958 19.398 3.411 1.00 66.19 664 GLN A C 1
ATOM 5226 O O . GLN A 1 664 ? -33.486 18.269 3.298 1.00 66.19 664 GLN A O 1
ATOM 5231 N N . ILE A 1 665 ? -34.409 20.084 2.354 1.00 71.56 665 ILE A N 1
ATOM 5232 C CA . ILE A 1 665 ? -34.325 19.620 0.954 1.00 71.56 665 ILE A CA 1
ATOM 5233 C C . ILE A 1 665 ? -34.159 20.834 0.036 1.00 71.56 665 ILE A C 1
ATOM 5235 O O . ILE A 1 665 ? -34.876 21.826 0.192 1.00 71.56 665 ILE A O 1
ATOM 5239 N N . TYR A 1 666 ? -33.272 20.703 -0.948 1.00 80.31 666 TYR A N 1
ATOM 5240 C CA . TYR A 1 666 ? -33.048 21.666 -2.021 1.00 80.31 666 TYR A CA 1
ATOM 5241 C C . TYR A 1 666 ? -32.946 20.957 -3.369 1.00 80.31 666 TYR A C 1
ATOM 5243 O O . TYR A 1 666 ? -32.623 19.772 -3.420 1.00 80.31 666 TYR A O 1
ATOM 5251 N N . ASP A 1 667 ? -33.195 21.711 -4.431 1.00 82.06 667 ASP A N 1
ATOM 5252 C CA . ASP A 1 667 ? -32.852 21.363 -5.805 1.00 82.06 667 ASP A CA 1
ATOM 5253 C C . ASP A 1 667 ? -31.619 22.179 -6.235 1.00 82.06 667 ASP A C 1
ATOM 5255 O O . ASP A 1 667 ? -31.475 23.346 -5.849 1.00 82.06 667 ASP A O 1
ATOM 5259 N N . LEU A 1 668 ? -30.717 21.557 -6.993 1.00 87.75 668 LEU A N 1
ATOM 5260 C CA . LEU A 1 668 ? -29.434 22.118 -7.421 1.00 87.75 668 LEU A CA 1
ATOM 5261 C C . LEU A 1 668 ? -29.313 21.977 -8.939 1.00 87.75 668 LEU A C 1
ATOM 5263 O O . LEU A 1 668 ? -28.880 20.943 -9.443 1.00 87.75 668 LEU A O 1
ATOM 5267 N N . SER A 1 669 ? -29.669 23.031 -9.670 1.00 89.62 669 SER A N 1
ATOM 5268 C CA . SER A 1 669 ? -29.556 23.055 -11.129 1.00 89.62 669 SER A CA 1
ATOM 5269 C C . SER A 1 669 ? -28.310 23.818 -11.575 1.00 89.62 669 SER A C 1
ATOM 5271 O O . SER A 1 669 ? -27.974 24.867 -11.018 1.00 89.62 669 SER A O 1
ATOM 5273 N N . ILE A 1 670 ? -27.667 23.341 -12.639 1.00 89.00 670 ILE A N 1
ATOM 5274 C CA . ILE A 1 670 ? -26.586 24.048 -13.329 1.00 89.00 670 ILE A CA 1
ATOM 5275 C C . ILE A 1 670 ? -27.076 24.359 -14.741 1.00 89.00 670 ILE A C 1
ATOM 5277 O O . ILE A 1 670 ? -27.323 23.454 -15.533 1.00 89.00 670 ILE A O 1
ATOM 5281 N N . GLU A 1 671 ? -27.248 25.641 -15.052 1.00 89.88 671 GLU A N 1
ATOM 5282 C CA . GLU A 1 671 ? -27.751 26.098 -16.348 1.00 89.88 671 GLU A CA 1
ATOM 5283 C C . GLU A 1 671 ? -26.673 26.870 -17.108 1.00 89.88 671 GLU A C 1
ATOM 5285 O O . GLU A 1 671 ? -26.033 27.768 -16.568 1.00 89.88 671 GLU A O 1
ATOM 5290 N N . GLN A 1 672 ? -26.490 26.552 -18.386 1.00 84.50 672 GLN A N 1
ATOM 5291 C CA . GLN A 1 672 ? -25.660 27.339 -19.295 1.00 84.50 672 GLN A CA 1
ATOM 5292 C C . GLN A 1 672 ? -26.460 28.558 -19.781 1.00 84.50 672 GLN A C 1
ATOM 5294 O O . GLN A 1 672 ? -27.580 28.389 -20.270 1.00 84.50 672 GLN A O 1
ATOM 5299 N N . GLU A 1 673 ? -25.912 29.779 -19.717 1.00 76.06 673 GLU A N 1
ATOM 5300 C CA . GLU A 1 673 ? -26.595 30.937 -20.316 1.00 76.06 673 GLU A CA 1
ATOM 5301 C C . GLU A 1 673 ? -26.509 30.867 -21.853 1.00 76.06 673 GLU A C 1
ATOM 5303 O O . GLU A 1 673 ? -25.559 31.340 -22.480 1.00 76.06 673 GLU A O 1
ATOM 5308 N N . ILE A 1 674 ? -27.526 30.271 -22.483 1.00 64.00 674 ILE A N 1
ATOM 5309 C CA . ILE A 1 674 ? -27.681 30.249 -23.943 1.00 64.00 674 ILE A CA 1
ATOM 5310 C C . ILE A 1 674 ? -28.048 31.665 -24.413 1.00 64.00 674 ILE A C 1
ATOM 5312 O O . ILE A 1 674 ? -29.218 32.052 -24.457 1.00 64.00 674 ILE A O 1
ATOM 5316 N N . GLY A 1 675 ? -27.026 32.451 -24.758 1.00 48.97 675 GLY A N 1
ATOM 5317 C CA . GLY A 1 675 ? -27.132 33.888 -25.010 1.00 48.97 675 GLY A CA 1
ATOM 5318 C C . GLY A 1 675 ? -28.211 34.309 -26.019 1.00 48.97 675 GLY A C 1
ATOM 5319 O O . GLY A 1 675 ? -27.985 34.330 -27.229 1.00 48.97 675 GLY A O 1
ATOM 5320 N N . GLY A 1 676 ? -29.355 34.772 -25.504 1.00 42.31 676 GLY A N 1
ATOM 5321 C CA . GLY A 1 676 ? -30.308 35.605 -26.245 1.00 42.31 676 GLY A CA 1
ATOM 5322 C C . GLY A 1 676 ? -31.447 34.899 -26.990 1.00 42.31 676 GLY A C 1
ATOM 5323 O O . GLY A 1 676 ? -32.026 35.518 -27.886 1.00 42.31 676 GLY A O 1
ATOM 5324 N N . LEU A 1 677 ? -31.811 33.661 -26.636 1.00 33.53 677 LEU A N 1
ATOM 5325 C CA . LEU A 1 677 ? -33.044 33.017 -27.117 1.00 33.53 677 LEU A CA 1
ATOM 5326 C C . LEU A 1 677 ? -33.901 32.502 -25.954 1.00 33.53 677 LEU A C 1
ATOM 5328 O O . LEU A 1 677 ? -33.498 31.598 -25.231 1.00 33.53 677 LEU A O 1
ATOM 5332 N N . GLU A 1 678 ? -35.111 33.054 -25.812 1.00 32.69 678 GLU A N 1
ATOM 5333 C CA . GLU A 1 678 ? -36.127 32.534 -24.891 1.00 32.69 678 GLU A CA 1
ATOM 5334 C C . GLU A 1 678 ? -36.481 31.089 -25.279 1.00 32.69 678 GLU A C 1
ATOM 5336 O O . GLU A 1 678 ? -37.101 30.847 -26.320 1.00 32.69 678 GLU A O 1
ATOM 5341 N N . LEU A 1 679 ? -36.103 30.121 -24.437 1.00 28.66 679 LEU A N 1
ATOM 5342 C CA . LEU A 1 679 ? -36.602 28.753 -24.543 1.00 28.66 679 LEU A CA 1
ATOM 5343 C C . LEU A 1 679 ? -38.104 28.762 -24.248 1.00 28.66 679 LEU A C 1
ATOM 5345 O O . LEU A 1 679 ? -38.543 29.027 -23.130 1.00 28.66 679 LEU A O 1
ATOM 5349 N N . LEU A 1 680 ? -38.897 28.512 -25.289 1.00 25.11 680 LEU A N 1
ATOM 5350 C CA . LEU A 1 680 ? -40.351 28.518 -25.212 1.00 25.11 680 LEU A CA 1
ATOM 5351 C C . LEU A 1 680 ? -40.820 27.310 -24.382 1.00 25.11 680 LEU A C 1
ATOM 5353 O O . LEU A 1 680 ? -40.800 26.189 -24.886 1.00 25.11 680 LEU A O 1
ATOM 5357 N N . ASP A 1 681 ? -41.221 27.551 -23.129 1.00 28.45 681 ASP A N 1
ATOM 5358 C CA . ASP A 1 681 ? -41.641 26.529 -22.156 1.00 28.45 681 ASP A CA 1
ATOM 5359 C C . ASP A 1 681 ? -42.738 25.611 -22.731 1.00 28.45 681 ASP A C 1
ATOM 5361 O O . ASP A 1 681 ? -43.913 25.980 -22.849 1.00 28.45 681 ASP A O 1
ATOM 5365 N N . LEU A 1 682 ? -42.332 24.411 -23.152 1.00 23.12 682 LEU A N 1
ATOM 5366 C CA . LEU A 1 682 ? -43.126 23.523 -23.998 1.00 23.12 682 LEU A CA 1
ATOM 5367 C C . LEU A 1 682 ? -43.955 22.544 -23.150 1.00 23.12 682 LEU A C 1
ATOM 5369 O O . LEU A 1 682 ? -43.896 21.326 -23.325 1.00 23.12 682 LEU A O 1
ATOM 5373 N N . ARG A 1 683 ? -44.743 23.096 -22.217 1.00 25.09 683 ARG A N 1
ATOM 5374 C CA . ARG A 1 683 ? -45.620 22.336 -21.311 1.00 25.09 683 ARG A CA 1
ATOM 5375 C C . ARG A 1 683 ? -46.657 21.512 -22.078 1.00 25.09 683 ARG A C 1
ATOM 5377 O O . ARG A 1 683 ? -47.719 22.010 -22.453 1.00 25.09 683 ARG A O 1
ATOM 5384 N N . LEU A 1 684 ? -46.390 20.218 -22.230 1.00 24.72 684 LEU A N 1
ATOM 5385 C CA . LEU A 1 684 ? -47.394 19.214 -22.580 1.00 24.72 684 LEU A CA 1
ATOM 5386 C C . LEU A 1 684 ? -48.188 18.816 -21.327 1.00 24.72 684 LEU A C 1
ATOM 5388 O O . LEU A 1 684 ? -47.969 17.755 -20.749 1.00 24.72 684 LEU A O 1
ATOM 5392 N N . SER A 1 685 ? -49.111 19.678 -20.895 1.00 30.70 685 SER A N 1
ATOM 5393 C CA . SER A 1 685 ? -50.095 19.340 -19.862 1.00 30.70 685 SER A CA 1
ATOM 5394 C C . SER A 1 685 ? -51.421 18.895 -20.487 1.00 30.70 685 SER A C 1
ATOM 5396 O O . SER A 1 685 ? -52.181 19.696 -21.039 1.00 30.70 685 SER A O 1
ATOM 5398 N N . ASP A 1 686 ? -51.730 17.600 -20.371 1.00 26.70 686 ASP A N 1
ATOM 5399 C CA . ASP A 1 686 ? -53.050 17.066 -20.720 1.00 26.70 686 ASP A CA 1
ATOM 5400 C C . ASP A 1 686 ? -54.097 17.585 -19.720 1.00 26.70 686 ASP A C 1
ATOM 5402 O O . ASP A 1 686 ? -54.218 17.138 -18.578 1.00 26.70 686 ASP A O 1
ATOM 5406 N N . SER A 1 687 ? -54.849 18.593 -20.153 1.00 32.44 687 SER A N 1
ATOM 5407 C CA . SER A 1 687 ? -55.755 19.374 -19.307 1.00 32.44 687 SER A CA 1
ATOM 5408 C C . SER A 1 687 ? -57.067 18.637 -19.005 1.00 32.44 687 SER A C 1
ATOM 5410 O O . SER A 1 687 ? -58.086 18.899 -19.641 1.00 32.44 687 SER A O 1
ATOM 5412 N N . ASN A 1 688 ? -57.061 17.718 -18.025 1.00 31.69 688 ASN A N 1
ATOM 5413 C CA . ASN A 1 688 ? -58.284 17.089 -17.483 1.00 31.69 688 ASN A CA 1
ATOM 5414 C C . ASN A 1 688 ? -58.186 16.501 -16.045 1.00 31.69 688 ASN A C 1
ATOM 5416 O O . ASN A 1 688 ? -58.951 15.600 -15.699 1.00 31.69 688 ASN A O 1
ATOM 5420 N N . SER A 1 689 ? -57.307 17.008 -15.173 1.00 32.28 689 SER A N 1
ATOM 5421 C CA . SER A 1 689 ? -57.370 16.748 -13.717 1.00 32.28 689 SER A CA 1
ATOM 5422 C C . SER A 1 689 ? -58.073 17.894 -12.978 1.00 32.28 689 SER A C 1
ATOM 5424 O O . SER A 1 689 ? -57.951 19.050 -13.380 1.00 32.28 689 SER A O 1
ATOM 5426 N N . LEU A 1 690 ? -58.831 17.586 -11.917 1.00 30.05 690 LEU A N 1
ATOM 5427 C CA . LEU A 1 690 ? -59.616 18.591 -11.188 1.00 30.05 690 LEU A CA 1
ATOM 5428 C C . LEU A 1 690 ? -58.762 19.536 -10.327 1.00 30.05 690 LEU A C 1
ATOM 5430 O O . LEU A 1 690 ? -57.648 19.219 -9.919 1.00 30.05 690 LEU A O 1
ATOM 5434 N N . ASP A 1 691 ? -59.364 20.690 -10.055 1.00 37.09 691 ASP A N 1
ATOM 5435 C CA . ASP A 1 691 ? -58.893 21.774 -9.195 1.00 37.09 691 ASP A CA 1
ATOM 5436 C C . ASP A 1 691 ? -58.686 21.293 -7.740 1.00 37.09 691 ASP A C 1
ATOM 5438 O O . ASP A 1 691 ? -59.639 20.874 -7.079 1.00 37.09 691 ASP A O 1
ATOM 5442 N N . PHE A 1 692 ? -57.433 21.307 -7.267 1.00 42.59 692 PHE A N 1
ATOM 5443 C CA . PHE A 1 692 ? -56.990 20.722 -5.986 1.00 42.59 692 PHE A CA 1
ATOM 5444 C C . PHE A 1 692 ? -56.302 21.747 -5.053 1.00 42.59 692 PHE A C 1
ATOM 5446 O O . PHE A 1 692 ? -55.572 21.378 -4.129 1.00 42.59 692 PHE A O 1
ATOM 5453 N N . ASP A 1 693 ? -56.569 23.042 -5.254 1.00 42.38 693 ASP A N 1
ATOM 5454 C CA . ASP A 1 693 ? -55.898 24.179 -4.591 1.00 42.38 693 ASP A CA 1
ATOM 5455 C C . ASP A 1 693 ? -55.925 24.178 -3.045 1.00 42.38 693 ASP A C 1
ATOM 5457 O O . ASP A 1 693 ? -55.134 24.872 -2.408 1.00 42.38 693 ASP A O 1
ATOM 5461 N N . LEU A 1 694 ? -56.777 23.367 -2.407 1.00 41.91 694 LEU A N 1
ATOM 5462 C CA . LEU A 1 694 ? -56.858 23.245 -0.943 1.00 41.91 694 LEU A CA 1
ATOM 5463 C C . LEU A 1 694 ? -55.683 22.495 -0.281 1.00 41.91 694 LEU A C 1
ATOM 5465 O O . LEU A 1 694 ? -55.576 22.528 0.945 1.00 41.91 694 LEU A O 1
ATOM 5469 N N . LEU A 1 695 ? -54.800 21.852 -1.055 1.00 45.75 695 LEU A N 1
ATOM 5470 C CA . LEU A 1 695 ? -53.558 21.229 -0.559 1.00 45.75 695 LEU A CA 1
ATOM 5471 C C . LEU A 1 695 ? -52.274 21.787 -1.206 1.00 45.75 695 LEU A C 1
ATOM 5473 O O . LEU A 1 695 ? -51.182 21.361 -0.830 1.00 45.75 695 LEU A O 1
ATOM 5477 N N . ASN A 1 696 ? -52.394 22.758 -2.119 1.00 44.19 696 ASN A N 1
ATOM 5478 C CA . ASN A 1 696 ? -51.269 23.398 -2.819 1.00 44.19 696 ASN A CA 1
ATOM 5479 C C . ASN A 1 696 ? -50.852 24.749 -2.204 1.00 44.19 696 ASN A C 1
ATOM 5481 O O . ASN A 1 696 ? -50.082 25.503 -2.790 1.00 44.19 696 ASN A O 1
ATOM 5485 N N . SER A 1 697 ? -51.305 25.070 -0.986 1.00 50.44 697 SER A N 1
ATOM 5486 C CA . SER A 1 697 ? -50.596 26.047 -0.152 1.00 50.44 697 SER A CA 1
ATOM 5487 C C . SER A 1 697 ? -49.355 25.369 0.440 1.00 50.44 697 SER A C 1
ATOM 5489 O O . SER A 1 697 ? -49.358 24.922 1.592 1.00 50.44 697 SER A O 1
ATOM 5491 N N . ASP A 1 698 ? -48.317 25.247 -0.384 1.00 52.34 698 ASP A N 1
ATOM 5492 C CA . ASP A 1 698 ? -47.166 24.355 -0.185 1.00 52.34 698 ASP A CA 1
ATOM 5493 C C . ASP A 1 698 ? -46.390 24.569 1.133 1.00 52.34 698 ASP A C 1
ATOM 5495 O O . ASP A 1 698 ? -45.739 23.653 1.628 1.00 52.34 698 ASP A O 1
ATOM 5499 N N . SER A 1 699 ? -46.554 25.730 1.771 1.00 52.94 699 SER A N 1
ATOM 5500 C CA . SER A 1 699 ? -45.919 26.126 3.035 1.00 52.94 699 SER A CA 1
ATOM 5501 C C . SER A 1 699 ? -46.557 25.585 4.329 1.00 52.94 699 SER A C 1
ATOM 5503 O O . SER A 1 699 ? -46.062 25.894 5.414 1.00 52.94 699 SER A O 1
ATOM 5505 N N . LEU A 1 700 ? -47.655 24.814 4.271 1.00 63.19 700 LEU A N 1
ATOM 5506 C CA . LEU A 1 700 ? -48.373 24.365 5.482 1.00 63.19 700 LEU A CA 1
ATOM 5507 C C . LEU A 1 700 ? -48.060 22.940 5.962 1.00 63.19 700 LEU A C 1
ATOM 5509 O O . LEU A 1 700 ? -48.259 22.659 7.145 1.00 63.19 700 LEU A O 1
ATOM 5513 N N . TRP A 1 701 ? -47.599 22.032 5.097 1.00 73.94 701 TRP A N 1
ATOM 5514 C CA . TRP A 1 701 ? -47.450 20.617 5.473 1.00 73.94 701 TRP A CA 1
ATOM 5515 C C . TRP A 1 701 ? -46.101 20.301 6.140 1.00 73.94 701 TRP A C 1
ATOM 5517 O O . TRP A 1 701 ? -46.051 19.435 7.016 1.00 73.94 701 TRP A O 1
ATOM 5527 N N . GLU A 1 702 ? -45.023 21.012 5.785 1.00 75.06 702 GLU A N 1
ATOM 5528 C CA . GLU A 1 702 ? -43.671 20.753 6.310 1.00 75.06 702 GLU A CA 1
ATOM 5529 C C . GLU A 1 702 ? -43.600 20.860 7.841 1.00 75.06 702 GLU A C 1
ATOM 5531 O O . GLU A 1 702 ? -43.177 19.887 8.470 1.00 75.06 702 GLU A O 1
ATOM 5536 N N . PRO A 1 703 ? -44.109 21.932 8.493 1.00 80.94 703 PRO A N 1
ATOM 5537 C CA . PRO A 1 703 ? -43.994 22.066 9.944 1.00 80.94 703 PRO A CA 1
ATOM 5538 C C . PRO A 1 703 ? -44.832 21.033 10.704 1.00 80.94 703 PRO A C 1
ATOM 5540 O O . PRO A 1 703 ? -44.631 20.839 11.901 1.00 80.94 703 PRO A O 1
ATOM 5543 N N . VAL A 1 704 ? -45.818 20.406 10.050 1.00 78.38 704 VAL A N 1
ATOM 5544 C CA . VAL A 1 704 ? -46.597 19.294 10.616 1.00 78.38 704 VAL A CA 1
ATOM 5545 C C . VAL A 1 704 ? -45.792 18.002 10.526 1.00 78.38 704 VAL A C 1
ATOM 5547 O O . VAL A 1 704 ? -45.643 17.313 11.534 1.00 78.38 704 VAL A O 1
ATOM 5550 N N . TRP A 1 705 ? -45.230 17.707 9.350 1.00 80.56 705 TRP A N 1
ATOM 5551 C CA . TRP A 1 705 ? -44.341 16.566 9.136 1.00 80.56 705 TRP A CA 1
ATOM 5552 C C . TRP A 1 705 ? -43.157 16.578 10.115 1.00 80.56 705 TRP A C 1
ATOM 5554 O O . TRP A 1 705 ? -42.942 15.592 10.816 1.00 80.56 705 TRP A O 1
ATOM 5564 N N . GLU A 1 706 ? -42.440 17.702 10.222 1.00 80.56 706 GLU A N 1
ATOM 5565 C CA . GLU A 1 706 ? -41.267 17.847 11.095 1.00 80.56 706 GLU A CA 1
ATOM 5566 C C . GLU A 1 706 ? -41.590 17.559 12.566 1.00 80.56 706 GLU A C 1
ATOM 5568 O O . GLU A 1 706 ? -40.909 16.750 13.197 1.00 80.56 706 GLU A O 1
ATOM 5573 N N . ARG A 1 707 ? -42.661 18.160 13.109 1.00 84.19 707 ARG A N 1
ATOM 5574 C CA . ARG A 1 707 ? -43.110 17.889 14.488 1.00 84.19 707 ARG A CA 1
ATOM 5575 C C . ARG A 1 707 ? -43.447 16.417 14.697 1.00 84.19 707 ARG A C 1
ATOM 5577 O O . ARG A 1 707 ? -43.126 15.866 15.747 1.00 84.19 707 ARG A O 1
ATOM 5584 N N . ALA A 1 708 ? -44.101 15.797 13.718 1.00 77.12 708 ALA A N 1
ATOM 5585 C CA . ALA A 1 708 ? -44.619 14.444 13.844 1.00 77.12 708 ALA A CA 1
ATOM 5586 C C . ALA A 1 708 ? -43.524 13.367 13.773 1.00 77.12 708 ALA A C 1
ATOM 5588 O O . ALA A 1 708 ? -43.655 12.347 14.444 1.00 77.12 708 ALA A O 1
ATOM 5589 N N . VAL A 1 709 ? -42.431 13.598 13.030 1.00 80.19 709 VAL A N 1
ATOM 5590 C CA . VAL A 1 709 ? -41.252 12.706 13.045 1.00 80.19 709 VAL A CA 1
ATOM 5591 C C . VAL A 1 709 ? -40.250 13.026 14.158 1.00 80.19 709 VAL A C 1
ATOM 5593 O O . VAL A 1 709 ? -39.485 12.150 14.551 1.00 80.19 709 VAL A O 1
ATOM 5596 N N . ALA A 1 710 ? -40.265 14.246 14.707 1.00 78.88 710 ALA A N 1
ATOM 5597 C CA . ALA A 1 710 ? -39.491 14.608 15.899 1.00 78.88 710 ALA A CA 1
ATOM 5598 C C . ALA A 1 710 ? -40.127 14.109 17.217 1.00 78.88 710 ALA A C 1
ATOM 5600 O O . ALA A 1 710 ? -39.474 14.116 18.266 1.00 78.88 710 ALA A O 1
ATOM 5601 N N . ALA A 1 711 ? -41.391 13.674 17.184 1.00 76.50 711 ALA A N 1
ATOM 5602 C CA . ALA A 1 711 ? -42.073 13.068 18.320 1.00 76.50 711 ALA A CA 1
ATOM 5603 C C . ALA A 1 711 ? -41.437 11.709 18.666 1.00 76.50 711 ALA A C 1
ATOM 5605 O O . ALA A 1 711 ? -41.590 10.727 17.943 1.00 76.50 711 ALA A O 1
ATOM 5606 N N . ARG A 1 712 ? -40.713 11.647 19.791 1.00 74.62 712 ARG A N 1
ATOM 5607 C CA . ARG A 1 712 ? -40.097 10.401 20.271 1.00 74.62 712 ARG A CA 1
ATOM 5608 C C . ARG A 1 712 ? -41.165 9.374 20.645 1.00 74.62 712 ARG A C 1
ATOM 5610 O O . ARG A 1 712 ? -42.155 9.717 21.287 1.00 74.62 712 ARG A O 1
ATOM 5617 N N . TYR A 1 713 ? -40.910 8.109 20.316 1.00 82.25 713 TYR A N 1
ATOM 5618 C CA . TYR A 1 713 ? -41.755 6.995 20.733 1.00 82.25 713 TYR A CA 1
ATOM 5619 C C . TYR A 1 713 ? -41.881 6.923 22.264 1.00 82.25 713 TYR A C 1
ATOM 5621 O O . TYR A 1 713 ? -40.872 6.840 22.966 1.00 82.25 713 TYR A O 1
ATOM 5629 N N . ASN A 1 714 ? -43.117 6.928 22.780 1.00 85.00 714 ASN A N 1
ATOM 5630 C CA . ASN A 1 714 ? -43.403 6.717 24.197 1.00 85.00 714 ASN A CA 1
ATOM 5631 C C . ASN A 1 714 ? -44.207 5.410 24.398 1.00 85.00 714 ASN A C 1
ATOM 5633 O O . ASN A 1 714 ? -45.402 5.356 24.079 1.00 85.00 714 ASN A O 1
ATOM 5637 N N . PRO A 1 715 ? -43.602 4.343 24.957 1.00 81.44 715 PRO A N 1
ATOM 5638 C CA . PRO A 1 715 ? -44.271 3.054 25.120 1.00 81.44 715 PRO A CA 1
ATOM 5639 C C . PRO A 1 715 ? -45.458 3.086 26.094 1.00 81.44 715 PRO A C 1
ATOM 5641 O O . PRO A 1 715 ? -46.309 2.198 26.011 1.00 81.44 715 PRO A O 1
ATOM 5644 N N . ASP A 1 716 ? -45.604 4.109 26.942 1.00 86.88 716 ASP A N 1
ATOM 5645 C CA . ASP A 1 716 ? -46.711 4.222 27.905 1.00 86.88 716 ASP A CA 1
ATOM 5646 C C . ASP A 1 716 ? -47.954 4.961 27.360 1.00 86.88 716 ASP A C 1
ATOM 5648 O O . ASP A 1 716 ? -49.036 4.875 27.944 1.00 86.88 716 ASP A O 1
ATOM 5652 N N . GLU A 1 717 ? -47.860 5.661 26.224 1.00 89.56 717 GLU A N 1
ATOM 5653 C CA . GLU A 1 717 ? -48.943 6.540 25.749 1.00 89.56 717 GLU A CA 1
ATOM 5654 C C . GLU A 1 717 ? -50.124 5.793 25.079 1.00 89.56 717 GLU A C 1
ATOM 5656 O O . GLU A 1 717 ? -49.924 4.814 24.348 1.00 89.56 717 GLU A O 1
ATOM 5661 N N . PRO A 1 718 ? -51.385 6.228 25.294 1.00 90.00 718 PRO A N 1
ATOM 5662 C CA . PRO A 1 718 ? -52.586 5.531 24.820 1.00 90.00 718 PRO A CA 1
ATOM 5663 C C . PRO A 1 718 ? -52.962 5.906 23.373 1.00 90.00 718 PRO A C 1
ATOM 5665 O O . PRO A 1 718 ? -54.037 6.452 23.116 1.00 90.00 718 PRO A O 1
ATOM 5668 N N . TYR A 1 719 ? -52.080 5.611 22.418 1.00 93.50 719 TYR A N 1
ATOM 5669 C CA . TYR A 1 719 ? -52.298 5.880 20.991 1.00 93.50 719 TYR A CA 1
ATOM 5670 C C . TYR A 1 719 ? -53.544 5.180 20.432 1.00 93.50 719 TYR A C 1
ATOM 5672 O O . TYR A 1 719 ? -53.830 4.034 20.779 1.00 93.50 719 TYR A O 1
ATOM 5680 N N . GLN A 1 720 ? -54.265 5.857 19.541 1.00 93.62 720 GLN A N 1
ATOM 5681 C CA . GLN A 1 720 ? -55.411 5.337 18.786 1.00 93.62 720 GLN A CA 1
ATOM 5682 C C . GLN A 1 720 ? -55.096 5.150 17.297 1.00 93.62 720 GLN A C 1
ATOM 5684 O O . GLN A 1 720 ? -55.633 4.231 16.675 1.00 93.62 720 GLN A O 1
ATOM 5689 N N . PHE A 1 721 ? -54.206 5.983 16.752 1.00 93.00 721 PHE A N 1
ATOM 5690 C CA . PHE A 1 721 ? -53.712 5.902 15.378 1.00 93.00 721 PHE A CA 1
ATOM 5691 C C . PHE A 1 721 ? -52.220 5.531 15.373 1.00 93.00 721 PHE A C 1
ATOM 5693 O O . PHE A 1 721 ? -51.437 6.137 16.103 1.00 93.00 721 PHE A O 1
ATOM 5700 N N . ALA A 1 722 ? -51.816 4.564 14.550 1.00 93.06 722 ALA A N 1
ATOM 5701 C CA . ALA A 1 722 ? -50.414 4.217 14.315 1.00 93.06 722 ALA A CA 1
ATOM 5702 C C . ALA A 1 722 ? -50.007 4.519 12.864 1.00 93.06 722 ALA A C 1
ATOM 5704 O O . ALA A 1 722 ? -50.613 3.999 11.930 1.00 93.06 722 ALA A O 1
ATOM 5705 N N . ILE A 1 723 ? -48.978 5.343 12.681 1.00 92.00 723 ILE A N 1
ATOM 5706 C CA . ILE A 1 723 ? -48.362 5.665 11.390 1.00 92.00 723 ILE A CA 1
ATOM 5707 C C . ILE A 1 723 ? -47.000 4.962 11.356 1.00 92.00 723 ILE A C 1
ATOM 5709 O O . ILE A 1 723 ? -46.187 5.150 12.259 1.00 92.00 723 ILE A O 1
ATOM 5713 N N . ILE A 1 724 ? -46.760 4.116 10.358 1.00 91.38 724 ILE A N 1
ATOM 5714 C CA . ILE A 1 724 ? -45.613 3.204 10.302 1.00 91.38 724 ILE A CA 1
ATOM 5715 C C . ILE A 1 724 ? -44.826 3.467 9.015 1.00 91.38 724 ILE A C 1
ATOM 5717 O O . ILE A 1 724 ? -45.322 3.204 7.920 1.00 91.38 724 ILE A O 1
ATOM 5721 N N . LEU A 1 725 ? -43.612 3.999 9.164 1.00 88.50 725 LEU A N 1
ATOM 5722 C CA . LEU A 1 725 ? -42.773 4.549 8.096 1.00 88.50 725 LEU A CA 1
ATOM 5723 C C . LEU A 1 725 ? -41.335 3.972 8.161 1.00 88.50 725 LEU A C 1
ATOM 5725 O O . LEU A 1 725 ? -40.385 4.709 8.456 1.00 88.50 725 LEU A O 1
ATOM 5729 N N . PRO A 1 726 ? -41.150 2.652 7.957 1.00 82.69 726 PRO A N 1
ATOM 5730 C CA . PRO A 1 726 ? -39.829 2.034 7.893 1.00 82.69 726 PRO A CA 1
ATOM 5731 C C . PRO A 1 726 ? -38.998 2.599 6.740 1.00 82.69 726 PRO A C 1
ATOM 5733 O O . PRO A 1 726 ? -39.524 2.952 5.683 1.00 82.69 726 PRO A O 1
ATOM 5736 N N . THR A 1 727 ? -37.680 2.615 6.930 1.00 70.75 727 THR A N 1
ATOM 5737 C CA . THR A 1 727 ? -36.716 2.889 5.864 1.00 70.75 727 THR A CA 1
ATOM 5738 C C . THR A 1 727 ? -36.890 1.899 4.712 1.00 70.75 727 THR A C 1
ATOM 5740 O O . THR A 1 727 ? -36.919 0.681 4.907 1.00 70.75 727 THR A O 1
ATOM 5743 N N . ALA A 1 728 ? -36.961 2.420 3.486 1.00 56.78 728 ALA A N 1
ATOM 5744 C CA . ALA A 1 728 ? -36.658 1.616 2.310 1.00 56.78 728 ALA A CA 1
ATOM 5745 C C . ALA A 1 728 ? -35.151 1.310 2.328 1.00 56.78 728 ALA A C 1
ATOM 5747 O O . ALA A 1 728 ? -34.354 2.224 2.503 1.00 56.78 728 ALA A O 1
ATOM 5748 N N . TRP A 1 729 ? -34.780 0.033 2.197 1.00 53.44 729 TRP A N 1
ATOM 5749 C CA . TRP A 1 729 ? -33.374 -0.391 2.177 1.00 53.44 729 TRP A CA 1
ATOM 5750 C C . TRP A 1 729 ? -32.704 -0.007 0.852 1.00 53.44 729 TRP A C 1
ATOM 5752 O O . TRP A 1 729 ? -33.329 -0.116 -0.207 1.00 53.44 729 TRP A O 1
ATOM 5762 N N . ASP A 1 730 ? -31.419 0.323 0.932 1.00 44.09 730 ASP A N 1
ATOM 5763 C CA . ASP A 1 730 ? -30.513 0.889 -0.081 1.00 44.09 730 ASP A CA 1
ATOM 5764 C C . ASP A 1 730 ? -30.167 -0.054 -1.259 1.00 44.09 730 ASP A C 1
ATOM 5766 O O . ASP A 1 730 ? -29.091 0.019 -1.832 1.00 44.09 730 ASP A O 1
ATOM 5770 N N . TYR A 1 731 ? -31.060 -0.982 -1.627 1.00 41.84 731 TYR A N 1
ATOM 5771 C CA . TYR A 1 731 ? -30.780 -2.048 -2.608 1.00 41.84 731 TYR A CA 1
ATOM 5772 C C . TYR A 1 731 ? -31.104 -1.685 -4.068 1.00 41.84 731 TYR A C 1
ATOM 5774 O O . TYR A 1 731 ? -31.369 -2.560 -4.881 1.00 41.84 731 TYR A O 1
ATOM 5782 N N . PHE A 1 732 ? -31.201 -0.393 -4.372 1.00 39.88 732 PHE A N 1
ATOM 5783 C CA . PHE A 1 732 ? -31.380 0.190 -5.708 1.00 39.88 732 PHE A CA 1
ATOM 5784 C C . PHE A 1 732 ? -30.884 1.648 -5.626 1.00 39.88 732 PHE A C 1
ATOM 5786 O O . PHE A 1 732 ? -31.110 2.269 -4.585 1.00 39.88 732 PHE A O 1
ATOM 5793 N N . PRO A 1 733 ? -30.316 2.238 -6.697 1.00 42.66 733 PRO A N 1
ATOM 5794 C CA . PRO A 1 733 ? -29.668 3.564 -6.682 1.00 42.66 733 PRO A CA 1
ATOM 5795 C C . PRO A 1 733 ? -30.605 4.774 -6.470 1.00 42.66 733 PRO A C 1
ATOM 5797 O O . PRO A 1 733 ? -30.211 5.916 -6.681 1.00 42.66 733 PRO A O 1
ATOM 5800 N N . TYR A 1 734 ? -31.840 4.551 -6.016 1.00 45.28 734 TYR A N 1
ATOM 5801 C CA . TYR A 1 734 ? -32.790 5.594 -5.637 1.00 45.28 734 TYR A CA 1
ATOM 5802 C C . TYR A 1 734 ? -33.011 5.565 -4.112 1.00 45.28 734 TYR A C 1
ATOM 5804 O O . TYR A 1 734 ? -33.908 4.852 -3.648 1.00 45.28 734 TYR A O 1
ATOM 5812 N N . PRO A 1 735 ? -32.257 6.352 -3.311 1.00 43.00 735 PRO A N 1
ATOM 5813 C CA . PRO A 1 735 ? -32.432 6.486 -1.855 1.00 43.00 735 PRO A CA 1
ATOM 5814 C C . PRO A 1 735 ? -33.677 7.324 -1.478 1.00 43.00 735 PRO A C 1
ATOM 5816 O O . PRO A 1 735 ? -33.700 8.131 -0.532 1.00 43.00 735 PRO A O 1
ATOM 5819 N N . GLU A 1 736 ? -34.764 7.127 -2.223 1.00 51.88 736 GLU A N 1
ATOM 5820 C CA . GLU A 1 736 ? -36.105 7.577 -1.884 1.00 51.88 736 GLU A CA 1
ATOM 5821 C C . GLU A 1 736 ? -36.705 6.661 -0.814 1.00 51.88 736 GLU A C 1
ATOM 5823 O O . GLU A 1 736 ? -37.548 5.800 -1.066 1.00 51.88 736 GLU A O 1
ATOM 5828 N N . ASP A 1 737 ? -36.262 6.900 0.424 1.00 63.66 737 ASP A N 1
ATOM 5829 C CA . ASP A 1 737 ? -37.022 6.635 1.648 1.00 63.66 737 ASP A CA 1
ATOM 5830 C C . ASP A 1 737 ? -38.520 6.829 1.362 1.00 63.66 737 ASP A C 1
ATOM 5832 O O . ASP A 1 737 ? -38.968 7.943 1.076 1.00 63.66 737 ASP A O 1
ATOM 5836 N N . SER A 1 738 ? -39.293 5.739 1.409 1.00 64.00 738 SER A N 1
ATOM 5837 C CA . SER A 1 738 ? -40.686 5.733 0.954 1.00 64.00 738 SER A CA 1
ATOM 5838 C C . SER A 1 738 ? -41.576 6.714 1.723 1.00 64.00 738 SER A C 1
ATOM 5840 O O . SER A 1 738 ? -42.611 7.137 1.205 1.00 64.00 738 SER A O 1
ATOM 5842 N N . ALA A 1 739 ? -41.158 7.160 2.912 1.00 67.12 739 ALA A N 1
ATOM 5843 C CA . ALA A 1 739 ? -41.840 8.211 3.649 1.00 67.12 739 ALA A CA 1
ATOM 5844 C C . ALA A 1 739 ? -41.650 9.612 3.023 1.00 67.12 739 ALA A C 1
ATOM 5846 O O . ALA A 1 739 ? -42.566 10.433 3.109 1.00 67.12 739 ALA A O 1
ATOM 5847 N N . LYS A 1 740 ? -40.533 9.883 2.319 1.00 69.12 740 LYS A N 1
ATOM 5848 C CA . LYS A 1 740 ? -40.320 11.121 1.531 1.00 69.12 740 LYS A CA 1
ATOM 5849 C C . LYS A 1 740 ? -41.434 11.303 0.494 1.00 69.12 740 LYS A C 1
ATOM 5851 O O . LYS A 1 740 ? -42.084 12.346 0.480 1.00 69.12 740 LYS A O 1
ATOM 5856 N N . SER A 1 741 ? -41.742 10.252 -0.272 1.00 67.56 741 SER A N 1
ATOM 5857 C CA . SER A 1 741 ? -42.829 10.233 -1.274 1.00 67.56 741 SER A CA 1
ATOM 5858 C C . SER A 1 741 ? -44.251 10.337 -0.678 1.00 67.56 741 SER A C 1
ATOM 5860 O O . SER A 1 741 ? -45.249 10.351 -1.405 1.00 67.56 741 SER A O 1
ATOM 5862 N N . ARG A 1 742 ? -44.367 10.402 0.660 1.00 74.06 742 ARG A N 1
ATOM 5863 C CA . ARG A 1 742 ? -45.627 10.446 1.418 1.00 74.06 742 ARG A CA 1
ATOM 5864 C C . ARG A 1 742 ? -45.706 11.543 2.479 1.00 74.06 742 ARG A C 1
ATOM 5866 O O . ARG A 1 742 ? -46.702 11.582 3.200 1.00 74.06 742 ARG A O 1
ATOM 5873 N N . LYS A 1 743 ? -44.756 12.485 2.558 1.00 79.81 743 LYS A N 1
ATOM 5874 C CA . LYS A 1 743 ? -44.771 13.532 3.602 1.00 79.81 743 LYS A CA 1
ATOM 5875 C C . LYS A 1 743 ? -46.081 14.332 3.644 1.00 79.81 743 LYS A C 1
ATOM 5877 O O . LYS A 1 743 ? -46.663 14.466 4.718 1.00 79.81 743 LYS A O 1
ATOM 5882 N N . ARG A 1 744 ? -46.596 14.780 2.485 1.00 75.06 744 ARG A N 1
ATOM 5883 C CA . ARG A 1 744 ? -47.906 15.465 2.367 1.00 75.06 744 ARG A CA 1
ATOM 5884 C C . ARG A 1 744 ? -49.057 14.616 2.930 1.00 75.06 744 ARG A C 1
ATOM 5886 O O . ARG A 1 744 ? -49.910 15.126 3.650 1.00 75.06 744 ARG A O 1
ATOM 5893 N N . ALA A 1 745 ? -49.057 13.315 2.631 1.00 75.38 745 ALA A N 1
ATOM 5894 C CA . ALA A 1 745 ? -50.079 12.370 3.074 1.00 75.38 745 ALA A CA 1
ATOM 5895 C C . ALA A 1 745 ? -50.044 12.153 4.596 1.00 75.38 745 ALA A C 1
ATOM 5897 O O . ALA A 1 745 ? -51.069 12.261 5.268 1.00 75.38 745 ALA A O 1
ATOM 5898 N N . VAL A 1 746 ? -48.854 11.930 5.158 1.00 82.31 746 VAL A N 1
ATOM 5899 C CA . VAL A 1 746 ? -48.662 11.790 6.609 1.00 82.31 746 VAL A CA 1
ATOM 5900 C C . VAL A 1 746 ? -49.014 13.089 7.339 1.00 82.31 746 VAL A C 1
ATOM 5902 O O . VAL A 1 746 ? -49.712 13.040 8.346 1.00 82.31 746 VAL A O 1
ATOM 5905 N N . ALA A 1 747 ? -48.625 14.255 6.814 1.00 83.81 747 ALA A N 1
ATOM 5906 C CA . ALA A 1 747 ? -48.980 15.556 7.385 1.00 83.81 747 ALA A CA 1
ATOM 5907 C C . ALA A 1 747 ? -50.502 15.812 7.401 1.00 83.81 747 ALA A C 1
ATOM 5909 O O . ALA A 1 747 ? -51.013 16.383 8.367 1.00 83.81 747 ALA A O 1
ATOM 5910 N N . ALA A 1 748 ? -51.244 15.355 6.386 1.00 79.06 748 ALA A N 1
ATOM 5911 C CA . ALA A 1 748 ? -52.707 15.422 6.366 1.00 79.06 748 ALA A CA 1
ATOM 5912 C C . ALA A 1 748 ? -53.347 14.492 7.416 1.00 79.06 748 ALA A C 1
ATOM 5914 O O . ALA A 1 748 ? -54.243 14.918 8.149 1.00 79.06 748 ALA A O 1
ATOM 5915 N N . ILE A 1 749 ? -52.848 13.257 7.559 1.00 82.00 749 ILE A N 1
ATOM 5916 C CA . ILE A 1 749 ? -53.298 12.307 8.595 1.00 82.00 749 ILE A CA 1
ATOM 5917 C C . ILE A 1 749 ? -53.010 12.861 9.998 1.00 82.00 749 ILE A C 1
ATOM 5919 O O . ILE A 1 749 ? -53.898 12.873 10.847 1.00 82.00 749 ILE A O 1
ATOM 5923 N N . VAL A 1 750 ? -51.807 13.393 10.233 1.00 87.06 750 VAL A N 1
ATOM 5924 C CA . VAL A 1 750 ? -51.429 14.041 11.499 1.00 87.06 750 VAL A CA 1
ATOM 5925 C C . VAL A 1 750 ? -52.337 15.230 11.797 1.00 87.06 750 VAL A C 1
ATOM 5927 O O . VAL A 1 750 ? -52.928 15.280 12.872 1.00 87.06 750 VAL A O 1
ATOM 5930 N N . SER A 1 751 ? -52.522 16.147 10.843 1.00 83.69 751 SER A N 1
ATOM 5931 C CA . SER A 1 751 ? -53.404 17.313 11.010 1.00 83.69 751 SER A CA 1
ATOM 5932 C C . SER A 1 751 ? -54.850 16.902 11.306 1.00 83.69 751 SER A C 1
ATOM 5934 O O . SER A 1 751 ? -55.530 17.544 12.108 1.00 83.69 751 SER A O 1
ATOM 5936 N N . SER A 1 752 ? -55.312 15.800 10.708 1.00 80.25 752 SER A N 1
ATOM 5937 C CA . SER A 1 752 ? -56.627 15.205 10.973 1.00 80.25 752 SER A CA 1
ATOM 5938 C C . SER A 1 752 ? -56.720 14.646 12.396 1.00 80.25 752 SER A C 1
ATOM 5940 O O . SER A 1 752 ? -57.699 14.906 13.096 1.00 80.25 752 SER A O 1
ATOM 5942 N N . CYS A 1 753 ? -55.694 13.928 12.860 1.00 85.19 753 CYS A N 1
ATOM 5943 C CA . CYS A 1 753 ? -55.611 13.412 14.226 1.00 85.19 753 CYS A CA 1
ATOM 5944 C C . CYS A 1 753 ? -55.536 14.541 15.267 1.00 85.19 753 CYS A C 1
ATOM 5946 O O . CYS A 1 753 ? -56.283 14.505 16.244 1.00 85.19 753 CYS A O 1
ATOM 5948 N N . GLU A 1 754 ? -54.723 15.578 15.033 1.00 88.00 754 GLU A N 1
ATOM 5949 C CA . GLU A 1 754 ? -54.643 16.783 15.875 1.00 88.00 754 GLU A CA 1
ATOM 5950 C C . GLU A 1 754 ? -56.003 17.503 15.943 1.00 88.00 754 GLU A C 1
ATOM 5952 O O . GLU A 1 754 ? -56.486 17.811 17.034 1.00 88.00 754 GLU A O 1
ATOM 5957 N N . THR A 1 755 ? -56.679 17.684 14.802 1.00 85.19 755 THR A N 1
ATOM 5958 C CA . THR A 1 755 ? -58.006 18.327 14.713 1.00 85.19 755 THR A CA 1
ATOM 5959 C C . THR A 1 755 ? -59.102 17.529 15.426 1.00 85.19 755 THR A C 1
ATOM 5961 O O . THR A 1 755 ? -59.981 18.114 16.060 1.00 85.19 755 THR A O 1
ATOM 5964 N N . MET A 1 756 ? -59.055 16.195 15.359 1.00 82.50 756 MET A N 1
ATOM 5965 C CA . MET A 1 756 ? -60.013 15.302 16.025 1.00 82.50 756 MET A CA 1
ATOM 5966 C C . MET A 1 756 ? -59.629 14.939 17.472 1.00 82.50 756 MET A C 1
ATOM 5968 O O . MET A 1 756 ? -60.364 14.197 18.123 1.00 82.50 756 MET A O 1
ATOM 5972 N N . ALA A 1 757 ? -58.498 15.442 17.983 1.00 89.56 757 ALA A N 1
ATOM 5973 C CA . ALA A 1 757 ? -57.896 15.047 19.262 1.00 89.56 757 ALA A CA 1
ATOM 5974 C C . ALA A 1 757 ? -57.680 13.520 19.414 1.00 89.56 757 ALA A C 1
ATOM 5976 O O . ALA A 1 757 ? -57.767 12.968 20.515 1.00 89.56 757 ALA A O 1
ATOM 5977 N N . ILE A 1 758 ? -57.385 12.837 18.304 1.00 89.25 758 ILE A N 1
ATOM 5978 C CA . ILE A 1 758 ? -57.024 11.416 18.263 1.00 89.25 758 ILE A CA 1
ATOM 5979 C C . ILE A 1 758 ? -55.522 11.306 18.574 1.00 89.25 758 ILE A C 1
ATOM 5981 O O . ILE A 1 758 ? -54.713 11.825 17.802 1.00 89.25 758 ILE A O 1
ATOM 5985 N N . PRO A 1 759 ? -55.105 10.635 19.666 1.00 92.94 759 PRO A N 1
ATOM 5986 C CA . PRO A 1 759 ? -53.689 10.438 19.948 1.00 92.94 759 PRO A CA 1
ATOM 5987 C C . PRO A 1 759 ? -53.074 9.513 18.892 1.00 92.94 759 PRO A C 1
ATOM 5989 O O . PRO A 1 759 ? -53.572 8.407 18.656 1.00 92.94 759 PRO A O 1
ATOM 5992 N N . TYR A 1 760 ? -51.985 9.953 18.271 1.00 93.81 760 TYR A N 1
ATOM 5993 C CA . TYR A 1 760 ? -51.277 9.226 17.221 1.00 93.81 760 TYR A CA 1
ATOM 5994 C C . TYR A 1 760 ? -49.830 8.934 17.629 1.00 93.81 760 TYR A C 1
ATOM 5996 O O . TYR A 1 760 ? -49.261 9.646 18.452 1.00 93.81 760 TYR A O 1
ATOM 6004 N N . ILE A 1 761 ? -49.240 7.901 17.031 1.00 94.00 761 ILE A N 1
ATOM 6005 C CA . ILE A 1 761 ? -47.797 7.638 17.061 1.00 94.00 761 ILE A CA 1
ATOM 6006 C C . ILE A 1 761 ? -47.277 7.508 15.636 1.00 94.00 761 ILE A C 1
ATOM 6008 O O . ILE A 1 761 ? -47.946 6.913 14.790 1.00 94.00 761 ILE A O 1
ATOM 6012 N N . ILE A 1 762 ? -46.077 8.031 15.391 1.00 92.00 762 ILE A N 1
ATOM 6013 C CA . ILE A 1 762 ? -45.287 7.705 14.208 1.00 92.00 762 ILE A CA 1
ATOM 6014 C C . ILE A 1 762 ? -44.115 6.824 14.638 1.00 92.00 762 ILE A C 1
ATOM 6016 O O . ILE A 1 762 ? -43.321 7.213 15.491 1.00 92.00 762 ILE A O 1
ATOM 6020 N N . LEU A 1 763 ? -43.989 5.645 14.032 1.00 91.31 763 LEU A N 1
ATOM 6021 C CA . LEU A 1 763 ? -42.706 4.958 13.939 1.00 91.31 763 LEU A CA 1
ATOM 6022 C C . LEU A 1 763 ? -42.091 5.354 12.596 1.00 91.31 763 LEU A C 1
ATOM 6024 O O . LEU A 1 763 ? -42.728 5.190 11.558 1.00 91.31 763 LEU A O 1
ATOM 6028 N N . TYR A 1 764 ? -40.881 5.910 12.622 1.00 89.31 764 TYR A N 1
ATOM 6029 C CA . TYR A 1 764 ? -40.162 6.391 11.441 1.00 89.31 764 TYR A CA 1
ATOM 6030 C C . TYR A 1 764 ? -38.680 6.026 11.534 1.00 89.31 764 TYR A C 1
ATOM 6032 O O . TYR A 1 764 ? -38.089 6.106 12.620 1.00 89.31 764 TYR A O 1
ATOM 6040 N N . LYS A 1 765 ? -38.116 5.596 10.398 1.00 84.94 765 LYS A N 1
ATOM 6041 C CA . LYS A 1 765 ? -36.758 5.045 10.272 1.00 84.94 765 LYS A CA 1
ATOM 6042 C C . LYS A 1 765 ? -36.464 4.022 11.371 1.00 84.94 765 LYS A C 1
ATOM 6044 O O . LYS A 1 765 ? -37.222 3.066 11.523 1.00 84.94 765 LYS A O 1
ATOM 6049 N N . ASP A 1 766 ? -35.418 4.239 12.158 1.00 81.62 766 ASP A N 1
ATOM 6050 C CA . ASP A 1 766 ? -34.866 3.297 13.133 1.00 81.62 766 ASP A CA 1
ATOM 6051 C C . ASP A 1 766 ? -35.871 2.928 14.228 1.00 81.62 766 ASP A C 1
ATOM 6053 O O . ASP A 1 766 ? -35.884 1.789 14.688 1.00 81.62 766 ASP A O 1
ATOM 6057 N N . ASN A 1 767 ? -36.813 3.829 14.545 1.00 83.06 767 ASN A N 1
ATOM 6058 C CA . ASN A 1 767 ? -37.919 3.562 15.470 1.00 83.06 767 ASN A CA 1
ATOM 6059 C C . ASN A 1 767 ? -38.878 2.463 14.975 1.00 83.06 767 ASN A C 1
ATOM 6061 O O . ASN A 1 767 ? -39.667 1.962 15.774 1.00 83.06 767 ASN A O 1
ATOM 6065 N N . CYS A 1 768 ? -38.830 2.068 13.699 1.00 87.75 768 CYS A N 1
ATOM 6066 C CA . CYS A 1 768 ? -39.582 0.937 13.150 1.00 87.75 768 CYS A CA 1
ATOM 6067 C C . CYS A 1 768 ? -38.926 -0.418 13.466 1.00 87.75 768 CYS A C 1
ATOM 6069 O O . CYS A 1 768 ? -38.862 -1.276 12.587 1.00 87.75 768 CYS A O 1
ATOM 6071 N N . THR A 1 769 ? -38.445 -0.617 14.695 1.00 89.38 769 THR A N 1
ATOM 6072 C CA . THR A 1 769 ? -38.007 -1.932 15.185 1.00 89.38 769 THR A CA 1
ATOM 6073 C C . THR A 1 769 ? -39.189 -2.900 15.238 1.00 89.38 769 THR A C 1
ATOM 6075 O O . THR A 1 769 ? -40.349 -2.477 15.322 1.00 89.38 769 THR A O 1
ATOM 6078 N N . TRP A 1 770 ? -38.931 -4.210 15.226 1.00 90.12 770 TRP A N 1
ATOM 6079 C CA . TRP A 1 770 ? -39.991 -5.195 15.457 1.00 90.12 770 TRP A CA 1
ATOM 6080 C C . TRP A 1 770 ? -40.617 -5.022 16.843 1.00 90.12 770 TRP A C 1
ATOM 6082 O O . TRP A 1 770 ? -41.839 -5.092 16.960 1.00 90.12 770 TRP A O 1
ATOM 6092 N N . GLU A 1 771 ? -39.816 -4.729 17.872 1.00 90.50 771 GLU A N 1
ATOM 6093 C CA . GLU A 1 771 ? -40.331 -4.530 19.229 1.00 90.50 771 GLU A CA 1
ATOM 6094 C C . GLU A 1 771 ? -41.269 -3.316 19.311 1.00 90.50 771 GLU A C 1
ATOM 6096 O O . GLU A 1 771 ? -42.392 -3.460 19.790 1.00 90.50 771 GLU A O 1
ATOM 6101 N N . ASN A 1 772 ? -40.895 -2.159 18.751 1.00 91.44 772 ASN A N 1
ATOM 6102 C CA . ASN A 1 772 ? -41.762 -0.976 18.731 1.00 91.44 772 ASN A CA 1
ATOM 6103 C C . ASN A 1 772 ? -43.017 -1.207 17.877 1.00 91.44 772 ASN A C 1
ATOM 6105 O O . ASN A 1 772 ? -44.120 -0.859 18.300 1.00 91.44 772 ASN A O 1
ATOM 6109 N N . PHE A 1 773 ? -42.875 -1.812 16.692 1.00 91.56 773 PHE A N 1
ATOM 6110 C CA . PHE A 1 773 ? -43.993 -2.116 15.793 1.00 91.56 773 PHE A CA 1
ATOM 6111 C C . PHE A 1 773 ? -45.007 -3.055 16.461 1.00 91.56 773 PHE A C 1
ATOM 6113 O O . PHE A 1 773 ? -46.202 -2.752 16.508 1.00 91.56 773 PHE A O 1
ATOM 6120 N N . ALA A 1 774 ? -44.531 -4.150 17.058 1.00 90.94 774 ALA A N 1
ATOM 6121 C CA . ALA A 1 774 ? -45.358 -5.087 17.805 1.00 90.94 774 ALA A CA 1
ATOM 6122 C C . ALA A 1 774 ? -45.960 -4.445 19.063 1.00 90.94 774 ALA A C 1
ATOM 6124 O O . ALA A 1 774 ? -47.147 -4.626 19.329 1.00 90.94 774 ALA A O 1
ATOM 6125 N N . GLN A 1 775 ? -45.197 -3.652 19.820 1.00 91.69 775 GLN A N 1
ATOM 6126 C CA . GLN A 1 775 ? -45.677 -2.999 21.038 1.00 91.69 775 GLN A CA 1
ATOM 6127 C C . GLN A 1 775 ? -46.767 -1.964 20.730 1.00 91.69 775 GLN A C 1
ATOM 6129 O O . GLN A 1 775 ? -47.833 -2.020 21.350 1.00 91.69 775 GLN A O 1
ATOM 6134 N N . VAL A 1 776 ? -46.572 -1.090 19.734 1.00 92.31 776 VAL A N 1
ATOM 6135 C CA . VAL A 1 776 ? -47.599 -0.155 19.240 1.00 92.31 776 VAL A CA 1
ATOM 6136 C C . VAL A 1 776 ? -48.854 -0.913 18.823 1.00 92.31 776 VAL A C 1
ATOM 6138 O O . VAL A 1 776 ? -49.943 -0.620 19.318 1.00 92.31 776 VAL A O 1
ATOM 6141 N N . LEU A 1 777 ? -48.712 -1.923 17.966 1.00 91.00 777 LEU A N 1
ATOM 6142 C CA . LEU A 1 777 ? -49.849 -2.662 17.423 1.00 91.00 777 LEU A CA 1
ATOM 6143 C C . LEU A 1 777 ? -50.466 -3.652 18.418 1.00 91.00 777 LEU A C 1
ATOM 6145 O O . LEU A 1 777 ? -51.590 -4.092 18.195 1.00 91.00 777 LEU A O 1
ATOM 6149 N N . SER A 1 778 ? -49.829 -3.930 19.559 1.00 89.88 778 SER A N 1
ATOM 6150 C CA . SER A 1 778 ? -50.426 -4.676 20.675 1.00 89.88 778 SER A CA 1
ATOM 6151 C C . SER A 1 778 ? -51.395 -3.828 21.511 1.00 89.88 778 SER A C 1
ATOM 6153 O O . SER A 1 778 ? -52.416 -4.352 21.967 1.00 89.88 778 SER A O 1
ATOM 6155 N N . LYS A 1 779 ? -51.163 -2.507 21.642 1.00 89.88 779 LYS A N 1
ATOM 6156 C CA . LYS A 1 779 ? -51.961 -1.594 22.491 1.00 89.88 779 LYS A CA 1
ATOM 6157 C C . LYS A 1 779 ? -53.460 -1.703 22.173 1.00 89.88 779 LYS A C 1
ATOM 6159 O O . LYS A 1 779 ? -53.829 -1.560 21.008 1.00 89.88 779 LYS A O 1
ATOM 6164 N N . PRO A 1 780 ? -54.352 -1.912 23.160 1.00 88.94 780 PRO A N 1
ATOM 6165 C CA . PRO A 1 780 ? -55.786 -2.112 22.912 1.00 88.94 780 PRO A CA 1
ATOM 6166 C C . PRO A 1 780 ? -56.512 -0.842 22.440 1.00 88.94 780 PRO A C 1
ATOM 6168 O O . PRO A 1 780 ? -57.658 -0.919 22.013 1.00 88.94 780 PRO A O 1
ATOM 6171 N N . THR A 1 781 ? -55.863 0.321 22.528 1.00 92.62 781 THR A N 1
ATOM 6172 C CA . THR A 1 781 ? -56.380 1.611 22.057 1.00 92.62 781 THR A CA 1
ATOM 6173 C C . THR A 1 781 ? -56.147 1.842 20.563 1.00 92.62 781 THR A C 1
ATOM 6175 O O . THR A 1 781 ? -56.951 2.539 19.943 1.00 92.62 781 THR A O 1
ATOM 6178 N N . VAL A 1 782 ? -55.094 1.256 19.973 1.00 92.44 782 VAL A N 1
ATOM 6179 C CA . VAL A 1 782 ? -54.766 1.433 18.550 1.00 92.44 782 VAL A CA 1
ATOM 6180 C C . VAL A 1 782 ? -55.791 0.685 17.706 1.00 92.44 782 VAL A C 1
ATOM 6182 O O . VAL A 1 782 ? -55.867 -0.544 17.746 1.00 92.44 782 VAL A O 1
ATOM 6185 N N . CYS A 1 783 ? -56.577 1.447 16.948 1.00 90.00 783 CYS A N 1
ATOM 6186 C CA . CYS A 1 783 ? -57.655 0.954 16.091 1.00 90.00 783 CYS A CA 1
ATOM 6187 C C . CYS A 1 783 ? -57.609 1.526 14.663 1.00 90.00 783 CYS A C 1
ATOM 6189 O O . CYS A 1 783 ? -58.360 1.059 13.806 1.00 90.00 783 CYS A O 1
ATOM 6191 N N . TYR A 1 784 ? -56.701 2.465 14.382 1.00 88.62 784 TYR A N 1
ATOM 6192 C CA . TYR A 1 784 ? -56.377 2.936 13.035 1.00 88.62 784 TYR A CA 1
ATOM 6193 C C . TYR A 1 784 ? -54.886 2.721 12.758 1.00 88.62 784 TYR A C 1
ATOM 6195 O O . TYR A 1 784 ? -54.054 2.985 13.630 1.00 88.62 784 TYR A O 1
ATOM 6203 N N . VAL A 1 785 ? -54.542 2.232 11.566 1.00 88.94 785 VAL A N 1
ATOM 6204 C CA . VAL A 1 785 ? -53.156 1.942 11.167 1.00 88.94 785 VAL A CA 1
ATOM 6205 C C . VAL A 1 785 ? -52.916 2.416 9.736 1.00 88.94 785 VAL A C 1
ATOM 6207 O O . VAL A 1 785 ? -53.702 2.095 8.848 1.00 88.94 785 VAL A O 1
ATOM 6210 N N . TYR A 1 786 ? -51.816 3.132 9.508 1.00 87.94 786 TYR A N 1
ATOM 6211 C CA . TYR A 1 786 ? -51.341 3.548 8.189 1.00 87.94 786 TYR A CA 1
ATOM 6212 C C . TYR A 1 786 ? -49.872 3.157 8.023 1.00 87.94 786 TYR A C 1
ATOM 6214 O O . TYR A 1 786 ? -49.010 3.671 8.733 1.00 87.94 786 TYR A O 1
ATOM 6222 N N . VAL A 1 787 ? -49.587 2.234 7.106 1.00 86.69 787 VAL A N 1
ATOM 6223 C CA . VAL A 1 787 ? -48.237 1.751 6.788 1.00 86.69 787 VAL A CA 1
ATOM 6224 C C . VAL A 1 787 ? -47.827 2.265 5.410 1.00 86.69 787 VAL A C 1
ATOM 6226 O O . VAL A 1 787 ? -48.601 2.139 4.463 1.00 86.69 787 VAL A O 1
ATOM 6229 N N . VAL A 1 788 ? -46.607 2.792 5.297 1.00 82.56 788 VAL A N 1
ATOM 6230 C CA . VAL A 1 788 ? -45.934 3.090 4.021 1.00 82.56 788 VAL A CA 1
ATOM 6231 C C . VAL A 1 788 ? -44.620 2.324 3.996 1.00 82.56 788 VAL A C 1
ATOM 6233 O O . VAL A 1 788 ? -43.789 2.514 4.881 1.00 82.56 788 VAL A O 1
ATOM 6236 N N . SER A 1 789 ? -44.401 1.467 3.001 1.00 79.00 789 SER A N 1
ATOM 6237 C CA . SER A 1 789 ? -43.130 0.742 2.868 1.00 79.00 789 SER A CA 1
ATOM 6238 C C . SER A 1 789 ? -42.851 0.286 1.430 1.00 79.00 789 SER A C 1
ATOM 6240 O O . SER A 1 789 ? -43.692 0.395 0.538 1.00 79.00 789 SER A O 1
ATOM 6242 N N . ARG A 1 790 ? -41.674 -0.295 1.188 1.00 73.12 790 ARG A N 1
ATOM 6243 C CA . ARG A 1 790 ? -41.396 -1.066 -0.029 1.00 73.12 790 ARG A CA 1
ATOM 6244 C C . ARG A 1 790 ? -41.768 -2.527 0.225 1.00 73.12 790 ARG A C 1
ATOM 6246 O O . ARG A 1 790 ? -41.036 -3.254 0.897 1.00 73.12 790 ARG A O 1
ATOM 6253 N N . GLY A 1 791 ? -42.929 -2.933 -0.284 1.00 69.19 791 GLY A N 1
ATOM 6254 C CA . GLY A 1 791 ? -43.352 -4.331 -0.275 1.00 69.19 791 GLY A CA 1
ATOM 6255 C C . GLY A 1 791 ? -42.642 -5.156 -1.351 1.00 69.19 791 GLY A C 1
ATOM 6256 O O . GLY A 1 791 ? -42.179 -4.612 -2.354 1.00 69.19 791 GLY A O 1
ATOM 6257 N N . ALA A 1 792 ? -42.589 -6.470 -1.148 1.00 65.94 792 ALA A N 1
ATOM 6258 C CA . ALA A 1 792 ? -42.229 -7.458 -2.163 1.00 65.94 792 ALA A CA 1
ATOM 6259 C C . ALA A 1 792 ? -43.224 -8.626 -2.111 1.00 65.94 792 ALA A C 1
ATOM 6261 O O . ALA A 1 792 ? -43.662 -9.008 -1.027 1.00 65.94 792 ALA A O 1
ATOM 6262 N N . SER A 1 793 ? -43.586 -9.174 -3.273 1.00 61.69 793 SER A N 1
ATOM 6263 C CA . SER A 1 793 ? -44.618 -10.211 -3.443 1.00 61.69 793 SER A CA 1
ATOM 6264 C C . SER A 1 793 ? -44.103 -11.650 -3.333 1.00 61.69 793 SER A C 1
ATOM 6266 O O . SER A 1 793 ? -44.900 -12.577 -3.382 1.00 61.69 793 SER A O 1
ATOM 6268 N N . SER A 1 794 ? -42.796 -11.862 -3.187 1.00 60.28 794 SER A N 1
ATOM 6269 C CA . SER A 1 794 ? -42.169 -13.188 -3.141 1.00 60.28 794 SER A CA 1
ATOM 6270 C C . SER A 1 794 ? -41.178 -13.273 -1.985 1.00 60.28 794 SER A C 1
ATOM 6272 O O . SER A 1 794 ? -40.265 -12.448 -1.895 1.00 60.28 794 SER A O 1
ATOM 6274 N N . LEU A 1 795 ? -41.303 -14.278 -1.113 1.00 57.56 795 LEU A N 1
ATOM 6275 C CA . LEU A 1 795 ? -40.272 -14.549 -0.108 1.00 57.56 795 LEU A CA 1
ATOM 6276 C C . LEU A 1 795 ? -39.004 -15.080 -0.808 1.00 57.56 795 LEU A C 1
ATOM 6278 O O . LEU A 1 795 ? -39.098 -16.058 -1.547 1.00 57.56 795 LEU A O 1
ATOM 6282 N N . PRO A 1 796 ? -37.815 -14.492 -0.566 1.00 48.72 796 PRO A N 1
ATOM 6283 C CA . PRO A 1 796 ? -36.565 -15.017 -1.109 1.00 48.72 796 PRO A CA 1
ATOM 6284 C C . PRO A 1 796 ? -36.335 -16.473 -0.679 1.00 48.72 796 PRO A C 1
ATOM 6286 O O . PRO A 1 796 ? -36.223 -16.740 0.519 1.00 48.72 796 PRO A O 1
ATOM 6289 N N . GLY A 1 797 ? -36.258 -17.385 -1.653 1.00 53.19 797 GLY A N 1
ATOM 6290 C CA . GLY A 1 797 ? -35.861 -18.786 -1.466 1.00 53.19 797 GLY A CA 1
ATOM 6291 C C . GLY A 1 797 ? -36.885 -19.854 -1.876 1.00 53.19 797 GLY A C 1
ATOM 6292 O O . GLY A 1 797 ? -36.471 -20.976 -2.145 1.00 53.19 797 GLY A O 1
ATOM 6293 N N . GLU A 1 798 ? -38.186 -19.548 -1.973 1.00 49.97 798 GLU A N 1
ATOM 6294 C CA . GLU A 1 798 ? -39.215 -20.547 -2.328 1.00 49.97 798 GLU A CA 1
ATOM 6295 C C . GLU A 1 798 ? -40.199 -20.022 -3.390 1.00 49.97 798 GLU A C 1
ATOM 6297 O O . GLU A 1 798 ? -40.872 -19.014 -3.196 1.00 49.97 798 GLU A O 1
ATOM 6302 N N . TYR A 1 799 ? -40.308 -20.740 -4.514 1.00 47.28 799 TYR A N 1
ATOM 6303 C CA . TYR A 1 799 ? -41.091 -20.340 -5.698 1.00 47.28 799 TYR A CA 1
ATOM 6304 C C . TYR A 1 799 ? -42.611 -20.578 -5.599 1.00 47.28 799 TYR A C 1
ATOM 6306 O O . TYR A 1 799 ? -43.345 -20.186 -6.503 1.00 47.28 799 TYR A O 1
ATOM 6314 N N . VAL A 1 800 ? -43.087 -21.263 -4.554 1.00 46.50 800 VAL A N 1
ATOM 6315 C CA . VAL A 1 800 ? -44.465 -21.794 -4.493 1.00 46.50 800 VAL A CA 1
ATOM 6316 C C . VAL A 1 800 ? -45.494 -20.856 -3.856 1.00 46.50 800 VAL A C 1
ATOM 6318 O O . VAL A 1 800 ? -46.660 -20.945 -4.223 1.00 46.50 800 VAL A O 1
ATOM 6321 N N . ASP A 1 801 ? -45.085 -19.922 -2.989 1.00 54.34 801 ASP A N 1
ATOM 6322 C CA . ASP A 1 801 ? -46.007 -18.993 -2.319 1.00 54.34 801 ASP A CA 1
ATOM 6323 C C . ASP A 1 801 ? -45.625 -17.518 -2.560 1.00 54.34 801 ASP A C 1
ATOM 6325 O O . ASP A 1 801 ? -44.663 -17.004 -1.979 1.00 54.34 801 ASP A O 1
ATOM 6329 N N . GLN A 1 802 ? -46.440 -16.778 -3.323 1.00 54.16 802 GLN A N 1
ATOM 6330 C CA . GLN A 1 802 ? -46.305 -15.320 -3.508 1.00 54.16 802 GLN A CA 1
ATOM 6331 C C . GLN A 1 802 ? -46.749 -14.506 -2.266 1.00 54.16 802 GLN A C 1
ATOM 6333 O O . GLN A 1 802 ? -47.722 -13.746 -2.285 1.00 54.16 802 GLN A O 1
ATOM 6338 N N . ARG A 1 803 ? -46.045 -14.675 -1.136 1.00 65.38 803 ARG A N 1
ATOM 6339 C CA . ARG A 1 803 ? -46.353 -13.984 0.130 1.00 65.38 803 ARG A CA 1
ATOM 6340 C C . ARG A 1 803 ? -45.849 -12.541 0.115 1.00 65.38 803 ARG A C 1
ATOM 6342 O O . ARG A 1 803 ? -44.645 -12.293 0.153 1.00 65.38 803 ARG A O 1
ATOM 6349 N N . THR A 1 804 ? -46.784 -11.588 0.151 1.00 64.75 804 THR A N 1
ATOM 6350 C CA . THR A 1 804 ? -46.448 -10.167 0.308 1.00 64.75 804 THR A CA 1
ATOM 6351 C C . THR A 1 804 ? -45.869 -9.900 1.700 1.00 64.75 804 THR A C 1
ATOM 6353 O O . THR A 1 804 ? -46.448 -10.274 2.722 1.00 64.75 804 THR A O 1
ATOM 6356 N N . TYR A 1 805 ? -44.721 -9.229 1.755 1.00 76.50 805 TYR A N 1
ATOM 6357 C CA . TYR A 1 805 ? -44.118 -8.746 2.996 1.00 76.50 805 TYR A CA 1
ATOM 6358 C C . TYR A 1 805 ? -43.529 -7.346 2.812 1.00 76.50 805 TYR A C 1
ATOM 6360 O O . TYR A 1 805 ? -43.229 -6.927 1.694 1.00 76.50 805 TYR A O 1
ATOM 6368 N N . PHE A 1 806 ? -43.314 -6.641 3.921 1.00 80.50 806 PHE A N 1
ATOM 6369 C CA . PHE A 1 806 ? -42.512 -5.418 3.970 1.00 80.50 806 PHE A CA 1
ATOM 6370 C C . PHE A 1 806 ? -41.390 -5.536 5.012 1.00 80.50 806 PHE A C 1
ATOM 6372 O O . PHE A 1 806 ? -41.416 -6.427 5.867 1.00 80.50 806 PHE A O 1
ATOM 6379 N N . LYS A 1 807 ? -40.364 -4.683 4.914 1.00 80.75 807 LYS A N 1
ATOM 6380 C CA . LYS A 1 807 ? -39.227 -4.666 5.852 1.00 80.75 807 LYS A CA 1
ATOM 6381 C C . LYS A 1 807 ? -39.432 -3.621 6.956 1.00 80.75 807 LYS A C 1
ATOM 6383 O O . LYS A 1 807 ? -39.996 -2.556 6.721 1.00 80.75 807 LYS A O 1
ATOM 6388 N N . LEU A 1 808 ? -38.932 -3.947 8.141 1.00 84.25 808 LEU A N 1
ATOM 6389 C CA . LEU A 1 808 ? -38.701 -3.060 9.282 1.00 84.25 808 LEU A CA 1
ATOM 6390 C C . LEU A 1 808 ? -37.215 -2.650 9.344 1.00 84.25 808 LEU A C 1
ATOM 6392 O O . LEU A 1 808 ? -36.389 -3.250 8.650 1.00 84.25 808 LEU A O 1
ATOM 6396 N N . SER A 1 809 ? -36.866 -1.651 10.167 1.00 79.62 809 SER A N 1
ATOM 6397 C CA . SER A 1 809 ? -35.510 -1.058 10.203 1.00 79.62 809 SER A CA 1
ATOM 6398 C C . SER A 1 809 ? -34.416 -2.092 10.500 1.00 79.62 809 SER A C 1
ATOM 6400 O O . SER A 1 809 ? -33.401 -2.154 9.813 1.00 79.62 809 SER A O 1
ATOM 6402 N N . GLU A 1 810 ? -34.674 -3.005 11.437 1.00 77.81 810 GLU A N 1
ATOM 6403 C CA . GLU A 1 810 ? -33.773 -4.092 11.864 1.00 77.81 810 GLU A CA 1
ATOM 6404 C C . GLU A 1 810 ? -33.625 -5.235 10.831 1.00 77.81 810 GLU A C 1
ATOM 6406 O O . GLU A 1 810 ? -33.201 -6.346 11.157 1.00 77.81 810 GLU A O 1
ATOM 6411 N N . ARG A 1 811 ? -34.020 -5.008 9.571 1.00 71.25 811 ARG A N 1
ATOM 6412 C CA . ARG A 1 811 ? -34.145 -6.008 8.490 1.00 71.25 811 ARG A CA 1
ATOM 6413 C C . ARG A 1 811 ? -35.176 -7.119 8.764 1.00 71.25 811 ARG A C 1
ATOM 6415 O O . ARG A 1 811 ? -35.267 -8.066 7.981 1.00 71.25 811 ARG A O 1
ATOM 6422 N N . HIS A 1 812 ? -35.969 -7.012 9.834 1.00 77.06 812 HIS A N 1
ATOM 6423 C CA . HIS A 1 812 ? -37.077 -7.927 10.123 1.00 77.06 812 HIS A CA 1
ATOM 6424 C C . HIS A 1 812 ? -38.160 -7.814 9.035 1.00 77.06 812 HIS A C 1
ATOM 6426 O O . HIS A 1 812 ? -38.490 -6.713 8.593 1.00 77.06 812 HIS A O 1
ATOM 6432 N N . LYS A 1 813 ? -38.721 -8.943 8.589 1.00 77.12 813 LYS A N 1
ATOM 6433 C CA . LYS A 1 813 ? -39.807 -8.986 7.596 1.00 77.12 813 LYS A CA 1
ATOM 6434 C C . LYS A 1 813 ? -41.152 -9.121 8.302 1.00 77.12 813 LYS A C 1
ATOM 6436 O O . LYS A 1 813 ? -41.328 -10.030 9.111 1.00 77.12 813 LYS A O 1
ATOM 6441 N N . VAL A 1 814 ? -42.110 -8.272 7.948 1.00 76.38 814 VAL A N 1
ATOM 6442 C CA . VAL A 1 814 ? -43.508 -8.385 8.376 1.00 76.38 814 VAL A CA 1
ATOM 6443 C C . VAL A 1 814 ? -44.331 -8.883 7.193 1.00 76.38 814 VAL A C 1
ATOM 6445 O O . VAL A 1 814 ? -44.444 -8.201 6.174 1.00 76.38 814 VAL A O 1
ATOM 6448 N N . VAL A 1 815 ? -44.871 -10.094 7.316 1.00 72.31 815 VAL A N 1
ATOM 6449 C CA . VAL A 1 815 ? -45.641 -10.784 6.271 1.00 72.31 815 VAL A CA 1
ATOM 6450 C C . VAL A 1 815 ? -47.121 -10.436 6.409 1.00 72.31 815 VAL A C 1
ATOM 6452 O O . VAL A 1 815 ? -47.688 -10.548 7.503 1.00 72.31 815 VAL A O 1
ATOM 6455 N N . SER A 1 816 ? -47.764 -10.045 5.305 1.00 64.69 816 SER A N 1
ATOM 6456 C CA . SER A 1 816 ? -49.205 -9.797 5.275 1.00 64.69 816 SER A CA 1
ATOM 6457 C C . SER A 1 816 ? -49.949 -11.126 5.386 1.00 64.69 816 SER A C 1
ATOM 6459 O O . SER A 1 816 ? -50.099 -11.865 4.413 1.00 64.69 816 SER A O 1
ATOM 6461 N N . TYR A 1 817 ? -50.387 -11.438 6.596 1.00 62.62 817 TYR A N 1
ATOM 6462 C CA . TYR A 1 817 ? -51.038 -12.692 6.927 1.00 62.62 817 TYR A CA 1
ATOM 6463 C C . TYR A 1 817 ? -52.213 -12.395 7.856 1.00 62.62 817 TYR A C 1
ATOM 6465 O O . TYR A 1 817 ? -52.067 -11.571 8.760 1.00 62.62 817 TYR A O 1
ATOM 6473 N N . LEU A 1 818 ? -53.376 -12.995 7.583 1.00 51.84 818 LEU A N 1
ATOM 6474 C CA . LEU A 1 818 ? -54.664 -12.625 8.195 1.00 51.84 818 LEU A CA 1
ATOM 6475 C C . LEU A 1 818 ? -55.437 -13.810 8.803 1.00 51.84 818 LEU A C 1
ATOM 6477 O O . LEU A 1 818 ? -56.441 -13.592 9.481 1.00 51.84 818 LEU A O 1
ATOM 6481 N N . ASP A 1 819 ? -54.986 -15.046 8.581 1.00 55.28 819 ASP A N 1
ATOM 6482 C CA . ASP A 1 819 ? -55.561 -16.254 9.177 1.00 55.28 819 ASP A CA 1
ATOM 6483 C C . ASP A 1 819 ? -54.505 -16.921 10.064 1.00 55.28 819 ASP A C 1
ATOM 6485 O O . ASP A 1 819 ? -53.454 -17.327 9.591 1.00 55.28 819 ASP A O 1
ATOM 6489 N N . ILE A 1 820 ? -54.754 -17.015 11.368 1.00 55.50 820 ILE A N 1
ATOM 6490 C CA . ILE A 1 820 ? -53.791 -17.562 12.339 1.00 55.50 820 ILE A CA 1
ATOM 6491 C C . ILE A 1 820 ? -53.593 -19.090 12.250 1.00 55.50 820 ILE A C 1
ATOM 6493 O O . ILE A 1 820 ? -52.871 -19.636 13.086 1.00 55.50 820 ILE A O 1
ATOM 6497 N N . SER A 1 821 ? -54.275 -19.800 11.342 1.00 54.78 821 SER A N 1
ATOM 6498 C CA . SER A 1 821 ? -54.383 -21.265 11.394 1.00 54.78 821 SER A CA 1
ATOM 6499 C C . SER A 1 821 ? -53.377 -22.058 10.551 1.00 54.78 821 SER A C 1
ATOM 6501 O O . SER A 1 821 ? -53.066 -23.186 10.942 1.00 54.78 821 SER A O 1
ATOM 6503 N N . GLU A 1 822 ? -52.826 -21.507 9.463 1.00 57.28 822 GLU A N 1
ATOM 6504 C CA . GLU A 1 822 ? -51.761 -22.178 8.690 1.00 57.28 822 GLU A CA 1
ATOM 6505 C C . GLU A 1 822 ? -50.362 -21.661 9.101 1.00 57.28 822 GLU A C 1
ATOM 6507 O O . GLU A 1 822 ? -50.207 -20.457 9.334 1.00 57.28 822 GLU A O 1
ATOM 6512 N N . PRO A 1 823 ? -49.341 -22.534 9.206 1.00 61.47 823 PRO A N 1
ATOM 6513 C CA . PRO A 1 823 ? -47.964 -22.140 9.515 1.00 61.47 823 PRO A CA 1
ATOM 6514 C C . PRO A 1 823 ? -47.276 -21.431 8.336 1.00 61.47 823 PRO A C 1
ATOM 6516 O O . PRO A 1 823 ? -47.663 -21.593 7.172 1.00 61.47 823 PRO A O 1
ATOM 6519 N N . LEU A 1 824 ? -46.199 -20.689 8.604 1.00 61.06 824 LEU A N 1
ATOM 6520 C CA . LEU A 1 824 ? -45.298 -20.250 7.538 1.00 61.06 824 LEU A CA 1
ATOM 6521 C C . LEU A 1 824 ? -44.523 -21.466 6.993 1.00 61.06 824 LEU A C 1
ATOM 6523 O O . LEU A 1 824 ? -43.852 -22.182 7.742 1.00 61.06 824 LEU A O 1
ATOM 6527 N N . GLY A 1 825 ? -44.602 -21.676 5.672 1.00 60.34 825 GLY A N 1
ATOM 6528 C CA . GLY A 1 825 ? -43.840 -22.698 4.940 1.00 60.34 825 GLY A CA 1
ATOM 6529 C C . GLY A 1 825 ? -42.320 -22.552 5.099 1.00 60.34 825 GLY A C 1
ATOM 6530 O O . GLY A 1 825 ? -41.843 -21.651 5.787 1.00 60.34 825 GLY A O 1
ATOM 6531 N N . GLY A 1 826 ? -41.538 -23.475 4.531 1.00 62.88 826 GLY A N 1
ATOM 6532 C CA . GLY A 1 826 ? -40.064 -23.423 4.559 1.00 62.88 826 GLY A CA 1
ATOM 6533 C C . GLY A 1 826 ? -39.407 -23.425 5.952 1.00 62.88 826 GLY A C 1
ATOM 6534 O O . GLY A 1 826 ? -38.202 -23.224 6.074 1.00 62.88 826 GLY A O 1
ATOM 6535 N N . GLY A 1 827 ? -40.178 -23.619 7.029 1.00 59.19 827 GLY A N 1
ATOM 6536 C CA . GLY A 1 827 ? -39.706 -23.464 8.407 1.00 59.19 827 GLY A CA 1
ATOM 6537 C C . GLY A 1 827 ? -39.564 -22.008 8.872 1.00 59.19 827 GLY A C 1
ATOM 6538 O O . GLY A 1 827 ? -38.994 -21.787 9.944 1.00 59.19 827 GLY A O 1
ATOM 6539 N N . TRP A 1 828 ? -40.095 -21.031 8.122 1.00 64.62 828 TRP A N 1
ATOM 6540 C CA . TRP A 1 828 ? -39.997 -19.597 8.427 1.00 64.62 828 TRP A CA 1
ATOM 6541 C C . TRP A 1 828 ? -40.636 -19.202 9.774 1.00 64.62 828 TRP A C 1
ATOM 6543 O O . TRP A 1 828 ? -40.198 -18.213 10.353 1.00 64.62 828 TRP A O 1
ATOM 6553 N N . ASP A 1 829 ? -41.556 -19.999 10.338 1.00 62.19 829 ASP A N 1
ATOM 6554 C CA . ASP A 1 829 ? -42.066 -19.829 11.719 1.00 62.19 829 ASP A CA 1
ATOM 6555 C C . ASP A 1 829 ? -40.964 -19.908 12.795 1.00 62.19 829 ASP A C 1
ATOM 6557 O O . ASP A 1 829 ? -41.119 -19.377 13.894 1.00 62.19 829 ASP A O 1
ATOM 6561 N N . ASN A 1 830 ? -39.836 -20.563 12.496 1.00 62.75 830 ASN A N 1
ATOM 6562 C CA . ASN A 1 830 ? -38.676 -20.636 13.390 1.00 62.75 830 ASN A CA 1
ATOM 6563 C C . ASN A 1 830 ? -37.668 -19.496 13.146 1.00 62.75 830 ASN A C 1
ATOM 6565 O O . ASN A 1 830 ? -36.664 -19.402 13.855 1.00 62.75 830 ASN A O 1
ATOM 6569 N N . ASN A 1 831 ? -37.888 -18.643 12.139 1.00 72.50 831 ASN A N 1
ATOM 6570 C CA . ASN A 1 831 ? -36.987 -17.545 11.814 1.00 72.50 831 ASN A CA 1
ATOM 6571 C C . ASN A 1 831 ? -37.330 -16.313 12.660 1.00 72.50 831 ASN A C 1
ATOM 6573 O O . ASN A 1 831 ? -38.290 -15.598 12.385 1.00 72.50 831 ASN A O 1
ATOM 6577 N N . THR A 1 832 ? -36.488 -16.008 13.647 1.00 74.69 832 THR A N 1
ATOM 6578 C CA . THR A 1 832 ? -36.661 -14.876 14.577 1.00 74.69 832 THR A CA 1
ATOM 6579 C C . THR A 1 832 ? -36.727 -13.494 13.910 1.00 74.69 832 THR A C 1
ATOM 6581 O O . THR A 1 832 ? -37.108 -12.520 14.561 1.00 74.69 832 THR A O 1
ATOM 6584 N N . LYS A 1 833 ? -36.389 -13.391 12.617 1.00 79.56 833 LYS A N 1
ATOM 6585 C CA . LYS A 1 833 ? -36.453 -12.161 11.813 1.00 79.56 833 LYS A CA 1
ATOM 6586 C C . LYS A 1 833 ? -37.691 -12.072 10.912 1.00 79.56 833 LYS A C 1
ATOM 6588 O O . LYS A 1 833 ? -37.774 -11.133 10.120 1.00 79.56 833 LYS A O 1
ATOM 6593 N N . VAL A 1 834 ? -38.641 -13.007 10.990 1.00 80.12 834 VAL A N 1
ATOM 6594 C CA . VAL A 1 834 ? -39.882 -12.979 10.197 1.00 80.12 834 VAL A CA 1
ATOM 6595 C C . VAL A 1 834 ? -41.102 -13.091 11.097 1.00 80.12 834 VAL A C 1
ATOM 6597 O O . VAL A 1 834 ? -41.177 -13.956 11.960 1.00 80.12 834 VAL A O 1
ATOM 6600 N N . HIS A 1 835 ? -42.059 -12.188 10.882 1.00 82.44 835 HIS A N 1
ATOM 6601 C CA . HIS A 1 835 ? -43.195 -11.994 11.773 1.00 82.44 835 HIS A CA 1
ATOM 6602 C C . HIS A 1 835 ? -44.504 -11.854 11.005 1.00 82.44 835 HIS A C 1
ATOM 6604 O O . HIS A 1 835 ? -44.555 -11.314 9.898 1.00 82.44 835 HIS A O 1
ATOM 6610 N N . SER A 1 836 ? -45.583 -12.322 11.622 1.00 78.75 836 SER A N 1
ATOM 6611 C CA . SER A 1 836 ? -46.926 -12.340 11.049 1.00 78.75 836 SER A CA 1
ATOM 6612 C C . SER A 1 836 ? -47.748 -11.135 11.510 1.00 78.75 836 SER A C 1
ATOM 6614 O O . SER A 1 836 ? -47.839 -10.861 12.712 1.00 78.75 836 SER A O 1
ATOM 6616 N N . MET A 1 837 ? -48.436 -10.451 10.589 1.00 78.25 837 MET A N 1
ATOM 6617 C CA . MET A 1 837 ? -49.430 -9.442 10.986 1.00 78.25 837 MET A CA 1
ATOM 6618 C C . MET A 1 837 ? -50.599 -10.062 11.779 1.00 78.25 837 MET A C 1
ATOM 6620 O O . MET A 1 837 ? -51.148 -9.407 12.668 1.00 78.25 837 MET A O 1
ATOM 6624 N N . ALA A 1 838 ? -50.920 -11.343 11.560 1.00 74.19 838 ALA A N 1
ATOM 6625 C CA . ALA A 1 838 ? -51.986 -12.041 12.279 1.00 74.19 838 ALA A CA 1
ATOM 6626 C C . ALA A 1 838 ? -51.706 -12.145 13.789 1.00 74.19 838 ALA A C 1
ATOM 6628 O O . ALA A 1 838 ? -52.616 -11.956 14.597 1.00 74.19 838 ALA A O 1
ATOM 6629 N N . SER A 1 839 ? -50.443 -12.333 14.202 1.00 76.12 839 SER A N 1
ATOM 6630 C CA . SER A 1 839 ? -50.076 -12.335 15.632 1.00 76.12 839 SER A CA 1
ATOM 6631 C C . SER A 1 839 ? -50.229 -10.972 16.319 1.00 76.12 839 SER A C 1
ATOM 6633 O O . SER A 1 839 ? -50.313 -10.912 17.544 1.00 76.12 839 SER A O 1
ATOM 6635 N N . LEU A 1 840 ? -50.332 -9.885 15.546 1.00 79.31 840 LEU A N 1
ATOM 6636 C CA . LEU A 1 840 ? -50.643 -8.538 16.040 1.00 79.31 840 LEU A CA 1
ATOM 6637 C C . LEU A 1 840 ? -52.150 -8.214 15.978 1.00 79.31 840 LEU A C 1
ATOM 6639 O O . LEU A 1 840 ? -52.561 -7.107 16.326 1.00 79.31 840 LEU A O 1
ATOM 6643 N N . GLY A 1 841 ? -52.986 -9.174 15.563 1.00 74.19 841 GLY A N 1
ATOM 6644 C CA . GLY A 1 841 ? -54.446 -9.054 15.498 1.00 74.19 841 GLY A CA 1
ATOM 6645 C C . GLY A 1 841 ? -55.003 -8.528 14.171 1.00 74.19 841 GLY A C 1
ATOM 6646 O O . GLY A 1 841 ? -56.169 -8.129 14.127 1.00 74.19 841 GLY A O 1
ATOM 6647 N N . PHE A 1 842 ? -54.204 -8.495 13.101 1.00 70.31 842 PHE A N 1
ATOM 6648 C CA . PHE A 1 842 ? -54.696 -8.182 11.757 1.00 70.31 842 PHE A CA 1
ATOM 6649 C C . PHE A 1 842 ? -55.349 -9.432 11.164 1.00 70.31 842 PHE A C 1
ATOM 6651 O O . PHE A 1 842 ? -54.689 -10.449 10.987 1.00 70.31 842 PHE A O 1
ATOM 6658 N N . GLY A 1 843 ? -56.647 -9.354 10.868 1.00 62.72 843 GLY A N 1
ATOM 6659 C CA . GLY A 1 843 ? -57.459 -10.538 10.580 1.00 62.72 843 GLY A CA 1
ATOM 6660 C C . GLY A 1 843 ? -58.000 -11.185 11.860 1.00 62.72 843 GLY A C 1
ATOM 6661 O O . GLY A 1 843 ? -57.429 -11.050 12.941 1.00 62.72 843 GLY A O 1
ATOM 6662 N N . GLY A 1 844 ? -59.184 -11.795 11.773 1.00 59.81 844 GLY A N 1
ATOM 6663 C CA . GLY A 1 844 ? -59.867 -12.460 12.894 1.00 59.81 844 GLY A CA 1
ATOM 6664 C C . GLY A 1 844 ? -60.340 -11.582 14.071 1.00 59.81 844 GLY A C 1
ATOM 6665 O O . GLY A 1 844 ? -61.159 -12.050 14.857 1.00 59.81 844 GLY A O 1
ATOM 6666 N N . THR A 1 845 ? -59.882 -10.330 14.217 1.00 67.69 845 THR A N 1
ATOM 6667 C CA . THR A 1 845 ? -60.232 -9.456 15.357 1.00 67.69 845 THR A CA 1
ATOM 6668 C C . THR A 1 845 ? -61.078 -8.238 14.969 1.00 67.69 845 THR A C 1
ATOM 6670 O O . THR A 1 845 ? -61.044 -7.761 13.834 1.00 67.69 845 THR A O 1
ATOM 6673 N N . ASP A 1 846 ? -61.816 -7.694 15.942 1.00 72.88 846 ASP A N 1
ATOM 6674 C CA . ASP A 1 846 ? -62.568 -6.429 15.831 1.00 72.88 846 ASP A CA 1
ATOM 6675 C C . ASP A 1 846 ? -61.749 -5.201 16.271 1.00 72.88 846 ASP A C 1
ATOM 6677 O O . ASP A 1 846 ? -62.298 -4.129 16.521 1.00 72.88 846 ASP A O 1
ATOM 6681 N N . LYS A 1 847 ? -60.427 -5.355 16.417 1.00 81.12 847 LYS A N 1
ATOM 6682 C CA . LYS A 1 847 ? -59.554 -4.327 16.990 1.00 81.12 847 LYS A CA 1
ATOM 6683 C C . LYS A 1 847 ? -59.329 -3.148 16.045 1.00 81.12 847 LYS A C 1
ATOM 6685 O O . LYS A 1 847 ? -59.469 -1.993 16.444 1.00 81.12 847 LYS A O 1
ATOM 6690 N N . PHE A 1 848 ? -58.928 -3.446 14.812 1.00 80.50 848 PHE A N 1
ATOM 6691 C CA . PHE A 1 848 ? -58.589 -2.432 13.822 1.00 80.50 848 PHE A CA 1
ATOM 6692 C C . PHE A 1 848 ? -59.813 -2.118 12.963 1.00 80.50 848 PHE A C 1
ATOM 6694 O O . PHE A 1 848 ? -60.370 -2.999 12.312 1.00 80.50 848 PHE A O 1
ATOM 6701 N N . LYS A 1 849 ? -60.221 -0.849 12.980 1.00 76.81 849 LYS A N 1
ATOM 6702 C CA . LYS A 1 849 ? -61.334 -0.307 12.196 1.00 76.81 849 LYS A CA 1
ATOM 6703 C C . LYS A 1 849 ? -60.890 0.080 10.797 1.00 76.81 849 LYS A C 1
ATOM 6705 O O . LYS A 1 849 ? -61.612 -0.163 9.841 1.00 76.81 849 LYS A O 1
ATOM 6710 N N . ILE A 1 850 ? -59.717 0.701 10.676 1.00 72.00 850 ILE A N 1
ATOM 6711 C CA . ILE A 1 850 ? -59.148 1.061 9.377 1.00 72.00 850 ILE A CA 1
ATOM 6712 C C . ILE A 1 850 ? -57.675 0.671 9.364 1.00 72.00 850 ILE A C 1
ATOM 6714 O O . ILE A 1 850 ? -56.910 1.089 10.236 1.00 72.00 850 ILE A O 1
ATOM 6718 N N . VAL A 1 851 ? -57.297 -0.135 8.377 1.00 73.62 851 VAL A N 1
ATOM 6719 C CA . VAL A 1 851 ? -55.910 -0.513 8.103 1.00 73.62 851 VAL A CA 1
ATOM 6720 C C . VAL A 1 851 ? -55.574 -0.137 6.670 1.00 73.62 851 VAL A C 1
ATOM 6722 O O . VAL A 1 851 ? -56.191 -0.623 5.722 1.00 73.62 851 VAL A O 1
ATOM 6725 N N . TRP A 1 852 ? -54.555 0.698 6.534 1.00 74.06 852 TRP A N 1
ATOM 6726 C CA . TRP A 1 852 ? -53.980 1.102 5.267 1.00 74.06 852 TRP A CA 1
ATOM 6727 C C . TRP A 1 852 ? -52.572 0.528 5.134 1.00 74.06 852 TRP A C 1
ATOM 6729 O O . TRP A 1 852 ? -51.748 0.722 6.030 1.00 74.06 852 TRP A O 1
ATOM 6739 N N . ILE A 1 853 ? -52.285 -0.157 4.028 1.00 72.94 853 ILE A N 1
ATOM 6740 C CA . ILE A 1 853 ? -50.944 -0.653 3.702 1.00 72.94 853 ILE A CA 1
ATOM 6741 C C . ILE A 1 853 ? -50.599 -0.191 2.287 1.00 72.94 853 ILE A C 1
ATOM 6743 O O . ILE A 1 853 ? -50.974 -0.825 1.300 1.00 72.94 853 ILE A O 1
ATOM 6747 N N . ASP A 1 854 ? -49.895 0.935 2.206 1.00 70.25 854 ASP A N 1
ATOM 6748 C CA . ASP A 1 854 ? -49.332 1.442 0.962 1.00 70.25 854 ASP A CA 1
ATOM 6749 C C . ASP A 1 854 ? -47.946 0.825 0.756 1.00 70.25 854 ASP A C 1
ATOM 6751 O O . ASP A 1 854 ? -47.031 0.994 1.571 1.00 70.25 854 ASP A O 1
ATOM 6755 N N . VAL A 1 855 ? -47.817 0.051 -0.318 1.00 63.47 855 VAL A N 1
ATOM 6756 C CA . VAL A 1 855 ? -46.590 -0.653 -0.682 1.00 63.47 855 VAL A CA 1
ATOM 6757 C C . VAL A 1 855 ? -46.261 -0.419 -2.151 1.00 63.47 855 VAL A C 1
ATOM 6759 O O . VAL A 1 855 ? -47.143 -0.504 -3.001 1.00 63.47 855 VAL A O 1
ATOM 6762 N N . CYS A 1 856 ? -44.975 -0.177 -2.424 1.00 60.53 856 CYS A N 1
ATOM 6763 C CA . CYS A 1 856 ? -44.396 0.146 -3.740 1.00 60.53 856 CYS A CA 1
ATOM 6764 C C . CYS A 1 856 ? -44.644 1.596 -4.228 1.00 60.53 856 CYS A C 1
ATOM 6766 O O . CYS A 1 856 ? -45.661 2.221 -3.948 1.00 60.53 856 CYS A O 1
ATOM 6768 N N . LEU A 1 857 ? -43.671 2.143 -4.970 1.00 51.00 857 LEU A N 1
ATOM 6769 C CA . LEU A 1 857 ? -43.523 3.587 -5.242 1.00 51.00 857 LEU A CA 1
ATOM 6770 C C . LEU A 1 857 ? -44.576 4.206 -6.190 1.00 51.00 857 LEU A C 1
ATOM 6772 O O . LEU A 1 857 ? -44.687 5.426 -6.255 1.00 51.00 857 LEU A O 1
ATOM 6776 N N . ASN A 1 858 ? -45.371 3.403 -6.907 1.00 48.06 858 ASN A N 1
ATOM 6777 C CA . ASN A 1 858 ? -46.188 3.860 -8.047 1.00 48.06 858 ASN A CA 1
ATOM 6778 C C . ASN A 1 858 ? -47.265 4.919 -7.723 1.00 48.06 858 ASN A C 1
ATOM 6780 O O . ASN A 1 858 ? -47.792 5.554 -8.635 1.00 48.06 858 ASN A O 1
ATOM 6784 N N . GLY A 1 859 ? -47.619 5.126 -6.453 1.00 48.84 859 GLY A N 1
ATOM 6785 C CA . GLY A 1 859 ? -48.604 6.132 -6.036 1.00 48.84 859 GLY A CA 1
ATOM 6786 C C . GLY A 1 859 ? -48.072 7.572 -5.993 1.00 48.84 859 GLY A C 1
ATOM 6787 O O . GLY A 1 859 ? -48.373 8.284 -5.041 1.00 48.84 859 GLY A O 1
ATOM 6788 N N . LEU A 1 860 ? -47.242 8.010 -6.947 1.00 42.47 860 LEU A N 1
ATOM 6789 C CA . LEU A 1 860 ? -46.753 9.403 -7.013 1.00 42.47 860 LEU A CA 1
ATOM 6790 C C . LEU A 1 860 ? -47.871 10.422 -7.311 1.00 42.47 860 LEU A C 1
ATOM 6792 O O . LEU A 1 860 ? -47.740 11.601 -6.989 1.00 42.47 860 LEU A O 1
ATOM 6796 N N . TYR A 1 861 ? -48.992 9.969 -7.874 1.00 44.31 861 TYR A N 1
ATOM 6797 C CA . TYR A 1 861 ? -50.184 10.785 -8.098 1.00 44.31 861 TYR A CA 1
ATOM 6798 C C . TYR A 1 861 ? -51.076 10.798 -6.847 1.00 44.31 861 TYR A C 1
ATOM 6800 O O . TYR A 1 861 ? -51.440 9.747 -6.322 1.00 44.31 861 TYR A O 1
ATOM 6808 N N . GLY A 1 862 ? -51.404 11.998 -6.357 1.00 53.06 862 GLY A N 1
ATOM 6809 C CA . GLY A 1 862 ? -52.116 12.195 -5.092 1.00 53.06 862 GLY A CA 1
ATOM 6810 C C . GLY A 1 862 ? -53.567 11.703 -5.114 1.00 53.06 862 GLY A C 1
ATOM 6811 O O . GLY A 1 862 ? -54.329 12.057 -6.008 1.00 53.06 862 GLY A O 1
ATOM 6812 N N . ASP A 1 863 ? -53.941 10.913 -4.103 1.00 54.53 863 ASP A N 1
ATOM 6813 C CA . ASP A 1 863 ? -55.260 10.264 -4.007 1.00 54.53 863 ASP A CA 1
ATOM 6814 C C . ASP A 1 863 ? -55.651 10.003 -2.529 1.00 54.53 863 ASP A C 1
ATOM 6816 O O . ASP A 1 863 ? -56.594 10.578 -1.982 1.00 54.53 863 ASP A O 1
ATOM 6820 N N . MET A 1 864 ? -54.840 9.213 -1.820 1.00 52.97 864 MET A N 1
ATOM 6821 C CA . MET A 1 864 ? -55.351 8.369 -0.728 1.00 52.97 864 MET A CA 1
ATOM 6822 C C . MET A 1 864 ? -55.416 8.984 0.682 1.00 52.97 864 MET A C 1
ATOM 6824 O O . MET A 1 864 ? -56.269 8.595 1.476 1.00 52.97 864 MET A O 1
ATOM 6828 N N . ALA A 1 865 ? -54.575 9.967 1.017 1.00 51.16 865 ALA A N 1
ATOM 6829 C CA . ALA A 1 865 ? -54.662 10.664 2.311 1.00 51.16 865 ALA A CA 1
ATOM 6830 C C . ALA A 1 865 ? -55.549 11.921 2.275 1.00 51.16 865 ALA A C 1
ATOM 6832 O O . ALA A 1 865 ? -56.011 12.370 3.321 1.00 51.16 865 ALA A O 1
ATOM 6833 N N . ALA A 1 866 ? -55.835 12.459 1.083 1.00 53.03 866 ALA A N 1
ATOM 6834 C CA . ALA A 1 866 ? -56.873 13.474 0.917 1.00 53.03 866 ALA A CA 1
ATOM 6835 C C . ALA A 1 866 ? -58.255 12.864 1.204 1.00 53.03 866 ALA A C 1
ATOM 6837 O O . ALA A 1 866 ? -59.031 13.437 1.966 1.00 53.03 866 ALA A O 1
ATOM 6838 N N . ALA A 1 867 ? -58.499 11.643 0.711 1.00 54.34 867 ALA A N 1
ATOM 6839 C CA . ALA A 1 867 ? -59.705 10.865 0.988 1.00 54.34 867 ALA A CA 1
ATOM 6840 C C . ALA A 1 867 ? -60.016 10.709 2.492 1.00 54.34 867 ALA A C 1
ATOM 6842 O O . ALA A 1 867 ? -61.176 10.805 2.886 1.00 54.34 867 ALA A O 1
ATOM 6843 N N . TRP A 1 868 ? -58.997 10.554 3.353 1.00 57.16 868 TRP A N 1
ATOM 6844 C CA . TRP A 1 868 ? -59.188 10.490 4.812 1.00 57.16 868 TRP A CA 1
ATOM 6845 C C . TRP A 1 868 ? -59.906 11.727 5.381 1.00 57.16 868 TRP A C 1
ATOM 6847 O O . TRP A 1 868 ? -60.648 11.610 6.354 1.00 57.16 868 TRP A O 1
ATOM 6857 N N . MET A 1 869 ? -59.724 12.903 4.771 1.00 51.91 869 MET A N 1
ATOM 6858 C CA . MET A 1 869 ? -60.388 14.147 5.180 1.00 51.91 869 MET A CA 1
ATOM 6859 C C . MET A 1 869 ? -61.807 14.303 4.604 1.00 51.91 869 MET A C 1
ATOM 6861 O O . MET A 1 869 ? -62.559 15.150 5.080 1.00 51.91 869 MET A O 1
ATOM 6865 N N . GLU A 1 870 ? -62.186 13.504 3.600 1.00 53.25 870 GLU A N 1
ATOM 6866 C CA . GLU A 1 870 ? -63.520 13.526 2.979 1.00 53.25 870 GLU A CA 1
ATOM 6867 C C . GLU A 1 870 ? -64.505 12.527 3.612 1.00 53.25 870 GLU A C 1
ATOM 6869 O O . GLU A 1 870 ? -65.719 12.645 3.423 1.00 53.25 870 GLU A O 1
ATOM 6874 N N . PHE A 1 871 ? -64.017 11.541 4.372 1.00 53.81 871 PHE A N 1
ATOM 6875 C CA . PHE A 1 871 ? -64.872 10.542 5.010 1.00 53.81 871 PHE A CA 1
ATOM 6876 C C . PHE A 1 871 ? -65.569 11.088 6.265 1.00 53.81 871 PHE A C 1
ATOM 6878 O O . PHE A 1 871 ? -64.950 11.323 7.300 1.00 53.81 871 PHE A O 1
ATOM 6885 N N . ASP A 1 872 ? -66.900 11.185 6.219 1.00 51.19 872 ASP A N 1
ATOM 6886 C CA . ASP A 1 872 ? -67.712 11.183 7.437 1.00 51.19 872 ASP A CA 1
ATOM 6887 C C . ASP A 1 872 ? -67.742 9.739 7.978 1.00 51.19 872 ASP A C 1
ATOM 6889 O O . ASP A 1 872 ? -68.298 8.828 7.355 1.00 51.19 872 ASP A O 1
ATOM 6893 N N . PHE A 1 873 ? -67.087 9.500 9.117 1.00 54.34 873 PHE A N 1
ATOM 6894 C CA . PHE A 1 873 ? -66.749 8.155 9.607 1.00 54.34 873 PHE A CA 1
ATOM 6895 C C . PHE A 1 873 ? -67.855 7.289 10.282 1.00 54.34 873 PHE A C 1
ATOM 6897 O O . PHE A 1 873 ? -67.556 6.125 10.563 1.00 54.34 873 PHE A O 1
ATOM 6904 N N . PRO A 1 874 ? -69.103 7.717 10.597 1.00 47.34 874 PRO A N 1
ATOM 6905 C CA . PRO A 1 874 ? -69.931 7.019 11.594 1.00 47.34 874 PRO A CA 1
ATOM 6906 C C . PRO A 1 874 ? -70.687 5.763 11.102 1.00 47.34 874 PRO A C 1
ATOM 6908 O O . PRO A 1 874 ? -71.684 5.395 11.725 1.00 47.34 874 PRO A O 1
ATOM 6911 N N . THR A 1 875 ? -70.280 5.109 10.003 1.00 52.94 875 THR A N 1
ATOM 6912 C CA . THR A 1 875 ? -71.059 4.002 9.388 1.00 52.94 875 THR A CA 1
ATOM 6913 C C . THR A 1 875 ? -70.293 2.743 8.952 1.00 52.94 875 THR A C 1
ATOM 6915 O O . THR A 1 875 ? -70.947 1.769 8.587 1.00 52.94 875 THR A O 1
ATOM 6918 N N . PHE A 1 876 ? -68.957 2.698 9.027 1.00 51.69 876 PHE A N 1
ATOM 6919 C CA . PHE A 1 876 ? -68.183 1.498 8.668 1.00 51.69 876 PHE A CA 1
ATOM 6920 C C . PHE A 1 876 ? -67.652 0.767 9.907 1.00 51.69 876 PHE A C 1
ATOM 6922 O O . PHE A 1 876 ? -66.952 1.365 10.723 1.00 51.69 876 PHE A O 1
ATOM 6929 N N . ASP A 1 877 ? -67.928 -0.537 10.017 1.00 54.31 877 ASP A N 1
ATOM 6930 C CA . ASP A 1 877 ? -67.364 -1.374 11.086 1.00 54.31 877 ASP A CA 1
ATOM 6931 C C . ASP A 1 877 ? -65.865 -1.649 10.867 1.00 54.31 877 ASP A C 1
ATOM 6933 O O . ASP A 1 877 ? -65.080 -1.557 11.813 1.00 54.31 877 ASP A O 1
ATOM 6937 N N . LYS A 1 878 ? -65.461 -1.974 9.623 1.00 59.19 878 LYS A N 1
ATOM 6938 C CA . LYS A 1 878 ? -64.056 -2.196 9.221 1.00 59.19 878 LYS A CA 1
ATOM 6939 C C . LYS A 1 878 ? -63.785 -1.851 7.748 1.00 59.19 878 LYS A C 1
ATOM 6941 O O . LYS A 1 878 ? -64.624 -2.132 6.889 1.00 59.19 878 LYS A O 1
ATOM 6946 N N . LEU A 1 879 ? -62.580 -1.357 7.457 1.00 58.41 879 LEU A N 1
ATOM 6947 C CA . LEU A 1 879 ? -62.038 -1.080 6.120 1.00 58.41 879 LEU A CA 1
ATOM 6948 C C . LEU A 1 879 ? -60.555 -1.495 6.046 1.00 58.41 879 LEU A C 1
ATOM 6950 O O . LEU A 1 879 ? -59.758 -1.086 6.891 1.00 58.41 879 LEU A O 1
ATOM 6954 N N . TYR A 1 880 ? -60.172 -2.267 5.026 1.00 57.47 880 TYR A N 1
ATOM 6955 C CA . TYR A 1 880 ? -58.776 -2.661 4.776 1.00 57.47 880 TYR A CA 1
ATOM 6956 C C . TYR A 1 880 ? -58.389 -2.331 3.330 1.00 57.47 880 TYR A C 1
ATOM 6958 O O . TYR A 1 880 ? -59.133 -2.661 2.407 1.00 57.47 880 TYR A O 1
ATOM 6966 N N . ILE A 1 881 ? -57.240 -1.685 3.113 1.00 56.06 881 ILE A N 1
ATOM 6967 C CA . ILE A 1 881 ? -56.773 -1.285 1.773 1.00 56.06 881 ILE A CA 1
ATOM 6968 C C . ILE A 1 881 ? -55.314 -1.720 1.574 1.00 56.06 881 ILE A C 1
ATOM 6970 O O . ILE A 1 881 ? -54.441 -1.387 2.379 1.00 56.06 881 ILE A O 1
ATOM 6974 N N . SER A 1 882 ? -55.078 -2.485 0.505 1.00 50.03 882 SER A N 1
ATOM 6975 C CA . SER A 1 882 ? -53.788 -3.068 0.108 1.00 50.03 882 SER A CA 1
ATOM 6976 C C . SER A 1 882 ? -53.777 -3.391 -1.399 1.00 50.03 882 SER A C 1
ATOM 6978 O O . SER A 1 882 ? -54.733 -3.096 -2.119 1.00 50.03 882 SER A O 1
ATOM 6980 N N . TRP A 1 883 ? -52.686 -3.970 -1.910 1.00 38.88 883 TRP A N 1
ATOM 6981 C CA . TRP A 1 883 ? -52.529 -4.258 -3.340 1.00 38.88 883 TRP A CA 1
ATOM 6982 C C . TRP A 1 883 ? -53.352 -5.450 -3.871 1.00 38.88 883 TRP A C 1
ATOM 6984 O O . TRP A 1 883 ? -53.599 -6.435 -3.186 1.00 38.88 883 TRP A O 1
ATOM 6994 N N . ASN A 1 884 ? -53.661 -5.334 -5.167 1.00 32.19 884 ASN A N 1
ATOM 6995 C CA . ASN A 1 884 ? -54.206 -6.313 -6.117 1.00 32.19 884 ASN A CA 1
ATOM 6996 C C . ASN A 1 884 ? -55.653 -6.850 -5.956 1.00 32.19 884 ASN A C 1
ATOM 6998 O O . ASN A 1 884 ? -55.913 -7.906 -5.384 1.00 32.19 884 ASN A O 1
ATOM 7002 N N . SER A 1 885 ? -56.543 -6.227 -6.736 1.00 30.59 885 SER A N 1
ATOM 7003 C CA . SER A 1 885 ? -57.865 -6.688 -7.189 1.00 30.59 885 SER A CA 1
ATOM 7004 C C . SER A 1 885 ? -59.034 -6.549 -6.198 1.00 30.59 885 SER A C 1
ATOM 7006 O O . SER A 1 885 ? -58.881 -6.100 -5.064 1.00 30.59 885 SER A O 1
ATOM 7008 N N . LEU A 1 886 ? -60.252 -6.776 -6.707 1.00 33.72 886 LEU A N 1
ATOM 7009 C CA . LEU A 1 886 ? -61.519 -6.400 -6.073 1.00 33.72 886 LEU A CA 1
ATOM 7010 C C . LEU A 1 886 ? -62.580 -7.457 -6.393 1.00 33.72 886 LEU A C 1
ATOM 7012 O O . LEU A 1 886 ? -62.920 -7.653 -7.561 1.00 33.72 886 LEU A O 1
ATOM 7016 N N . ILE A 1 887 ? -63.131 -8.098 -5.358 1.00 32.53 887 ILE A N 1
ATOM 7017 C CA . ILE A 1 887 ? -64.266 -9.027 -5.452 1.00 32.53 887 ILE A CA 1
ATOM 7018 C C . ILE A 1 887 ? -65.236 -8.741 -4.299 1.00 32.53 887 ILE A C 1
ATOM 7020 O O . ILE A 1 887 ? -64.833 -8.668 -3.142 1.00 32.53 887 ILE A O 1
ATOM 7024 N N . GLN A 1 888 ? -66.526 -8.607 -4.613 1.00 40.38 888 GLN A N 1
ATOM 7025 C CA . GLN A 1 888 ? -67.592 -8.613 -3.608 1.00 40.38 888 GLN A CA 1
ATOM 7026 C C . GLN A 1 888 ? -67.823 -10.046 -3.113 1.00 40.38 888 GLN A C 1
ATOM 7028 O O . GLN A 1 888 ? -68.094 -10.934 -3.921 1.00 40.38 888 GLN A O 1
ATOM 7033 N N . THR A 1 889 ? -67.835 -10.265 -1.801 1.00 34.69 889 THR A N 1
ATOM 7034 C CA . THR A 1 889 ? -68.383 -11.487 -1.193 1.00 34.69 889 THR A CA 1
ATOM 7035 C C . THR A 1 889 ? -69.458 -11.113 -0.175 1.00 34.69 889 THR A C 1
ATOM 7037 O O . THR A 1 889 ? -69.456 -10.015 0.376 1.00 34.69 889 THR A O 1
ATOM 7040 N N . SER A 1 890 ? -70.445 -11.993 0.015 1.00 36.16 890 SER A N 1
ATOM 7041 C CA . SER A 1 890 ? -71.610 -11.730 0.883 1.00 36.16 890 SER A CA 1
ATOM 7042 C C . SER A 1 890 ? -71.957 -12.882 1.834 1.00 36.16 890 SER A C 1
ATOM 7044 O O . SER A 1 890 ? -72.983 -12.822 2.506 1.00 36.16 890 SER A O 1
ATOM 7046 N N . ASN A 1 891 ? -71.119 -13.926 1.897 1.00 41.31 891 ASN A N 1
ATOM 7047 C CA . ASN A 1 891 ? -71.222 -15.047 2.838 1.00 41.31 891 ASN A CA 1
ATOM 7048 C C . ASN A 1 891 ? -69.822 -15.608 3.152 1.00 41.31 891 ASN A C 1
ATOM 7050 O O . ASN A 1 891 ? -68.989 -15.710 2.254 1.00 41.31 891 ASN A O 1
ATOM 7054 N N . ASP A 1 892 ? -69.592 -16.041 4.396 1.00 39.00 892 ASP A N 1
ATOM 7055 C CA . ASP A 1 892 ? -68.278 -16.507 4.883 1.00 39.00 892 ASP A CA 1
ATOM 7056 C C . ASP A 1 892 ? -67.776 -17.825 4.255 1.00 39.00 892 ASP A C 1
ATOM 7058 O O . ASP A 1 892 ? -66.593 -18.148 4.359 1.00 39.00 892 ASP A O 1
ATOM 7062 N N . SER A 1 893 ? -68.646 -18.610 3.604 1.00 38.97 893 SER A N 1
ATOM 7063 C CA . SER A 1 893 ? -68.295 -19.934 3.052 1.00 38.97 893 SER A CA 1
ATOM 7064 C C . SER A 1 893 ? -67.214 -19.895 1.975 1.00 38.97 893 SER A C 1
ATOM 7066 O O . SER A 1 893 ? -66.493 -20.876 1.772 1.00 38.97 893 SER A O 1
ATOM 7068 N N . ASP A 1 894 ? -67.110 -18.766 1.280 1.00 39.06 894 ASP A N 1
ATOM 7069 C CA . ASP A 1 894 ? -66.236 -18.643 0.122 1.00 39.06 894 ASP A CA 1
ATOM 7070 C C . ASP A 1 894 ? -64.801 -18.303 0.553 1.00 39.06 894 ASP A C 1
ATOM 7072 O O . ASP A 1 894 ? -63.870 -18.676 -0.149 1.00 39.06 894 ASP A O 1
ATOM 7076 N N . PHE A 1 895 ? -64.592 -17.724 1.747 1.00 36.59 895 PHE A N 1
ATOM 7077 C CA . PHE A 1 895 ? -63.261 -17.393 2.283 1.00 36.59 895 PHE A CA 1
ATOM 7078 C C . PHE A 1 895 ? -62.342 -18.625 2.325 1.00 36.59 895 PHE A C 1
ATOM 7080 O O . PHE A 1 895 ? -61.298 -18.649 1.676 1.00 36.59 895 PHE A O 1
ATOM 7087 N N . CYS A 1 896 ? -62.796 -19.700 2.979 1.00 36.34 896 CYS A N 1
ATOM 7088 C CA . CYS A 1 896 ? -62.074 -20.979 3.067 1.00 36.34 896 CYS A CA 1
ATOM 7089 C C . CYS A 1 896 ? -62.025 -21.765 1.742 1.00 36.34 896 CYS A C 1
ATOM 7091 O O . CYS A 1 896 ? -61.338 -22.777 1.663 1.00 36.34 896 CYS A O 1
ATOM 7093 N N . SER A 1 897 ? -62.786 -21.345 0.726 1.00 36.53 897 SER A N 1
ATOM 7094 C CA . SER A 1 897 ? -62.772 -21.948 -0.616 1.00 36.53 897 SER A CA 1
ATOM 7095 C C . SER A 1 897 ? -61.856 -21.186 -1.584 1.00 36.53 897 SER A C 1
ATOM 7097 O O . SER A 1 897 ? -61.502 -21.705 -2.639 1.00 36.53 897 SER A O 1
ATOM 7099 N N . TRP A 1 898 ? -61.494 -19.945 -1.242 1.00 38.28 898 TRP A N 1
ATOM 7100 C CA . TRP A 1 898 ? -60.773 -19.008 -2.104 1.00 38.28 898 TRP A CA 1
ATOM 7101 C C . TRP A 1 898 ? -59.301 -18.856 -1.702 1.00 38.28 898 TRP A C 1
ATOM 7103 O O . TRP A 1 898 ? -58.457 -18.672 -2.578 1.00 38.28 898 TRP A O 1
ATOM 7113 N N . THR A 1 899 ? -58.957 -19.065 -0.422 1.00 35.56 899 THR A N 1
ATOM 7114 C CA . THR A 1 899 ? -57.558 -19.275 0.003 1.00 35.56 899 THR A CA 1
ATOM 7115 C C . THR A 1 899 ? -56.907 -20.434 -0.754 1.00 35.56 899 THR A C 1
ATOM 7117 O O . THR A 1 899 ? -55.760 -20.325 -1.159 1.00 35.56 899 THR A O 1
ATOM 7120 N N . THR A 1 900 ? -57.647 -21.501 -1.067 1.00 35.53 900 THR A N 1
ATOM 7121 C CA . THR A 1 900 ? -57.138 -22.621 -1.883 1.00 35.53 900 THR A CA 1
ATOM 7122 C C . THR A 1 900 ? -57.038 -22.306 -3.385 1.00 35.53 900 THR A C 1
ATOM 7124 O O . THR A 1 900 ? -56.439 -23.079 -4.122 1.00 35.53 900 THR A O 1
ATOM 7127 N N . PHE A 1 901 ? -57.631 -21.205 -3.865 1.00 33.38 901 PHE A N 1
ATOM 7128 C CA . PHE A 1 901 ? -57.690 -20.870 -5.297 1.00 33.38 901 PHE A CA 1
ATOM 7129 C C . PHE A 1 901 ? -56.665 -19.806 -5.716 1.00 33.38 901 PHE A C 1
ATOM 7131 O O . PHE A 1 901 ? -56.242 -19.784 -6.867 1.00 33.38 901 PHE A O 1
ATOM 7138 N N . PHE A 1 902 ? -56.237 -18.931 -4.800 1.00 30.45 902 PHE A N 1
ATOM 7139 C CA . PHE A 1 902 ? -55.293 -17.848 -5.119 1.00 30.45 902 PHE A CA 1
ATOM 7140 C C . PHE A 1 902 ? -53.806 -18.254 -5.078 1.00 30.45 902 PHE A C 1
ATOM 7142 O O . PHE A 1 902 ? -52.946 -17.430 -5.373 1.00 30.45 902 PHE A O 1
ATOM 7149 N N . TRP A 1 903 ? -53.510 -19.510 -4.723 1.00 36.84 903 TRP A N 1
ATOM 7150 C CA . TRP A 1 903 ? -52.152 -20.020 -4.472 1.00 36.84 903 TRP A CA 1
ATOM 7151 C C . TRP A 1 903 ? -51.829 -21.293 -5.280 1.00 36.84 903 TRP A C 1
ATOM 7153 O O . TRP A 1 903 ? -50.991 -22.092 -4.873 1.00 36.84 903 TRP A O 1
ATOM 7163 N N . GLY A 1 904 ? -52.485 -21.511 -6.431 1.00 38.25 904 GLY A N 1
ATOM 7164 C CA . GLY A 1 904 ? -52.096 -22.608 -7.327 1.00 38.25 904 GLY A CA 1
ATOM 7165 C C . GLY A 1 904 ? -53.007 -22.904 -8.522 1.00 38.25 904 GLY A C 1
ATOM 7166 O O . GLY A 1 904 ? -53.855 -23.787 -8.430 1.00 38.25 904 GLY A O 1
ATOM 7167 N N . ASP A 1 905 ? -52.745 -22.259 -9.664 1.00 30.61 905 ASP A N 1
ATOM 7168 C CA . ASP A 1 905 ? -52.888 -22.845 -11.015 1.00 30.61 905 ASP A CA 1
ATOM 7169 C C . ASP A 1 905 ? -52.003 -22.037 -12.008 1.00 30.61 905 ASP A C 1
ATOM 7171 O O . ASP A 1 905 ? -51.842 -20.832 -11.795 1.00 30.61 905 ASP A O 1
ATOM 7175 N N . PRO A 1 906 ? -51.376 -22.629 -13.051 1.00 38.06 906 PRO A N 1
ATOM 7176 C CA . PRO A 1 906 ? -50.265 -21.983 -13.770 1.00 38.06 906 PRO A CA 1
ATOM 7177 C C . PRO A 1 906 ? -50.622 -21.243 -15.080 1.00 38.06 906 PRO A C 1
ATOM 7179 O O . PRO A 1 906 ? -49.751 -20.588 -15.647 1.00 38.06 906 PRO A O 1
ATOM 7182 N N . ASP A 1 907 ? -51.859 -21.329 -15.586 1.00 37.81 907 ASP A N 1
ATOM 7183 C CA . ASP A 1 907 ? -52.235 -20.854 -16.935 1.00 37.81 907 ASP A CA 1
ATOM 7184 C C . ASP A 1 907 ? -53.312 -19.740 -16.910 1.00 37.81 907 ASP A C 1
ATOM 7186 O O . ASP A 1 907 ? -54.499 -20.027 -16.745 1.00 37.81 907 ASP A O 1
ATOM 7190 N N . GLY A 1 908 ? -52.951 -18.460 -17.134 1.00 25.75 908 GLY A N 1
ATOM 7191 C CA . GLY A 1 908 ? -53.955 -17.375 -17.044 1.00 25.75 908 GLY A CA 1
ATOM 7192 C C . GLY A 1 908 ? -53.586 -15.926 -17.422 1.00 25.75 908 GLY A C 1
ATOM 7193 O O . GLY A 1 908 ? -53.831 -15.017 -16.633 1.00 25.75 908 GLY A O 1
ATOM 7194 N N . PHE A 1 909 ? -53.082 -15.645 -18.633 1.00 34.22 909 PHE A N 1
ATOM 7195 C CA . PHE A 1 909 ? -52.943 -14.250 -19.121 1.00 34.22 909 PHE A CA 1
ATOM 7196 C C . PHE A 1 909 ? -54.310 -13.540 -19.299 1.00 34.22 909 PHE A C 1
ATOM 7198 O O . PHE A 1 909 ? -55.193 -14.070 -19.975 1.00 34.22 909 PHE A O 1
ATOM 7205 N N . GLY A 1 910 ? -54.479 -12.314 -18.762 1.00 24.78 910 GLY A N 1
ATOM 7206 C CA . GLY A 1 910 ? -55.820 -11.715 -18.583 1.00 24.78 910 GLY A CA 1
ATOM 7207 C C . GLY A 1 910 ? -55.981 -10.178 -18.573 1.00 24.78 910 GLY A C 1
ATOM 7208 O O . GLY A 1 910 ? -56.680 -9.671 -17.707 1.00 24.78 910 GLY A O 1
ATOM 7209 N N . LEU A 1 911 ? -55.433 -9.463 -19.569 1.00 24.23 911 LEU A N 1
ATOM 7210 C CA . LEU A 1 911 ? -55.801 -8.089 -20.013 1.00 24.23 911 LEU A CA 1
ATOM 7211 C C . LEU A 1 911 ? -55.709 -6.886 -19.028 1.00 24.23 911 LEU A C 1
ATOM 7213 O O . LEU A 1 911 ? -56.360 -6.809 -17.989 1.00 24.23 911 LEU A O 1
ATOM 7217 N N . TYR A 1 912 ? -55.003 -5.836 -19.470 1.00 26.67 912 TYR A N 1
ATOM 7218 C CA . TYR A 1 912 ? -54.973 -4.501 -18.847 1.00 26.67 912 TYR A CA 1
ATOM 7219 C C . TYR A 1 912 ? -56.239 -3.678 -19.184 1.00 26.67 912 TYR A C 1
ATOM 7221 O O . TYR A 1 912 ? -56.765 -3.769 -20.293 1.00 26.67 912 TYR A O 1
ATOM 7229 N N . GLY A 1 913 ? -56.700 -2.817 -18.263 1.00 29.94 913 GLY A N 1
ATOM 7230 C CA . GLY A 1 913 ? -57.823 -1.893 -18.505 1.00 29.94 913 GLY A CA 1
ATOM 7231 C C . GLY A 1 913 ? -58.240 -1.056 -17.283 1.00 29.94 913 GLY A C 1
ATOM 7232 O O . GLY A 1 913 ? -58.331 -1.575 -16.171 1.00 29.94 913 GLY A O 1
ATOM 7233 N N . ALA A 1 914 ? -58.479 0.242 -17.495 1.00 33.97 914 ALA A N 1
ATOM 7234 C CA . ALA A 1 914 ? -58.642 1.262 -16.451 1.00 33.97 914 ALA A CA 1
ATOM 7235 C C . ALA A 1 914 ? -59.986 1.249 -15.683 1.00 33.97 914 ALA A C 1
ATOM 7237 O O . ALA A 1 914 ? -61.041 0.980 -16.252 1.00 33.97 914 ALA A O 1
ATOM 7238 N N . ASN A 1 915 ? -59.929 1.658 -14.409 1.00 34.22 915 ASN A N 1
ATOM 7239 C CA . ASN A 1 915 ? -60.982 2.346 -13.640 1.00 34.22 915 ASN A CA 1
ATOM 7240 C C . ASN A 1 915 ? -60.282 3.322 -12.665 1.00 34.22 915 ASN A C 1
ATOM 7242 O O . ASN A 1 915 ? -59.123 3.090 -12.321 1.00 34.22 915 ASN A O 1
ATOM 7246 N N . THR A 1 916 ? -60.951 4.386 -12.214 1.00 41.47 916 THR A N 1
ATOM 7247 C CA . THR A 1 916 ? -60.391 5.379 -11.269 1.00 41.47 916 THR A CA 1
ATOM 7248 C C . THR A 1 916 ? -60.873 5.168 -9.828 1.00 41.47 916 THR A C 1
ATOM 7250 O O . THR A 1 916 ? -61.933 4.578 -9.607 1.00 41.47 916 THR A O 1
ATOM 7253 N N . TYR A 1 917 ? -60.135 5.696 -8.841 1.00 44.03 917 TYR A N 1
ATOM 7254 C CA . TYR A 1 917 ? -60.487 5.665 -7.407 1.00 44.03 917 TYR A CA 1
ATOM 7255 C C . TYR A 1 917 ? -61.956 6.044 -7.141 1.00 44.03 917 TYR A C 1
ATOM 7257 O O . TYR A 1 917 ? -62.699 5.298 -6.499 1.00 44.03 917 TYR A O 1
ATOM 7265 N N . TYR A 1 918 ? -62.414 7.143 -7.748 1.00 42.78 918 TYR A N 1
ATOM 7266 C CA . TYR A 1 918 ? -63.788 7.640 -7.636 1.00 42.78 918 TYR A CA 1
ATOM 7267 C C . TYR A 1 918 ? -64.854 6.590 -8.013 1.00 42.78 918 TYR A C 1
ATOM 7269 O O . TYR A 1 918 ? -65.928 6.541 -7.413 1.00 42.78 918 TYR A O 1
ATOM 7277 N N . GLN A 1 919 ? -64.566 5.709 -8.977 1.00 45.25 919 GLN A N 1
ATOM 7278 C CA . GLN A 1 919 ? -65.481 4.645 -9.412 1.00 45.25 919 GLN A CA 1
ATOM 7279 C C . GLN A 1 919 ? -65.521 3.464 -8.429 1.00 45.25 919 GLN A C 1
ATOM 7281 O O . GLN A 1 919 ? -66.574 2.842 -8.276 1.00 45.25 919 GLN A O 1
ATOM 7286 N N . ALA A 1 920 ? -64.412 3.177 -7.740 1.00 44.25 920 ALA A N 1
ATOM 7287 C CA . ALA A 1 920 ? -64.367 2.189 -6.663 1.00 44.25 920 ALA A CA 1
ATOM 7288 C C . ALA A 1 920 ? -65.160 2.684 -5.438 1.00 44.25 920 ALA A C 1
ATOM 7290 O O . ALA A 1 920 ? -66.058 1.989 -4.960 1.00 44.25 920 ALA A O 1
ATOM 7291 N N . PHE A 1 921 ? -64.916 3.927 -5.007 1.00 45.19 921 PHE A N 1
ATOM 7292 C CA . PHE A 1 921 ? -65.641 4.566 -3.903 1.00 45.19 921 PHE A CA 1
ATOM 7293 C C . PHE A 1 921 ? -67.152 4.688 -4.166 1.00 45.19 921 PHE A C 1
ATOM 7295 O O . PHE A 1 921 ? -67.967 4.332 -3.313 1.00 45.19 921 PHE A O 1
ATOM 7302 N N . THR A 1 922 ? -67.546 5.110 -5.375 1.00 46.75 922 THR A N 1
ATOM 7303 C CA . THR A 1 922 ? -68.969 5.233 -5.749 1.00 46.75 922 THR A CA 1
ATOM 7304 C C . THR A 1 922 ? -69.706 3.890 -5.662 1.00 46.75 922 THR A C 1
ATOM 7306 O O . THR A 1 922 ? -70.885 3.866 -5.317 1.00 46.75 922 THR A O 1
ATOM 7309 N N . ARG A 1 923 ? -69.036 2.755 -5.920 1.00 44.25 923 ARG A N 1
ATOM 7310 C CA . ARG A 1 923 ? -69.628 1.423 -5.707 1.00 44.25 923 ARG A CA 1
ATOM 7311 C C . ARG A 1 923 ? -69.766 1.070 -4.230 1.00 44.25 923 ARG A C 1
ATOM 7313 O O . ARG A 1 923 ? -70.847 0.646 -3.831 1.00 44.25 923 ARG A O 1
ATOM 7320 N N . ALA A 1 924 ? -68.742 1.323 -3.412 1.00 44.31 924 ALA A N 1
ATOM 7321 C CA . ALA A 1 924 ? -68.806 1.079 -1.969 1.00 44.31 924 ALA A CA 1
ATOM 7322 C C . ALA A 1 924 ? -70.022 1.771 -1.314 1.00 44.31 924 ALA A C 1
ATOM 7324 O O . ALA A 1 924 ? -70.755 1.136 -0.558 1.00 44.31 924 ALA A O 1
ATOM 7325 N N . GLN A 1 925 ? -70.314 3.028 -1.677 1.00 44.50 925 GLN A N 1
ATOM 7326 C CA . GLN A 1 925 ? -71.502 3.743 -1.179 1.00 44.50 925 GLN A CA 1
ATOM 7327 C C . GLN A 1 925 ? -72.852 3.196 -1.683 1.00 44.50 925 GLN A C 1
ATOM 7329 O O . GLN A 1 925 ? -73.873 3.408 -1.032 1.00 44.50 925 GLN A O 1
ATOM 7334 N N . ILE A 1 926 ? -72.892 2.526 -2.838 1.00 46.09 926 ILE A N 1
ATOM 7335 C CA . ILE A 1 926 ? -74.131 1.990 -3.432 1.00 46.09 926 ILE A CA 1
ATOM 7336 C C . ILE A 1 926 ? -74.459 0.587 -2.896 1.00 46.09 926 ILE A C 1
ATOM 7338 O O . ILE A 1 926 ? -75.628 0.196 -2.864 1.00 46.09 926 ILE A O 1
ATOM 7342 N N . GLU A 1 927 ? -73.444 -0.175 -2.490 1.00 43.53 927 GLU A N 1
ATOM 7343 C CA . GLU A 1 927 ? -73.549 -1.625 -2.284 1.00 43.53 927 GLU A CA 1
ATOM 7344 C C . GLU A 1 927 ? -73.475 -2.047 -0.803 1.00 43.53 927 GLU A C 1
ATOM 7346 O O . GLU A 1 927 ? -73.965 -3.122 -0.449 1.00 43.53 927 GLU A O 1
ATOM 7351 N N . VAL A 1 928 ? -72.933 -1.207 0.089 1.00 44.09 928 VAL A N 1
ATOM 7352 C CA . VAL A 1 928 ? -72.805 -1.524 1.522 1.00 44.09 928 VAL A CA 1
ATOM 7353 C C . VAL A 1 928 ? -74.096 -1.215 2.290 1.00 44.09 928 VAL A C 1
ATOM 7355 O O . VAL A 1 928 ? -74.485 -0.066 2.474 1.00 44.09 928 VAL A O 1
ATOM 7358 N N . ASN A 1 929 ? -74.736 -2.268 2.807 1.00 40.25 929 ASN A N 1
ATOM 7359 C CA . ASN A 1 929 ? -75.809 -2.178 3.813 1.00 40.25 929 ASN A CA 1
ATOM 7360 C C . ASN A 1 929 ? -75.608 -3.142 5.008 1.00 40.25 929 ASN A C 1
ATOM 7362 O O . ASN A 1 929 ? -76.506 -3.265 5.834 1.00 40.25 929 ASN A O 1
ATOM 7366 N N . ASN A 1 930 ? -74.473 -3.861 5.044 1.00 45.50 930 ASN A N 1
ATOM 7367 C CA . ASN A 1 930 ? -73.891 -4.646 6.152 1.00 45.50 930 ASN A CA 1
ATOM 7368 C C . ASN A 1 930 ? -72.646 -5.385 5.603 1.00 45.50 930 ASN A C 1
ATOM 7370 O O . ASN A 1 930 ? -72.815 -6.392 4.916 1.00 45.50 930 ASN A O 1
ATOM 7374 N N . GLY A 1 931 ? -71.416 -4.923 5.864 1.00 43.84 931 GLY A N 1
ATOM 7375 C CA . GLY A 1 931 ? -70.209 -5.672 5.468 1.00 43.84 931 GLY A CA 1
ATOM 7376 C C . GLY A 1 931 ? -68.891 -4.889 5.497 1.00 43.84 931 GLY A C 1
ATOM 7377 O O . GLY A 1 931 ? -68.860 -3.696 5.204 1.00 43.84 931 GLY A O 1
ATOM 7378 N N . THR A 1 932 ? -67.798 -5.584 5.829 1.00 43.34 932 THR A N 1
ATOM 7379 C CA . THR A 1 932 ? -66.409 -5.105 5.693 1.00 43.34 932 THR A CA 1
ATOM 7380 C C . THR A 1 932 ? -66.021 -4.986 4.218 1.00 43.34 932 THR A C 1
ATOM 7382 O O . THR A 1 932 ? -66.438 -5.812 3.408 1.00 43.34 932 THR A O 1
ATOM 7385 N N . TRP A 1 933 ? -65.201 -3.990 3.866 1.00 41.28 933 TRP A N 1
ATOM 7386 C CA . TRP A 1 933 ? -64.775 -3.756 2.480 1.00 41.28 933 TRP A CA 1
ATOM 7387 C C . TRP A 1 933 ? -63.253 -3.830 2.303 1.00 41.28 933 TRP A C 1
AT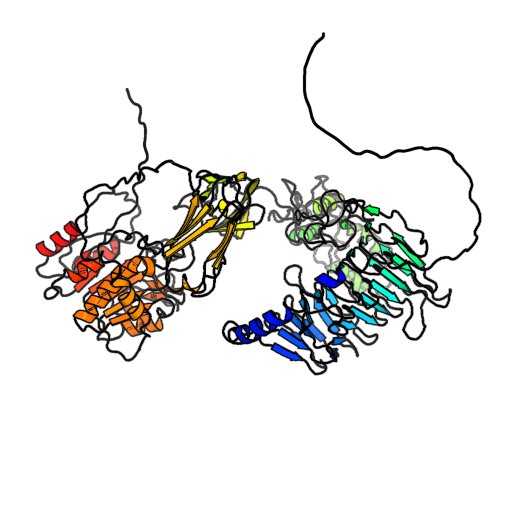OM 7389 O O . TRP A 1 933 ? -62.497 -3.414 3.186 1.00 41.28 933 TRP A O 1
ATOM 7399 N N . ILE A 1 934 ? -62.829 -4.359 1.149 1.00 44.12 934 ILE A N 1
ATOM 7400 C CA . ILE A 1 934 ? -61.432 -4.483 0.711 1.00 44.12 934 ILE A CA 1
ATOM 7401 C C . ILE A 1 934 ? -61.352 -4.067 -0.763 1.00 44.12 934 ILE A C 1
ATOM 7403 O O . ILE A 1 934 ? -62.200 -4.460 -1.565 1.00 44.12 934 ILE A O 1
ATOM 7407 N N . SER A 1 935 ? -60.343 -3.274 -1.128 1.00 36.72 935 SER A N 1
ATOM 7408 C CA . SER A 1 935 ? -60.133 -2.809 -2.504 1.00 36.72 935 SER A CA 1
ATOM 7409 C C . SER A 1 935 ? -58.656 -2.559 -2.794 1.00 36.72 935 SER A C 1
ATOM 7411 O O . SER A 1 935 ? -58.010 -1.824 -2.050 1.00 36.72 935 SER A O 1
ATOM 7413 N N . GLY A 1 936 ? -58.162 -3.077 -3.924 1.00 37.50 936 GLY A N 1
ATOM 7414 C CA . GLY A 1 936 ? -56.831 -2.764 -4.442 1.00 37.50 936 GLY A CA 1
ATOM 7415 C C . GLY A 1 936 ? -56.798 -2.568 -5.960 1.00 37.50 936 GLY A C 1
ATOM 7416 O O . GLY A 1 936 ? -57.086 -3.498 -6.713 1.00 37.50 936 GLY A O 1
ATOM 7417 N N . LYS A 1 937 ? -56.392 -1.378 -6.427 1.00 32.56 937 LYS A N 1
ATOM 7418 C CA . LYS A 1 937 ? -55.771 -1.154 -7.752 1.00 32.56 937 LYS A CA 1
ATOM 7419 C C . LYS A 1 937 ? -55.267 0.287 -7.906 1.00 32.56 937 LYS A C 1
ATOM 7421 O O . LYS A 1 937 ? -56.057 1.220 -7.833 1.00 32.56 937 LYS A O 1
ATOM 7426 N N . VAL A 1 938 ? -53.980 0.432 -8.222 1.00 28.23 938 VAL A N 1
ATOM 7427 C CA . VAL A 1 938 ? -53.353 1.614 -8.849 1.00 28.23 938 VAL A CA 1
ATOM 7428 C C . VAL A 1 938 ? -52.466 1.092 -9.999 1.00 28.23 938 VAL A C 1
ATOM 7430 O O . VAL A 1 938 ? -52.256 -0.117 -10.110 1.00 28.23 938 VAL A O 1
ATOM 7433 N N . ALA A 1 939 ? -52.066 1.951 -10.937 1.00 25.17 939 ALA A N 1
ATOM 7434 C CA . ALA A 1 939 ? -51.577 1.543 -12.256 1.00 25.17 939 ALA A CA 1
ATOM 7435 C C . ALA A 1 939 ? -50.110 1.050 -12.319 1.00 25.17 939 ALA A C 1
ATOM 7437 O O . ALA A 1 939 ? -49.284 1.291 -11.437 1.00 25.17 939 ALA A O 1
ATOM 7438 N N . ALA A 1 940 ? -49.803 0.400 -13.445 1.00 25.50 940 ALA A N 1
ATOM 7439 C CA . ALA A 1 940 ? -48.462 0.101 -13.943 1.00 25.50 940 ALA A CA 1
ATOM 7440 C C . ALA A 1 940 ? -48.342 0.585 -15.406 1.00 25.50 940 ALA A C 1
ATOM 7442 O O . ALA A 1 940 ? -49.359 0.890 -16.033 1.00 25.50 940 ALA A O 1
ATOM 7443 N N . PHE A 1 941 ? -47.107 0.677 -15.910 1.00 25.12 941 PHE A N 1
ATOM 7444 C CA . PHE A 1 941 ? -46.719 1.364 -17.152 1.00 25.12 941 PHE A CA 1
ATOM 7445 C C . PHE A 1 941 ? -47.501 0.981 -18.421 1.00 25.12 941 PHE A C 1
ATOM 7447 O O . PHE A 1 941 ? -48.015 -0.128 -18.571 1.00 25.12 941 PHE A O 1
ATOM 7454 N N . GLY A 1 942 ? -47.499 1.915 -19.378 1.00 23.59 942 GLY A N 1
ATOM 7455 C CA . GLY A 1 942 ? -47.932 1.702 -20.756 1.00 23.59 942 GLY A CA 1
ATOM 7456 C C . GLY A 1 942 ? -46.997 2.402 -21.741 1.00 23.59 942 GLY A C 1
ATOM 7457 O O . GLY A 1 942 ? -47.304 3.504 -22.190 1.00 23.59 942 GLY A O 1
ATOM 7458 N N . ASP A 1 943 ? -45.876 1.763 -22.085 1.00 24.45 943 ASP A N 1
ATOM 7459 C CA . ASP A 1 943 ? -44.946 2.286 -23.091 1.00 24.45 943 ASP A CA 1
ATOM 7460 C C . ASP A 1 943 ? -45.559 2.303 -24.494 1.00 24.45 943 ASP A C 1
ATOM 7462 O O . ASP A 1 943 ? -46.117 1.313 -24.984 1.00 24.45 943 ASP A O 1
ATOM 7466 N N . LEU A 1 944 ? -45.427 3.446 -25.171 1.00 22.75 944 LEU A N 1
ATOM 7467 C CA . LEU A 1 944 ? -46.106 3.734 -26.434 1.00 22.75 944 LEU A CA 1
ATOM 7468 C C . LEU A 1 944 ? -45.338 3.158 -27.635 1.00 22.75 944 LEU A C 1
ATOM 7470 O O . LEU A 1 944 ? -44.800 3.867 -28.482 1.00 22.75 944 LEU A O 1
ATOM 7474 N N . ASN A 1 945 ? -45.275 1.829 -27.700 1.00 23.17 945 ASN A N 1
ATOM 7475 C CA . ASN A 1 945 ? -44.499 1.098 -28.697 1.00 23.17 945 ASN A CA 1
ATOM 7476 C C . ASN A 1 945 ? -45.148 1.166 -30.100 1.00 23.17 945 ASN A C 1
ATOM 7478 O O . ASN A 1 945 ? -46.079 0.419 -30.422 1.00 23.17 945 ASN A O 1
ATOM 7482 N N . ILE A 1 946 ? -44.659 2.073 -30.955 1.00 24.62 946 ILE A N 1
ATOM 7483 C CA . ILE A 1 946 ? -45.165 2.284 -32.322 1.00 24.62 946 ILE A CA 1
ATOM 7484 C C . ILE A 1 946 ? -44.812 1.084 -33.215 1.00 24.62 946 ILE A C 1
ATOM 7486 O O . ILE A 1 946 ? -43.717 0.994 -33.770 1.00 24.62 946 ILE A O 1
ATOM 7490 N N . ARG A 1 947 ? -45.775 0.182 -33.440 1.00 22.56 947 ARG A N 1
ATOM 7491 C CA . ARG A 1 947 ? -45.672 -0.851 -34.483 1.00 22.56 947 ARG A CA 1
ATOM 7492 C C . ARG A 1 947 ? -46.269 -0.374 -35.804 1.00 22.56 947 ARG A C 1
ATOM 7494 O O . ARG A 1 947 ? -47.486 -0.350 -35.969 1.00 22.56 947 ARG A O 1
ATOM 7501 N N . PHE A 1 948 ? -45.409 -0.116 -36.787 1.00 24.22 948 PHE A N 1
ATOM 7502 C CA . PHE A 1 948 ? -45.820 -0.153 -38.191 1.00 24.22 948 PHE A CA 1
ATOM 7503 C C . PHE A 1 948 ? -46.166 -1.598 -38.578 1.00 24.22 948 PHE A C 1
ATOM 7505 O O . PHE A 1 948 ? -45.281 -2.441 -38.710 1.00 24.22 948 PHE A O 1
ATOM 7512 N N . ILE A 1 949 ? -47.453 -1.882 -38.787 1.00 24.20 949 ILE A N 1
ATOM 7513 C CA . ILE A 1 949 ? -47.909 -3.093 -39.479 1.00 24.20 949 ILE A CA 1
ATOM 7514 C C . ILE A 1 949 ? -48.301 -2.681 -40.894 1.00 24.20 949 ILE A C 1
ATOM 7516 O O . ILE A 1 949 ? -49.190 -1.854 -41.080 1.00 24.20 949 ILE A O 1
ATOM 7520 N N . ASN A 1 950 ? -47.620 -3.253 -41.884 1.00 26.92 950 ASN A N 1
ATOM 7521 C CA . ASN A 1 950 ? -47.840 -2.972 -43.298 1.00 26.92 950 ASN A CA 1
ATOM 7522 C C . ASN A 1 950 ? -48.608 -4.141 -43.938 1.00 26.92 950 ASN A C 1
ATOM 7524 O O . ASN A 1 950 ? -48.062 -5.242 -44.022 1.00 26.92 950 ASN A O 1
ATOM 7528 N N . MET A 1 951 ? -49.855 -3.917 -44.363 1.00 25.59 951 MET A N 1
ATOM 7529 C CA . MET A 1 951 ? -50.658 -4.864 -45.152 1.00 25.59 951 MET A CA 1
ATOM 7530 C C . MET A 1 951 ? -51.560 -4.095 -46.131 1.00 25.59 951 MET A C 1
ATOM 7532 O O . MET A 1 951 ? -52.318 -3.235 -45.687 1.00 25.59 951 MET A O 1
ATOM 7536 N N . ASP A 1 952 ? -51.452 -4.464 -47.414 1.00 29.34 952 ASP A N 1
ATOM 7537 C CA . ASP A 1 952 ? -52.141 -3.957 -48.624 1.00 29.34 952 ASP A CA 1
ATOM 7538 C C . ASP A 1 952 ? -52.119 -2.431 -48.898 1.00 29.34 952 ASP A C 1
ATOM 7540 O O . ASP A 1 952 ? -53.073 -1.708 -48.529 1.00 29.34 952 ASP A O 1
#

Sequence (952 aa):
MRTGARISILWIVLIASNIYAVSALQKPEKHLLRCPASSESGIKIFNRIAYQSRAKENAIDNIISETADNNIEQMQAGLNIIEINSDITTNQIWTANNEYHITDNVNVQALLVIEPGAVIYFDYYGGLIVNNGGALISAGTPNNPITYTSEDGYGSGDYYCAIEVQETASPATKIIYSNIEFASIAILTENIRLDTPIQNNYLFYNILGIREYGTCHTDIINNLIYYSFNDYYYTCAIEIYMESEAGVGNAESSILIENNTCDYQDFGIIVHGTEDENDIGLTRLVNNIISESAECGLNLVDGYMYAIVSNTGYYYNYENNNGGIDEDNPVEATENPFDEAGWRLVDGCPFIDAGLEYVEETSLIGTTTNLNSMPDSNIIDIGYHYSNWNYSNAGTTTLQADFDNNLRVDYNDLAFFADFWLFDYDEAYKVWWWDYDSSGRVDYGDLMVVAEYWLSPFDFIDFADFARQWRKEVDGRLYDSRADLNKDDIVNFEDFAILANEWQQTAEGNPAISVSVSGDVNNLKGEIGVSIGGCPYSTSTAFIFMDGQLMGETDYKADEGNPGITINTPSHLNGNHLLKAAIIDHNGLITVSENLAVDFNNPLHCLSINDTYEPNKPMRLLGLSETENNLQVKLSKWDETMIWSQETSGNLDINIPGNVLAGQIYDLSIEQEIGGLELLDLRLSDSNSLDFDLLNSDSLWEPVWERAVAARYNPDEPYQFAIILPTAWDYFPYPEDSAKSRKRAVAAIVSSCETMAIPYIILYKDNCTWENFAQVLSKPTVCYVYVVSRGASSLPGEYVDQRTYFKLSERHKVVSYLDISEPLGGGWDNNTKVHSMASLGFGGTDKFKIVWIDVCLNGLYGDMAAAWMEFDFPTFDKLYISWNSLIQTSNDSDFCSWTTFFWGDPDGFGLYGANTYYQAFTRAQIEVNNGTWISGKVAAFGDLNIRFINMD